Protein 4JKV (pdb70)

Radius of gyration: 33.86 Å; Cα contacts (8 Å, |Δi|>4): 1392; chains: 2; bounding box: 94×70×99 Å

Organism: Homo sapiens (NCBI:txid9606)

GO terms:
  GO:0098804 non-motile cilium membrane (C, IDA)
  GO:0007224 smoothened signaling pathway (P, IDA)
  GO:0010628 positive regulation of gene expression (P, IMP)
  GO:0030335 positive regulation of cell migration (P, IMP)
  GO:0005929 cilium (C, IDA)
  GO:0004930 G protein-coupled receptor activity (F, IDA)
  GO:0015485 cholesterol binding (F, IDA)
  GO:0007193 adenylate cyclase-inhibiting G protein-coupled receptor signaling pathway (P, IDA)
  GO:0140311 protein sequestering activity (F, IDA)
  GO:0007224 smoothened signaling pathway (P, IMP)
  GO:0005515 protein binding (F, IPI)
  GO:0097542 ciliary tip (C, TAS)
  GO:0060170 ciliary membrane (C, TAS)
  GO:0030666 endocytic vesicle membrane (C, TAS)
  GO:0005794 Golgi apparatus (C, IDA)
  GO:0005901 caveola (C, IDA)
  GO:0005929 cilium (C, TAS)
  GO:0060242 contact inhibition (P, IMP)
  GO:0005113 patched binding (F, IPI)
  GO:0005886 plasma membrane (C, IDA)

Foldseek 3Di:
DVDDLVVLLVLLVVLLVCQVVPPDLVSLLVSLVSNLVSLVVNLVDDQPLCPVPDCPDPLNVQLNVLSVVLNVLSVVLNVCSVVVVSVVSNVSSVLSVLSCFQRHCQSYDDLAHPQWTFFPDQVQDDDPSPRIHGALADPVDDPVLLVVLLVLLQVLLVLLLVLLVLLLCLCVLVVVVQVAPPRCLLNQLSVLSNLLSCLQCQLVPPCLLQLQAAFSSRHGFFLPVDPPGDCNQLVSALSNQQSLLLNLVSLLVLLQQLLQLLVVLPDPGDHRDPDPCVCVSNVVSVVLSVVCNVRSQWTHHSSSSHIYGQPLNLVRCCVRPLVSLVVSLVSSVVSLVSSVVSVVVCCVVPPPCLDCVHVPVSNVVSVVSSVLSVLLSVLSVLLNVLSVVCSVCVVVQSVQSVCVRVVSSVDDRPDHDDVVSVSSNSCSSSVNSNSSSCSCVDPVSVVSVVVVVD/DDDLVVLVVLLVVLLVQLLVDPWLVSLLVSLVSNLVSLVVNLVDDQPVCPVPDCPDPLNVLQNVLSVVLNVLSVVLNVCSVVGNSVVSNVSSVVSVVSCQLGHVQSVDPLAFPQWGFHCDPVQDDDPRHRTHGALAQRVDDPVLLVVLLVLLQVLLVLLQVLLVVLLVLCVLVVVPQVDPPNCLLNLLSVLSNLLSCLLCQLVPVCLLCLQAAFSSRHGFFLPPDPPGDCNQLVSACSNQLSLQLNLLSLLVLLQSLLCLVVVLVPPDVVVCSRNVPSVVLSVVCNVRRQWTGHSSSSHIYGQPLPLVRCCVRPLVSLVVSLVSLVVSLVSSVVVVVVCCPVPVCSCVDCPVVVSVVVSVLSSVLSVLLSVLSVLLNVLSVVCSVCVVVQSVLSVQQSVVSNVVGDRPDHDDVVSVSSNSCSSSVNSNSSSCSCVDPVSVVSVVVVVVPD

Structure (mmCIF, N/CA/C/O backbone):
data_4JKV
#
_entry.id   4JKV
#
_cell.length_a   75.444
_cell.length_b   98.177
_cell.length_c   84.293
_cell.angle_alpha   90.00
_cell.angle_beta   103.27
_cell.angle_gamma   90.00
#
_symmetry.space_group_name_H-M   'P 1 21 1'
#
loop_
_entity.id
_entity.type
_entity.pdbx_description
1 polymer 'Soluble cytochrome b562, Smoothened homolog'
2 non-polymer 4-fluoro-N-methyl-N-{1-[4-(1-methyl-1H-pyrazol-5-yl)phthalazin-1-yl]piperidin-4-yl}-2-(trifluoromethyl)benzamide
3 non-polymer '(2R)-2,3-dihydroxypropyl (9Z)-octadec-9-enoate'
4 non-polymer 'OLEIC ACID'
5 non-polymer DI(HYDROXYETHYL)ETHER
6 non-polymer 'TRIETHYLENE GLYCOL'
7 non-polymer 'TETRAETHYLENE GLYCOL'
8 water water
#
loop_
_atom_site.group_PDB
_atom_site.id
_atom_site.type_symbol
_atom_site.label_atom_id
_atom_site.label_alt_id
_atom_site.label_comp_id
_atom_site.label_asym_id
_atom_site.label_entity_id
_atom_site.label_seq_id
_atom_site.pdbx_PDB_ins_code
_atom_site.Cartn_x
_atom_site.Cartn_y
_atom_site.Cartn_z
_atom_site.occupancy
_atom_site.B_iso_or_equiv
_atom_site.auth_seq_id
_atom_site.auth_comp_id
_atom_site.auth_asym_id
_atom_site.auth_atom_id
_atom_site.pdbx_PDB_model_num
ATOM 1 N N . GLY A 1 2 ? -6.361 13.515 55.827 1.00 108.49 -1 GLY A N 1
ATOM 2 C CA . GLY A 1 2 ? -5.999 12.132 55.546 1.00 109.09 -1 GLY A CA 1
ATOM 3 C C . GLY A 1 2 ? -4.724 11.687 56.235 1.00 116.05 -1 GLY A C 1
ATOM 4 O O . GLY A 1 2 ? -3.774 12.470 56.345 1.00 116.70 -1 GLY A O 1
ATOM 5 N N . THR A 1 3 ? -4.697 10.415 56.706 1.00 113.64 0 THR A N 1
ATOM 6 C CA . THR A 1 3 ? -3.556 9.798 57.403 1.00 115.47 0 THR A CA 1
ATOM 7 C C . THR A 1 3 ? -2.380 9.649 56.416 1.00 118.81 0 THR A C 1
ATOM 8 O O . THR A 1 3 ? -1.260 10.064 56.724 1.00 119.98 0 THR A O 1
ATOM 12 N N . ALA A 1 4 ? -2.650 9.077 55.233 1.00 113.28 1 ALA A N 1
ATOM 13 C CA . ALA A 1 4 ? -1.664 8.915 54.169 1.00 112.57 1 ALA A CA 1
ATOM 14 C C . ALA A 1 4 ? -1.823 10.046 53.151 1.00 114.03 1 ALA A C 1
ATOM 15 O O . ALA A 1 4 ? -2.883 10.681 53.105 1.00 111.94 1 ALA A O 1
ATOM 17 N N . ASP A 1 5 ? -0.769 10.313 52.353 1.00 110.75 2 ASP A N 1
ATOM 18 C CA . ASP A 1 5 ? -0.773 11.350 51.311 1.00 109.11 2 ASP A CA 1
ATOM 19 C C . ASP A 1 5 ? -1.750 10.986 50.176 1.00 109.74 2 ASP A C 1
ATOM 20 O O . ASP A 1 5 ? -2.001 9.801 49.928 1.00 109.01 2 ASP A O 1
ATOM 25 N N . LEU A 1 6 ? -2.302 12.016 49.502 1.00 103.95 3 LEU A N 1
ATOM 26 C CA . LEU A 1 6 ? -3.235 11.875 48.382 1.00 101.45 3 LEU A CA 1
ATOM 27 C C . LEU A 1 6 ? -2.556 11.147 47.212 1.00 105.46 3 LEU A C 1
ATOM 28 O O . LEU A 1 6 ? -3.139 10.204 46.677 1.00 103.96 3 LEU A O 1
ATOM 33 N N . GLU A 1 7 ? -1.302 11.540 46.870 1.00 103.34 4 GLU A N 1
ATOM 34 C CA . GLU A 1 7 ? -0.515 10.922 45.796 1.00 103.43 4 GLU A CA 1
ATOM 35 C C . GLU A 1 7 ? -0.099 9.484 46.172 1.00 107.11 4 GLU A C 1
ATOM 36 O O . GLU A 1 7 ? 0.076 8.653 45.280 1.00 106.70 4 GLU A O 1
ATOM 42 N N . ASP A 1 8 ? 0.013 9.188 47.479 1.00 104.06 5 ASP A N 1
ATOM 43 C CA . ASP A 1 8 ? 0.347 7.855 47.980 1.00 105.12 5 ASP A CA 1
ATOM 44 C C . ASP A 1 8 ? -0.862 6.931 47.831 1.00 107.43 5 ASP A C 1
ATOM 45 O O . ASP A 1 8 ? -0.719 5.830 47.300 1.00 107.39 5 ASP A O 1
ATOM 47 N N . ASN A 1 9 ? -2.058 7.398 48.268 1.00 102.44 6 ASN A N 1
ATOM 48 C CA . ASN A 1 9 ? -3.331 6.670 48.182 1.00 100.70 6 ASN A CA 1
ATOM 49 C C . ASN A 1 9 ? -3.775 6.479 46.731 1.00 102.39 6 ASN A C 1
ATOM 50 O O . ASN A 1 9 ? -4.459 5.498 46.430 1.00 101.52 6 ASN A O 1
ATOM 55 N N . TRP A 1 10 ? -3.393 7.422 45.843 1.00 97.72 7 TRP A N 1
ATOM 56 C CA . TRP A 1 10 ? -3.686 7.374 44.415 1.00 96.71 7 TRP A CA 1
ATOM 57 C C . TRP A 1 10 ? -2.903 6.238 43.768 1.00 101.81 7 TRP A C 1
ATOM 58 O O . TRP A 1 10 ? -3.460 5.517 42.949 1.00 100.76 7 TRP A O 1
ATOM 69 N N . GLU A 1 11 ? -1.625 6.057 44.174 1.00 100.46 8 GLU A N 1
ATOM 70 C CA . GLU A 1 11 ? -0.727 4.996 43.706 1.00 101.33 8 GLU A CA 1
ATOM 71 C C . GLU A 1 11 ? -1.218 3.619 44.172 1.00 105.90 8 GLU A C 1
ATOM 72 O O . GLU A 1 11 ? -1.077 2.649 43.433 1.00 106.36 8 GLU A O 1
ATOM 78 N N . THR A 1 12 ? -1.804 3.543 45.384 1.00 102.33 9 THR A N 1
ATOM 79 C CA . THR A 1 12 ? -2.366 2.321 45.976 1.00 102.84 9 THR A CA 1
ATOM 80 C C . THR A 1 12 ? -3.612 1.910 45.195 1.00 106.37 9 THR A C 1
ATOM 81 O O . THR A 1 12 ? -3.820 0.723 44.935 1.00 106.36 9 THR A O 1
ATOM 85 N N . LEU A 1 13 ? -4.430 2.910 44.827 1.00 102.70 10 LEU A N 1
ATOM 86 C CA . LEU A 1 13 ? -5.669 2.771 44.067 1.00 101.89 10 LEU A CA 1
ATOM 87 C C . LEU A 1 13 ? -5.398 2.184 42.670 1.00 105.83 10 LEU A C 1
ATOM 88 O O . LEU A 1 13 ? -6.165 1.339 42.212 1.00 104.70 10 LEU A O 1
ATOM 93 N N . ASN A 1 14 ? -4.289 2.607 42.027 1.00 103.58 11 ASN A N 1
ATOM 94 C CA . ASN A 1 14 ? -3.871 2.162 40.698 1.00 104.16 11 ASN A CA 1
ATOM 95 C C . ASN A 1 14 ? -3.267 0.758 40.734 1.00 110.83 11 ASN A C 1
ATOM 96 O O . ASN A 1 14 ? -3.587 -0.052 39.863 1.00 110.27 11 ASN A O 1
ATOM 101 N N . ASP A 1 15 ? -2.373 0.483 41.717 1.00 109.90 12 ASP A N 1
ATOM 102 C CA . ASP A 1 15 ? -1.669 -0.797 41.879 1.00 111.71 12 ASP A CA 1
ATOM 103 C C . ASP A 1 15 ? -2.637 -1.961 42.097 1.00 116.98 12 ASP A C 1
ATOM 104 O O . ASP A 1 15 ? -2.457 -3.012 41.483 1.00 116.94 12 ASP A O 1
ATOM 109 N N . ASN A 1 16 ? -3.668 -1.766 42.936 1.00 114.60 13 ASN A N 1
ATOM 110 C CA . ASN A 1 16 ? -4.682 -2.788 43.202 1.00 115.66 13 ASN A CA 1
ATOM 111 C C . ASN A 1 16 ? -5.558 -3.015 41.969 1.00 120.45 13 ASN A C 1
ATOM 112 O O . ASN A 1 16 ? -5.912 -4.157 41.681 1.00 120.69 13 ASN A O 1
ATOM 117 N N . LEU A 1 17 ? -5.862 -1.931 41.223 1.00 117.18 14 LEU A N 1
ATOM 118 C CA . LEU A 1 17 ? -6.657 -1.945 39.987 1.00 116.53 14 LEU A CA 1
ATOM 119 C C . LEU A 1 17 ? -5.906 -2.684 38.859 1.00 122.46 14 LEU A C 1
ATOM 120 O O . LEU A 1 17 ? -6.547 -3.285 37.993 1.00 121.74 14 LEU A O 1
ATOM 125 N N . LYS A 1 18 ? -4.554 -2.664 38.899 1.00 121.11 15 LYS A N 1
ATOM 126 C CA . LYS A 1 18 ? -3.682 -3.362 37.951 1.00 122.34 15 LYS A CA 1
ATOM 127 C C . LYS A 1 18 ? -3.664 -4.866 38.257 1.00 129.25 15 LYS A C 1
ATOM 128 O O . LYS A 1 18 ? -3.537 -5.678 37.336 1.00 129.22 15 LYS A O 1
ATOM 130 N N . VAL A 1 19 ? -3.802 -5.230 39.549 1.00 127.99 16 VAL A N 1
ATOM 131 C CA . VAL A 1 19 ? -3.832 -6.621 40.004 1.00 130.06 16 VAL A CA 1
ATOM 132 C C . VAL A 1 19 ? -5.313 -7.008 40.253 1.00 134.79 16 VAL A C 1
ATOM 133 O O . VAL A 1 19 ? -5.712 -7.342 41.374 1.00 135.42 16 VAL A O 1
ATOM 137 N N . ILE A 1 20 ? -6.124 -6.909 39.184 1.00 131.01 17 ILE A N 1
ATOM 138 C CA . ILE A 1 20 ? -7.545 -7.273 39.125 1.00 131.12 17 ILE A CA 1
ATOM 139 C C . ILE A 1 20 ? -7.761 -7.981 37.774 1.00 137.11 17 ILE A C 1
ATOM 140 O O . ILE A 1 20 ? -8.224 -9.126 37.752 1.00 137.96 17 ILE A O 1
ATOM 145 N N . GLU A 1 21 ? -7.374 -7.319 36.659 1.00 133.80 18 GLU A N 1
ATOM 146 C CA . GLU A 1 21 ? -7.475 -7.889 35.315 1.00 134.27 18 GLU A CA 1
ATOM 147 C C . GLU A 1 21 ? -6.358 -8.934 35.095 1.00 140.91 18 GLU A C 1
ATOM 148 O O . GLU A 1 21 ? -6.483 -9.793 34.220 1.00 141.17 18 GLU A O 1
ATOM 154 N N . LYS A 1 22 ? -5.283 -8.859 35.909 1.00 139.18 19 LYS A N 1
ATOM 155 C CA . LYS A 1 22 ? -4.122 -9.750 35.863 1.00 141.14 19 LYS A CA 1
ATOM 156 C C . LYS A 1 22 ? -4.151 -10.782 37.007 1.00 147.63 19 LYS A C 1
ATOM 157 O O . LYS A 1 22 ? -3.310 -11.685 37.029 1.00 148.84 19 LYS A O 1
ATOM 163 N N . ALA A 1 23 ? -5.121 -10.655 37.943 1.00 144.81 20 ALA A N 1
ATOM 164 C CA . ALA A 1 23 ? -5.284 -11.540 39.104 1.00 146.75 20 ALA A CA 1
ATOM 165 C C . ALA A 1 23 ? -5.673 -12.966 38.687 1.00 152.79 20 ALA A C 1
ATOM 166 O O . ALA A 1 23 ? -6.592 -13.152 37.882 1.00 151.57 20 ALA A O 1
ATOM 168 N N . ASP A 1 24 ? -4.951 -13.965 39.236 1.00 152.05 21 ASP A N 1
ATOM 169 C CA . ASP A 1 24 ? -5.147 -15.394 38.963 1.00 153.78 21 ASP A CA 1
ATOM 170 C C . ASP A 1 24 ? -6.014 -16.085 40.048 1.00 159.06 21 ASP A C 1
ATOM 171 O O . ASP A 1 24 ? -6.275 -17.288 39.943 1.00 160.51 21 ASP A O 1
ATOM 176 N N . ASN A 1 25 ? -6.471 -15.323 41.065 1.00 154.64 22 ASN A N 1
ATOM 177 C CA . ASN A 1 25 ? -7.307 -15.830 42.157 1.00 155.65 22 ASN A CA 1
ATOM 178 C C . ASN A 1 25 ? -8.583 -14.997 42.318 1.00 157.02 22 ASN A C 1
ATOM 179 O O . ASN A 1 25 ? -8.531 -13.767 42.212 1.00 154.75 22 ASN A O 1
ATOM 184 N N . ALA A 1 26 ? -9.722 -15.669 42.593 1.00 153.55 23 ALA A N 1
ATOM 185 C CA . ALA A 1 26 ? -11.022 -15.026 42.822 1.00 151.54 23 ALA A CA 1
ATOM 186 C C . ALA A 1 26 ? -11.034 -14.306 44.177 1.00 153.51 23 ALA A C 1
ATOM 187 O O . ALA A 1 26 ? -11.760 -13.325 44.346 1.00 151.33 23 ALA A O 1
ATOM 189 N N . ALA A 1 27 ? -10.218 -14.797 45.133 1.00 150.75 24 ALA A N 1
ATOM 190 C CA . ALA A 1 27 ? -10.052 -14.218 46.466 1.00 150.42 24 ALA A CA 1
ATOM 191 C C . ALA A 1 27 ? -9.241 -12.924 46.384 1.00 150.55 24 ALA A C 1
ATOM 192 O O . ALA A 1 27 ? -9.486 -12.003 47.164 1.00 149.34 24 ALA A O 1
ATOM 194 N N . GLN A 1 28 ? -8.286 -12.856 45.423 1.00 144.94 25 GLN A N 1
ATOM 195 C CA . GLN A 1 28 ? -7.424 -11.697 45.168 1.00 142.21 25 GLN A CA 1
ATOM 196 C C . GLN A 1 28 ? -8.233 -10.510 44.645 1.00 141.06 25 GLN A C 1
ATOM 197 O O . GLN A 1 28 ? -7.879 -9.368 44.938 1.00 139.27 25 GLN A O 1
ATOM 203 N N . VAL A 1 29 ? -9.321 -10.784 43.886 1.00 135.25 26 VAL A N 1
ATOM 204 C CA . VAL A 1 29 ? -10.247 -9.787 43.328 1.00 132.16 26 VAL A CA 1
ATOM 205 C C . VAL A 1 29 ? -10.976 -9.088 44.497 1.00 134.05 26 VAL A C 1
ATOM 206 O O . VAL A 1 29 ? -10.985 -7.858 44.563 1.00 131.95 26 VAL A O 1
ATOM 210 N N . LYS A 1 30 ? -11.538 -9.885 45.432 1.00 130.98 27 LYS A N 1
ATOM 211 C CA . LYS A 1 30 ? -12.233 -9.426 46.640 1.00 130.27 27 LYS A CA 1
ATOM 212 C C . LYS A 1 30 ? -11.250 -8.690 47.575 1.00 132.11 27 LYS A C 1
ATOM 213 O O . LYS A 1 30 ? -11.647 -7.733 48.241 1.00 130.39 27 LYS A O 1
ATOM 219 N N . ASP A 1 31 ? -9.970 -9.130 47.597 1.00 128.74 28 ASP A N 1
ATOM 220 C CA . ASP A 1 31 ? -8.893 -8.552 48.407 1.00 128.45 28 ASP A CA 1
ATOM 221 C C . ASP A 1 31 ? -8.453 -7.187 47.857 1.00 128.18 28 ASP A C 1
ATOM 222 O O . ASP A 1 31 ? -8.247 -6.259 48.646 1.00 127.54 28 ASP A O 1
ATOM 227 N N . ALA A 1 32 ? -8.298 -7.071 46.514 1.00 121.39 29 ALA A N 1
ATOM 228 C CA . ALA A 1 32 ? -7.885 -5.835 45.845 1.00 118.23 29 ALA A CA 1
ATOM 229 C C . ALA A 1 32 ? -8.978 -4.760 45.915 1.00 118.15 29 ALA A C 1
ATOM 230 O O . ALA A 1 32 ? -8.649 -3.583 46.067 1.00 116.59 29 ALA A O 1
ATOM 232 N N . LEU A 1 33 ? -10.268 -5.165 45.823 1.00 113.01 30 LEU A N 1
ATOM 233 C CA . LEU A 1 33 ? -11.424 -4.266 45.920 1.00 110.86 30 LEU A CA 1
ATOM 234 C C . LEU A 1 33 ? -11.585 -3.691 47.342 1.00 114.38 30 LEU A C 1
ATOM 235 O O . LEU A 1 33 ? -12.007 -2.540 47.484 1.00 113.09 30 LEU A O 1
ATOM 240 N N . THR A 1 34 ? -11.263 -4.499 48.384 1.00 111.41 31 THR A N 1
ATOM 241 C CA . THR A 1 34 ? -11.350 -4.116 49.799 1.00 111.46 31 THR A CA 1
ATOM 242 C C . THR A 1 34 ? -10.288 -3.056 50.121 1.00 113.54 31 THR A C 1
ATOM 243 O O . THR A 1 34 ? -10.623 -2.032 50.720 1.00 112.65 31 THR A O 1
ATOM 247 N N . LYS A 1 35 ? -9.021 -3.299 49.720 1.00 109.40 32 LYS A N 1
ATOM 248 C CA . LYS A 1 35 ? -7.898 -2.387 49.951 1.00 108.75 32 LYS A CA 1
ATOM 249 C C . LYS A 1 35 ? -8.109 -1.036 49.260 1.00 110.68 32 LYS A C 1
ATOM 250 O O . LYS A 1 35 ? -7.684 -0.011 49.796 1.00 110.45 32 LYS A O 1
ATOM 256 N N . MET A 1 36 ? -8.770 -1.040 48.083 1.00 105.29 33 MET A N 1
ATOM 257 C CA . MET A 1 36 ? -9.088 0.155 47.295 1.00 102.84 33 MET A CA 1
ATOM 258 C C . MET A 1 36 ? -10.168 0.990 47.967 1.00 104.65 33 MET A C 1
ATOM 259 O O . MET A 1 36 ? -10.107 2.220 47.905 1.00 103.28 33 MET A O 1
ATOM 264 N N . ARG A 1 37 ? -11.160 0.320 48.602 1.00 100.48 34 ARG A N 1
ATOM 265 C CA . ARG A 1 37 ? -12.265 0.963 49.316 1.00 99.27 34 ARG A CA 1
ATOM 266 C C . ARG A 1 37 ? -11.728 1.821 50.462 1.00 102.46 34 ARG A C 1
ATOM 267 O O . ARG A 1 37 ? -12.206 2.935 50.669 1.00 101.09 34 ARG A O 1
ATOM 275 N N . ALA A 1 38 ? -10.707 1.314 51.172 1.00 99.73 35 ALA A N 1
ATOM 276 C CA . ALA A 1 38 ? -10.064 2.024 52.273 1.00 99.95 35 ALA A CA 1
ATOM 277 C C . ALA A 1 38 ? -9.191 3.165 51.736 1.00 101.46 35 ALA A C 1
ATOM 278 O O . ALA A 1 38 ? -9.269 4.285 52.244 1.00 100.99 35 ALA A O 1
ATOM 280 N N . ALA A 1 39 ? -8.396 2.889 50.686 1.00 96.35 36 ALA A N 1
ATOM 281 C CA . ALA A 1 39 ? -7.492 3.854 50.049 1.00 94.86 36 ALA A CA 1
ATOM 282 C C . ALA A 1 39 ? -8.242 5.073 49.498 1.00 94.80 36 ALA A C 1
ATOM 283 O O . ALA A 1 39 ? -7.692 6.174 49.521 1.00 93.83 36 ALA A O 1
ATOM 285 N N . ALA A 1 40 ? -9.495 4.878 49.032 1.00 88.89 37 ALA A N 1
ATOM 286 C CA . ALA A 1 40 ? -10.342 5.942 48.490 1.00 86.46 37 ALA A CA 1
ATOM 287 C C . ALA A 1 40 ? -10.887 6.842 49.608 1.00 87.74 37 ALA A C 1
ATOM 288 O O . ALA A 1 40 ? -10.918 8.064 49.445 1.00 85.90 37 ALA A O 1
ATOM 290 N N . LEU A 1 41 ? -11.294 6.238 50.746 1.00 84.54 38 LEU A N 1
ATOM 291 C CA . LEU A 1 41 ? -11.849 6.952 51.906 1.00 83.74 38 LEU A CA 1
ATOM 292 C C . LEU A 1 41 ? -10.805 7.852 52.574 1.00 85.96 38 LEU A C 1
ATOM 293 O O . LEU A 1 41 ? -11.174 8.896 53.114 1.00 84.87 38 LEU A O 1
ATOM 298 N N . ASP A 1 42 ? -9.511 7.478 52.497 1.00 82.75 39 ASP A N 1
ATOM 299 C CA . ASP A 1 42 ? -8.429 8.295 53.042 1.00 83.18 39 ASP A CA 1
ATOM 300 C C . ASP A 1 42 ? -8.070 9.392 52.044 1.00 84.54 39 ASP A C 1
ATOM 301 O O . ASP A 1 42 ? -7.717 10.501 52.448 1.00 84.45 39 ASP A O 1
ATOM 306 N N . ALA A 1 43 ? -8.184 9.091 50.738 1.00 78.84 40 ALA A N 1
ATOM 307 C CA . ALA A 1 43 ? -7.939 10.059 49.671 1.00 76.46 40 ALA A CA 1
ATOM 308 C C . ALA A 1 43 ? -9.036 11.136 49.683 1.00 76.85 40 ALA A C 1
ATOM 309 O O . ALA A 1 43 ? -8.734 12.305 49.446 1.00 77.02 40 ALA A O 1
ATOM 311 N N . GLN A 1 44 ? -10.291 10.743 50.012 1.00 69.85 41 GLN A N 1
ATOM 312 C CA . GLN A 1 44 ? -11.454 11.630 50.119 1.00 68.49 41 GLN A CA 1
ATOM 313 C C . GLN A 1 44 ? -11.259 12.691 51.228 1.00 73.18 41 GLN A C 1
ATOM 314 O O . GLN A 1 44 ? -11.733 13.824 51.082 1.00 71.46 41 GLN A O 1
ATOM 320 N N . LYS A 1 45 ? -10.559 12.311 52.327 1.00 71.99 42 LYS A N 1
ATOM 321 C CA . LYS A 1 45 ? -10.244 13.180 53.469 1.00 72.68 42 LYS A CA 1
ATOM 322 C C . LYS A 1 45 ? -9.239 14.266 53.087 1.00 78.97 42 LYS A C 1
ATOM 323 O O . LYS A 1 45 ? -9.264 15.352 53.675 1.00 78.96 42 LYS A O 1
ATOM 329 N N . ALA A 1 46 ? -8.338 13.957 52.124 1.00 76.77 43 ALA A N 1
ATOM 330 C CA . ALA A 1 46 ? -7.269 14.848 51.668 1.00 77.57 43 ALA A CA 1
ATOM 331 C C . ALA A 1 46 ? -7.790 16.041 50.873 1.00 81.21 43 ALA A C 1
ATOM 332 O O . ALA A 1 46 ? -8.888 16.000 50.318 1.00 79.24 43 ALA A O 1
ATOM 334 N N . THR A 1 47 ? -6.990 17.113 50.842 1.00 79.76 44 THR A N 1
ATOM 335 C CA . THR A 1 47 ? -7.295 18.328 50.098 1.00 80.12 44 THR A CA 1
ATOM 336 C C . THR A 1 47 ? -6.271 18.456 48.948 1.00 86.25 44 THR A C 1
ATOM 337 O O . THR A 1 47 ? -5.063 18.535 49.203 1.00 87.25 44 THR A O 1
ATOM 341 N N . PRO A 1 48 ? -6.733 18.434 47.676 1.00 82.87 45 PRO A N 1
ATOM 342 C CA . PRO A 1 48 ? -5.789 18.566 46.557 1.00 83.55 45 PRO A CA 1
ATOM 343 C C . PRO A 1 48 ? -5.101 19.936 46.549 1.00 89.98 45 PRO A C 1
ATOM 344 O O . PRO A 1 48 ? -5.767 20.939 46.825 1.00 88.97 45 PRO A O 1
ATOM 348 N N . PRO A 1 49 ? -3.779 20.008 46.236 1.00 89.52 46 PRO A N 1
ATOM 349 C CA . PRO A 1 49 ? -3.089 21.315 46.214 1.00 91.27 46 PRO A CA 1
ATOM 350 C C . PRO A 1 49 ? -3.712 22.310 45.223 1.00 96.18 46 PRO A C 1
ATOM 351 O O . PRO A 1 49 ? -3.611 23.518 45.440 1.00 97.12 46 PRO A O 1
ATOM 355 N N . LYS A 1 50 ? -4.393 21.804 44.172 1.00 92.10 47 LYS A N 1
ATOM 356 C CA . LYS A 1 50 ? -5.112 22.611 43.177 1.00 92.32 47 LYS A CA 1
ATOM 357 C C . LYS A 1 50 ? -6.303 23.365 43.821 1.00 96.26 47 LYS A C 1
ATOM 358 O O . LYS A 1 50 ? -6.689 24.437 43.339 1.00 96.40 47 LYS A O 1
ATOM 364 N N . LEU A 1 51 ? -6.886 22.791 44.898 1.00 91.80 48 LEU A N 1
ATOM 365 C CA . LEU A 1 51 ? -8.031 23.368 45.603 1.00 91.24 48 LEU A CA 1
ATOM 366 C C . LEU A 1 51 ? -7.724 23.693 47.083 1.00 94.98 48 LEU A C 1
ATOM 367 O O . LEU A 1 51 ? -8.656 23.696 47.890 1.00 94.00 48 LEU A O 1
ATOM 372 N N . GLU A 1 52 ? -6.449 23.987 47.444 1.00 92.36 49 GLU A N 1
ATOM 373 C CA . GLU A 1 52 ? -6.114 24.324 48.839 1.00 92.93 49 GLU A CA 1
ATOM 374 C C . GLU A 1 52 ? -6.548 25.773 49.179 1.00 96.54 49 GLU A C 1
ATOM 375 O O . GLU A 1 52 ? -6.818 26.075 50.341 1.00 95.76 49 GLU A O 1
ATOM 381 N N . ASP A 1 53 ? -6.650 26.639 48.151 1.00 93.53 50 ASP A N 1
ATOM 382 C CA . ASP A 1 53 ? -7.112 28.032 48.240 1.00 93.94 50 ASP A CA 1
ATOM 383 C C . ASP A 1 53 ? -8.643 28.077 48.372 1.00 94.47 50 ASP A C 1
ATOM 384 O O . ASP A 1 53 ? -9.208 29.080 48.821 1.00 94.85 50 ASP A O 1
ATOM 389 N N . LYS A 1 54 ? -9.303 26.984 47.943 1.00 87.20 51 LYS A N 1
ATOM 390 C CA . LYS A 1 54 ? -10.751 26.798 47.958 1.00 84.78 51 LYS A CA 1
ATOM 391 C C . LYS A 1 54 ? -11.247 26.344 49.335 1.00 84.98 51 LYS A C 1
ATOM 392 O O . LYS A 1 54 ? -10.567 25.582 50.036 1.00 83.14 51 LYS A O 1
ATOM 398 N N . SER A 1 55 ? -12.451 26.812 49.704 1.00 80.51 52 SER A N 1
ATOM 399 C CA . SER A 1 55 ? -13.165 26.447 50.931 1.00 79.34 52 SER A CA 1
ATOM 400 C C . SER A 1 55 ? -13.510 24.941 50.886 1.00 80.92 52 SER A C 1
ATOM 401 O O . SER A 1 55 ? -13.726 24.417 49.787 1.00 79.04 52 SER A O 1
ATOM 404 N N . PRO A 1 56 ? -13.582 24.214 52.028 1.00 76.89 53 PRO A N 1
ATOM 405 C CA . PRO A 1 56 ? -13.924 22.782 51.947 1.00 75.93 53 PRO A CA 1
ATOM 406 C C . PRO A 1 56 ? -15.358 22.534 51.461 1.00 79.07 53 PRO A C 1
ATOM 407 O O . PRO A 1 56 ? -15.641 21.437 50.984 1.00 77.98 53 PRO A O 1
ATOM 411 N N . ASP A 1 57 ? -16.243 23.554 51.534 1.00 76.30 54 ASP A N 1
ATOM 412 C CA . ASP A 1 57 ? -17.639 23.451 51.073 1.00 76.01 54 ASP A CA 1
ATOM 413 C C . ASP A 1 57 ? -17.835 24.060 49.673 1.00 79.31 54 ASP A C 1
ATOM 414 O O . ASP A 1 57 ? -18.973 24.256 49.247 1.00 80.15 54 ASP A O 1
ATOM 419 N N . SER A 1 58 ? -16.737 24.344 48.958 1.00 74.80 55 SER A N 1
ATOM 420 C CA . SER A 1 58 ? -16.778 24.912 47.610 1.00 74.60 55 SER A CA 1
ATOM 421 C C . SER A 1 58 ? -17.281 23.866 46.596 1.00 78.59 55 SER A C 1
ATOM 422 O O . SER A 1 58 ? -17.120 22.671 46.856 1.00 77.62 55 SER A O 1
ATOM 425 N N . PRO A 1 59 ? -17.857 24.277 45.433 1.00 75.55 56 PRO A N 1
ATOM 426 C CA . PRO A 1 59 ? -18.306 23.282 44.432 1.00 74.73 56 PRO A CA 1
ATOM 427 C C . PRO A 1 59 ? -17.233 22.259 44.035 1.00 76.22 56 PRO A C 1
ATOM 428 O O . PRO A 1 59 ? -17.539 21.079 43.852 1.00 74.69 56 PRO A O 1
ATOM 432 N N . GLU A 1 60 ? -15.981 22.730 43.918 1.00 72.48 57 GLU A N 1
ATOM 433 C CA . GLU A 1 60 ? -14.795 21.972 43.526 1.00 71.82 57 GLU A CA 1
ATOM 434 C C . GLU A 1 60 ? -14.450 20.870 44.550 1.00 74.48 57 GLU A C 1
ATOM 435 O O . GLU A 1 60 ? -14.249 19.719 44.154 1.00 74.52 57 GLU A O 1
ATOM 441 N N . MET A 1 61 ? -14.382 21.216 45.852 1.00 69.47 58 MET A N 1
ATOM 442 C CA . MET A 1 61 ? -14.060 20.265 46.922 1.00 68.17 58 MET A CA 1
ATOM 443 C C . MET A 1 61 ? -15.178 19.246 47.105 1.00 71.42 58 MET A C 1
ATOM 444 O O . MET A 1 61 ? -14.900 18.065 47.322 1.00 70.20 58 MET A O 1
ATOM 449 N N . LYS A 1 62 ? -16.438 19.714 46.976 1.00 68.35 59 LYS A N 1
ATOM 450 C CA . LYS A 1 62 ? -17.655 18.919 47.059 1.00 67.68 59 LYS A CA 1
ATOM 451 C C . LYS A 1 62 ? -17.696 17.906 45.916 1.00 72.39 59 LYS A C 1
ATOM 452 O O . LYS A 1 62 ? -18.094 16.765 46.146 1.00 73.00 59 LYS A O 1
ATOM 458 N N . ASP A 1 63 ? -17.254 18.299 44.706 1.00 68.93 60 ASP A N 1
ATOM 459 C CA . ASP A 1 63 ? -17.226 17.397 43.557 1.00 68.87 60 ASP A CA 1
ATOM 460 C C . ASP A 1 63 ? -16.086 16.374 43.673 1.00 72.72 60 ASP A C 1
ATOM 461 O O . ASP A 1 63 ? -16.264 15.224 43.272 1.00 72.60 60 ASP A O 1
ATOM 466 N N . PHE A 1 64 ? -14.932 16.785 44.230 1.00 69.50 61 PHE A N 1
ATOM 467 C CA . PHE A 1 64 ? -13.779 15.915 44.468 1.00 69.33 61 PHE A CA 1
ATOM 468 C C . PHE A 1 64 ? -14.170 14.755 45.419 1.00 72.96 61 PHE A C 1
ATOM 469 O O . PHE A 1 64 ? -13.905 13.587 45.108 1.00 71.95 61 PHE A O 1
ATOM 477 N N . ARG A 1 65 ? -14.828 15.092 46.554 1.00 69.48 62 ARG A N 1
ATOM 478 C CA . ARG A 1 65 ? -15.305 14.127 47.548 1.00 69.37 62 ARG A CA 1
ATOM 479 C C . ARG A 1 65 ? -16.435 13.260 46.983 1.00 73.62 62 ARG A C 1
ATOM 480 O O . ARG A 1 65 ? -16.501 12.070 47.292 1.00 73.77 62 ARG A O 1
ATOM 488 N N . HIS A 1 66 ? -17.319 13.854 46.158 1.00 70.08 63 HIS A N 1
ATOM 489 C CA . HIS A 1 66 ? -18.425 13.138 45.522 1.00 69.78 63 HIS A CA 1
ATOM 490 C C . HIS A 1 66 ? -17.896 12.066 44.561 1.00 73.83 63 HIS A C 1
ATOM 491 O O . HIS A 1 66 ? -18.512 11.005 44.448 1.00 73.76 63 HIS A O 1
ATOM 498 N N . GLY A 1 67 ? -16.756 12.341 43.910 1.00 69.62 64 GLY A N 1
ATOM 499 C CA . GLY A 1 67 ? -16.089 11.401 43.013 1.00 68.96 64 GLY A CA 1
ATOM 500 C C . GLY A 1 67 ? -15.681 10.128 43.734 1.00 72.14 64 GLY A C 1
ATOM 501 O O . GLY A 1 67 ? -15.833 9.028 43.197 1.00 70.97 64 GLY A O 1
ATOM 502 N N . PHE A 1 68 ? -15.200 10.280 44.985 1.00 69.02 65 PHE A N 1
ATOM 503 C CA . PHE A 1 68 ? -14.815 9.170 45.854 1.00 69.43 65 PHE A CA 1
ATOM 504 C C . PHE A 1 68 ? -16.030 8.434 46.389 1.00 76.37 65 PHE A C 1
ATOM 505 O O . PHE A 1 68 ? -15.915 7.249 46.679 1.00 75.96 65 PHE A O 1
ATOM 513 N N . ASP A 1 69 ? -17.198 9.115 46.482 1.00 75.86 66 ASP A N 1
ATOM 514 C CA . ASP A 1 69 ? -18.460 8.505 46.911 1.00 77.30 66 ASP A CA 1
ATOM 515 C C . ASP A 1 69 ? -18.964 7.569 45.820 1.00 83.65 66 ASP A C 1
ATOM 516 O O . ASP A 1 69 ? -19.356 6.448 46.138 1.00 85.11 66 ASP A O 1
ATOM 521 N N . ILE A 1 70 ? -18.921 8.004 44.533 1.00 80.04 67 ILE A N 1
ATOM 522 C CA . ILE A 1 70 ? -19.351 7.163 43.411 1.00 80.38 67 ILE A CA 1
ATOM 523 C C . ILE A 1 70 ? -18.298 6.046 43.209 1.00 84.16 67 ILE A C 1
ATOM 524 O O . ILE A 1 70 ? -18.686 4.924 42.890 1.00 85.93 67 ILE A O 1
ATOM 529 N N . LEU A 1 71 ? -17.004 6.321 43.478 1.00 78.24 68 LEU A N 1
ATOM 530 C CA . LEU A 1 71 ? -15.937 5.319 43.361 1.00 77.54 68 LEU A CA 1
ATOM 531 C C . LEU A 1 71 ? -16.130 4.190 44.402 1.00 84.51 68 LEU A C 1
ATOM 532 O O . LEU A 1 71 ? -16.039 3.022 44.029 1.00 85.09 68 LEU A O 1
ATOM 537 N N . VAL A 1 72 ? -16.430 4.543 45.681 1.00 82.22 69 VAL A N 1
ATOM 538 C CA . VAL A 1 72 ? -16.703 3.609 46.791 1.00 83.38 69 VAL A CA 1
ATOM 539 C C . VAL A 1 72 ? -18.008 2.844 46.497 1.00 88.35 69 VAL A C 1
ATOM 540 O O . VAL A 1 72 ? -18.062 1.630 46.694 1.00 88.48 69 VAL A O 1
ATOM 544 N N . GLY A 1 73 ? -19.014 3.567 45.998 1.00 85.80 70 GLY A N 1
ATOM 545 C CA . GLY A 1 73 ? -20.333 3.048 45.648 1.00 87.15 70 GLY A CA 1
ATOM 546 C C . GLY A 1 73 ? -20.328 2.012 44.545 1.00 94.06 70 GLY A C 1
ATOM 547 O O . GLY A 1 73 ? -21.204 1.142 44.513 1.00 95.38 70 GLY A O 1
ATOM 548 N N . GLN A 1 74 ? -19.346 2.108 43.624 1.00 91.01 71 GLN A N 1
ATOM 549 C CA . GLN A 1 74 ? -19.163 1.175 42.506 1.00 91.06 71 GLN A CA 1
ATOM 550 C C . GLN A 1 74 ? -18.294 -0.008 42.938 1.00 97.70 71 GLN A C 1
ATOM 551 O O . GLN A 1 74 ? -18.338 -1.063 42.297 1.00 97.97 71 GLN A O 1
ATOM 557 N N . ILE A 1 75 ? -17.513 0.170 44.031 1.00 95.46 72 ILE A N 1
ATOM 558 C CA . ILE A 1 75 ? -16.694 -0.885 44.629 1.00 96.89 72 ILE A CA 1
ATOM 559 C C . ILE A 1 75 ? -17.668 -1.843 45.331 1.00 104.13 72 ILE A C 1
ATOM 560 O O . ILE A 1 75 ? -17.527 -3.056 45.185 1.00 104.11 72 ILE A O 1
ATOM 565 N N . ASP A 1 76 ? -18.703 -1.290 46.006 1.00 103.63 73 ASP A N 1
ATOM 566 C CA . ASP A 1 76 ? -19.760 -2.056 46.678 1.00 106.60 73 ASP A CA 1
ATOM 567 C C . ASP A 1 76 ? -20.526 -2.915 45.662 1.00 114.46 73 ASP A C 1
ATOM 568 O O . ASP A 1 76 ? -20.895 -4.048 45.973 1.00 116.42 73 ASP A O 1
ATOM 573 N N . ASP A 1 77 ? -20.733 -2.383 44.443 1.00 111.69 74 ASP A N 1
ATOM 574 C CA . ASP A 1 77 ? -21.397 -3.088 43.347 1.00 113.18 74 ASP A CA 1
ATOM 575 C C . ASP A 1 77 ? -20.507 -4.211 42.804 1.00 118.79 74 ASP A C 1
ATOM 576 O O . ASP A 1 77 ? -21.029 -5.227 42.349 1.00 119.69 74 ASP A O 1
ATOM 581 N N . ALA A 1 78 ? -19.168 -4.026 42.863 1.00 115.20 75 ALA A N 1
ATOM 582 C CA . ALA A 1 78 ? -18.159 -4.977 42.383 1.00 115.49 75 ALA A CA 1
ATOM 583 C C . ALA A 1 78 ? -17.752 -6.008 43.453 1.00 120.91 75 ALA A C 1
ATOM 584 O O . ALA A 1 78 ? -17.362 -7.121 43.093 1.00 121.34 75 ALA A O 1
ATOM 586 N N . LEU A 1 79 ? -17.831 -5.644 44.750 1.00 117.93 76 LEU A N 1
ATOM 587 C CA . LEU A 1 79 ? -17.488 -6.542 45.857 1.00 119.72 76 LEU A CA 1
ATOM 588 C C . LEU A 1 79 ? -18.549 -7.636 46.034 1.00 126.76 76 LEU A C 1
ATOM 589 O O . LEU A 1 79 ? -18.190 -8.776 46.333 1.00 127.82 76 LEU A O 1
ATOM 594 N N . LYS A 1 80 ? -19.845 -7.296 45.832 1.00 124.41 77 LYS A N 1
ATOM 595 C CA . LYS A 1 80 ? -20.957 -8.248 45.935 1.00 126.68 77 LYS A CA 1
ATOM 596 C C . LYS A 1 80 ? -20.907 -9.271 44.781 1.00 132.80 77 LYS A C 1
ATOM 597 O O . LYS A 1 80 ? -21.316 -10.415 44.976 1.00 134.66 77 LYS A O 1
ATOM 603 N N . LEU A 1 81 ? -20.373 -8.870 43.606 1.00 128.81 78 LEU A N 1
ATOM 604 C CA . LEU A 1 81 ? -20.213 -9.761 42.453 1.00 129.57 78 LEU A CA 1
ATOM 605 C C . LEU A 1 81 ? -18.987 -10.658 42.657 1.00 134.88 78 LEU A C 1
ATOM 606 O O . LEU A 1 81 ? -19.014 -11.821 42.245 1.00 136.23 78 LEU A O 1
ATOM 611 N N . ALA A 1 82 ? -17.920 -10.117 43.303 1.00 130.59 79 ALA A N 1
ATOM 612 C CA . ALA A 1 82 ? -16.682 -10.840 43.624 1.00 131.24 79 ALA A CA 1
ATOM 613 C C . ALA A 1 82 ? -16.936 -11.909 44.703 1.00 137.81 79 ALA A C 1
ATOM 614 O O . ALA A 1 82 ? -16.333 -12.985 44.660 1.00 138.55 79 ALA A O 1
ATOM 616 N N . ASN A 1 83 ? -17.844 -11.610 45.656 1.00 135.49 80 ASN A N 1
ATOM 617 C CA . ASN A 1 83 ? -18.238 -12.521 46.732 1.00 138.05 80 ASN A CA 1
ATOM 618 C C . ASN A 1 83 ? -19.176 -13.616 46.203 1.00 144.00 80 ASN A C 1
ATOM 619 O O . ASN A 1 83 ? -19.242 -14.696 46.794 1.00 146.28 80 ASN A O 1
ATOM 624 N N . GLU A 1 84 ? -19.886 -13.341 45.085 1.00 139.40 81 GLU A N 1
ATOM 625 C CA . GLU A 1 84 ? -20.804 -14.283 44.436 1.00 140.83 81 GLU A CA 1
ATOM 626 C C . GLU A 1 84 ? -20.077 -15.155 43.386 1.00 144.68 81 GLU A C 1
ATOM 627 O O . GLU A 1 84 ? -20.720 -15.930 42.672 1.00 145.29 81 GLU A O 1
ATOM 633 N N . GLY A 1 85 ? -18.751 -15.024 43.323 1.00 140.37 82 GLY A N 1
ATOM 634 C CA . GLY A 1 85 ? -17.888 -15.778 42.419 1.00 140.55 82 GLY A CA 1
ATOM 635 C C . GLY A 1 85 ? -17.906 -15.359 40.961 1.00 142.66 82 GLY A C 1
ATOM 636 O O . GLY A 1 85 ? -17.308 -16.044 40.125 1.00 142.59 82 GLY A O 1
ATOM 637 N N . LYS A 1 86 ? -18.581 -14.237 40.637 1.00 137.44 83 LYS A N 1
ATOM 638 C CA . LYS A 1 86 ? -18.668 -13.734 39.265 1.00 135.75 83 LYS A CA 1
ATOM 639 C C . LYS A 1 86 ? -17.432 -12.877 38.956 1.00 137.89 83 LYS A C 1
ATOM 640 O O . LYS A 1 86 ? -17.501 -11.646 38.978 1.00 136.18 83 LYS A O 1
ATOM 646 N N . VAL A 1 87 ? -16.292 -13.557 38.685 1.00 134.44 84 VAL A N 1
ATOM 647 C CA . VAL A 1 87 ? -14.971 -12.975 38.391 1.00 132.61 84 VAL A CA 1
ATOM 648 C C . VAL A 1 87 ? -15.041 -12.098 37.125 1.00 133.74 84 VAL A C 1
ATOM 649 O O . VAL A 1 87 ? -14.527 -10.976 37.140 1.00 131.33 84 VAL A O 1
ATOM 653 N N . LYS A 1 88 ? -15.691 -12.606 36.052 1.00 130.56 85 LYS A N 1
ATOM 654 C CA . LYS A 1 88 ? -15.864 -11.916 34.766 1.00 128.85 85 LYS A CA 1
ATOM 655 C C . LYS A 1 88 ? -16.710 -10.638 34.932 1.00 130.58 85 LYS A C 1
ATOM 656 O O . LYS A 1 88 ? -16.431 -9.638 34.265 1.00 128.61 85 LYS A O 1
ATOM 662 N N . GLU A 1 89 ? -17.722 -10.670 35.827 1.00 127.15 86 GLU A N 1
ATOM 663 C CA . GLU A 1 89 ? -18.582 -9.518 36.108 1.00 125.85 86 GLU A CA 1
ATOM 664 C C . GLU A 1 89 ? -17.891 -8.519 37.055 1.00 127.07 86 GLU A C 1
ATOM 665 O O . GLU A 1 89 ? -18.132 -7.315 36.934 1.00 125.36 86 GLU A O 1
ATOM 671 N N . ALA A 1 90 ? -17.032 -9.014 37.981 1.00 122.82 87 ALA A N 1
ATOM 672 C CA . ALA A 1 90 ? -16.285 -8.185 38.937 1.00 121.20 87 ALA A CA 1
ATOM 673 C C . ALA A 1 90 ? -15.189 -7.369 38.237 1.00 122.48 87 ALA A C 1
ATOM 674 O O . ALA A 1 90 ? -14.969 -6.212 38.600 1.00 120.82 87 ALA A O 1
ATOM 676 N N . GLN A 1 91 ? -14.512 -7.964 37.240 1.00 118.45 88 GLN A N 1
ATOM 677 C CA . GLN A 1 91 ? -13.457 -7.298 36.473 1.00 117.02 88 GLN A CA 1
ATOM 678 C C . GLN A 1 91 ? -14.065 -6.285 35.482 1.00 119.45 88 GLN A C 1
ATOM 679 O O . GLN A 1 91 ? -13.463 -5.236 35.244 1.00 117.47 88 GLN A O 1
ATOM 685 N N . ALA A 1 92 ? -15.266 -6.585 34.936 1.00 116.82 89 ALA A N 1
ATOM 686 C CA . ALA A 1 92 ? -15.990 -5.705 34.010 1.00 116.28 89 ALA A CA 1
ATOM 687 C C . ALA A 1 92 ? -16.513 -4.457 34.732 1.00 119.62 89 ALA A C 1
ATOM 688 O O . ALA A 1 92 ? -16.544 -3.378 34.138 1.00 118.45 89 ALA A O 1
ATOM 690 N N . ALA A 1 93 ? -16.914 -4.609 36.015 1.00 116.54 90 ALA A N 1
ATOM 691 C CA . ALA A 1 93 ? -17.387 -3.515 36.868 1.00 115.60 90 ALA A CA 1
ATOM 692 C C . ALA A 1 93 ? -16.208 -2.663 37.352 1.00 117.71 90 ALA A C 1
ATOM 693 O O . ALA A 1 93 ? -16.387 -1.472 37.619 1.00 116.45 90 ALA A O 1
ATOM 695 N N . ALA A 1 94 ? -15.003 -3.281 37.453 1.00 113.63 91 ALA A N 1
ATOM 696 C CA . ALA A 1 94 ? -13.751 -2.640 37.874 1.00 112.19 91 ALA A CA 1
ATOM 697 C C . ALA A 1 94 ? -13.195 -1.695 36.789 1.00 113.47 91 ALA A C 1
ATOM 698 O O . ALA A 1 94 ? -12.366 -0.834 37.097 1.00 112.50 91 ALA A O 1
ATOM 700 N N . GLU A 1 95 ? -13.646 -1.857 35.528 1.00 108.50 92 GLU A N 1
ATOM 701 C CA . GLU A 1 95 ? -13.238 -1.000 34.413 1.00 107.02 92 GLU A CA 1
ATOM 702 C C . GLU A 1 95 ? -14.025 0.319 34.462 1.00 107.33 92 GLU A C 1
ATOM 703 O O . GLU A 1 95 ? -13.568 1.327 33.920 1.00 106.75 92 GLU A O 1
ATOM 709 N N . GLN A 1 96 ? -15.195 0.311 35.137 1.00 101.39 93 GLN A N 1
ATOM 710 C CA . GLN A 1 96 ? -16.032 1.492 35.359 1.00 99.61 93 GLN A CA 1
ATOM 711 C C . GLN A 1 96 ? -15.415 2.335 36.496 1.00 99.19 93 GLN A C 1
ATOM 712 O O . GLN A 1 96 ? -15.735 3.520 36.621 1.00 98.22 93 GLN A O 1
ATOM 718 N N . LEU A 1 97 ? -14.512 1.717 37.308 1.00 92.97 94 LEU A N 1
ATOM 719 C CA . LEU A 1 97 ? -13.764 2.380 38.380 1.00 90.87 94 LEU A CA 1
ATOM 720 C C . LEU A 1 97 ? -12.657 3.226 37.767 1.00 90.48 94 LEU A C 1
ATOM 721 O O . LEU A 1 97 ? -12.396 4.328 38.247 1.00 88.84 94 LEU A O 1
ATOM 726 N N . LYS A 1 98 ? -12.021 2.710 36.685 1.00 85.72 95 LYS A N 1
ATOM 727 C CA . LYS A 1 98 ? -10.982 3.388 35.895 1.00 84.42 95 LYS A CA 1
ATOM 728 C C . LYS A 1 98 ? -11.539 4.674 35.289 1.00 84.29 95 LYS A C 1
ATOM 729 O O . LYS A 1 98 ? -10.823 5.662 35.178 1.00 83.75 95 LYS A O 1
ATOM 735 N N . THR A 1 99 ? -12.827 4.656 34.917 1.00 77.91 96 THR A N 1
ATOM 736 C CA . THR A 1 99 ? -13.554 5.797 34.377 1.00 76.35 96 THR A CA 1
ATOM 737 C C . THR A 1 99 ? -13.772 6.834 35.488 1.00 78.10 96 THR A C 1
ATOM 738 O O . THR A 1 99 ? -13.518 8.013 35.272 1.00 77.29 96 THR A O 1
ATOM 742 N N . THR A 1 100 ? -14.226 6.390 36.668 1.00 74.05 97 THR A N 1
ATOM 743 C CA . THR A 1 100 ? -14.514 7.262 37.809 1.00 73.60 97 THR A CA 1
ATOM 744 C C . THR A 1 100 ? -13.241 7.962 38.290 1.00 76.95 97 THR A C 1
ATOM 745 O O . THR A 1 100 ? -13.278 9.165 38.567 1.00 76.35 97 THR A O 1
ATOM 749 N N . ARG A 1 101 ? -12.123 7.211 38.352 1.00 73.12 98 ARG A N 1
ATOM 750 C CA . ARG A 1 101 ? -10.807 7.697 38.757 1.00 72.60 98 ARG A CA 1
ATOM 751 C C . ARG A 1 101 ? -10.344 8.780 37.785 1.00 75.49 98 ARG A C 1
ATOM 752 O O . ARG A 1 101 ? -10.164 9.928 38.185 1.00 75.32 98 ARG A O 1
ATOM 760 N N . ASN A 1 102 ? -10.232 8.415 36.494 1.00 72.07 99 ASN A N 1
ATOM 761 C CA . ASN A 1 102 ? -9.750 9.246 35.396 1.00 72.04 99 ASN A CA 1
ATOM 762 C C . ASN A 1 102 ? -10.653 10.427 35.046 1.00 77.17 99 ASN A C 1
ATOM 763 O O . ASN A 1 102 ? -10.146 11.540 34.891 1.00 76.76 99 ASN A O 1
ATOM 768 N N . ALA A 1 103 ? -11.967 10.194 34.890 1.00 75.38 100 ALA A N 1
ATOM 769 C CA . ALA A 1 103 ? -12.880 11.243 34.447 1.00 76.49 100 ALA A CA 1
ATOM 770 C C . ALA A 1 103 ? -13.370 12.169 35.540 1.00 81.04 100 ALA A C 1
ATOM 771 O O . ALA A 1 103 ? -13.645 13.329 35.232 1.00 81.92 100 ALA A O 1
ATOM 773 N N . TYR A 1 104 ? -13.518 11.695 36.781 1.00 77.16 101 TYR A N 1
ATOM 774 C CA . TYR A 1 104 ? -14.074 12.569 37.810 1.00 77.16 101 TYR A CA 1
ATOM 775 C C . TYR A 1 104 ? -13.061 13.019 38.862 1.00 79.77 101 TYR A C 1
ATOM 776 O O . TYR A 1 104 ? -13.222 14.121 39.386 1.00 80.25 101 TYR A O 1
ATOM 785 N N . ILE A 1 105 ? -12.030 12.211 39.179 1.00 74.53 102 ILE A N 1
ATOM 786 C CA . ILE A 1 105 ? -11.103 12.582 40.252 1.00 73.73 102 ILE A CA 1
ATOM 787 C C . ILE A 1 105 ? -9.730 13.125 39.749 1.00 77.83 102 ILE A C 1
ATOM 788 O O . ILE A 1 105 ? -9.256 14.126 40.298 1.00 78.30 102 ILE A O 1
ATOM 793 N N . GLN A 1 106 ? -9.109 12.482 38.734 1.00 72.76 103 GLN A N 1
ATOM 794 C CA . GLN A 1 106 ? -7.787 12.810 38.167 1.00 72.36 103 GLN A CA 1
ATOM 795 C C . GLN A 1 106 ? -7.587 14.310 37.817 1.00 75.45 103 GLN A C 1
ATOM 796 O O . GLN A 1 106 ? -6.444 14.761 37.758 1.00 76.08 103 GLN A O 1
ATOM 802 N N . LYS A 1 107 ? -8.671 15.071 37.595 1.00 71.49 104 LYS A N 1
ATOM 803 C CA . LYS A 1 107 ? -8.592 16.499 37.254 1.00 72.04 104 LYS A CA 1
ATOM 804 C C . LYS A 1 107 ? -8.116 17.359 38.441 1.00 76.69 104 LYS A C 1
ATOM 805 O O . LYS A 1 107 ? -7.576 18.446 38.232 1.00 77.81 104 LYS A O 1
ATOM 811 N N . TYR A 1 108 ? -8.309 16.870 39.669 1.00 72.65 105 TYR A N 1
ATOM 812 C CA . TYR A 1 108 ? -7.928 17.576 40.893 1.00 72.83 105 TYR A CA 1
ATOM 813 C C . TYR A 1 108 ? -6.523 17.184 41.352 1.00 80.02 105 TYR A C 1
ATOM 814 O O . TYR A 1 108 ? -5.953 17.856 42.211 1.00 81.37 105 TYR A O 1
ATOM 823 N N . LEU A 1 109 ? -5.955 16.127 40.753 1.00 77.22 106 LEU A N 1
ATOM 824 C CA . LEU A 1 109 ? -4.624 15.627 41.076 1.00 78.13 106 LEU A CA 1
ATOM 825 C C . LEU A 1 109 ? -3.606 15.963 39.997 1.00 83.80 106 LEU A C 1
ATOM 826 O O . LEU A 1 109 ? -3.976 16.454 38.931 1.00 84.41 106 LEU A O 1
ATOM 831 N N . SER A 1 110 ? -2.313 15.701 40.279 1.00 93.54 190 SER A N 1
ATOM 832 C CA . SER A 1 110 ? -1.226 15.892 39.316 1.00 92.05 190 SER A CA 1
ATOM 833 C C . SER A 1 110 ? -1.376 14.833 38.237 1.00 92.61 190 SER A C 1
ATOM 834 O O . SER A 1 110 ? -1.413 13.636 38.549 1.00 93.16 190 SER A O 1
ATOM 837 N N . GLY A 1 111 ? -1.545 15.275 37.000 1.00 85.33 191 GLY A N 1
ATOM 838 C CA . GLY A 1 111 ? -1.729 14.352 35.893 1.00 82.73 191 GLY A CA 1
ATOM 839 C C . GLY A 1 111 ? -1.455 14.915 34.520 1.00 83.75 191 GLY A C 1
ATOM 840 O O . GLY A 1 111 ? -1.086 16.083 34.362 1.00 83.28 191 GLY A O 1
ATOM 841 N N . GLN A 1 112 ? -1.658 14.057 33.518 1.00 78.18 192 GLN A N 1
ATOM 842 C CA . GLN A 1 112 ? -1.470 14.320 32.095 1.00 76.00 192 GLN A CA 1
ATOM 843 C C . GLN A 1 112 ? -2.374 15.433 31.568 1.00 75.71 192 GLN A C 1
ATOM 844 O O . GLN A 1 112 ? -1.936 16.225 30.734 1.00 75.29 192 GLN A O 1
ATOM 850 N N . CYS A 1 113 ? -3.637 15.470 32.031 1.00 68.79 193 CYS A N 1
ATOM 851 C CA . CYS A 1 113 ? -4.667 16.359 31.498 1.00 66.48 193 CYS A CA 1
ATOM 852 C C . CYS A 1 113 ? -5.043 17.501 32.422 1.00 71.66 193 CYS A C 1
ATOM 853 O O . CYS A 1 113 ? -4.911 17.399 33.640 1.00 74.12 193 CYS A O 1
ATOM 856 N N . GLU A 1 114 ? -5.540 18.585 31.809 1.00 66.73 194 GLU A N 1
ATOM 857 C CA . GLU A 1 114 ? -6.020 19.799 32.456 1.00 67.37 194 GLU A CA 1
ATOM 858 C C . GLU A 1 114 ? -7.423 20.141 31.934 1.00 69.05 194 GLU A C 1
ATOM 859 O O . GLU A 1 114 ? -7.647 20.106 30.720 1.00 67.51 194 GLU A O 1
ATOM 861 N N . VAL A 1 115 ? -8.358 20.458 32.858 1.00 64.58 195 VAL A N 1
ATOM 862 C CA . VAL A 1 115 ? -9.751 20.856 32.603 1.00 63.88 195 VAL A CA 1
ATOM 863 C C . VAL A 1 115 ? -9.764 21.918 31.475 1.00 66.83 195 VAL A C 1
ATOM 864 O O . VAL A 1 115 ? -8.918 22.809 31.496 1.00 67.04 195 VAL A O 1
ATOM 868 N N . PRO A 1 116 ? -10.622 21.797 30.433 1.00 62.23 196 PRO A N 1
ATOM 869 C CA . PRO A 1 116 ? -11.728 20.835 30.273 1.00 60.75 196 PRO A CA 1
ATOM 870 C C . PRO A 1 116 ? -11.346 19.484 29.652 1.00 62.54 196 PRO A C 1
ATOM 871 O O . PRO A 1 116 ? -12.239 18.753 29.202 1.00 62.34 196 PRO A O 1
ATOM 875 N N . LEU A 1 117 ? -10.052 19.127 29.654 1.00 57.13 197 LEU A N 1
ATOM 876 C CA . LEU A 1 117 ? -9.645 17.802 29.195 1.00 56.06 197 LEU A CA 1
ATOM 877 C C . LEU A 1 117 ? -9.601 16.891 30.409 1.00 59.27 197 LEU A C 1
ATOM 878 O O . LEU A 1 117 ? -9.471 17.359 31.529 1.00 61.12 197 LEU A O 1
ATOM 883 N N . VAL A 1 118 ? -9.756 15.602 30.191 1.00 53.89 198 VAL A N 1
ATOM 884 C CA . VAL A 1 118 ? -9.862 14.595 31.235 1.00 53.76 198 VAL A CA 1
ATOM 885 C C . VAL A 1 118 ? -9.150 13.312 30.741 1.00 56.31 198 VAL A C 1
ATOM 886 O O . VAL A 1 118 ? -9.183 13.006 29.548 1.00 53.70 198 VAL A O 1
ATOM 890 N N . ARG A 1 119 ? -8.479 12.595 31.645 1.00 55.13 199 ARG A N 1
ATOM 891 C CA . ARG A 1 119 ? -7.767 11.361 31.318 1.00 55.34 199 ARG A CA 1
ATOM 892 C C . ARG A 1 119 ? -8.752 10.306 30.829 1.00 59.27 199 ARG A C 1
ATOM 893 O O . ARG A 1 119 ? -9.859 10.180 31.358 1.00 59.89 199 ARG A O 1
ATOM 901 N N . THR A 1 120 ? -8.376 9.623 29.760 1.00 55.35 200 THR A N 1
ATOM 902 C CA . THR A 1 120 ? -9.143 8.526 29.169 1.00 55.22 200 THR A CA 1
ATOM 903 C C . THR A 1 120 ? -8.167 7.592 28.465 1.00 59.78 200 THR A C 1
ATOM 904 O O . THR A 1 120 ? -7.258 8.051 27.771 1.00 57.31 200 THR A O 1
ATOM 908 N N . ASP A 1 121 ? -8.353 6.281 28.684 1.00 60.04 201 ASP A N 1
ATOM 909 C CA . ASP A 1 121 ? -7.561 5.192 28.110 1.00 60.94 201 ASP A CA 1
ATOM 910 C C . ASP A 1 121 ? -8.179 4.740 26.787 1.00 64.64 201 ASP A C 1
ATOM 911 O O . ASP A 1 121 ? -7.688 3.787 26.170 1.00 65.68 201 ASP A O 1
ATOM 916 N N . ASN A 1 122 ? -9.265 5.426 26.357 1.00 58.56 202 ASN A N 1
ATOM 917 C CA . ASN A 1 122 ? -9.949 5.160 25.106 1.00 57.18 202 ASN A CA 1
ATOM 918 C C . ASN A 1 122 ? -9.377 6.107 24.035 1.00 58.49 202 ASN A C 1
ATOM 919 O O . ASN A 1 122 ? -9.656 7.309 24.069 1.00 57.45 202 ASN A O 1
ATOM 924 N N . PRO A 1 123 ? -8.550 5.582 23.096 1.00 54.64 203 PRO A N 1
ATOM 925 C CA . PRO A 1 123 ? -7.927 6.450 22.073 1.00 53.53 203 PRO A CA 1
ATOM 926 C C . PRO A 1 123 ? -8.917 7.151 21.152 1.00 57.04 203 PRO A C 1
ATOM 927 O O . PRO A 1 123 ? -8.597 8.225 20.642 1.00 56.97 203 PRO A O 1
ATOM 931 N N . LYS A 1 124 ? -10.119 6.570 20.965 1.00 53.02 204 LYS A N 1
ATOM 932 C CA . LYS A 1 124 ? -11.187 7.149 20.157 1.00 52.61 204 LYS A CA 1
ATOM 933 C C . LYS A 1 124 ? -11.670 8.481 20.791 1.00 57.25 204 LYS A C 1
ATOM 934 O O . LYS A 1 124 ? -12.102 9.383 20.068 1.00 57.20 204 LYS A O 1
ATOM 940 N N . SER A 1 125 ? -11.552 8.616 22.127 1.00 53.83 205 SER A N 1
ATOM 941 C CA . SER A 1 125 ? -11.956 9.825 22.848 1.00 52.81 205 SER A CA 1
ATOM 942 C C . SER A 1 125 ? -10.874 10.896 22.890 1.00 57.39 205 SER A C 1
ATOM 943 O O . SER A 1 125 ? -11.192 12.022 23.264 1.00 57.61 205 SER A O 1
ATOM 946 N N . TRP A 1 126 ? -9.613 10.572 22.542 1.00 55.35 206 TRP A N 1
ATOM 947 C CA . TRP A 1 126 ? -8.510 11.542 22.628 1.00 56.62 206 TRP A CA 1
ATOM 948 C C . TRP A 1 126 ? -8.780 12.777 21.773 1.00 62.45 206 TRP A C 1
ATOM 949 O O . TRP A 1 126 ? -9.185 12.656 20.616 1.00 62.90 206 TRP A O 1
ATOM 960 N N . TYR A 1 127 ? -8.653 13.957 22.392 1.00 59.55 207 TYR A N 1
ATOM 961 C CA . TYR A 1 127 ? -8.872 15.240 21.747 1.00 59.49 207 TYR A CA 1
ATOM 962 C C . TYR A 1 127 ? -7.622 15.627 21.005 1.00 64.94 207 TYR A C 1
ATOM 963 O O . TYR A 1 127 ? -6.575 15.845 21.620 1.00 64.45 207 TYR A O 1
ATOM 972 N N . GLU A 1 128 ? -7.727 15.674 19.668 1.00 63.88 208 GLU A N 1
ATOM 973 C CA . GLU A 1 128 ? -6.665 16.052 18.728 1.00 65.05 208 GLU A CA 1
ATOM 974 C C . GLU A 1 128 ? -5.343 15.311 19.035 1.00 72.24 208 GLU A C 1
ATOM 975 O O . GLU A 1 128 ? -5.363 14.086 19.162 1.00 73.13 208 GLU A O 1
ATOM 981 N N . ASP A 1 129 ? -4.218 16.033 19.158 1.00 70.20 209 ASP A N 1
ATOM 982 C CA . ASP A 1 129 ? -2.902 15.442 19.412 1.00 71.07 209 ASP A CA 1
ATOM 983 C C . ASP A 1 129 ? -2.598 15.313 20.923 1.00 72.32 209 ASP A C 1
ATOM 984 O O . ASP A 1 129 ? -1.479 14.922 21.293 1.00 72.72 209 ASP A O 1
ATOM 989 N N . VAL A 1 130 ? -3.592 15.625 21.791 1.00 65.63 210 VAL A N 1
ATOM 990 C CA . VAL A 1 130 ? -3.436 15.539 23.248 1.00 64.17 210 VAL A CA 1
ATOM 991 C C . VAL A 1 130 ? -3.725 14.106 23.666 1.00 66.81 210 VAL A C 1
ATOM 992 O O . VAL A 1 130 ? -4.832 13.792 24.097 1.00 66.44 210 VAL A O 1
ATOM 996 N N . GLU A 1 131 ? -2.730 13.237 23.490 1.00 62.70 211 GLU A N 1
ATOM 997 C CA . GLU A 1 131 ? -2.781 11.818 23.810 1.00 62.84 211 GLU A CA 1
ATOM 998 C C . GLU A 1 131 ? -3.150 11.614 25.282 1.00 66.60 211 GLU A C 1
ATOM 999 O O . GLU A 1 131 ? -2.645 12.324 26.151 1.00 67.57 211 GLU A O 1
ATOM 1005 N N . GLY A 1 132 ? -4.057 10.673 25.525 1.00 61.51 212 GLY A N 1
ATOM 1006 C CA . GLY A 1 132 ? -4.502 10.285 26.857 1.00 60.99 212 GLY A CA 1
ATOM 1007 C C . GLY A 1 132 ? -5.604 11.133 27.447 1.00 63.14 212 GLY A C 1
ATOM 1008 O O . GLY A 1 132 ? -6.161 10.769 28.483 1.00 61.84 212 GLY A O 1
ATOM 1009 N N . CYS A 1 133 ? -5.939 12.256 26.788 1.00 59.45 213 CYS A N 1
ATOM 1010 C CA . CYS A 1 133 ? -6.941 13.206 27.274 1.00 59.32 213 CYS A CA 1
ATOM 1011 C C . CYS A 1 133 ? -8.078 13.388 26.291 1.00 61.43 213 CYS A C 1
ATOM 1012 O O . CYS A 1 133 ? -7.836 13.617 25.106 1.00 60.38 213 CYS A O 1
ATOM 1015 N N . GLY A 1 134 ? -9.295 13.375 26.826 1.00 56.35 214 GLY A N 1
ATOM 1016 C CA . GLY A 1 134 ? -10.528 13.609 26.097 1.00 55.00 214 GLY A CA 1
ATOM 1017 C C . GLY A 1 134 ? -11.296 14.767 26.691 1.00 60.41 214 GLY A C 1
ATOM 1018 O O . GLY A 1 134 ? -11.004 15.187 27.810 1.00 61.39 214 GLY A O 1
ATOM 1019 N N . ILE A 1 135 ? -12.277 15.304 25.951 1.00 58.09 215 ILE A N 1
ATOM 1020 C CA . ILE A 1 135 ? -13.088 16.432 26.411 1.00 58.74 215 ILE A CA 1
ATOM 1021 C C . ILE A 1 135 ? -14.140 15.907 27.381 1.00 61.04 215 ILE A C 1
ATOM 1022 O O . ILE A 1 135 ? -14.859 14.960 27.056 1.00 59.54 215 ILE A O 1
ATOM 1027 N N . GLN A 1 136 ? -14.189 16.521 28.588 1.00 56.90 216 GLN A N 1
ATOM 1028 C CA . GLN A 1 136 ? -15.114 16.191 29.670 1.00 57.23 216 GLN A CA 1
ATOM 1029 C C . GLN A 1 136 ? -16.561 16.277 29.192 1.00 62.81 216 GLN A C 1
ATOM 1030 O O . GLN A 1 136 ? -16.898 17.117 28.347 1.00 61.95 216 GLN A O 1
ATOM 1036 N N . CYS A 1 137 ? -17.416 15.407 29.737 1.00 60.62 217 CYS A N 1
ATOM 1037 C CA . CYS A 1 137 ? -18.809 15.349 29.331 1.00 59.94 217 CYS A CA 1
ATOM 1038 C C . CYS A 1 137 ? -19.564 16.662 29.567 1.00 62.41 217 CYS A C 1
ATOM 1039 O O . CYS A 1 137 ? -20.320 17.071 28.690 1.00 61.37 217 CYS A O 1
ATOM 1042 N N . GLN A 1 138 ? -19.378 17.304 30.726 1.00 58.76 218 GLN A N 1
ATOM 1043 C CA . GLN A 1 138 ? -20.060 18.563 31.014 1.00 58.55 218 GLN A CA 1
ATOM 1044 C C . GLN A 1 138 ? -19.551 19.659 30.089 1.00 61.48 218 GLN A C 1
ATOM 1045 O O . GLN A 1 138 ? -18.346 19.895 30.021 1.00 60.95 218 GLN A O 1
ATOM 1051 N N . ASN A 1 139 ? -20.462 20.278 29.329 1.00 57.99 219 ASN A N 1
ATOM 1052 C CA . ASN A 1 139 ? -20.123 21.356 28.396 1.00 57.40 219 ASN A CA 1
ATOM 1053 C C . ASN A 1 139 ? -19.289 22.417 29.144 1.00 62.07 219 ASN A C 1
ATOM 1054 O O . ASN A 1 139 ? -19.772 22.978 30.133 1.00 62.60 219 ASN A O 1
ATOM 1059 N N . PRO A 1 140 ? -18.009 22.623 28.743 1.00 58.31 220 PRO A N 1
ATOM 1060 C CA . PRO A 1 140 ? -17.148 23.559 29.493 1.00 59.60 220 PRO A CA 1
ATOM 1061 C C . PRO A 1 140 ? -17.462 25.034 29.263 1.00 64.22 220 PRO A C 1
ATOM 1062 O O . PRO A 1 140 ? -16.869 25.886 29.927 1.00 65.86 220 PRO A O 1
ATOM 1066 N N . LEU A 1 141 ? -18.369 25.337 28.326 1.00 59.37 221 LEU A N 1
ATOM 1067 C CA . LEU A 1 141 ? -18.734 26.714 28.006 1.00 59.12 221 LEU A CA 1
ATOM 1068 C C . LEU A 1 141 ? -19.793 27.257 28.949 1.00 64.11 221 LEU A C 1
ATOM 1069 O O . LEU A 1 141 ? -19.928 28.479 29.062 1.00 65.33 221 LEU A O 1
ATOM 1074 N N . PHE A 1 142 ? -20.535 26.365 29.636 1.00 60.03 222 PHE A N 1
ATOM 1075 C CA . PHE A 1 142 ? -21.623 26.775 30.522 1.00 61.03 222 PHE A CA 1
ATOM 1076 C C . PHE A 1 142 ? -21.424 26.248 31.947 1.00 66.94 222 PHE A C 1
ATOM 1077 O O . PHE A 1 142 ? -20.952 25.123 32.149 1.00 66.08 222 PHE A O 1
ATOM 1085 N N . THR A 1 143 ? -21.751 27.105 32.937 1.00 65.20 223 THR A N 1
ATOM 1086 C CA . THR A 1 143 ? -21.622 26.814 34.369 1.00 66.39 223 THR A CA 1
ATOM 1087 C C . THR A 1 143 ? -22.640 25.742 34.787 1.00 72.12 223 THR A C 1
ATOM 1088 O O . THR A 1 143 ? -23.539 25.411 34.006 1.00 70.73 223 THR A O 1
ATOM 1092 N N . GLU A 1 144 ? -22.515 25.226 36.026 1.00 70.96 224 GLU A N 1
ATOM 1093 C CA . GLU A 1 144 ? -23.435 24.240 36.597 1.00 71.40 224 GLU A CA 1
ATOM 1094 C C . GLU A 1 144 ? -24.829 24.871 36.778 1.00 74.03 224 GLU A C 1
ATOM 1095 O O . GLU A 1 144 ? -25.834 24.208 36.501 1.00 73.01 224 GLU A O 1
ATOM 1101 N N . ALA A 1 145 ? -24.876 26.160 37.208 1.00 70.31 225 ALA A N 1
ATOM 1102 C CA . ALA A 1 145 ? -26.111 26.924 37.420 1.00 70.61 225 ALA A CA 1
ATOM 1103 C C . ALA A 1 145 ? -26.814 27.147 36.100 1.00 73.00 225 ALA A C 1
ATOM 1104 O O . ALA A 1 145 ? -28.032 26.974 36.035 1.00 72.85 225 ALA A O 1
ATOM 1106 N N . GLU A 1 146 ? -26.043 27.466 35.030 1.00 67.99 226 GLU A N 1
ATOM 1107 C CA . GLU A 1 146 ? -26.575 27.635 33.673 1.00 65.87 226 GLU A CA 1
ATOM 1108 C C . GLU A 1 146 ? -27.169 26.314 33.177 1.00 67.26 226 GLU A C 1
ATOM 1109 O O . GLU A 1 146 ? -28.248 26.338 32.592 1.00 67.85 226 GLU A O 1
ATOM 1115 N N . HIS A 1 147 ? -26.516 25.167 33.479 1.00 61.98 227 HIS A N 1
ATOM 1116 C CA . HIS A 1 147 ? -27.017 23.822 33.139 1.00 60.40 227 HIS A CA 1
ATOM 1117 C C . HIS A 1 147 ? -28.335 23.551 33.887 1.00 67.65 227 HIS A C 1
ATOM 1118 O O . HIS A 1 147 ? -29.337 23.223 33.254 1.00 67.31 227 HIS A O 1
ATOM 1125 N N . GLN A 1 148 ? -28.335 23.732 35.228 1.00 67.40 228 GLN A N 1
ATOM 1126 C CA . GLN A 1 148 ? -29.484 23.496 36.121 1.00 69.10 228 GLN A CA 1
ATOM 1127 C C . GLN A 1 148 ? -30.695 24.349 35.746 1.00 72.95 228 GLN A C 1
ATOM 1128 O O . GLN A 1 148 ? -31.820 23.856 35.823 1.00 73.42 228 GLN A O 1
ATOM 1134 N N . ASP A 1 149 ? -30.462 25.603 35.325 1.00 68.29 229 ASP A N 1
ATOM 1135 C CA . ASP A 1 149 ? -31.504 26.520 34.874 1.00 67.95 229 ASP A CA 1
ATOM 1136 C C . ASP A 1 149 ? -32.093 26.015 33.531 1.00 72.07 229 ASP A C 1
ATOM 1137 O O . ASP A 1 149 ? -33.311 26.084 33.325 1.00 74.01 229 ASP A O 1
ATOM 1142 N N . MET A 1 150 ? -31.238 25.479 32.643 1.00 65.45 230 MET A N 1
ATOM 1143 C CA . MET A 1 150 ? -31.696 24.941 31.359 1.00 62.93 230 MET A CA 1
ATOM 1144 C C . MET A 1 150 ? -32.521 23.670 31.563 1.00 66.74 230 MET A C 1
ATOM 1145 O O . MET A 1 150 ? -33.547 23.514 30.907 1.00 66.70 230 MET A O 1
ATOM 1150 N N . HIS A 1 151 ? -32.102 22.800 32.494 1.00 63.33 231 HIS A N 1
ATOM 1151 C CA . HIS A 1 151 ? -32.782 21.541 32.782 1.00 63.57 231 HIS A CA 1
ATOM 1152 C C . HIS A 1 151 ? -34.160 21.777 33.390 1.00 69.87 231 HIS A C 1
ATOM 1153 O O . HIS A 1 151 ? -35.090 21.056 33.034 1.00 70.14 231 HIS A O 1
ATOM 1160 N N . SER A 1 152 ? -34.314 22.821 34.236 1.00 66.62 232 SER A N 1
ATOM 1161 C CA . SER A 1 152 ? -35.603 23.184 34.821 1.00 68.01 232 SER A CA 1
ATOM 1162 C C . SER A 1 152 ? -36.552 23.677 33.731 1.00 71.29 232 SER A C 1
ATOM 1163 O O . SER A 1 152 ? -37.708 23.251 33.682 1.00 70.56 232 SER A O 1
ATOM 1166 N N . TYR A 1 153 ? -36.034 24.534 32.830 1.00 67.70 233 TYR A N 1
ATOM 1167 C CA . TYR A 1 153 ? -36.752 25.102 31.694 1.00 66.46 233 TYR A CA 1
ATOM 1168 C C . TYR A 1 153 ? -37.285 23.991 30.775 1.00 69.20 233 TYR A C 1
ATOM 1169 O O . TYR A 1 153 ? -38.469 24.014 30.439 1.00 69.02 233 TYR A O 1
ATOM 1178 N N . ILE A 1 154 ? -36.423 23.016 30.385 1.00 64.64 234 ILE A N 1
ATOM 1179 C CA . ILE A 1 154 ? -36.801 21.895 29.491 1.00 62.35 234 ILE A CA 1
ATOM 1180 C C . ILE A 1 154 ? -37.865 21.003 30.167 1.00 66.26 234 ILE A C 1
ATOM 1181 O O . ILE A 1 154 ? -38.818 20.586 29.504 1.00 64.48 234 ILE A O 1
ATOM 1186 N N . ALA A 1 155 ? -37.698 20.738 31.480 1.00 64.17 235 ALA A N 1
ATOM 1187 C CA . ALA A 1 155 ? -38.597 19.922 32.300 1.00 65.62 235 ALA A CA 1
ATOM 1188 C C . ALA A 1 155 ? -40.001 20.489 32.324 1.00 71.47 235 ALA A C 1
ATOM 1189 O O . ALA A 1 155 ? -40.944 19.731 32.124 1.00 71.25 235 ALA A O 1
ATOM 1191 N N . ALA A 1 156 ? -40.146 21.813 32.562 1.00 69.65 236 ALA A N 1
ATOM 1192 C CA . ALA A 1 156 ? -41.449 22.482 32.628 1.00 70.70 236 ALA A CA 1
ATOM 1193 C C . ALA A 1 156 ? -42.124 22.505 31.265 1.00 73.21 236 ALA A C 1
ATOM 1194 O O . ALA A 1 156 ? -43.279 22.095 31.165 1.00 74.10 236 ALA A O 1
ATOM 1196 N N . PHE A 1 157 ? -41.400 22.949 30.216 1.00 67.23 237 PHE A N 1
ATOM 1197 C CA . PHE A 1 157 ? -41.927 23.022 28.854 1.00 65.39 237 PHE A CA 1
ATOM 1198 C C . PHE A 1 157 ? -42.250 21.639 28.285 1.00 67.53 237 PHE A C 1
ATOM 1199 O O . PHE A 1 157 ? -43.303 21.469 27.686 1.00 67.01 237 PHE A O 1
ATOM 1207 N N . GLY A 1 158 ? -41.363 20.675 28.505 1.00 63.71 238 GLY A N 1
ATOM 1208 C CA . GLY A 1 158 ? -41.511 19.300 28.039 1.00 62.71 238 GLY A CA 1
ATOM 1209 C C . GLY A 1 158 ? -42.628 18.521 28.703 1.00 67.98 238 GLY A C 1
ATOM 1210 O O . GLY A 1 158 ? -43.311 17.755 28.027 1.00 67.66 238 GLY A O 1
ATOM 1211 N N . ALA A 1 159 ? -42.820 18.689 30.026 1.00 66.57 239 ALA A N 1
ATOM 1212 C CA . ALA A 1 159 ? -43.887 18.001 30.773 1.00 68.46 239 ALA A CA 1
ATOM 1213 C C . ALA A 1 159 ? -45.260 18.540 30.358 1.00 73.96 239 ALA A C 1
ATOM 1214 O O . ALA A 1 159 ? -46.174 17.747 30.125 1.00 74.92 239 ALA A O 1
ATOM 1216 N N . VAL A 1 160 ? -45.387 19.886 30.230 1.00 69.94 240 VAL A N 1
ATOM 1217 C CA . VAL A 1 160 ? -46.609 20.569 29.800 1.00 69.85 240 VAL A CA 1
ATOM 1218 C C . VAL A 1 160 ? -46.929 20.138 28.346 1.00 71.37 240 VAL A C 1
ATOM 1219 O O . VAL A 1 160 ? -48.069 19.748 28.090 1.00 71.36 240 VAL A O 1
ATOM 1223 N N . THR A 1 161 ? -45.923 20.142 27.429 1.00 64.60 241 THR A N 1
ATOM 1224 C CA . THR A 1 161 ? -46.130 19.719 26.034 1.00 62.93 241 THR A CA 1
ATOM 1225 C C . THR A 1 161 ? -46.519 18.227 25.966 1.00 67.45 241 THR A C 1
ATOM 1226 O O . THR A 1 161 ? -47.383 17.880 25.171 1.00 67.96 241 THR A O 1
ATOM 1230 N N . GLY A 1 162 ? -45.923 17.385 26.808 1.00 63.21 242 GLY A N 1
ATOM 1231 C CA . GLY A 1 162 ? -46.254 15.965 26.864 1.00 63.05 242 GLY A CA 1
ATOM 1232 C C . GLY A 1 162 ? -47.698 15.731 27.279 1.00 69.21 242 GLY A C 1
ATOM 1233 O O . GLY A 1 162 ? -48.441 15.041 26.578 1.00 68.57 242 GLY A O 1
ATOM 1234 N N . LEU A 1 163 ? -48.119 16.367 28.390 1.00 67.61 243 LEU A N 1
ATOM 1235 C CA . LEU A 1 163 ? -49.471 16.249 28.958 1.00 69.03 243 LEU A CA 1
ATOM 1236 C C . LEU A 1 163 ? -50.561 16.824 28.048 1.00 70.87 243 LEU A C 1
ATOM 1237 O O . LEU A 1 163 ? -51.609 16.200 27.916 1.00 71.17 243 LEU A O 1
ATOM 1242 N N . CYS A 1 164 ? -50.313 17.985 27.419 1.00 65.77 244 CYS A N 1
ATOM 1243 C CA . CYS A 1 164 ? -51.237 18.644 26.498 1.00 65.25 244 CYS A CA 1
ATOM 1244 C C . CYS A 1 164 ? -51.436 17.816 25.223 1.00 69.40 244 CYS A C 1
ATOM 1245 O O . CYS A 1 164 ? -52.573 17.646 24.782 1.00 69.71 244 CYS A O 1
ATOM 1248 N N . THR A 1 165 ? -50.338 17.298 24.635 1.00 65.25 245 THR A N 1
ATOM 1249 C CA . THR A 1 165 ? -50.410 16.489 23.417 1.00 63.70 245 THR A CA 1
ATOM 1250 C C . THR A 1 165 ? -51.036 15.133 23.721 1.00 69.09 245 THR A C 1
ATOM 1251 O O . THR A 1 165 ? -51.829 14.662 22.908 1.00 69.99 245 THR A O 1
ATOM 1255 N N . LEU A 1 166 ? -50.710 14.523 24.887 1.00 65.79 246 LEU A N 1
ATOM 1256 C CA . LEU A 1 166 ? -51.266 13.228 25.316 1.00 67.06 246 LEU A CA 1
ATOM 1257 C C . LEU A 1 166 ? -52.777 13.338 25.523 1.00 74.05 246 LEU A C 1
ATOM 1258 O O . LEU A 1 166 ? -53.496 12.378 25.239 1.00 75.78 246 LEU A O 1
ATOM 1263 N N . PHE A 1 167 ? -53.260 14.508 25.979 1.00 70.33 247 PHE A N 1
ATOM 1264 C CA . PHE A 1 167 ? -54.687 14.735 26.160 1.00 71.34 247 PHE A CA 1
ATOM 1265 C C . PHE A 1 167 ? -55.378 14.783 24.798 1.00 74.05 247 PHE A C 1
ATOM 1266 O O . PHE A 1 167 ? -56.445 14.190 24.637 1.00 75.40 247 PHE A O 1
ATOM 1274 N N . THR A 1 168 ? -54.771 15.498 23.835 1.00 67.26 248 THR A N 1
ATOM 1275 C CA . THR A 1 168 ? -55.295 15.672 22.485 1.00 65.50 248 THR A CA 1
ATOM 1276 C C . THR A 1 168 ? -55.254 14.330 21.735 1.00 69.63 248 THR A C 1
ATOM 1277 O O . THR A 1 168 ? -56.215 14.019 21.036 1.00 69.29 248 THR A O 1
ATOM 1281 N N . LEU A 1 169 ? -54.180 13.523 21.905 1.00 66.43 249 LEU A N 1
ATOM 1282 C CA . LEU A 1 169 ? -54.102 12.191 21.287 1.00 65.68 249 LEU A CA 1
ATOM 1283 C C . LEU A 1 169 ? -55.211 11.290 21.858 1.00 72.78 249 LEU A C 1
ATOM 1284 O O . LEU A 1 169 ? -55.888 10.598 21.089 1.00 72.88 249 LEU A O 1
ATOM 1289 N N . ALA A 1 170 ? -55.410 11.328 23.200 1.00 70.59 250 ALA A N 1
ATOM 1290 C CA . ALA A 1 170 ? -56.437 10.539 23.889 1.00 73.15 250 ALA A CA 1
ATOM 1291 C C . ALA A 1 170 ? -57.854 10.895 23.386 1.00 77.39 250 ALA A C 1
ATOM 1292 O O . ALA A 1 170 ? -58.628 9.989 23.093 1.00 78.21 250 ALA A O 1
ATOM 1294 N N . THR A 1 171 ? -58.157 12.199 23.229 1.00 72.74 251 THR A N 1
ATOM 1295 C CA . THR A 1 171 ? -59.441 12.717 22.757 1.00 73.27 251 THR A CA 1
ATOM 1296 C C . THR A 1 171 ? -59.749 12.238 21.324 1.00 76.85 251 THR A C 1
ATOM 1297 O O . THR A 1 171 ? -60.900 11.885 21.032 1.00 78.19 251 THR A O 1
ATOM 1301 N N . PHE A 1 172 ? -58.731 12.227 20.448 1.00 70.22 252 PHE A N 1
ATOM 1302 C CA . PHE A 1 172 ? -58.868 11.777 19.062 1.00 68.69 252 PHE A CA 1
ATOM 1303 C C . PHE A 1 172 ? -59.112 10.263 18.993 1.00 76.09 252 PHE A C 1
ATOM 1304 O O . PHE A 1 172 ? -59.944 9.835 18.196 1.00 76.43 252 PHE A O 1
ATOM 1312 N N . VAL A 1 173 ? -58.399 9.460 19.826 1.00 74.41 253 VAL A N 1
ATOM 1313 C CA . VAL A 1 173 ? -58.520 7.993 19.848 1.00 75.51 253 VAL A CA 1
ATOM 1314 C C . VAL A 1 173 ? -59.819 7.562 20.561 1.00 82.92 253 VAL A C 1
ATOM 1315 O O . VAL A 1 173 ? -60.311 6.458 20.309 1.00 83.83 253 VAL A O 1
ATOM 1319 N N . ALA A 1 174 ? -60.369 8.432 21.434 1.00 80.96 254 ALA A N 1
ATOM 1320 C CA . ALA A 1 174 ? -61.623 8.171 22.141 1.00 83.36 254 ALA A CA 1
ATOM 1321 C C . ALA A 1 174 ? -62.811 8.273 21.164 1.00 87.44 254 ALA A C 1
ATOM 1322 O O . ALA A 1 174 ? -63.773 7.526 21.300 1.00 88.27 254 ALA A O 1
ATOM 1324 N N . ASP A 1 175 ? -62.706 9.160 20.153 1.00 82.95 255 ASP A N 1
ATOM 1325 C CA . ASP A 1 175 ? -63.722 9.386 19.127 1.00 83.09 255 ASP A CA 1
ATOM 1326 C C . ASP A 1 175 ? -63.162 9.073 17.721 1.00 87.44 255 ASP A C 1
ATOM 1327 O O . ASP A 1 175 ? -63.596 9.682 16.747 1.00 86.02 255 ASP A O 1
ATOM 1332 N N . TRP A 1 176 ? -62.248 8.082 17.609 1.00 86.49 256 TRP A N 1
ATOM 1333 C CA . TRP A 1 176 ? -61.532 7.733 16.370 1.00 85.87 256 TRP A CA 1
ATOM 1334 C C . TRP A 1 176 ? -62.402 7.557 15.108 1.00 91.01 256 TRP A C 1
ATOM 1335 O O . TRP A 1 176 ? -61.966 7.986 14.043 1.00 89.01 256 TRP A O 1
ATOM 1346 N N . ARG A 1 177 ? -63.600 6.949 15.211 1.00 89.90 257 ARG A N 1
ATOM 1347 C CA . ARG A 1 177 ? -64.482 6.744 14.055 1.00 89.62 257 ARG A CA 1
ATOM 1348 C C . ARG A 1 177 ? -64.965 8.077 13.469 1.00 92.06 257 ARG A C 1
ATOM 1349 O O . ARG A 1 177 ? -65.064 8.201 12.246 1.00 91.25 257 ARG A O 1
ATOM 1351 N N . ASN A 1 178 ? -65.231 9.077 14.339 1.00 87.73 258 ASN A N 1
ATOM 1352 C CA . ASN A 1 178 ? -65.718 10.398 13.943 1.00 86.18 258 ASN A CA 1
ATOM 1353 C C . ASN A 1 178 ? -64.602 11.437 13.820 1.00 86.28 258 ASN A C 1
ATOM 1354 O O . ASN A 1 178 ? -64.768 12.410 13.082 1.00 84.11 258 ASN A O 1
ATOM 1359 N N . SER A 1 179 ? -63.489 11.246 14.551 1.00 82.09 259 SER A N 1
ATOM 1360 C CA . SER A 1 179 ? -62.358 12.170 14.573 1.00 79.86 259 SER A CA 1
ATOM 1361 C C . SER A 1 179 ? -61.400 11.930 13.425 1.00 81.33 259 SER A C 1
ATOM 1362 O O . SER A 1 179 ? -60.784 12.893 12.950 1.00 79.92 259 SER A O 1
ATOM 1365 N N . ASN A 1 180 ? -61.249 10.660 12.980 1.00 76.88 260 ASN A N 1
ATOM 1366 C CA . ASN A 1 180 ? -60.366 10.328 11.860 1.00 74.94 260 ASN A CA 1
ATOM 1367 C C . ASN A 1 180 ? -60.992 10.840 10.566 1.00 79.56 260 ASN A C 1
ATOM 1368 O O . ASN A 1 180 ? -61.646 10.099 9.821 1.00 80.45 260 ASN A O 1
ATOM 1373 N N . ARG A 1 181 ? -60.821 12.142 10.345 1.00 75.22 261 ARG A N 1
ATOM 1374 C CA . ARG A 1 181 ? -61.369 12.867 9.215 1.00 74.50 261 ARG A CA 1
ATOM 1375 C C . ARG A 1 181 ? -60.494 14.051 8.892 1.00 75.21 261 ARG A C 1
ATOM 1376 O O . ARG A 1 181 ? -59.958 14.708 9.789 1.00 73.67 261 ARG A O 1
ATOM 1384 N N . TYR A 1 182 ? -60.370 14.325 7.602 1.00 70.48 262 TYR A N 1
ATOM 1385 C CA . TYR A 1 182 ? -59.587 15.425 7.096 1.00 69.26 262 TYR A CA 1
ATOM 1386 C C . TYR A 1 182 ? -60.436 16.689 6.982 1.00 74.94 262 TYR A C 1
ATOM 1387 O O . TYR A 1 182 ? -61.627 16.590 6.690 1.00 76.17 262 TYR A O 1
ATOM 1396 N N . PRO A 1 183 ? -59.869 17.884 7.255 1.00 72.40 263 PRO A N 1
ATOM 1397 C CA . PRO A 1 183 ? -58.462 18.172 7.585 1.00 71.49 263 PRO A CA 1
ATOM 1398 C C . PRO A 1 183 ? -58.141 18.077 9.083 1.00 74.15 263 PRO A C 1
ATOM 1399 O O . PRO A 1 183 ? -56.993 18.306 9.459 1.00 74.00 263 PRO A O 1
ATOM 1403 N N . ALA A 1 184 ? -59.126 17.701 9.919 1.00 69.42 264 ALA A N 1
ATOM 1404 C CA . ALA A 1 184 ? -59.021 17.622 11.381 1.00 69.40 264 ALA A CA 1
ATOM 1405 C C . ALA A 1 184 ? -57.932 16.665 11.905 1.00 70.13 264 ALA A C 1
ATOM 1406 O O . ALA A 1 184 ? -57.206 17.044 12.823 1.00 70.24 264 ALA A O 1
ATOM 1408 N N . VAL A 1 185 ? -57.848 15.434 11.361 1.00 63.60 265 VAL A N 1
ATOM 1409 C CA . VAL A 1 185 ? -56.917 14.372 11.766 1.00 61.57 265 VAL A CA 1
ATOM 1410 C C . VAL A 1 185 ? -55.411 14.770 11.531 1.00 63.63 265 VAL A C 1
ATOM 1411 O O . VAL A 1 185 ? -54.524 14.144 12.125 1.00 63.17 265 VAL A O 1
ATOM 1415 N N . ILE A 1 186 ? -55.127 15.818 10.712 1.00 57.97 266 ILE A N 1
ATOM 1416 C CA . ILE A 1 186 ? -53.750 16.304 10.489 1.00 55.84 266 ILE A CA 1
ATOM 1417 C C . ILE A 1 186 ? -53.192 16.777 11.848 1.00 59.61 266 ILE A C 1
ATOM 1418 O O . ILE A 1 186 ? -52.018 16.526 12.165 1.00 58.29 266 ILE A O 1
ATOM 1423 N N . LEU A 1 187 ? -54.077 17.386 12.668 1.00 56.54 267 LEU A N 1
ATOM 1424 C CA . LEU A 1 187 ? -53.756 17.886 13.999 1.00 57.14 267 LEU A CA 1
ATOM 1425 C C . LEU A 1 187 ? -53.501 16.732 14.972 1.00 59.89 267 LEU A C 1
ATOM 1426 O O . LEU A 1 187 ? -52.734 16.909 15.910 1.00 59.47 267 LEU A O 1
ATOM 1431 N N . PHE A 1 188 ? -54.066 15.539 14.717 1.00 56.27 268 PHE A N 1
ATOM 1432 C CA . PHE A 1 188 ? -53.769 14.369 15.541 1.00 56.57 268 PHE A CA 1
ATOM 1433 C C . PHE A 1 188 ? -52.302 13.911 15.281 1.00 60.46 268 PHE A C 1
ATOM 1434 O O . PHE A 1 188 ? -51.609 13.535 16.227 1.00 60.95 268 PHE A O 1
ATOM 1442 N N . TYR A 1 189 ? -51.843 13.952 14.009 1.00 55.09 269 TYR A N 1
ATOM 1443 C CA . TYR A 1 189 ? -50.494 13.522 13.642 1.00 54.39 269 TYR A CA 1
ATOM 1444 C C . TYR A 1 189 ? -49.427 14.539 14.084 1.00 57.06 269 TYR A C 1
ATOM 1445 O O . TYR A 1 189 ? -48.349 14.117 14.490 1.00 54.82 269 TYR A O 1
ATOM 1454 N N . VAL A 1 190 ? -49.748 15.859 14.047 1.00 54.01 270 VAL A N 1
ATOM 1455 C CA . VAL A 1 190 ? -48.895 16.952 14.524 1.00 53.06 270 VAL A CA 1
ATOM 1456 C C . VAL A 1 190 ? -48.655 16.730 16.023 1.00 57.70 270 VAL A C 1
ATOM 1457 O O . VAL A 1 190 ? -47.512 16.701 16.467 1.00 58.52 270 VAL A O 1
ATOM 1461 N N . ASN A 1 191 ? -49.738 16.526 16.779 1.00 53.80 271 ASN A N 1
ATOM 1462 C CA . ASN A 1 191 ? -49.717 16.260 18.214 1.00 54.24 271 ASN A CA 1
ATOM 1463 C C . ASN A 1 191 ? -48.894 15.006 18.557 1.00 55.84 271 ASN A C 1
ATOM 1464 O O . ASN A 1 191 ? -48.155 15.032 19.543 1.00 55.45 271 ASN A O 1
ATOM 1469 N N . ALA A 1 192 ? -49.006 13.935 17.733 1.00 51.20 272 ALA A N 1
ATOM 1470 C CA . ALA A 1 192 ? -48.271 12.675 17.900 1.00 51.17 272 ALA A CA 1
ATOM 1471 C C . ALA A 1 192 ? -46.751 12.915 17.796 1.00 56.21 272 ALA A C 1
ATOM 1472 O O . ALA A 1 192 ? -45.995 12.346 18.584 1.00 57.45 272 ALA A O 1
ATOM 1474 N N . CYS A 1 193 ? -46.319 13.808 16.874 1.00 51.26 273 CYS A N 1
ATOM 1475 C CA . CYS A 1 193 ? -44.914 14.191 16.695 1.00 49.35 273 CYS A CA 1
ATOM 1476 C C . CYS A 1 193 ? -44.400 14.942 17.932 1.00 52.43 273 CYS A C 1
ATOM 1477 O O . CYS A 1 193 ? -43.320 14.621 18.433 1.00 51.32 273 CYS A O 1
ATOM 1480 N N . PHE A 1 194 ? -45.163 15.948 18.412 1.00 48.51 274 PHE A N 1
ATOM 1481 C CA . PHE A 1 194 ? -44.759 16.746 19.567 1.00 48.08 274 PHE A CA 1
ATOM 1482 C C . PHE A 1 194 ? -44.771 15.921 20.848 1.00 56.27 274 PHE A C 1
ATOM 1483 O O . PHE A 1 194 ? -43.898 16.143 21.688 1.00 58.06 274 PHE A O 1
ATOM 1491 N N . PHE A 1 195 ? -45.680 14.922 20.968 1.00 53.36 275 PHE A N 1
ATOM 1492 C CA . PHE A 1 195 ? -45.709 14.030 22.132 1.00 54.18 275 PHE A CA 1
ATOM 1493 C C . PHE A 1 195 ? -44.437 13.179 22.176 1.00 58.58 275 PHE A C 1
ATOM 1494 O O . PHE A 1 195 ? -43.747 13.168 23.205 1.00 59.80 275 PHE A O 1
ATOM 1502 N N . VAL A 1 196 ? -44.141 12.477 21.053 1.00 52.44 276 VAL A N 1
ATOM 1503 C CA . VAL A 1 196 ? -42.988 11.605 20.891 1.00 51.80 276 VAL A CA 1
ATOM 1504 C C . VAL A 1 196 ? -41.716 12.432 21.134 1.00 56.36 276 VAL A C 1
ATOM 1505 O O . VAL A 1 196 ? -40.904 12.023 21.958 1.00 57.09 276 VAL A O 1
ATOM 1509 N N . GLY A 1 197 ? -41.611 13.608 20.498 1.00 52.05 277 GLY A N 1
ATOM 1510 C CA . GLY A 1 197 ? -40.496 14.538 20.665 1.00 50.78 277 GLY A CA 1
ATOM 1511 C C . GLY A 1 197 ? -40.272 14.946 22.109 1.00 56.54 277 GLY A C 1
ATOM 1512 O O . GLY A 1 197 ? -39.126 15.042 22.546 1.00 57.02 277 GLY A O 1
ATOM 1513 N N . SER A 1 198 ? -41.370 15.154 22.869 1.00 53.79 278 SER A N 1
ATOM 1514 C CA . SER A 1 198 ? -41.350 15.528 24.285 1.00 54.82 278 SER A CA 1
ATOM 1515 C C . SER A 1 198 ? -40.757 14.417 25.126 1.00 60.12 278 SER A C 1
ATOM 1516 O O . SER A 1 198 ? -40.051 14.718 26.078 1.00 61.91 278 SER A O 1
ATOM 1519 N N . ILE A 1 199 ? -41.024 13.135 24.780 1.00 55.80 279 ILE A N 1
ATOM 1520 C CA . ILE A 1 199 ? -40.458 11.982 25.492 1.00 55.99 279 ILE A CA 1
ATOM 1521 C C . ILE A 1 199 ? -38.927 12.029 25.327 1.00 58.61 279 ILE A C 1
ATOM 1522 O O . ILE A 1 199 ? -38.200 11.810 26.292 1.00 59.60 279 ILE A O 1
ATOM 1527 N N . GLY A 1 200 ? -38.476 12.368 24.120 1.00 52.75 280 GLY A N 1
ATOM 1528 C CA . GLY A 1 200 ? -37.066 12.507 23.778 1.00 51.27 280 GLY A CA 1
ATOM 1529 C C . GLY A 1 200 ? -36.351 13.514 24.648 1.00 53.81 280 GLY A C 1
ATOM 1530 O O . GLY A 1 200 ? -35.306 13.199 25.212 1.00 51.73 280 GLY A O 1
ATOM 1531 N N . TRP A 1 201 ? -36.954 14.706 24.808 1.00 52.06 281 TRP A N 1
ATOM 1532 C CA . TRP A 1 201 ? -36.443 15.802 25.625 1.00 53.21 281 TRP A CA 1
ATOM 1533 C C . TRP A 1 201 ? -36.516 15.500 27.113 1.00 58.70 281 TRP A C 1
ATOM 1534 O O . TRP A 1 201 ? -35.624 15.896 27.854 1.00 58.56 281 TRP A O 1
ATOM 1545 N N . LEU A 1 202 ? -37.562 14.794 27.550 1.00 57.34 282 LEU A N 1
ATOM 1546 C CA . LEU A 1 202 ? -37.780 14.479 28.967 1.00 58.70 282 LEU A CA 1
ATOM 1547 C C . LEU A 1 202 ? -36.994 13.257 29.484 1.00 61.61 282 LEU A C 1
ATOM 1548 O O . LEU A 1 202 ? -36.919 13.075 30.699 1.00 63.59 282 LEU A O 1
ATOM 1553 N N . ALA A 1 203 ? -36.435 12.425 28.592 1.00 55.89 283 ALA A N 1
ATOM 1554 C CA . ALA A 1 203 ? -35.703 11.203 28.958 1.00 56.64 283 ALA A CA 1
ATOM 1555 C C . ALA A 1 203 ? -34.569 11.459 29.963 1.00 62.59 283 ALA A C 1
ATOM 1556 O O . ALA A 1 203 ? -34.362 10.653 30.870 1.00 63.10 283 ALA A O 1
ATOM 1558 N N . GLN A 1 204 ? -33.861 12.596 29.805 1.00 59.04 284 GLN A N 1
ATOM 1559 C CA . GLN A 1 204 ? -32.755 13.048 30.653 1.00 58.89 284 GLN A CA 1
ATOM 1560 C C . GLN A 1 204 ? -33.152 13.218 32.129 1.00 64.73 284 GLN A C 1
ATOM 1561 O O . GLN A 1 204 ? -32.270 13.206 32.985 1.00 64.94 284 GLN A O 1
ATOM 1567 N N . PHE A 1 205 ? -34.449 13.419 32.425 1.00 62.75 285 PHE A N 1
ATOM 1568 C CA . PHE A 1 205 ? -34.869 13.685 33.798 1.00 65.40 285 PHE A CA 1
ATOM 1569 C C . PHE A 1 205 ? -34.992 12.402 34.628 1.00 72.97 285 PHE A C 1
ATOM 1570 O O . PHE A 1 205 ? -35.039 12.495 35.855 1.00 75.20 285 PHE A O 1
ATOM 1578 N N . MET A 1 206 ? -34.921 11.218 33.985 1.00 70.26 286 MET A N 1
ATOM 1579 C CA . MET A 1 206 ? -34.897 9.927 34.676 1.00 73.07 286 MET A CA 1
ATOM 1580 C C . MET A 1 206 ? -33.545 9.779 35.422 1.00 80.29 286 MET A C 1
ATOM 1581 O O . MET A 1 206 ? -32.550 10.387 35.009 1.00 79.41 286 MET A O 1
ATOM 1586 N N . ASP A 1 207 ? -33.517 9.017 36.532 1.00 79.81 287 ASP A N 1
ATOM 1587 C CA . ASP A 1 207 ? -32.322 8.866 37.370 1.00 80.84 287 ASP A CA 1
ATOM 1588 C C . ASP A 1 207 ? -31.087 8.376 36.595 1.00 81.05 287 ASP A C 1
ATOM 1589 O O . ASP A 1 207 ? -31.096 7.286 36.012 1.00 80.06 287 ASP A O 1
ATOM 1594 N N . GLY A 1 208 ? -30.061 9.236 36.582 1.00 75.29 288 GLY A N 1
ATOM 1595 C CA . GLY A 1 208 ? -28.776 9.023 35.919 1.00 72.97 288 GLY A CA 1
ATOM 1596 C C . GLY A 1 208 ? -28.835 8.871 34.411 1.00 73.45 288 GLY A C 1
ATOM 1597 O O . GLY A 1 208 ? -27.850 8.453 33.799 1.00 72.37 288 GLY A O 1
ATOM 1598 N N . ALA A 1 209 ? -29.988 9.206 33.798 1.00 68.54 289 ALA A N 1
ATOM 1599 C CA . ALA A 1 209 ? -30.218 9.079 32.356 1.00 65.83 289 ALA A CA 1
ATOM 1600 C C . ALA A 1 209 ? -29.423 10.092 31.551 1.00 65.65 289 ALA A C 1
ATOM 1601 O O . ALA A 1 209 ? -28.826 9.691 30.555 1.00 64.78 289 ALA A O 1
ATOM 1603 N N . ARG A 1 210 ? -29.377 11.380 31.976 1.00 60.06 290 ARG A N 1
ATOM 1604 C CA . ARG A 1 210 ? -28.642 12.402 31.231 1.00 58.03 290 ARG A CA 1
ATOM 1605 C C . ARG A 1 210 ? -27.194 11.965 30.963 1.00 62.46 290 ARG A C 1
ATOM 1606 O O . ARG A 1 210 ? -26.775 11.992 29.798 1.00 62.44 290 ARG A O 1
ATOM 1614 N N . ARG A 1 211 ? -26.467 11.495 32.008 1.00 59.55 291 ARG A N 1
ATOM 1615 C CA . ARG A 1 211 ? -25.078 11.023 31.898 1.00 58.61 291 ARG A CA 1
ATOM 1616 C C . ARG A 1 211 ? -24.953 9.855 30.906 1.00 60.13 291 ARG A C 1
ATOM 1617 O O . ARG A 1 211 ? -23.994 9.802 30.157 1.00 57.82 291 ARG A O 1
ATOM 1619 N N . GLU A 1 212 ? -25.926 8.947 30.891 1.00 57.35 292 GLU A N 1
ATOM 1620 C CA . GLU A 1 212 ? -25.943 7.803 29.984 1.00 56.49 292 GLU A CA 1
ATOM 1621 C C . GLU A 1 212 ? -26.253 8.265 28.546 1.00 56.74 292 GLU A C 1
ATOM 1622 O O . GLU A 1 212 ? -25.736 7.682 27.589 1.00 53.62 292 GLU A O 1
ATOM 1628 N N . ILE A 1 213 ? -27.075 9.318 28.402 1.00 53.10 293 ILE A N 1
ATOM 1629 C CA . ILE A 1 213 ? -27.455 9.819 27.083 1.00 51.99 293 ILE A CA 1
ATOM 1630 C C . ILE A 1 213 ? -26.305 10.604 26.445 1.00 56.66 293 ILE A C 1
ATOM 1631 O O . ILE A 1 213 ? -25.960 10.333 25.311 1.00 55.05 293 ILE A O 1
ATOM 1636 N N . VAL A 1 214 ? -25.726 11.551 27.165 1.00 55.34 294 VAL A N 1
ATOM 1637 C CA . VAL A 1 214 ? -24.772 12.524 26.649 1.00 54.80 294 VAL A CA 1
ATOM 1638 C C . VAL A 1 214 ? -23.272 12.144 26.839 1.00 57.96 294 VAL A C 1
ATOM 1639 O O . VAL A 1 214 ? -22.421 12.726 26.153 1.00 56.59 294 VAL A O 1
ATOM 1643 N N . CYS A 1 215 ? -22.944 11.201 27.740 1.00 55.99 295 CYS A N 1
ATOM 1644 C CA . CYS A 1 215 ? -21.548 10.829 27.989 1.00 56.63 295 CYS A CA 1
ATOM 1645 C C . CYS A 1 215 ? -21.248 9.469 27.475 1.00 58.43 295 CYS A C 1
ATOM 1646 O O . CYS A 1 215 ? -22.122 8.594 27.439 1.00 58.26 295 CYS A O 1
ATOM 1649 N N . ARG A 1 216 ? -19.952 9.271 27.184 1.00 52.53 296 ARG A N 1
ATOM 1650 C CA . ARG A 1 216 ? -19.367 8.001 26.804 1.00 50.97 296 ARG A CA 1
ATOM 1651 C C . ARG A 1 216 ? -19.079 7.222 28.073 1.00 56.05 296 ARG A C 1
ATOM 1652 O O . ARG A 1 216 ? -19.049 7.804 29.173 1.00 55.55 296 ARG A O 1
ATOM 1660 N N . ALA A 1 217 ? -18.857 5.902 27.924 1.00 53.53 297 ALA A N 1
ATOM 1661 C CA . ALA A 1 217 ? -18.552 4.975 29.012 1.00 53.74 297 ALA A CA 1
ATOM 1662 C C . ALA A 1 217 ? -17.273 5.402 29.765 1.00 58.76 297 ALA A C 1
ATOM 1663 O O . ALA A 1 217 ? -17.099 5.020 30.921 1.00 59.88 297 ALA A O 1
ATOM 1665 N N . ASP A 1 218 ? -16.384 6.189 29.100 1.00 53.36 298 ASP A N 1
ATOM 1666 C CA . ASP A 1 218 ? -15.142 6.694 29.679 1.00 53.23 298 ASP A CA 1
ATOM 1667 C C . ASP A 1 218 ? -15.324 8.099 30.317 1.00 57.69 298 ASP A C 1
ATOM 1668 O O . ASP A 1 218 ? -14.343 8.688 30.784 1.00 57.75 298 ASP A O 1
ATOM 1673 N N . GLY A 1 219 ? -16.555 8.616 30.309 1.00 53.90 299 GLY A N 1
ATOM 1674 C CA . GLY A 1 219 ? -16.889 9.906 30.905 1.00 54.09 299 GLY A CA 1
ATOM 1675 C C . GLY A 1 219 ? -16.653 11.133 30.047 1.00 57.50 299 GLY A C 1
ATOM 1676 O O . GLY A 1 219 ? -16.776 12.256 30.548 1.00 58.48 299 GLY A O 1
ATOM 1677 N N . THR A 1 220 ? -16.276 10.940 28.769 1.00 51.99 300 THR A N 1
ATOM 1678 C CA . THR A 1 220 ? -16.051 12.048 27.828 1.00 50.98 300 THR A CA 1
ATOM 1679 C C . THR A 1 220 ? -17.353 12.291 27.074 1.00 55.40 300 THR A C 1
ATOM 1680 O O . THR A 1 220 ? -18.241 11.432 27.101 1.00 54.92 300 THR A O 1
ATOM 1684 N N . MET A 1 221 ? -17.491 13.448 26.411 1.00 52.63 301 MET A N 1
ATOM 1685 C CA . MET A 1 221 ? -18.763 13.704 25.756 1.00 52.59 301 MET A CA 1
ATOM 1686 C C . MET A 1 221 ? -18.960 12.862 24.512 1.00 54.36 301 MET A C 1
ATOM 1687 O O . MET A 1 221 ? -17.998 12.446 23.867 1.00 52.75 301 MET A O 1
ATOM 1692 N N . ARG A 1 222 ? -20.234 12.557 24.236 1.00 50.96 302 ARG A N 1
ATOM 1693 C CA . ARG A 1 222 ? -20.627 11.791 23.065 1.00 50.44 302 ARG A CA 1
ATOM 1694 C C . ARG A 1 222 ? -20.496 12.666 21.851 1.00 52.36 302 ARG A C 1
ATOM 1695 O O . ARG A 1 222 ? -20.976 13.802 21.842 1.00 50.61 302 ARG A O 1
ATOM 1703 N N . LEU A 1 223 ? -19.728 12.170 20.879 1.00 49.91 303 LEU A N 1
ATOM 1704 C CA . LEU A 1 223 ? -19.415 12.843 19.616 1.00 49.69 303 LEU A CA 1
ATOM 1705 C C . LEU A 1 223 ? -19.369 11.833 18.506 1.00 53.46 303 LEU A C 1
ATOM 1706 O O . LEU A 1 223 ? -18.901 10.711 18.732 1.00 53.47 303 LEU A O 1
ATOM 1711 N N . GLY A 1 224 ? -19.801 12.251 17.312 1.00 48.32 304 GLY A N 1
ATOM 1712 C CA . GLY A 1 224 ? -19.758 11.430 16.111 1.00 47.03 304 GLY A CA 1
ATOM 1713 C C . GLY A 1 224 ? -20.389 10.075 16.303 1.00 49.90 304 GLY A C 1
ATOM 1714 O O . GLY A 1 224 ? -19.789 9.057 15.976 1.00 50.56 304 GLY A O 1
ATOM 1715 N N . GLU A 1 225 ? -21.589 10.072 16.864 1.00 45.66 305 GLU A N 1
ATOM 1716 C CA . GLU A 1 225 ? -22.392 8.896 17.146 1.00 46.05 305 GLU A CA 1
ATOM 1717 C C . GLU A 1 225 ? -23.183 8.535 15.885 1.00 51.19 305 GLU A C 1
ATOM 1718 O O . GLU A 1 225 ? -23.529 9.455 15.143 1.00 50.13 305 GLU A O 1
ATOM 1724 N N . PRO A 1 226 ? -23.444 7.250 15.533 1.00 49.83 306 PRO A N 1
ATOM 1725 C CA . PRO A 1 226 ? -23.126 5.985 16.238 1.00 50.78 306 PRO A CA 1
ATOM 1726 C C . PRO A 1 226 ? -21.630 5.689 16.318 1.00 58.02 306 PRO A C 1
ATOM 1727 O O . PRO A 1 226 ? -20.967 5.542 15.286 1.00 56.89 306 PRO A O 1
ATOM 1731 N N . THR A 1 227 ? -21.103 5.620 17.556 1.00 57.93 307 THR A N 1
ATOM 1732 C CA . THR A 1 227 ? -19.700 5.284 17.849 1.00 58.78 307 THR A CA 1
ATOM 1733 C C . THR A 1 227 ? -19.632 3.861 18.337 1.00 64.04 307 THR A C 1
ATOM 1734 O O . THR A 1 227 ? -20.498 3.424 19.100 1.00 64.00 307 THR A O 1
ATOM 1738 N N . SER A 1 228 ? -18.607 3.139 17.889 1.00 61.62 308 SER A N 1
ATOM 1739 C CA . SER A 1 228 ? -18.377 1.748 18.240 1.00 62.94 308 SER A CA 1
ATOM 1740 C C . SER A 1 228 ? -18.148 1.570 19.748 1.00 66.38 308 SER A C 1
ATOM 1741 O O . SER A 1 228 ? -17.537 2.420 20.407 1.00 64.17 308 SER A O 1
ATOM 1744 N N . ASN A 1 229 ? -18.702 0.460 20.278 1.00 64.27 309 ASN A N 1
ATOM 1745 C CA . ASN A 1 229 ? -18.607 -0.017 21.660 1.00 64.84 309 ASN A CA 1
ATOM 1746 C C . ASN A 1 229 ? -19.160 0.994 22.669 1.00 67.07 309 ASN A C 1
ATOM 1747 O O . ASN A 1 229 ? -18.767 1.007 23.840 1.00 69.18 309 ASN A O 1
ATOM 1752 N N . GLU A 1 230 ? -20.107 1.814 22.207 1.00 59.31 310 GLU A N 1
ATOM 1753 C CA . GLU A 1 230 ? -20.848 2.756 23.025 1.00 57.60 310 GLU A CA 1
ATOM 1754 C C . GLU A 1 230 ? -22.277 2.285 23.015 1.00 61.47 310 GLU A C 1
ATOM 1755 O O . GLU A 1 230 ? -22.684 1.564 22.100 1.00 61.57 310 GLU A O 1
ATOM 1761 N N . THR A 1 231 ? -23.024 2.637 24.048 1.00 58.30 311 THR A N 1
ATOM 1762 C CA . THR A 1 231 ? -24.423 2.257 24.200 1.00 58.74 311 THR A CA 1
ATOM 1763 C C . THR A 1 231 ? -25.301 3.007 23.145 1.00 60.85 311 THR A C 1
ATOM 1764 O O . THR A 1 231 ? -24.881 4.037 22.608 1.00 59.47 311 THR A O 1
ATOM 1768 N N . LEU A 1 232 ? -26.488 2.468 22.824 1.00 57.36 312 LEU A N 1
ATOM 1769 C CA . LEU A 1 232 ? -27.373 3.066 21.812 1.00 55.74 312 LEU A CA 1
ATOM 1770 C C . LEU A 1 232 ? -28.271 4.178 22.369 1.00 58.07 312 LEU A C 1
ATOM 1771 O O . LEU A 1 232 ? -29.004 4.788 21.593 1.00 57.41 312 LEU A O 1
ATOM 1776 N N . SER A 1 233 ? -28.201 4.462 23.686 1.00 54.45 313 SER A N 1
ATOM 1777 C CA . SER A 1 233 ? -29.033 5.467 24.378 1.00 54.21 313 SER A CA 1
ATOM 1778 C C . SER A 1 233 ? -28.997 6.848 23.700 1.00 55.26 313 SER A C 1
ATOM 1779 O O . SER A 1 233 ? -30.037 7.492 23.580 1.00 53.42 313 SER A O 1
ATOM 1782 N N . CYS A 1 234 ? -27.812 7.267 23.237 1.00 51.73 314 CYS A N 1
ATOM 1783 C CA . CYS A 1 234 ? -27.585 8.526 22.542 1.00 50.87 314 CYS A CA 1
ATOM 1784 C C . CYS A 1 234 ? -28.338 8.556 21.203 1.00 55.24 314 CYS A C 1
ATOM 1785 O O . CYS A 1 234 ? -29.042 9.533 20.942 1.00 55.02 314 CYS A O 1
ATOM 1788 N N . VAL A 1 235 ? -28.193 7.496 20.354 1.00 51.15 315 VAL A N 1
ATOM 1789 C CA . VAL A 1 235 ? -28.843 7.488 19.043 1.00 50.30 315 VAL A CA 1
ATOM 1790 C C . VAL A 1 235 ? -30.353 7.263 19.183 1.00 53.73 315 VAL A C 1
ATOM 1791 O O . VAL A 1 235 ? -31.092 7.737 18.327 1.00 54.12 315 VAL A O 1
ATOM 1795 N N . ILE A 1 236 ? -30.819 6.595 20.249 1.00 49.52 316 ILE A N 1
ATOM 1796 C CA . ILE A 1 236 ? -32.258 6.416 20.454 1.00 50.21 316 ILE A CA 1
ATOM 1797 C C . ILE A 1 236 ? -32.884 7.804 20.715 1.00 52.78 316 ILE A C 1
ATOM 1798 O O . ILE A 1 236 ? -33.875 8.146 20.080 1.00 52.73 316 ILE A O 1
ATOM 1803 N N . ILE A 1 237 ? -32.256 8.611 21.584 1.00 48.13 317 ILE A N 1
ATOM 1804 C CA . ILE A 1 237 ? -32.720 9.955 21.963 1.00 47.23 317 ILE A CA 1
ATOM 1805 C C . ILE A 1 237 ? -32.675 10.879 20.752 1.00 49.80 317 ILE A C 1
ATOM 1806 O O . ILE A 1 237 ? -33.630 11.614 20.519 1.00 49.37 317 ILE A O 1
ATOM 1811 N N . PHE A 1 238 ? -31.618 10.771 19.942 1.00 44.81 318 PHE A N 1
ATOM 1812 C CA . PHE A 1 238 ? -31.495 11.545 18.722 1.00 42.20 318 PHE A CA 1
ATOM 1813 C C . PHE A 1 238 ? -32.636 11.242 17.776 1.00 46.73 318 PHE A C 1
ATOM 1814 O O . PHE A 1 238 ? -33.238 12.170 17.262 1.00 46.01 318 PHE A O 1
ATOM 1822 N N . VAL A 1 239 ? -32.882 9.949 17.492 1.00 45.04 319 VAL A N 1
ATOM 1823 C CA . VAL A 1 239 ? -33.901 9.505 16.545 1.00 44.45 319 VAL A CA 1
ATOM 1824 C C . VAL A 1 239 ? -35.253 10.027 17.006 1.00 49.46 319 VAL A C 1
ATOM 1825 O O . VAL A 1 239 ? -35.928 10.685 16.225 1.00 49.24 319 VAL A O 1
ATOM 1829 N N . ILE A 1 240 ? -35.608 9.811 18.278 1.00 46.89 320 ILE A N 1
ATOM 1830 C CA . ILE A 1 240 ? -36.880 10.290 18.833 1.00 47.05 320 ILE A CA 1
ATOM 1831 C C . ILE A 1 240 ? -37.005 11.830 18.644 1.00 50.31 320 ILE A C 1
ATOM 1832 O O . ILE A 1 240 ? -38.016 12.279 18.134 1.00 51.21 320 ILE A O 1
ATOM 1837 N N . VAL A 1 241 ? -35.986 12.605 18.988 1.00 46.09 321 VAL A N 1
ATOM 1838 C CA . VAL A 1 241 ? -36.071 14.068 18.880 1.00 46.26 321 VAL A CA 1
ATOM 1839 C C . VAL A 1 241 ? -35.995 14.531 17.411 1.00 49.43 321 VAL A C 1
ATOM 1840 O O . VAL A 1 241 ? -36.828 15.332 16.988 1.00 49.13 321 VAL A O 1
ATOM 1844 N N . TYR A 1 242 ? -35.013 14.049 16.652 1.00 45.49 322 TYR A N 1
ATOM 1845 C CA . TYR A 1 242 ? -34.841 14.496 15.278 1.00 43.25 322 TYR A CA 1
ATOM 1846 C C . TYR A 1 242 ? -36.000 14.066 14.383 1.00 47.37 322 TYR A C 1
ATOM 1847 O O . TYR A 1 242 ? -36.517 14.914 13.655 1.00 46.75 322 TYR A O 1
ATOM 1856 N N . TYR A 1 243 ? -36.399 12.773 14.423 1.00 44.77 323 TYR A N 1
ATOM 1857 C CA . TYR A 1 243 ? -37.505 12.270 13.605 1.00 45.07 323 TYR A CA 1
ATOM 1858 C C . TYR A 1 243 ? -38.798 12.996 13.934 1.00 50.45 323 TYR A C 1
ATOM 1859 O O . TYR A 1 243 ? -39.501 13.380 13.008 1.00 51.36 323 TYR A O 1
ATOM 1868 N N . ALA A 1 244 ? -39.131 13.148 15.228 1.00 47.51 324 ALA A N 1
ATOM 1869 C CA . ALA A 1 244 ? -40.360 13.823 15.650 1.00 48.33 324 ALA A CA 1
ATOM 1870 C C . ALA A 1 244 ? -40.380 15.269 15.179 1.00 52.86 324 ALA A C 1
ATOM 1871 O O . ALA A 1 244 ? -41.404 15.706 14.648 1.00 52.79 324 ALA A O 1
ATOM 1873 N N . LEU A 1 245 ? -39.236 15.993 15.327 1.00 49.18 325 LEU A N 1
ATOM 1874 C CA . LEU A 1 245 ? -39.067 17.384 14.877 1.00 48.81 325 LEU A CA 1
ATOM 1875 C C . LEU A 1 245 ? -39.285 17.499 13.357 1.00 52.53 325 LEU A C 1
ATOM 1876 O O . LEU A 1 245 ? -40.002 18.394 12.908 1.00 53.50 325 LEU A O 1
ATOM 1881 N N . MET A 1 246 ? -38.673 16.592 12.582 1.00 47.26 326 MET A N 1
ATOM 1882 C CA . MET A 1 246 ? -38.768 16.606 11.134 1.00 46.70 326 MET A CA 1
ATOM 1883 C C . MET A 1 246 ? -40.160 16.191 10.659 1.00 49.28 326 MET A C 1
ATOM 1884 O O . MET A 1 246 ? -40.698 16.859 9.775 1.00 48.96 326 MET A O 1
ATOM 1889 N N . ALA A 1 247 ? -40.772 15.165 11.273 1.00 44.79 327 ALA A N 1
ATOM 1890 C CA . ALA A 1 247 ? -42.132 14.748 10.916 1.00 45.30 327 ALA A CA 1
ATOM 1891 C C . ALA A 1 247 ? -43.134 15.874 11.195 1.00 49.58 327 ALA A C 1
ATOM 1892 O O . ALA A 1 247 ? -43.971 16.165 10.342 1.00 49.87 327 ALA A O 1
ATOM 1894 N N . GLY A 1 248 ? -42.996 16.524 12.352 1.00 46.55 328 GLY A N 1
ATOM 1895 C CA . GLY A 1 248 ? -43.832 17.643 12.778 1.00 46.43 328 GLY A CA 1
ATOM 1896 C C . GLY A 1 248 ? -43.886 18.797 11.797 1.00 49.07 328 GLY A C 1
ATOM 1897 O O . GLY A 1 248 ? -44.981 19.245 11.452 1.00 49.05 328 GLY A O 1
ATOM 1898 N N . VAL A 1 249 ? -42.717 19.252 11.288 1.00 45.16 329 VAL A N 1
ATOM 1899 C CA . VAL A 1 249 ? -42.673 20.375 10.339 1.00 44.52 329 VAL A CA 1
ATOM 1900 C C . VAL A 1 249 ? -43.204 19.957 8.936 1.00 49.22 329 VAL A C 1
ATOM 1901 O O . VAL A 1 249 ? -43.669 20.818 8.189 1.00 49.22 329 VAL A O 1
ATOM 1905 N N . VAL A 1 250 ? -43.141 18.655 8.586 1.00 45.68 330 VAL A N 1
ATOM 1906 C CA . VAL A 1 250 ? -43.681 18.156 7.320 1.00 45.92 330 VAL A CA 1
ATOM 1907 C C . VAL A 1 250 ? -45.217 18.057 7.468 1.00 51.96 330 VAL A C 1
ATOM 1908 O O . VAL A 1 250 ? -45.951 18.398 6.531 1.00 50.76 330 VAL A O 1
ATOM 1912 N N . TRP A 1 251 ? -45.694 17.657 8.668 1.00 50.72 331 TRP A N 1
ATOM 1913 C CA . TRP A 1 251 ? -47.127 17.567 8.941 1.00 52.75 331 TRP A CA 1
ATOM 1914 C C . TRP A 1 251 ? -47.730 18.964 9.007 1.00 57.10 331 TRP A C 1
ATOM 1915 O O . TRP A 1 251 ? -48.918 19.119 8.737 1.00 58.75 331 TRP A O 1
ATOM 1926 N N . PHE A 1 252 ? -46.895 19.980 9.291 1.00 51.43 332 PHE A N 1
ATOM 1927 C CA . PHE A 1 252 ? -47.281 21.390 9.265 1.00 50.66 332 PHE A CA 1
ATOM 1928 C C . PHE A 1 252 ? -47.526 21.827 7.795 1.00 53.65 332 PHE A C 1
ATOM 1929 O O . PHE A 1 252 ? -48.488 22.552 7.530 1.00 54.55 332 PHE A O 1
ATOM 1937 N N . VAL A 1 253 ? -46.663 21.391 6.854 1.00 47.73 333 VAL A N 1
ATOM 1938 C CA . VAL A 1 253 ? -46.828 21.689 5.425 1.00 46.88 333 VAL A CA 1
ATOM 1939 C C . VAL A 1 253 ? -48.180 21.101 4.919 1.00 51.64 333 VAL A C 1
ATOM 1940 O O . VAL A 1 253 ? -48.894 21.773 4.177 1.00 51.55 333 VAL A O 1
ATOM 1944 N N . VAL A 1 254 ? -48.516 19.862 5.348 1.00 49.16 334 VAL A N 1
ATOM 1945 C CA . VAL A 1 254 ? -49.750 19.142 5.021 1.00 49.69 334 VAL A CA 1
ATOM 1946 C C . VAL A 1 254 ? -50.960 19.960 5.514 1.00 56.17 334 VAL A C 1
ATOM 1947 O O . VAL A 1 254 ? -51.946 20.079 4.785 1.00 56.67 334 VAL A O 1
ATOM 1951 N N . LEU A 1 255 ? -50.852 20.548 6.726 1.00 54.65 335 LEU A N 1
ATOM 1952 C CA . LEU A 1 255 ? -51.852 21.421 7.350 1.00 56.29 335 LEU A CA 1
ATOM 1953 C C . LEU A 1 255 ? -52.137 22.623 6.432 1.00 60.87 335 LEU A C 1
ATOM 1954 O O . LEU A 1 255 ? -53.304 22.889 6.144 1.00 62.12 335 LEU A O 1
ATOM 1959 N N . THR A 1 256 ? -51.076 23.330 5.967 1.00 56.29 336 THR A N 1
ATOM 1960 C CA . THR A 1 256 ? -51.188 24.515 5.103 1.00 56.26 336 THR A CA 1
ATOM 1961 C C . THR A 1 256 ? -51.773 24.122 3.745 1.00 61.72 336 THR A C 1
ATOM 1962 O O . THR A 1 256 ? -52.542 24.898 3.164 1.00 62.41 336 THR A O 1
ATOM 1966 N N . TYR A 1 257 ? -51.399 22.913 3.247 1.00 57.19 337 TYR A N 1
ATOM 1967 C CA . TYR A 1 257 ? -51.885 22.341 1.997 1.00 56.64 337 TYR A CA 1
ATOM 1968 C C . TYR A 1 257 ? -53.397 22.070 2.113 1.00 60.27 337 TYR A C 1
ATOM 1969 O O . TYR A 1 257 ? -54.147 22.400 1.190 1.00 59.66 337 TYR A O 1
ATOM 1978 N N . ALA A 1 258 ? -53.825 21.452 3.234 1.00 56.38 338 ALA A N 1
ATOM 1979 C CA . ALA A 1 258 ? -55.228 21.128 3.484 1.00 57.52 338 ALA A CA 1
ATOM 1980 C C . ALA A 1 258 ? -56.067 22.381 3.530 1.00 62.97 338 ALA A C 1
ATOM 1981 O O . ALA A 1 258 ? -57.166 22.381 2.990 1.00 65.02 338 ALA A O 1
ATOM 1983 N N . TRP A 1 259 ? -55.535 23.461 4.125 1.00 58.22 339 TRP A N 1
ATOM 1984 C CA . TRP A 1 259 ? -56.200 24.751 4.198 1.00 57.98 339 TRP A CA 1
ATOM 1985 C C . TRP A 1 259 ? -56.430 25.322 2.791 1.00 62.25 339 TRP A C 1
ATOM 1986 O O . TRP A 1 259 ? -57.566 25.653 2.458 1.00 61.88 339 TRP A O 1
ATOM 1997 N N . HIS A 1 260 ? -55.377 25.383 1.952 1.00 59.42 340 HIS A N 1
ATOM 1998 C CA . HIS A 1 260 ? -55.488 25.901 0.584 1.00 60.14 340 HIS A CA 1
ATOM 1999 C C . HIS A 1 260 ? -56.430 25.039 -0.311 1.00 63.50 340 HIS A C 1
ATOM 2000 O O . HIS A 1 260 ? -57.311 25.597 -0.971 1.00 64.82 340 HIS A O 1
ATOM 2007 N N . THR A 1 261 ? -56.247 23.704 -0.326 1.00 57.62 341 THR A N 1
ATOM 2008 C CA . THR A 1 261 ? -57.011 22.808 -1.192 1.00 56.86 341 THR A CA 1
ATOM 2009 C C . THR A 1 261 ? -58.472 22.598 -0.747 1.00 58.80 341 THR A C 1
ATOM 2010 O O . THR A 1 261 ? -59.302 22.338 -1.618 1.00 57.96 341 THR A O 1
ATOM 2014 N N . SER A 1 262 ? -58.801 22.737 0.562 1.00 54.21 342 SER A N 1
ATOM 2015 C CA . SER A 1 262 ? -60.192 22.603 1.030 1.00 54.44 342 SER A CA 1
ATOM 2016 C C . SER A 1 262 ? -61.051 23.749 0.504 1.00 59.53 342 SER A C 1
ATOM 2017 O O . SER A 1 262 ? -62.228 23.538 0.211 1.00 60.09 342 SER A O 1
ATOM 2020 N N . PHE A 1 263 ? -60.455 24.952 0.357 1.00 56.27 343 PHE A N 1
ATOM 2021 C CA . PHE A 1 263 ? -61.116 26.103 -0.241 1.00 56.82 343 PHE A CA 1
ATOM 2022 C C . PHE A 1 263 ? -61.210 25.892 -1.768 1.00 60.58 343 PHE A C 1
ATOM 2023 O O . PHE A 1 263 ? -62.271 26.108 -2.360 1.00 60.46 343 PHE A O 1
ATOM 2031 N N . LYS A 1 264 ? -60.092 25.446 -2.394 1.00 56.92 344 LYS A N 1
ATOM 2032 C CA . LYS A 1 264 ? -59.995 25.172 -3.833 1.00 56.74 344 LYS A CA 1
ATOM 2033 C C . LYS A 1 264 ? -61.052 24.196 -4.284 1.00 60.30 344 LYS A C 1
ATOM 2034 O O . LYS A 1 264 ? -61.578 24.355 -5.382 1.00 61.09 344 LYS A O 1
ATOM 2040 N N . ALA A 1 265 ? -61.355 23.179 -3.440 1.00 55.49 345 ALA A N 1
ATOM 2041 C CA . ALA A 1 265 ? -62.330 22.128 -3.716 1.00 54.76 345 ALA A CA 1
ATOM 2042 C C . ALA A 1 265 ? -63.758 22.682 -3.789 1.00 59.83 345 ALA A C 1
ATOM 2043 O O . ALA A 1 265 ? -64.593 22.091 -4.469 1.00 59.73 345 ALA A O 1
ATOM 2045 N N . LEU A 1 266 ? -64.027 23.831 -3.142 1.00 57.53 346 LEU A N 1
ATOM 2046 C CA . LEU A 1 266 ? -65.349 24.466 -3.176 1.00 59.29 346 LEU A CA 1
ATOM 2047 C C . LEU A 1 266 ? -65.567 25.305 -4.431 1.00 65.18 346 LEU A C 1
ATOM 2048 O O . LEU A 1 266 ? -66.712 25.539 -4.808 1.00 64.89 346 LEU A O 1
ATOM 2053 N N . GLY A 1 267 ? -64.482 25.743 -5.065 1.00 64.28 347 GLY A N 1
ATOM 2054 C CA . GLY A 1 267 ? -64.561 26.629 -6.218 1.00 66.60 347 GLY A CA 1
ATOM 2055 C C . GLY A 1 267 ? -64.227 26.134 -7.604 1.00 74.97 347 GLY A C 1
ATOM 2056 O O . GLY A 1 267 ? -64.532 26.840 -8.566 1.00 76.85 347 GLY A O 1
ATOM 2057 N N . THR A 1 268 ? -63.590 24.963 -7.741 1.00 73.73 348 THR A N 1
ATOM 2058 C CA . THR A 1 268 ? -63.166 24.452 -9.057 1.00 75.91 348 THR A CA 1
ATOM 2059 C C . THR A 1 268 ? -62.919 22.935 -9.030 1.00 83.15 348 THR A C 1
ATOM 2060 O O . THR A 1 268 ? -63.017 22.325 -7.969 1.00 82.24 348 THR A O 1
ATOM 2064 N N . THR A 1 269 ? -62.577 22.347 -10.203 1.00 83.13 349 THR A N 1
ATOM 2065 C CA . THR A 1 269 ? -62.254 20.932 -10.384 1.00 84.25 349 THR A CA 1
ATOM 2066 C C . THR A 1 269 ? -60.943 20.723 -9.610 1.00 90.00 349 THR A C 1
ATOM 2067 O O . THR A 1 269 ? -59.869 21.149 -10.049 1.00 90.57 349 THR A O 1
ATOM 2071 N N . TYR A 1 270 ? -61.090 20.204 -8.380 1.00 86.93 350 TYR A N 1
ATOM 2072 C CA . TYR A 1 270 ? -60.029 19.949 -7.408 1.00 86.45 350 TYR A CA 1
ATOM 2073 C C . TYR A 1 270 ? -60.563 19.067 -6.290 1.00 91.70 350 TYR A C 1
ATOM 2074 O O . TYR A 1 270 ? -61.492 19.469 -5.589 1.00 91.70 350 TYR A O 1
ATOM 2083 N N . GLN A 1 271 ? -59.986 17.864 -6.124 1.00 89.02 351 GLN A N 1
ATOM 2084 C CA . GLN A 1 271 ? -60.421 16.923 -5.088 1.00 89.07 351 GLN A CA 1
ATOM 2085 C C . GLN A 1 271 ? -59.850 17.344 -3.723 1.00 91.46 351 GLN A C 1
ATOM 2086 O O . GLN A 1 271 ? -58.657 17.654 -3.634 1.00 89.88 351 GLN A O 1
ATOM 2092 N N . PRO A 1 272 ? -60.684 17.392 -2.656 1.00 88.32 352 PRO A N 1
ATOM 2093 C CA . PRO A 1 272 ? -60.160 17.799 -1.338 1.00 91.54 352 PRO A CA 1
ATOM 2094 C C . PRO A 1 272 ? -59.238 16.741 -0.731 1.00 134.45 352 PRO A C 1
ATOM 2095 O O . PRO A 1 272 ? -59.367 15.555 -1.030 1.00 101.01 352 PRO A O 1
ATOM 2099 N N . GLY A 1 275 ? -56.506 16.094 2.134 1.00 94.22 355 GLY A N 1
ATOM 2100 C CA . GLY A 1 275 ? -57.916 15.755 2.296 1.00 95.13 355 GLY A CA 1
ATOM 2101 C C . GLY A 1 275 ? -58.321 14.423 1.690 1.00 100.09 355 GLY A C 1
ATOM 2102 O O . GLY A 1 275 ? -57.645 13.922 0.787 1.00 99.54 355 GLY A O 1
ATOM 2103 N N . LYS A 1 276 ? -59.441 13.844 2.186 1.00 98.52 356 LYS A N 1
ATOM 2104 C CA . LYS A 1 276 ? -60.058 12.571 1.755 1.00 99.80 356 LYS A CA 1
ATOM 2105 C C . LYS A 1 276 ? -59.053 11.382 1.750 1.00 104.77 356 LYS A C 1
ATOM 2106 O O . LYS A 1 276 ? -58.119 11.373 2.554 1.00 103.90 356 LYS A O 1
ATOM 2108 N N . THR A 1 277 ? -59.267 10.376 0.866 1.00 102.49 357 THR A N 1
ATOM 2109 C CA . THR A 1 277 ? -58.402 9.198 0.754 1.00 102.63 357 THR A CA 1
ATOM 2110 C C . THR A 1 277 ? -57.172 9.538 -0.119 1.00 106.00 357 THR A C 1
ATOM 2111 O O . THR A 1 277 ? -57.101 9.182 -1.302 1.00 105.61 357 THR A O 1
ATOM 2115 N N . SER A 1 278 ? -56.217 10.258 0.494 1.00 101.77 358 SER A N 1
ATOM 2116 C CA . SER A 1 278 ? -54.934 10.665 -0.081 1.00 100.54 358 SER A CA 1
ATOM 2117 C C . SER A 1 278 ? -53.843 10.317 0.918 1.00 102.04 358 SER A C 1
ATOM 2118 O O . SER A 1 278 ? -53.946 10.662 2.098 1.00 101.14 358 SER A O 1
ATOM 2121 N N . TYR A 1 279 ? -52.836 9.569 0.464 1.00 98.03 359 TYR A N 1
ATOM 2122 C CA . TYR A 1 279 ? -51.779 9.094 1.339 1.00 96.88 359 TYR A CA 1
ATOM 2123 C C . TYR A 1 279 ? -50.476 9.852 1.116 1.00 95.82 359 TYR A C 1
ATOM 2124 O O . TYR A 1 279 ? -49.506 9.331 0.556 1.00 95.41 359 TYR A O 1
ATOM 2133 N N . PHE A 1 280 ? -50.468 11.108 1.611 1.00 87.96 360 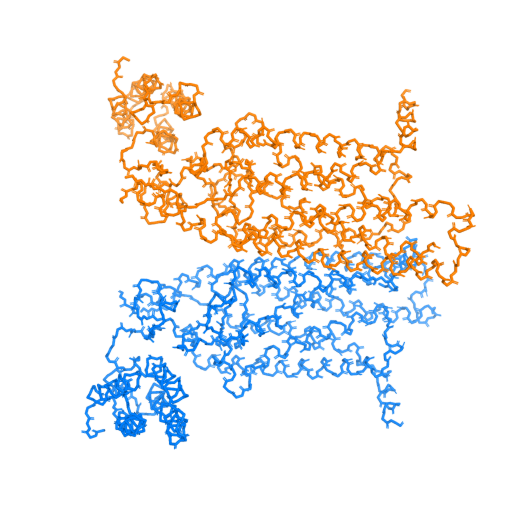PHE A N 1
ATOM 2134 C CA . PHE A 1 280 ? -49.307 11.997 1.667 1.00 84.32 360 PHE A CA 1
ATOM 2135 C C . PHE A 1 280 ? -48.423 11.498 2.804 1.00 83.58 360 PHE A C 1
ATOM 2136 O O . PHE A 1 280 ? -47.256 11.887 2.894 1.00 83.90 360 PHE A O 1
ATOM 2144 N N . HIS A 1 281 ? -48.993 10.594 3.655 1.00 74.84 361 HIS A N 1
ATOM 2145 C CA . HIS A 1 281 ? -48.345 9.855 4.739 1.00 71.81 361 HIS A CA 1
ATOM 2146 C C . HIS A 1 281 ? -46.988 9.322 4.280 1.00 70.60 361 HIS A C 1
ATOM 2147 O O . HIS A 1 281 ? -46.041 9.299 5.055 1.00 69.52 361 HIS A O 1
ATOM 2154 N N . LEU A 1 282 ? -46.911 8.913 3.002 1.00 65.32 362 LEU A N 1
ATOM 2155 C CA . LEU A 1 282 ? -45.721 8.401 2.352 1.00 65.20 362 LEU A CA 1
ATOM 2156 C C . LEU A 1 282 ? -44.605 9.438 2.407 1.00 67.84 362 LEU A C 1
ATOM 2157 O O . LEU A 1 282 ? -43.522 9.102 2.857 1.00 67.16 362 LEU A O 1
ATOM 2162 N N . LEU A 1 283 ? -44.890 10.706 2.054 1.00 63.82 363 LEU A N 1
ATOM 2163 C CA . LEU A 1 283 ? -43.907 11.778 2.141 1.00 62.85 363 LEU A CA 1
ATOM 2164 C C . LEU A 1 283 ? -43.606 12.173 3.606 1.00 63.98 363 LEU A C 1
ATOM 2165 O O . LEU A 1 283 ? -42.441 12.403 3.951 1.00 63.82 363 LEU A O 1
ATOM 2170 N N . THR A 1 284 ? -44.653 12.275 4.444 1.00 57.15 364 THR A N 1
ATOM 2171 C CA . THR A 1 284 ? -44.554 12.747 5.829 1.00 55.23 364 THR A CA 1
ATOM 2172 C C . THR A 1 284 ? -43.721 11.849 6.725 1.00 55.20 364 THR A C 1
ATOM 2173 O O . THR A 1 284 ? -43.080 12.349 7.633 1.00 52.12 364 THR A O 1
ATOM 2177 N N . TRP A 1 285 ? -43.754 10.542 6.506 1.00 53.22 365 TRP A N 1
ATOM 2178 C CA . TRP A 1 285 ? -42.975 9.640 7.341 1.00 52.95 365 TRP A CA 1
ATOM 2179 C C . TRP A 1 285 ? -41.607 9.321 6.680 1.00 55.52 365 TRP A C 1
ATOM 2180 O O . TRP A 1 285 ? -40.631 9.112 7.402 1.00 54.57 365 TRP A O 1
ATOM 2191 N N . SER A 1 286 ? -41.527 9.361 5.330 1.00 51.28 366 SER A N 1
ATOM 2192 C CA . SER A 1 286 ? -40.320 9.043 4.547 1.00 51.23 366 SER A CA 1
ATOM 2193 C C . SER A 1 286 ? -39.240 10.108 4.603 1.00 53.69 366 SER A C 1
ATOM 2194 O O . SER A 1 286 ? -38.064 9.755 4.726 1.00 52.55 366 SER A O 1
ATOM 2197 N N . LEU A 1 287 ? -39.617 11.387 4.383 1.00 50.44 367 LEU A N 1
ATOM 2198 C CA . LEU A 1 287 ? -38.686 12.512 4.374 1.00 50.65 367 LEU A CA 1
ATOM 2199 C C . LEU A 1 287 ? -37.908 12.559 5.726 1.00 54.72 367 LEU A C 1
ATOM 2200 O O . LEU A 1 287 ? -36.677 12.536 5.666 1.00 55.78 367 LEU A O 1
ATOM 2205 N N . PRO A 1 288 ? -38.558 12.504 6.928 1.00 50.10 368 PRO A N 1
ATOM 2206 C CA . PRO A 1 288 ? -37.784 12.462 8.182 1.00 49.48 368 PRO A CA 1
ATOM 2207 C C . PRO A 1 288 ? -36.977 11.172 8.357 1.00 51.81 368 PRO A C 1
ATOM 2208 O O . PRO A 1 288 ? -35.909 11.221 8.971 1.00 50.38 368 PRO A O 1
ATOM 2212 N N . PHE A 1 289 ? -37.473 10.029 7.809 1.00 47.80 369 PHE A N 1
ATOM 2213 C CA . PHE A 1 289 ? -36.785 8.733 7.902 1.00 47.85 369 PHE A CA 1
ATOM 2214 C C . PHE A 1 289 ? -35.446 8.753 7.143 1.00 51.36 369 PHE A C 1
ATOM 2215 O O . PHE A 1 289 ? -34.408 8.351 7.673 1.00 51.81 369 PHE A O 1
ATOM 2223 N N . VAL A 1 290 ? -35.493 9.240 5.915 1.00 46.11 370 VAL A N 1
ATOM 2224 C CA . VAL A 1 290 ? -34.386 9.329 4.990 1.00 45.42 370 VAL A CA 1
ATOM 2225 C C . VAL A 1 290 ? -33.356 10.314 5.543 1.00 48.41 370 VAL A C 1
ATOM 2226 O O . VAL A 1 290 ? -32.172 10.003 5.481 1.00 47.69 370 VAL A O 1
ATOM 2230 N N . LEU A 1 291 ? -33.796 11.439 6.162 1.00 44.78 371 LEU A N 1
ATOM 2231 C CA . LEU A 1 291 ? -32.885 12.410 6.779 1.00 43.93 371 LEU A CA 1
ATOM 2232 C C . LEU A 1 291 ? -32.178 11.823 8.028 1.00 47.05 371 LEU A C 1
ATOM 2233 O O . LEU A 1 291 ? -30.958 11.936 8.146 1.00 47.12 371 LEU A O 1
ATOM 2238 N N . THR A 1 292 ? -32.936 11.152 8.911 1.00 43.52 372 THR A N 1
ATOM 2239 C CA . THR A 1 292 ? -32.442 10.503 10.133 1.00 42.92 372 THR A CA 1
ATOM 2240 C C . THR A 1 292 ? -31.386 9.420 9.805 1.00 45.07 372 THR A C 1
ATOM 2241 O O . THR A 1 292 ? -30.352 9.365 10.478 1.00 44.87 372 THR A O 1
ATOM 2245 N N . VAL A 1 293 ? -31.637 8.583 8.780 1.00 39.84 373 VAL A N 1
ATOM 2246 C CA . VAL A 1 293 ? -30.722 7.504 8.409 1.00 40.53 373 VAL A CA 1
ATOM 2247 C C . VAL A 1 293 ? -29.400 8.092 7.818 1.00 46.51 373 VAL A C 1
ATOM 2248 O O . VAL A 1 293 ? -28.322 7.517 8.043 1.00 47.35 373 VAL A O 1
ATOM 2252 N N . ALA A 1 294 ? -29.478 9.245 7.111 1.00 42.85 374 ALA A N 1
ATOM 2253 C CA . ALA A 1 294 ? -28.298 9.873 6.513 1.00 42.20 374 ALA A CA 1
ATOM 2254 C C . ALA A 1 294 ? -27.368 10.354 7.606 1.00 46.40 374 ALA A C 1
ATOM 2255 O O . ALA A 1 294 ? -26.169 10.100 7.515 1.00 47.27 374 ALA A O 1
ATOM 2257 N N . ILE A 1 295 ? -27.936 10.944 8.688 1.00 41.67 375 ILE A N 1
ATOM 2258 C CA . ILE A 1 295 ? -27.211 11.451 9.857 1.00 40.35 375 ILE A CA 1
ATOM 2259 C C . ILE A 1 295 ? -26.526 10.294 10.566 1.00 47.08 375 ILE A C 1
ATOM 2260 O O . ILE A 1 295 ? -25.329 10.389 10.866 1.00 49.35 375 ILE A O 1
ATOM 2265 N N . LEU A 1 296 ? -27.269 9.196 10.807 1.00 42.61 376 LEU A N 1
ATOM 2266 C CA . LEU A 1 296 ? -26.720 7.995 11.428 1.00 42.20 376 LEU A CA 1
ATOM 2267 C C . LEU A 1 296 ? -25.609 7.397 10.590 1.00 46.51 376 LEU A C 1
ATOM 2268 O O . LEU A 1 296 ? -24.639 6.916 11.149 1.00 47.83 376 LEU A O 1
ATOM 2273 N N . ALA A 1 297 ? -25.734 7.424 9.254 1.00 42.94 377 ALA A N 1
ATOM 2274 C CA . ALA A 1 297 ? -24.722 6.840 8.384 1.00 42.55 377 ALA A CA 1
ATOM 2275 C C . ALA A 1 297 ? -23.444 7.677 8.365 1.00 45.61 377 ALA A C 1
ATOM 2276 O O . ALA A 1 297 ? -22.367 7.095 8.284 1.00 43.90 377 ALA A O 1
ATOM 2278 N N . VAL A 1 298 ? -23.561 9.036 8.477 1.00 41.42 378 VAL A N 1
ATOM 2279 C CA . VAL A 1 298 ? -22.404 9.942 8.439 1.00 39.92 378 VAL A CA 1
ATOM 2280 C C . VAL A 1 298 ? -21.860 10.168 9.871 1.00 45.13 378 VAL A C 1
ATOM 2281 O O . VAL A 1 298 ? -20.857 10.863 10.053 1.00 44.70 378 VAL A O 1
ATOM 2285 N N . ALA A 1 299 ? -22.506 9.529 10.862 1.00 42.87 379 ALA A N 1
ATOM 2286 C CA . ALA A 1 299 ? -22.168 9.525 12.286 1.00 42.99 379 ALA A CA 1
ATOM 2287 C C . ALA A 1 299 ? -21.899 10.948 12.815 1.00 48.10 379 ALA A C 1
ATOM 2288 O O . ALA A 1 299 ? -20.783 11.251 13.236 1.00 49.13 379 ALA A O 1
ATOM 2290 N N . GLN A 1 300 ? -22.909 11.825 12.764 1.00 43.54 380 GLN A N 1
ATOM 2291 C CA . GLN A 1 300 ? -22.745 13.211 13.212 1.00 42.06 380 GLN A CA 1
ATOM 2292 C C . GLN A 1 300 ? -23.700 13.567 14.346 1.00 46.87 380 GLN A C 1
ATOM 2293 O O . GLN A 1 300 ? -24.004 14.740 14.582 1.00 48.05 380 GLN A O 1
ATOM 2299 N N . VAL A 1 301 ? -24.122 12.549 15.087 1.00 42.63 381 VAL A N 1
ATOM 2300 C CA . VAL A 1 301 ? -24.956 12.704 16.272 1.00 41.90 381 VAL A CA 1
ATOM 2301 C C . VAL A 1 301 ? -24.013 12.986 17.444 1.00 47.04 381 VAL A C 1
ATOM 2302 O O . VAL A 1 301 ? -23.005 12.280 17.593 1.00 46.08 381 VAL A O 1
ATOM 2306 N N . ASP A 1 302 ? -24.300 14.038 18.234 1.00 44.29 382 ASP A N 1
ATOM 2307 C CA . ASP A 1 302 ? -23.482 14.383 19.396 1.00 44.39 382 ASP A CA 1
ATOM 2308 C C . ASP A 1 302 ? -24.346 14.651 20.598 1.00 48.22 382 ASP A C 1
ATOM 2309 O O . ASP A 1 302 ? -25.483 15.088 20.450 1.00 46.33 382 ASP A O 1
ATOM 2314 N N . GLY A 1 303 ? -23.780 14.441 21.779 1.00 46.26 383 GLY A N 1
ATOM 2315 C CA . GLY A 1 303 ? -24.477 14.696 23.029 1.00 46.43 383 GLY A CA 1
ATOM 2316 C C . GLY A 1 303 ? -24.144 16.064 23.565 1.00 50.29 383 GLY A C 1
ATOM 2317 O O . GLY A 1 303 ? -23.057 16.584 23.303 1.00 51.07 383 GLY A O 1
ATOM 2318 N N . ASP A 1 304 ? -25.073 16.665 24.300 1.00 46.85 384 ASP A N 1
ATOM 2319 C CA . ASP A 1 304 ? -24.827 17.943 24.954 1.00 47.91 384 ASP A CA 1
ATOM 2320 C C . ASP A 1 304 ? -25.476 17.932 26.340 1.00 53.44 384 ASP A C 1
ATOM 2321 O O . ASP A 1 304 ? -26.677 17.679 26.474 1.00 53.80 384 ASP A O 1
ATOM 2326 N N . SER A 1 305 ? -24.659 18.166 27.368 1.00 50.46 385 SER A N 1
ATOM 2327 C CA . SER A 1 305 ? -25.098 18.154 28.765 1.00 51.85 385 SER A CA 1
ATOM 2328 C C . SER A 1 305 ? -26.107 19.279 29.093 1.00 58.26 385 SER A C 1
ATOM 2329 O O . SER A 1 305 ? -26.959 19.070 29.961 1.00 59.66 385 SER A O 1
ATOM 2332 N N . VAL A 1 306 ? -26.018 20.458 28.427 1.00 55.11 386 VAL A N 1
ATOM 2333 C CA . VAL A 1 306 ? -26.920 21.563 28.769 1.00 56.93 386 VAL A CA 1
ATOM 2334 C C . VAL A 1 306 ? -28.340 21.278 28.192 1.00 60.34 386 VAL A C 1
ATOM 2335 O O . VAL A 1 306 ? -29.314 21.482 28.916 1.00 61.08 386 VAL A O 1
ATOM 2339 N N . SER A 1 307 ? -28.449 20.749 26.950 1.00 54.38 387 SER A N 1
ATOM 2340 C CA . SER A 1 307 ? -29.741 20.381 26.369 1.00 53.46 387 SER A CA 1
ATOM 2341 C C . SER A 1 307 ? -30.232 19.044 26.932 1.00 57.86 387 SER A C 1
ATOM 2342 O O . SER A 1 307 ? -31.436 18.804 26.980 1.00 57.61 387 SER A O 1
ATOM 2345 N N . GLY A 1 308 ? -29.293 18.186 27.324 1.00 55.13 388 GLY A N 1
ATOM 2346 C CA . GLY A 1 308 ? -29.571 16.872 27.895 1.00 55.33 388 GLY A CA 1
ATOM 2347 C C . GLY A 1 308 ? -30.028 15.850 26.879 1.00 55.86 388 GLY A C 1
ATOM 2348 O O . GLY A 1 308 ? -30.593 14.815 27.243 1.00 54.28 388 GLY A O 1
ATOM 2349 N N . ILE A 1 309 ? -29.811 16.151 25.593 1.00 50.40 389 ILE A N 1
ATOM 2350 C CA . ILE A 1 309 ? -30.157 15.256 24.493 1.00 48.65 389 ILE A CA 1
ATOM 2351 C C . ILE A 1 309 ? -28.942 15.050 23.589 1.00 51.95 389 ILE A C 1
ATOM 2352 O O . ILE A 1 309 ? -27.912 15.702 23.734 1.00 49.73 389 ILE A O 1
ATOM 2357 N N . CYS A 1 310 ? -29.103 14.136 22.641 1.00 49.87 390 CYS A N 1
ATOM 2358 C CA . CYS A 1 310 ? -28.192 13.870 21.556 1.00 49.17 390 CYS A CA 1
ATOM 2359 C C . CYS A 1 310 ? -28.869 14.458 20.332 1.00 50.37 390 CYS A C 1
ATOM 2360 O O . CYS A 1 310 ? -30.091 14.331 20.191 1.00 50.01 390 CYS A O 1
ATOM 2363 N N . PHE A 1 311 ? -28.129 15.205 19.519 1.00 45.19 391 PHE A N 1
ATOM 2364 C CA . PHE A 1 311 ? -28.721 15.868 18.355 1.00 43.66 391 PHE A CA 1
ATOM 2365 C C . PHE A 1 311 ? -27.707 15.913 17.231 1.00 46.26 391 PHE A C 1
ATOM 2366 O O . PHE A 1 311 ? -26.582 15.466 17.418 1.00 47.87 391 PHE A O 1
ATOM 2374 N N . VAL A 1 312 ? -28.105 16.416 16.057 1.00 41.76 392 VAL A N 1
ATOM 2375 C CA . VAL A 1 312 ? -27.255 16.528 14.878 1.00 40.77 392 VAL A CA 1
ATOM 2376 C C . VAL A 1 312 ? -26.573 17.914 14.835 1.00 46.50 392 VAL A C 1
ATOM 2377 O O . VAL A 1 312 ? -27.191 18.962 15.092 1.00 47.27 392 VAL A O 1
ATOM 2381 N N . GLY A 1 313 ? -25.283 17.877 14.526 1.00 43.49 393 GLY A N 1
ATOM 2382 C CA . GLY A 1 313 ? -24.476 19.062 14.297 1.00 43.33 393 GLY A CA 1
ATOM 2383 C C . GLY A 1 313 ? -24.085 19.878 15.495 1.00 47.46 393 GLY A C 1
ATOM 2384 O O . GLY A 1 313 ? -23.868 21.085 15.358 1.00 47.26 393 GLY A O 1
ATOM 2385 N N . TYR A 1 314 ? -23.952 19.231 16.660 1.00 44.35 394 TYR A N 1
ATOM 2386 C CA . TYR A 1 314 ? -23.477 19.910 17.858 1.00 45.25 394 TYR A CA 1
ATOM 2387 C C . TYR A 1 314 ? -21.984 20.199 17.709 1.00 50.68 394 TYR A C 1
ATOM 2388 O O . TYR A 1 314 ? -21.551 21.332 17.898 1.00 52.12 394 TYR A O 1
ATOM 2397 N N . LYS A 1 315 ? -21.215 19.196 17.277 1.00 46.16 395 LYS A N 1
ATOM 2398 C CA . LYS A 1 315 ? -19.786 19.328 17.077 1.00 46.07 395 LYS A CA 1
ATOM 2399 C C . LYS A 1 315 ? -19.490 20.110 15.804 1.00 50.16 395 LYS A C 1
ATOM 2400 O O . LYS A 1 315 ? -18.637 20.987 15.825 1.00 49.21 395 LYS A O 1
ATOM 2406 N N . ASN A 1 316 ? -20.176 19.769 14.694 1.00 47.95 396 ASN A N 1
ATOM 2407 C CA . ASN A 1 316 ? -19.954 20.367 13.381 1.00 47.37 396 ASN A CA 1
ATOM 2408 C C . ASN A 1 316 ? -21.225 21.001 12.912 1.00 51.52 396 ASN A C 1
ATOM 2409 O O . ASN A 1 316 ? -22.135 20.287 12.497 1.00 51.91 396 ASN A O 1
ATOM 2414 N N . TYR A 1 317 ? -21.300 22.356 13.007 1.00 48.05 397 TYR A N 1
ATOM 2415 C CA . TYR A 1 317 ? -22.490 23.167 12.718 1.00 46.87 397 TYR A CA 1
ATOM 2416 C C . TYR A 1 317 ? -23.087 22.884 11.318 1.00 49.68 397 TYR A C 1
ATOM 2417 O O . TYR A 1 317 ? -24.310 22.930 11.180 1.00 49.97 397 TYR A O 1
ATOM 2426 N N . ARG A 1 318 ? -22.255 22.567 10.303 1.00 46.40 398 ARG A N 1
ATOM 2427 C CA . ARG A 1 318 ? -22.744 22.291 8.933 1.00 46.69 398 ARG A CA 1
ATOM 2428 C C . ARG A 1 318 ? -23.833 21.204 8.888 1.00 48.26 398 ARG A C 1
ATOM 2429 O O . ARG A 1 318 ? -24.715 21.269 8.029 1.00 48.50 398 ARG A O 1
ATOM 2437 N N . TYR A 1 319 ? -23.792 20.239 9.827 1.00 42.62 399 TYR A N 1
ATOM 2438 C CA . TYR A 1 319 ? -24.753 19.135 9.856 1.00 41.82 399 TYR A CA 1
ATOM 2439 C C . TYR A 1 319 ? -26.082 19.631 10.401 1.00 45.22 399 TYR A C 1
ATOM 2440 O O . TYR A 1 319 ? -27.122 19.276 9.864 1.00 43.88 399 TYR A O 1
ATOM 2449 N N . ARG A 1 320 ? -26.045 20.561 11.345 1.00 43.47 400 ARG A N 1
ATOM 2450 C CA . ARG A 1 320 ? -27.260 21.208 11.823 1.00 43.34 400 ARG A CA 1
ATOM 2451 C C . ARG A 1 320 ? -27.831 22.114 10.706 1.00 46.49 400 ARG A C 1
ATOM 2452 O O . ARG A 1 320 ? -29.041 22.147 10.502 1.00 46.75 400 ARG A O 1
ATOM 2460 N N . ALA A 1 321 ? -26.960 22.788 9.945 1.00 42.54 401 ALA A N 1
ATOM 2461 C CA . ALA A 1 321 ? -27.394 23.653 8.846 1.00 42.87 401 ALA A CA 1
ATOM 2462 C C . ALA A 1 321 ? -28.090 22.838 7.733 1.00 48.01 401 ALA A C 1
ATOM 2463 O O . ALA A 1 321 ? -29.220 23.155 7.346 1.00 48.25 401 ALA A O 1
ATOM 2465 N N . GLY A 1 322 ? -27.452 21.748 7.305 1.00 43.77 402 GLY A N 1
ATOM 2466 C CA . GLY A 1 322 ? -27.998 20.885 6.275 1.00 42.63 402 GLY A CA 1
ATOM 2467 C C . GLY A 1 322 ? -29.216 20.081 6.671 1.00 46.13 402 GLY A C 1
ATOM 2468 O O . GLY A 1 322 ? -30.118 19.912 5.848 1.00 45.92 402 GLY A O 1
ATOM 2469 N N . PHE A 1 323 ? -29.266 19.580 7.926 1.00 41.43 403 PHE A N 1
ATOM 2470 C CA . PHE A 1 323 ? -30.333 18.681 8.364 1.00 40.06 403 PHE A CA 1
ATOM 2471 C C . PHE A 1 323 ? -31.446 19.304 9.186 1.00 44.45 403 PHE A C 1
ATOM 2472 O O . PHE A 1 323 ? -32.494 18.668 9.348 1.00 42.60 403 PHE A O 1
ATOM 2480 N N . VAL A 1 324 ? -31.245 20.529 9.700 1.00 42.96 404 VAL A N 1
ATOM 2481 C CA . VAL A 1 324 ? -32.241 21.183 10.547 1.00 42.73 404 VAL A CA 1
ATOM 2482 C C . VAL A 1 324 ? -32.615 22.526 9.954 1.00 45.75 404 VAL A C 1
ATOM 2483 O O . VAL A 1 324 ? -33.779 22.741 9.677 1.00 46.51 404 VAL A O 1
ATOM 2487 N N . LEU A 1 325 ? -31.654 23.431 9.782 1.00 43.11 405 LEU A N 1
ATOM 2488 C CA . LEU A 1 325 ? -31.910 24.765 9.245 1.00 43.72 405 LEU A CA 1
ATOM 2489 C C . LEU A 1 325 ? -32.502 24.726 7.819 1.00 47.22 405 LEU A C 1
ATOM 2490 O O . LEU A 1 325 ? -33.565 25.318 7.607 1.00 47.79 405 LEU A O 1
ATOM 2495 N N . ALA A 1 326 ? -31.831 24.046 6.858 1.00 42.48 406 ALA A N 1
ATOM 2496 C CA . ALA A 1 326 ? -32.315 23.979 5.476 1.00 42.66 406 ALA A CA 1
ATOM 2497 C C . ALA A 1 326 ? -33.706 23.318 5.392 1.00 49.87 406 ALA A C 1
ATOM 2498 O O . ALA A 1 326 ? -34.588 23.974 4.832 1.00 50.65 406 ALA A O 1
ATOM 2500 N N . PRO A 1 327 ? -33.982 22.117 6.007 1.00 46.99 407 PRO A N 1
ATOM 2501 C CA . PRO A 1 327 ? -35.342 21.552 5.947 1.00 46.73 407 PRO A CA 1
ATOM 2502 C C . PRO A 1 327 ? -36.435 22.472 6.513 1.00 51.12 407 PRO A C 1
ATOM 2503 O O . PRO A 1 327 ? -37.452 22.625 5.850 1.00 50.80 407 PRO A O 1
ATOM 2507 N N . ILE A 1 328 ? -36.226 23.103 7.689 1.00 48.19 408 ILE A N 1
ATOM 2508 C CA . ILE A 1 328 ? -37.212 24.021 8.295 1.00 48.91 408 ILE A CA 1
ATOM 2509 C C . ILE A 1 328 ? -37.422 25.223 7.362 1.00 55.14 408 ILE A C 1
ATOM 2510 O O . ILE A 1 328 ? -38.560 25.662 7.197 1.00 57.72 408 ILE A O 1
ATOM 2515 N N . GLY A 1 329 ? -36.344 25.718 6.752 1.00 51.00 409 GLY A N 1
ATOM 2516 C CA . GLY A 1 329 ? -36.410 26.816 5.793 1.00 51.63 409 GLY A CA 1
ATOM 2517 C C . GLY A 1 329 ? -37.260 26.465 4.585 1.00 57.11 409 GLY A C 1
ATOM 2518 O O . GLY A 1 329 ? -38.047 27.291 4.131 1.00 57.53 409 GLY A O 1
ATOM 2519 N N . LEU A 1 330 ? -37.135 25.217 4.083 1.00 53.91 410 LEU A N 1
ATOM 2520 C CA . LEU A 1 330 ? -37.915 24.685 2.967 1.00 54.56 410 LEU A CA 1
ATOM 2521 C C . LEU A 1 330 ? -39.407 24.583 3.375 1.00 56.95 410 LEU A C 1
ATOM 2522 O O . LEU A 1 330 ? -40.280 24.897 2.549 1.00 54.92 410 LEU A O 1
ATOM 2527 N N . VAL A 1 331 ? -39.696 24.160 4.649 1.00 53.26 411 VAL A N 1
ATOM 2528 C CA . VAL A 1 331 ? -41.084 24.033 5.115 1.00 52.73 411 VAL A CA 1
ATOM 2529 C C . VAL A 1 331 ? -41.711 25.430 5.246 1.00 56.21 411 VAL A C 1
ATOM 2530 O O . VAL A 1 331 ? -42.921 25.561 5.049 1.00 56.18 411 VAL A O 1
ATOM 2534 N N . LEU A 1 332 ? -40.894 26.465 5.524 1.00 52.39 412 LEU A N 1
ATOM 2535 C CA . LEU A 1 332 ? -41.409 27.827 5.631 1.00 53.04 412 LEU A CA 1
ATOM 2536 C C . LEU A 1 332 ? -41.795 28.378 4.277 1.00 58.53 412 LEU A C 1
ATOM 2537 O O . LEU A 1 332 ? -42.848 29.010 4.185 1.00 59.40 412 LEU A O 1
ATOM 2542 N N . ILE A 1 333 ? -40.990 28.116 3.223 1.00 55.62 413 ILE A N 1
ATOM 2543 C CA . ILE A 1 333 ? -41.313 28.621 1.886 1.00 56.61 413 ILE A CA 1
ATOM 2544 C C . ILE A 1 333 ? -42.543 27.869 1.314 1.00 58.91 413 ILE A C 1
ATOM 2545 O O . ILE A 1 333 ? -43.422 28.526 0.776 1.00 58.85 413 ILE A O 1
ATOM 2550 N N . VAL A 1 334 ? -42.624 26.521 1.475 1.00 53.73 414 VAL A N 1
ATOM 2551 C CA . VAL A 1 334 ? -43.725 25.704 0.947 1.00 52.54 414 VAL A CA 1
ATOM 2552 C C . VAL A 1 334 ? -45.010 25.918 1.790 1.00 55.87 414 VAL A C 1
ATOM 2553 O O . VAL A 1 334 ? -46.076 26.137 1.214 1.00 54.49 414 VAL A O 1
ATOM 2557 N N . GLY A 1 335 ? -44.890 25.872 3.119 1.00 53.14 415 GLY A N 1
ATOM 2558 C CA . GLY A 1 335 ? -46.010 26.120 4.025 1.00 53.39 415 GLY A CA 1
ATOM 2559 C C . GLY A 1 335 ? -46.536 27.536 3.871 1.00 58.25 415 GLY A C 1
ATOM 2560 O O . GLY A 1 335 ? -47.747 27.739 3.783 1.00 59.44 415 GLY A O 1
ATOM 2561 N N . GLY A 1 336 ? -45.616 28.503 3.787 1.00 54.93 416 GLY A N 1
ATOM 2562 C CA . GLY A 1 336 ? -45.921 29.917 3.580 1.00 55.51 416 GLY A CA 1
ATOM 2563 C C . GLY A 1 336 ? -46.632 30.152 2.265 1.00 58.85 416 GLY A C 1
ATOM 2564 O O . GLY A 1 336 ? -47.608 30.902 2.220 1.00 59.96 416 GLY A O 1
ATOM 2565 N N . TYR A 1 337 ? -46.172 29.471 1.194 1.00 54.15 417 TYR A N 1
ATOM 2566 C CA . TYR A 1 337 ? -46.769 29.513 -0.144 1.00 54.12 417 TYR A CA 1
ATOM 2567 C C . TYR A 1 337 ? -48.246 29.080 -0.077 1.00 57.88 417 TYR A C 1
ATOM 2568 O O . TYR A 1 337 ? -49.109 29.761 -0.627 1.00 58.29 417 TYR A O 1
ATOM 2577 N N . PHE A 1 338 ? -48.520 27.932 0.566 1.00 53.54 418 PHE A N 1
ATOM 2578 C CA . PHE A 1 338 ? -49.868 27.396 0.677 1.00 53.95 418 PHE A CA 1
ATOM 2579 C C . PHE A 1 338 ? -50.755 28.285 1.532 1.00 59.23 418 PHE A C 1
ATOM 2580 O O . PHE A 1 338 ? -51.937 28.424 1.209 1.00 60.29 418 PHE A O 1
ATOM 2588 N N . LEU A 1 339 ? -50.193 28.929 2.576 1.00 55.15 419 LEU A N 1
ATOM 2589 C CA . LEU A 1 339 ? -50.966 29.856 3.403 1.00 55.44 419 LEU A CA 1
ATOM 2590 C C . LEU A 1 339 ? -51.410 31.065 2.576 1.00 60.17 419 LEU A C 1
ATOM 2591 O O . LEU A 1 339 ? -52.608 31.335 2.556 1.00 61.32 419 LEU A O 1
ATOM 2596 N N . ILE A 1 340 ? -50.492 31.703 1.805 1.00 56.95 420 ILE A N 1
ATOM 2597 C CA . ILE A 1 340 ? -50.798 32.858 0.932 1.00 58.30 420 ILE A CA 1
ATOM 2598 C C . ILE A 1 340 ? -51.842 32.468 -0.151 1.00 63.29 420 ILE A C 1
ATOM 2599 O O . ILE A 1 340 ? -52.779 33.231 -0.403 1.00 64.82 420 ILE A O 1
ATOM 2604 N N . ARG A 1 341 ? -51.668 31.285 -0.770 1.00 58.46 421 ARG A N 1
ATOM 2605 C CA . ARG A 1 341 ? -52.559 30.735 -1.788 1.00 57.97 421 ARG A CA 1
ATOM 2606 C C . ARG A 1 341 ? -53.901 30.431 -1.177 1.00 61.82 421 ARG A C 1
ATOM 2607 O O . ARG A 1 341 ? -54.936 30.608 -1.835 1.00 62.27 421 ARG A O 1
ATOM 2615 N N . GLY A 1 342 ? -53.860 30.002 0.088 1.00 56.43 422 GLY A N 1
ATOM 2616 C CA . GLY A 1 342 ? -55.035 29.702 0.888 1.00 55.49 422 GLY A CA 1
ATOM 2617 C C . GLY A 1 342 ? -55.862 30.940 1.156 1.00 57.68 422 GLY A C 1
ATOM 2618 O O . GLY A 1 342 ? -57.087 30.856 1.090 1.00 56.90 422 GLY A O 1
ATOM 2619 N N . VAL A 1 343 ? -55.207 32.110 1.428 1.00 54.82 423 VAL A N 1
ATOM 2620 C CA . VAL A 1 343 ? -55.966 33.338 1.669 1.00 56.71 423 VAL A CA 1
ATOM 2621 C C . VAL A 1 343 ? -56.529 33.843 0.324 1.00 61.78 423 VAL A C 1
ATOM 2622 O O . VAL A 1 343 ? -57.687 34.271 0.295 1.00 62.11 423 VAL A O 1
ATOM 2626 N N . MET A 1 344 ? -55.762 33.698 -0.788 1.00 58.29 424 MET A N 1
ATOM 2627 C CA . MET A 1 344 ? -56.214 34.088 -2.135 1.00 59.15 424 MET A CA 1
ATOM 2628 C C . MET A 1 344 ? -57.502 33.338 -2.504 1.00 61.94 424 MET A C 1
ATOM 2629 O O . MET A 1 344 ? -58.481 33.964 -2.924 1.00 62.37 424 MET A O 1
ATOM 2634 N N . THR A 1 345 ? -57.508 32.004 -2.278 1.00 57.45 425 THR A N 1
ATOM 2635 C CA . THR A 1 345 ? -58.649 31.123 -2.536 1.00 56.86 425 THR A CA 1
ATOM 2636 C C . THR A 1 345 ? -59.799 31.454 -1.582 1.00 61.38 425 THR A C 1
ATOM 2637 O O . THR A 1 345 ? -60.943 31.502 -2.035 1.00 62.80 425 THR A O 1
ATOM 2641 N N . LEU A 1 346 ? -59.501 31.702 -0.281 1.00 56.97 426 LEU A N 1
ATOM 2642 C CA . LEU A 1 346 ? -60.506 32.092 0.715 1.00 57.07 426 LEU A CA 1
ATOM 2643 C C . LEU A 1 346 ? -61.282 33.327 0.205 1.00 61.22 426 LEU A C 1
ATOM 2644 O O . LEU A 1 346 ? -62.506 33.275 0.157 1.00 62.12 426 LEU A O 1
ATOM 2649 N N . PHE A 1 347 ? -60.572 34.391 -0.230 1.00 57.14 427 PHE A N 1
ATOM 2650 C CA . PHE A 1 347 ? -61.192 35.609 -0.753 1.00 58.83 427 PHE A CA 1
ATOM 2651 C C . PHE A 1 347 ? -61.977 35.344 -2.040 1.00 62.40 427 PHE A C 1
ATOM 2652 O O . PHE A 1 347 ? -63.075 35.884 -2.197 1.00 64.74 427 PHE A O 1
ATOM 2660 N N . SER A 1 348 ? -61.449 34.478 -2.916 1.00 55.80 428 SER A N 1
ATOM 2661 C CA . SER A 1 348 ? -62.075 34.090 -4.176 1.00 55.47 428 SER A CA 1
ATOM 2662 C C . SER A 1 348 ? -63.423 33.378 -3.931 1.00 60.21 428 SER A C 1
ATOM 2663 O O . SER A 1 348 ? -64.405 33.686 -4.623 1.00 60.41 428 SER A O 1
ATOM 2666 N N . ILE A 1 349 ? -63.478 32.443 -2.938 1.00 56.01 429 ILE A N 1
ATOM 2667 C CA . ILE A 1 349 ? -64.729 31.739 -2.592 1.00 55.28 429 ILE A CA 1
ATOM 2668 C C . ILE A 1 349 ? -65.720 32.754 -2.050 1.00 58.63 429 ILE A C 1
ATOM 2669 O O . ILE A 1 349 ? -66.859 32.766 -2.494 1.00 59.80 429 ILE A O 1
ATOM 2674 N N . LYS A 1 350 ? -65.290 33.619 -1.117 1.00 55.63 430 LYS A N 1
ATOM 2675 C CA . LYS A 1 350 ? -66.169 34.641 -0.524 1.00 57.36 430 LYS A CA 1
ATOM 2676 C C . LYS A 1 350 ? -66.754 35.539 -1.611 1.00 63.86 430 LYS A C 1
ATOM 2677 O O . LYS A 1 350 ? -67.933 35.883 -1.555 1.00 64.10 430 LYS A O 1
ATOM 2683 N N . SER A 1 351 ? -65.938 35.848 -2.635 1.00 62.58 431 SER A N 1
ATOM 2684 C CA . SER A 1 351 ? -66.324 36.687 -3.767 1.00 64.45 431 SER A CA 1
ATOM 2685 C C . SER A 1 351 ? -67.257 35.934 -4.738 1.00 67.53 431 SER A C 1
ATOM 2686 O O . SER A 1 351 ? -68.353 36.420 -5.012 1.00 67.48 431 SER A O 1
ATOM 2689 N N . ASN A 1 352 ? -66.834 34.747 -5.235 1.00 63.26 432 ASN A N 1
ATOM 2690 C CA . ASN A 1 352 ? -67.592 33.978 -6.230 1.00 63.02 432 ASN A CA 1
ATOM 2691 C C . ASN A 1 352 ? -68.771 33.169 -5.674 1.00 65.89 432 ASN A C 1
ATOM 2692 O O . ASN A 1 352 ? -69.697 32.879 -6.439 1.00 67.57 432 ASN A O 1
ATOM 2697 N N . HIS A 1 353 ? -68.780 32.833 -4.372 1.00 59.65 433 HIS A N 1
ATOM 2698 C CA . HIS A 1 353 ? -69.909 32.099 -3.761 1.00 58.22 433 HIS A CA 1
ATOM 2699 C C . HIS A 1 353 ? -70.451 32.916 -2.579 1.00 64.50 433 HIS A C 1
ATOM 2700 O O . HIS A 1 353 ? -70.172 32.569 -1.427 1.00 64.29 433 HIS A O 1
ATOM 2707 N N . PRO A 1 354 ? -71.161 34.046 -2.841 1.00 63.64 434 PRO A N 1
ATOM 2708 C CA . PRO A 1 354 ? -71.626 34.909 -1.737 1.00 64.70 434 PRO A CA 1
ATOM 2709 C C . PRO A 1 354 ? -72.452 34.207 -0.659 1.00 68.35 434 PRO A C 1
ATOM 2710 O O . PRO A 1 354 ? -73.472 33.567 -0.949 1.00 67.88 434 PRO A O 1
ATOM 2714 N N . GLY A 1 355 ? -71.980 34.350 0.579 1.00 64.66 435 GLY A N 1
ATOM 2715 C CA . GLY A 1 355 ? -72.617 33.825 1.782 1.00 64.76 435 GLY A CA 1
ATOM 2716 C C . GLY A 1 355 ? -72.465 32.339 2.039 1.00 67.11 435 GLY A C 1
ATOM 2717 O O . GLY A 1 355 ? -73.033 31.833 3.010 1.00 68.86 435 GLY A O 1
ATOM 2718 N N . LEU A 1 356 ? -71.727 31.617 1.171 1.00 60.23 436 LEU A N 1
ATOM 2719 C CA . LEU A 1 356 ? -71.507 30.171 1.309 1.00 57.63 436 LEU A CA 1
ATOM 2720 C C . LEU A 1 356 ? -70.727 29.894 2.601 1.00 60.20 436 LEU A C 1
ATOM 2721 O O . LEU A 1 356 ? -71.205 29.125 3.434 1.00 59.94 436 LEU A O 1
ATOM 2726 N N . LEU A 1 357 ? -69.573 30.557 2.790 1.00 55.55 437 LEU A N 1
ATOM 2727 C CA . LEU A 1 357 ? -68.782 30.394 4.007 1.00 54.59 437 LEU A CA 1
ATOM 2728 C C . LEU A 1 357 ? -69.310 31.340 5.083 1.00 64.71 437 LEU A C 1
ATOM 2729 O O . LEU A 1 357 ? -68.800 32.457 5.256 1.00 66.19 437 LEU A O 1
ATOM 2734 N N . SER A 1 358 ? -70.380 30.899 5.770 1.00 63.62 438 SER A N 1
ATOM 2735 C CA . SER A 1 358 ? -71.052 31.619 6.855 1.00 65.74 438 SER A CA 1
ATOM 2736 C C . SER A 1 358 ? -71.847 30.632 7.744 1.00 73.09 438 SER A C 1
ATOM 2737 O O . SER A 1 358 ? -71.932 29.443 7.422 1.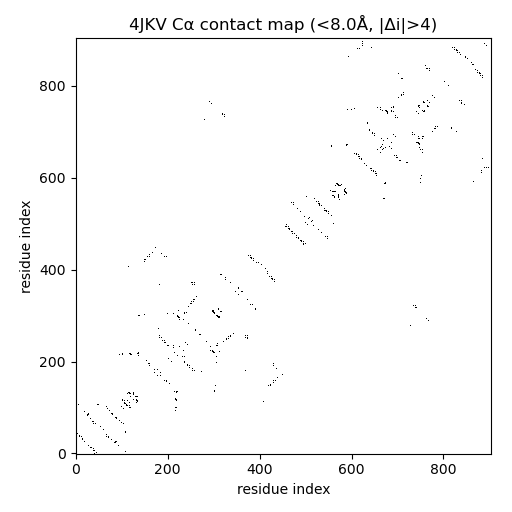00 71.58 438 SER A O 1
ATOM 2740 N N . GLU A 1 359 ? -72.433 31.140 8.849 1.00 72.91 439 GLU A N 1
ATOM 2741 C CA . GLU A 1 359 ? -73.246 30.378 9.802 1.00 73.64 439 GLU A CA 1
ATOM 2742 C C . GLU A 1 359 ? -74.652 30.119 9.240 1.00 78.85 439 GLU A C 1
ATOM 2743 O O . GLU A 1 359 ? -75.417 29.335 9.814 1.00 79.88 439 GLU A O 1
ATOM 2745 N N . LYS A 1 360 ? -74.985 30.789 8.119 1.00 74.51 440 LYS A N 1
ATOM 2746 C CA . LYS A 1 360 ? -76.257 30.693 7.407 1.00 73.98 440 LYS A CA 1
ATOM 2747 C C . LYS A 1 360 ? -76.218 29.539 6.399 1.00 74.29 440 LYS A C 1
ATOM 2748 O O . LYS A 1 360 ? -77.257 28.914 6.147 1.00 74.43 440 LYS A O 1
ATOM 2754 N N . ALA A 1 361 ? -75.034 29.287 5.788 1.00 66.73 441 ALA A N 1
ATOM 2755 C CA . ALA A 1 361 ? -74.900 28.254 4.770 1.00 64.60 441 ALA A CA 1
ATOM 2756 C C . ALA A 1 361 ? -73.977 27.111 5.229 1.00 66.35 441 ALA A C 1
ATOM 2757 O O . ALA A 1 361 ? -74.376 26.346 6.107 1.00 67.02 441 ALA A O 1
ATOM 2759 N N . ALA A 1 362 ? -72.772 26.972 4.636 1.00 59.87 442 ALA A N 1
ATOM 2760 C CA . ALA A 1 362 ? -71.822 25.905 4.968 1.00 57.14 442 ALA A CA 1
ATOM 2761 C C . ALA A 1 362 ? -71.103 26.209 6.300 1.00 61.26 442 ALA A C 1
ATOM 2762 O O . ALA A 1 362 ? -69.908 26.479 6.320 1.00 60.65 442 ALA A O 1
ATOM 2764 N N . SER A 1 363 ? -71.856 26.151 7.413 1.00 59.55 443 SER A N 1
ATOM 2765 C CA . SER A 1 363 ? -71.395 26.467 8.768 1.00 59.72 443 SER A CA 1
ATOM 2766 C C . SER A 1 363 ? -70.305 25.522 9.297 1.00 61.23 443 SER A C 1
ATOM 2767 O O . SER A 1 363 ? -69.390 25.996 9.968 1.00 60.00 443 SER A O 1
ATOM 2770 N N . LYS A 1 364 ? -70.389 24.214 9.010 1.00 57.27 444 LYS A N 1
ATOM 2771 C CA . LYS A 1 364 ? -69.374 23.257 9.467 1.00 56.15 444 LYS A CA 1
ATOM 2772 C C . LYS A 1 364 ? -68.054 23.461 8.707 1.00 60.91 444 LYS A C 1
ATOM 2773 O O . LYS A 1 364 ? -66.985 23.423 9.330 1.00 60.55 444 LYS A O 1
ATOM 2779 N N . ILE A 1 365 ? -68.127 23.708 7.373 1.00 58.13 445 ILE A N 1
ATOM 2780 C CA . ILE A 1 365 ? -66.950 23.989 6.540 1.00 56.90 445 ILE A CA 1
ATOM 2781 C C . ILE A 1 365 ? -66.362 25.334 6.983 1.00 60.71 445 ILE A C 1
ATOM 2782 O O . ILE A 1 365 ? -65.160 25.407 7.218 1.00 58.70 445 ILE A O 1
ATOM 2787 N N . ASN A 1 366 ? -67.217 26.374 7.161 1.00 59.01 446 ASN A N 1
ATOM 2788 C CA . ASN A 1 366 ? -66.770 27.698 7.605 1.00 59.66 446 ASN A CA 1
ATOM 2789 C C . ASN A 1 366 ? -65.957 27.597 8.921 1.00 65.19 446 ASN A C 1
ATOM 2790 O O . ASN A 1 366 ? -64.805 28.035 8.962 1.00 63.21 446 ASN A O 1
ATOM 2795 N N . GLU A 1 367 ? -66.543 26.947 9.952 1.00 63.53 447 GLU A N 1
ATOM 2796 C CA . GLU A 1 367 ? -65.961 26.766 11.276 1.00 63.90 447 GLU A CA 1
ATOM 2797 C C . GLU A 1 367 ? -64.627 26.005 11.241 1.00 66.82 447 GLU A C 1
ATOM 2798 O O . GLU A 1 367 ? -63.663 26.464 11.863 1.00 65.71 447 GLU A O 1
ATOM 2804 N N . THR A 1 368 ? -64.576 24.857 10.533 1.00 62.78 448 THR A N 1
ATOM 2805 C CA . THR A 1 368 ? -63.367 24.026 10.429 1.00 61.12 448 THR A CA 1
ATOM 2806 C C . THR A 1 368 ? -62.257 24.793 9.698 1.00 65.08 448 THR A C 1
ATOM 2807 O O . THR A 1 368 ? -61.101 24.684 10.084 1.00 64.40 448 THR A O 1
ATOM 2811 N N . MET A 1 369 ? -62.612 25.557 8.646 1.00 62.41 449 MET A N 1
ATOM 2812 C CA . MET A 1 369 ? -61.662 26.328 7.847 1.00 61.58 449 MET A CA 1
ATOM 2813 C C . MET A 1 369 ? -61.137 27.514 8.623 1.00 66.88 449 MET A C 1
ATOM 2814 O O . MET A 1 369 ? -59.972 27.877 8.446 1.00 66.99 449 MET A O 1
ATOM 2819 N N . LEU A 1 370 ? -61.970 28.097 9.498 1.00 64.39 450 LEU A N 1
ATOM 2820 C CA . LEU A 1 370 ? -61.556 29.218 10.325 1.00 65.28 450 LEU A CA 1
ATOM 2821 C C . LEU A 1 370 ? -60.507 28.771 11.334 1.00 69.60 450 LEU A C 1
ATOM 2822 O O . LEU A 1 370 ? -59.448 29.402 11.398 1.00 69.98 450 LEU A O 1
ATOM 2827 N N . ARG A 1 371 ? -60.764 27.687 12.099 1.00 65.54 451 ARG A N 1
ATOM 2828 C CA . ARG A 1 371 ? -59.757 27.321 13.085 1.00 65.16 451 ARG A CA 1
ATOM 2829 C C . ARG A 1 371 ? -58.540 26.619 12.470 1.00 67.88 451 ARG A C 1
ATOM 2830 O O . ARG A 1 371 ? -57.449 26.768 13.017 1.00 68.27 451 ARG A O 1
ATOM 2838 N N . LEU A 1 372 ? -58.680 25.975 11.305 1.00 62.96 452 LEU A N 1
ATOM 2839 C CA . LEU A 1 372 ? -57.532 25.365 10.633 1.00 61.84 452 LEU A CA 1
ATOM 2840 C C . LEU A 1 372 ? -56.526 26.460 10.187 1.00 64.23 452 LEU A C 1
ATOM 2841 O O . LEU A 1 372 ? -55.324 26.285 10.356 1.00 62.22 452 LEU A O 1
ATOM 2846 N N . GLY A 1 373 ? -57.047 27.595 9.715 1.00 61.76 453 GLY A N 1
ATOM 2847 C CA . GLY A 1 373 ? -56.264 28.755 9.310 1.00 61.19 453 GLY A CA 1
ATOM 2848 C C . GLY A 1 373 ? -55.584 29.457 10.468 1.00 65.23 453 GLY A C 1
ATOM 2849 O O . GLY A 1 373 ? -54.423 29.857 10.350 1.00 65.13 453 GLY A O 1
ATOM 2850 N N . ILE A 1 374 ? -56.282 29.591 11.607 1.00 61.84 454 ILE A N 1
ATOM 2851 C CA . ILE A 1 374 ? -55.701 30.226 12.790 1.00 61.99 454 ILE A CA 1
ATOM 2852 C C . ILE A 1 374 ? -54.546 29.343 13.291 1.00 64.65 454 ILE A C 1
ATOM 2853 O O . ILE A 1 374 ? -53.471 29.867 13.582 1.00 63.10 454 ILE A O 1
ATOM 2858 N N . PHE A 1 375 ? -54.743 28.003 13.292 1.00 60.18 455 PHE A N 1
ATOM 2859 C CA . PHE A 1 375 ? -53.732 27.038 13.722 1.00 57.72 455 PHE A CA 1
ATOM 2860 C C . PHE A 1 375 ? -52.534 27.017 12.750 1.00 60.98 455 PHE A C 1
ATOM 2861 O O . PHE A 1 375 ? -51.390 27.050 13.215 1.00 60.70 455 PHE A O 1
ATOM 2869 N N . GLY A 1 376 ? -52.803 27.051 11.439 1.00 56.47 456 GLY A N 1
ATOM 2870 C CA . GLY A 1 376 ? -51.779 27.089 10.396 1.00 55.03 456 GLY A CA 1
ATOM 2871 C C . GLY A 1 376 ? -50.938 28.351 10.402 1.00 60.62 456 GLY A C 1
ATOM 2872 O O . GLY A 1 376 ? -49.723 28.271 10.202 1.00 60.62 456 GLY A O 1
ATOM 2873 N N . PHE A 1 377 ? -51.569 29.531 10.652 1.00 58.17 457 PHE A N 1
ATOM 2874 C CA . PHE A 1 377 ? -50.860 30.817 10.744 1.00 58.07 457 PHE A CA 1
ATOM 2875 C C . PHE A 1 377 ? -50.083 30.916 12.059 1.00 62.93 457 PHE A C 1
ATOM 2876 O O . PHE A 1 377 ? -48.974 31.449 12.071 1.00 62.75 457 PHE A O 1
ATOM 2884 N N . LEU A 1 378 ? -50.628 30.347 13.141 1.00 60.74 458 LEU A N 1
ATOM 2885 C CA . LEU A 1 378 ? -49.965 30.295 14.442 1.00 62.23 458 LEU A CA 1
ATOM 2886 C C . LEU A 1 378 ? -48.724 29.408 14.369 1.00 65.14 458 LEU A C 1
ATOM 2887 O O . LEU A 1 378 ? -47.655 29.817 14.835 1.00 65.11 458 LEU A O 1
ATOM 2892 N N . ALA A 1 379 ? -48.865 28.204 13.750 1.00 59.44 459 ALA A N 1
ATOM 2893 C CA . ALA A 1 379 ? -47.786 27.234 13.585 1.00 56.44 459 ALA A CA 1
ATOM 2894 C C . ALA A 1 379 ? -46.670 27.815 12.713 1.00 59.44 459 ALA A C 1
ATOM 2895 O O . ALA A 1 379 ? -45.501 27.643 13.063 1.00 58.68 459 ALA A O 1
ATOM 2897 N N . PHE A 1 380 ? -47.025 28.566 11.634 1.00 55.54 460 PHE A N 1
ATOM 2898 C CA . PHE A 1 380 ? -46.053 29.240 10.755 1.00 54.20 460 PHE A CA 1
ATOM 2899 C C . PHE A 1 380 ? -45.188 30.209 11.548 1.00 58.51 460 PHE A C 1
ATOM 2900 O O . PHE A 1 380 ? -43.974 30.234 11.347 1.00 58.26 460 PHE A O 1
ATOM 2908 N N . GLY A 1 381 ? -45.825 30.998 12.416 1.00 56.35 461 GLY A N 1
ATOM 2909 C CA . GLY A 1 381 ? -45.168 31.968 13.288 1.00 57.05 461 GLY A CA 1
ATOM 2910 C C . GLY A 1 381 ? -44.165 31.328 14.228 1.00 60.67 461 GLY A C 1
ATOM 2911 O O . GLY A 1 381 ? -43.065 31.852 14.396 1.00 60.48 461 GLY A O 1
ATOM 2912 N N . PHE A 1 382 ? -44.516 30.160 14.805 1.00 57.68 462 PHE A N 1
ATOM 2913 C CA . PHE A 1 382 ? -43.645 29.406 15.713 1.00 57.69 462 PHE A CA 1
ATOM 2914 C C . PHE A 1 382 ? -42.486 28.730 14.972 1.00 60.41 462 PHE A C 1
ATOM 2915 O O . PHE A 1 382 ? -41.352 28.802 15.454 1.00 61.19 462 PHE A O 1
ATOM 2923 N N . VAL A 1 383 ? -42.750 28.099 13.811 1.00 55.20 463 VAL A N 1
ATOM 2924 C CA . VAL A 1 383 ? -41.719 27.455 12.988 1.00 54.31 463 VAL A CA 1
ATOM 2925 C C . VAL A 1 383 ? -40.698 28.542 12.532 1.00 59.02 463 VAL A C 1
ATOM 2926 O O . VAL A 1 383 ? -39.488 28.294 12.574 1.00 58.20 463 VAL A O 1
ATOM 2930 N N . LEU A 1 384 ? -41.190 29.755 12.167 1.00 55.80 464 LEU A N 1
ATOM 2931 C CA . LEU A 1 384 ? -40.350 30.887 11.756 1.00 55.12 464 LEU A CA 1
ATOM 2932 C C . LEU A 1 384 ? -39.418 31.328 12.897 1.00 57.75 464 LEU A C 1
ATOM 2933 O O . LEU A 1 384 ? -38.264 31.671 12.622 1.00 57.35 464 LEU A O 1
ATOM 2938 N N . ILE A 1 385 ? -39.909 31.318 14.166 1.00 54.15 465 ILE A N 1
ATOM 2939 C CA . ILE A 1 385 ? -39.114 31.682 15.356 1.00 54.01 465 ILE A CA 1
ATOM 2940 C C . ILE A 1 385 ? -38.013 30.614 15.536 1.00 56.51 465 ILE A C 1
ATOM 2941 O O . ILE A 1 385 ? -36.841 30.953 15.706 1.00 56.09 465 ILE A O 1
ATOM 2946 N N . THR A 1 386 ? -38.406 29.334 15.415 1.00 52.78 466 THR A N 1
ATOM 2947 C CA . THR A 1 386 ? -37.576 28.121 15.450 1.00 51.47 466 THR A CA 1
ATOM 2948 C C . THR A 1 386 ? -36.436 28.281 14.391 1.00 53.86 466 THR A C 1
ATOM 2949 O O . THR A 1 386 ? -35.255 28.179 14.748 1.00 54.07 466 THR A O 1
ATOM 2953 N N . PHE A 1 387 ? -36.790 28.647 13.141 1.00 49.02 467 PHE A N 1
ATOM 2954 C CA . PHE A 1 387 ? -35.845 28.849 12.032 1.00 47.64 467 PHE A CA 1
ATOM 2955 C C . PHE A 1 387 ? -34.845 29.940 12.339 1.00 53.25 467 PHE A C 1
ATOM 2956 O O . PHE A 1 387 ? -33.638 29.738 12.125 1.00 52.05 467 PHE A O 1
ATOM 2964 N N . SER A 1 388 ? -35.347 31.105 12.820 1.00 50.91 468 SER A N 1
ATOM 2965 C CA . SER A 1 388 ? -34.518 32.256 13.193 1.00 51.46 468 SER A CA 1
ATOM 2966 C C . SER A 1 388 ? -33.463 31.887 14.255 1.00 55.01 468 SER A C 1
ATOM 2967 O O . SER A 1 388 ? -32.344 32.398 14.205 1.00 55.37 468 SER A O 1
ATOM 2970 N N . CYS A 1 389 ? -33.815 30.988 15.189 1.00 51.28 469 CYS A N 1
ATOM 2971 C CA . CYS A 1 389 ? -32.940 30.535 16.269 1.00 51.57 469 CYS A CA 1
ATOM 2972 C C . CYS A 1 389 ? -31.893 29.557 15.751 1.00 55.57 469 CYS A C 1
ATOM 2973 O O . CYS A 1 389 ? -30.755 29.616 16.212 1.00 55.78 469 CYS A O 1
ATOM 2976 N N . HIS A 1 390 ? -32.270 28.653 14.807 1.00 50.38 470 HIS A N 1
ATOM 2977 C CA . HIS A 1 390 ? -31.312 27.720 14.207 1.00 48.51 470 HIS A CA 1
ATOM 2978 C C . HIS A 1 390 ? -30.381 28.505 13.269 1.00 55.06 470 HIS A C 1
ATOM 2979 O O . HIS A 1 390 ? -29.220 28.118 13.085 1.00 54.52 470 HIS A O 1
ATOM 2986 N N . PHE A 1 391 ? -30.892 29.626 12.700 1.00 53.76 471 PHE A N 1
ATOM 2987 C CA . PHE A 1 391 ? -30.141 30.496 11.795 1.00 54.80 471 PHE A CA 1
ATOM 2988 C C . PHE A 1 391 ? -29.071 31.255 12.558 1.00 58.04 471 PHE A C 1
ATOM 2989 O O . PHE A 1 391 ? -27.966 31.385 12.042 1.00 57.75 471 PHE A O 1
ATOM 2997 N N . TYR A 1 392 ? -29.389 31.760 13.771 1.00 54.75 472 TYR A N 1
ATOM 2998 C CA . TYR A 1 392 ? -28.424 32.460 14.633 1.00 54.90 472 TYR A CA 1
ATOM 2999 C C . TYR A 1 392 ? -27.247 31.517 14.929 1.00 56.94 472 TYR A C 1
ATOM 3000 O O . TYR A 1 392 ? -26.091 31.903 14.779 1.00 56.64 472 TYR A O 1
ATOM 3009 N N . ASP A 1 393 ? -27.568 30.266 15.302 1.00 52.50 473 ASP A N 1
ATOM 3010 C CA . ASP A 1 393 ? -26.624 29.205 15.640 1.00 51.65 473 ASP A CA 1
ATOM 3011 C C . ASP A 1 393 ? -25.710 28.839 14.457 1.00 53.98 473 ASP A C 1
ATOM 3012 O O . ASP A 1 393 ? -24.506 28.684 14.653 1.00 53.56 473 ASP A O 1
ATOM 3017 N N . PHE A 1 394 ? -26.272 28.763 13.243 1.00 49.95 474 PHE A N 1
ATOM 3018 C CA . PHE A 1 394 ? -25.555 28.472 12.001 1.00 50.19 474 PHE A CA 1
ATOM 3019 C C . PHE A 1 394 ? -24.581 29.594 11.660 1.00 55.59 474 PHE A C 1
ATOM 3020 O O . PHE A 1 394 ? -23.453 29.344 11.216 1.00 55.18 474 PHE A O 1
ATOM 3028 N N . PHE A 1 395 ? -25.061 30.835 11.818 1.00 52.04 475 PHE A N 1
ATOM 3029 C CA . PHE A 1 395 ? -24.341 32.055 11.536 1.00 52.49 475 PHE A CA 1
ATOM 3030 C C . PHE A 1 395 ? -23.171 32.260 12.500 1.00 56.28 475 PHE A C 1
ATOM 3031 O O . PHE A 1 395 ? -22.209 32.935 12.138 1.00 56.69 475 PHE A O 1
ATOM 3039 N N . ASN A 1 396 ? -23.244 31.685 13.713 1.00 51.81 476 ASN A N 1
ATOM 3040 C CA . ASN A 1 396 ? -22.229 31.927 14.720 1.00 52.24 476 ASN A CA 1
ATOM 3041 C C . ASN A 1 396 ? -21.395 30.714 15.191 1.00 57.09 476 ASN A C 1
ATOM 3042 O O . ASN A 1 396 ? -20.375 30.954 15.848 1.00 57.80 476 ASN A O 1
ATOM 3047 N N . GLN A 1 397 ? -21.792 29.445 14.904 1.00 52.04 477 GLN A N 1
ATOM 3048 C CA . GLN A 1 397 ? -21.052 28.310 15.475 1.00 50.22 477 GLN A CA 1
ATOM 3049 C C . GLN A 1 397 ? -19.635 28.106 14.926 1.00 54.75 477 GLN A C 1
ATOM 3050 O O . GLN A 1 397 ? -18.797 27.621 15.688 1.00 55.43 477 GLN A O 1
ATOM 3056 N N . ALA A 1 398 ? -19.321 28.509 13.674 1.00 50.18 478 ALA A N 1
ATOM 3057 C CA . ALA A 1 398 ? -17.929 28.375 13.214 1.00 48.51 478 ALA A CA 1
ATOM 3058 C C . ALA A 1 398 ? -16.991 29.116 14.194 1.00 54.91 478 ALA A C 1
ATOM 3059 O O . ALA A 1 398 ? -15.954 28.563 14.577 1.00 55.27 478 ALA A O 1
ATOM 3061 N N . GLU A 1 399 ? -17.428 30.305 14.692 1.00 52.72 479 GLU A N 1
ATOM 3062 C CA . GLU A 1 399 ? -16.692 31.086 15.686 1.00 53.86 479 GLU A CA 1
ATOM 3063 C C . GLU A 1 399 ? -16.656 30.373 17.032 1.00 57.47 479 GLU A C 1
ATOM 3064 O O . GLU A 1 399 ? -15.564 30.202 17.586 1.00 58.14 479 GLU A O 1
ATOM 3070 N N . TRP A 1 400 ? -17.828 29.919 17.535 1.00 52.51 480 TRP A N 1
ATOM 3071 C CA . TRP A 1 400 ? -17.949 29.176 18.792 1.00 52.57 480 TRP A CA 1
ATOM 3072 C C . TRP A 1 400 ? -17.055 27.930 18.802 1.00 56.05 480 TRP A C 1
ATOM 3073 O O . TRP A 1 400 ? -16.398 27.669 19.810 1.00 56.68 480 TRP A O 1
ATOM 3084 N N . GLU A 1 401 ? -17.010 27.180 17.680 1.00 50.67 481 GLU A N 1
ATOM 3085 C CA . GLU A 1 401 ? -16.164 25.994 17.534 1.00 48.94 481 GLU A CA 1
ATOM 3086 C C . GLU A 1 401 ? -14.669 26.363 17.661 1.00 54.99 481 GLU A C 1
ATOM 3087 O O . GLU A 1 401 ? -13.939 25.668 18.363 1.00 54.99 481 GLU A O 1
ATOM 3093 N N . ARG A 1 402 ? -14.242 27.482 17.021 1.00 52.79 482 ARG A N 1
ATOM 3094 C CA . ARG A 1 402 ? -12.885 28.021 17.090 1.00 53.75 482 ARG A CA 1
ATOM 3095 C C . ARG A 1 402 ? -12.546 28.465 18.513 1.00 59.20 482 ARG A C 1
ATOM 3096 O O . ARG A 1 402 ? -11.430 28.208 18.957 1.00 59.73 482 ARG A O 1
ATOM 3104 N N . SER A 1 403 ? -13.495 29.127 19.224 1.00 56.34 483 SER A N 1
ATOM 3105 C CA . SER A 1 403 ? -13.316 29.579 20.607 1.00 57.79 483 SER A CA 1
ATOM 3106 C C . SER A 1 403 ? -13.198 28.395 21.568 1.00 63.31 483 SER A C 1
ATOM 3107 O O . SER A 1 403 ? -12.364 28.428 22.483 1.00 64.37 483 SER A O 1
ATOM 3110 N N . PHE A 1 404 ? -13.999 27.343 21.334 1.00 59.37 484 PHE A N 1
ATOM 3111 C CA . PHE A 1 404 ? -13.983 26.095 22.104 1.00 59.12 484 PHE A CA 1
ATOM 3112 C C . PHE A 1 404 ? -12.605 25.416 21.964 1.00 60.94 484 PHE A C 1
ATOM 3113 O O . PHE A 1 404 ? -11.960 25.152 22.971 1.00 61.05 484 PHE A O 1
ATOM 3121 N N . ARG A 1 405 ? -12.137 25.204 20.720 1.00 56.20 485 ARG A N 1
ATOM 3122 C CA . ARG A 1 405 ? -10.847 24.580 20.422 1.00 56.13 485 ARG A CA 1
ATOM 3123 C C . ARG A 1 405 ? -9.680 25.364 21.047 1.00 62.04 485 ARG A C 1
ATOM 3124 O O . ARG A 1 405 ? -8.871 24.761 21.756 1.00 61.42 485 ARG A O 1
ATOM 3132 N N . ASP A 1 406 ? -9.616 26.696 20.802 1.00 60.66 486 ASP A N 1
ATOM 3133 C CA . ASP A 1 406 ? -8.571 27.590 21.316 1.00 62.37 486 ASP A CA 1
ATOM 3134 C C . ASP A 1 406 ? -8.508 27.571 22.841 1.00 69.03 486 ASP A C 1
ATOM 3135 O O . ASP A 1 406 ? -7.406 27.550 23.388 1.00 69.84 486 ASP A O 1
ATOM 3140 N N . TYR A 1 407 ? -9.675 27.559 23.521 1.00 66.34 487 TYR A N 1
ATOM 3141 C CA . TYR A 1 407 ? -9.757 27.503 24.978 1.00 67.86 487 TYR A CA 1
ATOM 3142 C C . TYR A 1 407 ? -9.208 26.168 25.483 1.00 72.77 487 TYR A C 1
ATOM 3143 O O . TYR A 1 407 ? -8.319 26.173 26.328 1.00 72.27 487 TYR A O 1
ATOM 3152 N N . VAL A 1 408 ? -9.709 25.036 24.933 1.00 70.35 488 VAL A N 1
ATOM 3153 C CA . VAL A 1 408 ? -9.324 23.669 25.314 1.00 70.29 488 VAL A CA 1
ATOM 3154 C C . VAL A 1 408 ? -7.790 23.457 25.167 1.00 75.99 488 VAL A C 1
ATOM 3155 O O . VAL A 1 408 ? -7.147 22.995 26.114 1.00 75.53 488 VAL A O 1
ATOM 3159 N N . LEU A 1 409 ? -7.222 23.803 23.998 1.00 74.19 489 LEU A N 1
ATOM 3160 C CA . LEU A 1 409 ? -5.790 23.645 23.714 1.00 74.82 489 LEU A CA 1
ATOM 3161 C C . LEU A 1 409 ? -4.923 24.558 24.580 1.00 83.55 489 LEU A C 1
ATOM 3162 O O . LEU A 1 409 ? -3.800 24.173 24.914 1.00 83.76 489 LEU A O 1
ATOM 3167 N N . CYS A 1 410 ? -5.428 25.764 24.925 1.00 83.67 490 CYS A N 1
ATOM 3168 C CA . CYS A 1 410 ? -4.716 26.729 25.763 1.00 86.66 490 CYS A CA 1
ATOM 3169 C C . CYS A 1 410 ? -4.464 26.144 27.157 1.00 90.62 490 CYS A C 1
ATOM 3170 O O . CYS A 1 410 ? -3.352 26.270 27.677 1.00 91.73 490 CYS A O 1
ATOM 3173 N N . GLN A 1 411 ? -5.486 25.485 27.736 1.00 85.93 491 GLN A N 1
ATOM 3174 C CA . GLN A 1 411 ? -5.432 24.816 29.040 1.00 86.26 491 GLN A CA 1
ATOM 3175 C C . GLN A 1 411 ? -4.443 23.634 29.014 1.00 90.84 491 GLN A C 1
ATOM 3176 O O . GLN A 1 411 ? -3.895 23.277 30.060 1.00 92.08 491 GLN A O 1
ATOM 3182 N N . ALA A 1 412 ? -4.194 23.055 27.818 1.00 86.08 492 ALA A N 1
ATOM 3183 C CA . ALA A 1 412 ? -3.227 21.971 27.622 1.00 85.35 492 ALA A CA 1
ATOM 3184 C C . ALA A 1 412 ? -1.793 22.551 27.542 1.00 89.68 492 ALA A C 1
ATOM 3185 O O . ALA A 1 412 ? -0.907 22.100 28.274 1.00 89.91 492 ALA A O 1
ATOM 3187 N N . ASN A 1 413 ? -1.588 23.571 26.674 1.00 85.89 493 ASN A N 1
ATOM 3188 C CA . ASN A 1 413 ? -0.323 24.278 26.442 1.00 112.14 493 ASN A CA 1
ATOM 3189 C C . ASN A 1 413 ? -0.582 25.539 25.621 1.00 139.09 493 ASN A C 1
ATOM 3190 O O . ASN A 1 413 ? 0.196 26.488 25.665 1.00 101.33 493 ASN A O 1
ATOM 3192 N N . CYS A 1 427 ? -6.817 29.860 29.296 1.00 94.75 507 CYS A N 1
ATOM 3193 C CA . CYS A 1 427 ? -7.230 31.132 28.706 1.00 95.02 507 CYS A CA 1
ATOM 3194 C C . CYS A 1 427 ? -8.635 31.508 29.164 1.00 97.09 507 CYS A C 1
ATOM 3195 O O . CYS A 1 427 ? -9.094 31.086 30.228 1.00 97.60 507 CYS A O 1
ATOM 3198 N N . GLU A 1 428 ? -9.293 32.331 28.341 1.00 91.17 508 GLU A N 1
ATOM 3199 C CA . GLU A 1 428 ? -10.662 32.796 28.467 1.00 90.07 508 GLU A CA 1
ATOM 3200 C C . GLU A 1 428 ? -11.437 32.335 27.234 1.00 88.28 508 GLU A C 1
ATOM 3201 O O . GLU A 1 428 ? -10.823 32.018 26.204 1.00 86.53 508 GLU A O 1
ATOM 3203 N N . ILE A 1 429 ? -12.777 32.262 27.346 1.00 81.13 509 ILE A N 1
ATOM 3204 C CA . ILE A 1 429 ? -13.655 31.887 26.236 1.00 77.03 509 ILE A CA 1
ATOM 3205 C C . ILE A 1 429 ? -14.013 33.203 25.513 1.00 77.19 509 ILE A C 1
ATOM 3206 O O . ILE A 1 429 ? -14.580 34.104 26.140 1.00 77.81 509 ILE A O 1
ATOM 3211 N N . LYS A 1 430 ? -13.597 33.343 24.234 1.00 70.05 510 LYS A N 1
ATOM 3212 C CA . LYS A 1 430 ? -13.814 34.548 23.417 1.00 70.20 510 LYS A CA 1
ATOM 3213 C C . LYS A 1 430 ? -15.318 34.831 23.199 1.00 73.05 510 LYS A C 1
ATOM 3214 O O . LYS A 1 430 ? -15.787 35.961 23.368 1.00 74.55 510 LYS A O 1
ATOM 3220 N N . ASN A 1 431 ? -16.054 33.792 22.827 1.00 66.41 511 ASN A N 1
ATOM 3221 C CA . ASN A 1 431 ? -17.490 33.803 22.572 1.00 65.16 511 ASN A CA 1
ATOM 3222 C C . ASN A 1 431 ? -17.996 32.410 22.809 1.00 65.65 511 ASN A C 1
ATOM 3223 O O . ASN A 1 431 ? -17.203 31.474 22.846 1.00 64.25 511 ASN A O 1
ATOM 3228 N N . ARG A 1 432 ? -19.305 32.265 22.967 1.00 61.05 512 ARG A N 1
ATOM 3229 C CA . ARG A 1 432 ? -19.942 30.977 23.209 1.00 58.79 512 ARG A CA 1
ATOM 3230 C C . ARG A 1 432 ? -21.410 31.040 22.761 1.00 61.75 512 ARG A C 1
ATOM 3231 O O . ARG A 1 432 ? -21.923 32.147 22.594 1.00 61.09 512 ARG A O 1
ATOM 3239 N N . PRO A 1 433 ? -22.116 29.882 22.606 1.00 57.93 513 PRO A N 1
ATOM 3240 C CA . PRO A 1 433 ? -23.548 29.920 22.245 1.00 56.50 513 PRO A CA 1
ATOM 3241 C C . PRO A 1 433 ? -24.434 30.679 23.233 1.00 61.71 513 PRO A C 1
ATOM 3242 O O . PRO A 1 433 ? -24.109 30.788 24.419 1.00 62.49 513 PRO A O 1
ATOM 3246 N N . SER A 1 434 ? -25.561 31.203 22.733 1.00 59.01 514 SER A N 1
ATOM 3247 C CA . SER A 1 434 ? -26.541 31.923 23.546 1.00 60.24 514 SER A CA 1
ATOM 3248 C C . SER A 1 434 ? -27.616 30.945 24.019 1.00 63.66 514 SER A C 1
ATOM 3249 O O . SER A 1 434 ? -28.259 30.302 23.185 1.00 62.75 514 SER A O 1
ATOM 3252 N N . LEU A 1 435 ? -27.793 30.817 25.350 1.00 60.62 515 LEU A N 1
ATOM 3253 C CA . LEU A 1 435 ? -28.804 29.930 25.934 1.00 60.52 515 LEU A CA 1
ATOM 3254 C C . LEU A 1 435 ? -30.198 30.554 25.851 1.00 65.78 515 LEU A C 1
ATOM 3255 O O . LEU A 1 435 ? -31.189 29.824 25.918 1.00 66.21 515 LEU A O 1
ATOM 3260 N N . LEU A 1 436 ? -30.268 31.898 25.704 1.00 61.93 516 LEU A N 1
ATOM 3261 C CA . LEU A 1 436 ? -31.503 32.646 25.534 1.00 62.16 516 LEU A CA 1
ATOM 3262 C C . LEU A 1 436 ? -32.100 32.317 24.175 1.00 65.71 516 LEU A C 1
ATOM 3263 O O . LEU A 1 436 ? -33.296 32.029 24.088 1.00 66.38 516 LEU A O 1
ATOM 3268 N N . VAL A 1 437 ? -31.259 32.325 23.121 1.00 60.85 517 VAL A N 1
ATOM 3269 C CA . VAL A 1 437 ? -31.657 31.974 21.759 1.00 58.89 517 VAL A CA 1
ATOM 3270 C C . VAL A 1 437 ? -32.237 30.551 21.794 1.00 63.49 517 VAL A C 1
ATOM 3271 O O . VAL A 1 437 ? -33.285 30.315 21.185 1.00 63.27 517 VAL A O 1
ATOM 3275 N N . GLU A 1 438 ? -31.608 29.645 22.592 1.00 59.99 518 GLU A N 1
ATOM 3276 C CA . GLU A 1 438 ? -32.040 28.254 22.770 1.00 58.52 518 GLU A CA 1
ATOM 3277 C C . GLU A 1 438 ? -33.378 28.151 23.481 1.00 62.12 518 GLU A C 1
ATOM 3278 O O . GLU A 1 438 ? -34.190 27.312 23.090 1.00 61.50 518 GLU A O 1
ATOM 3284 N N . LYS A 1 439 ? -33.613 28.998 24.509 1.00 58.64 519 LYS A N 1
ATOM 3285 C CA . LYS A 1 439 ? -34.866 29.025 25.269 1.00 59.51 519 LYS A CA 1
ATOM 3286 C C . LYS A 1 439 ? -36.019 29.501 24.389 1.00 64.91 519 LYS A C 1
ATOM 3287 O O . LYS A 1 439 ? -37.108 28.942 24.470 1.00 65.39 519 LYS A O 1
ATOM 3293 N N . ILE A 1 440 ? -35.759 30.506 23.524 1.00 61.59 520 ILE A N 1
ATOM 3294 C CA . ILE A 1 440 ? -36.708 31.055 22.542 1.00 60.52 520 ILE A CA 1
ATOM 3295 C C . ILE A 1 440 ? -37.016 29.965 21.503 1.00 60.82 520 ILE A C 1
ATOM 3296 O O . ILE A 1 440 ? -38.158 29.839 21.073 1.00 61.05 520 ILE A O 1
ATOM 3301 N N . ASN A 1 441 ? -36.019 29.158 21.134 1.00 56.07 521 ASN A N 1
ATOM 3302 C CA . ASN A 1 441 ? -36.212 28.041 20.200 1.00 54.46 521 ASN A CA 1
ATOM 3303 C C . ASN A 1 441 ? -37.142 27.019 20.842 1.00 58.96 521 ASN A C 1
ATOM 3304 O O . ASN A 1 441 ? -38.153 26.643 20.238 1.00 57.10 521 ASN A O 1
ATOM 3309 N N . LEU A 1 442 ? -36.816 26.614 22.095 1.00 57.15 522 LEU A N 1
ATOM 3310 C CA . LEU A 1 442 ? -37.592 25.641 22.850 1.00 57.84 522 LEU A CA 1
ATOM 3311 C C . LEU A 1 442 ? -39.005 26.167 23.168 1.00 63.75 522 LEU A C 1
ATOM 3312 O O . LEU A 1 442 ? -39.950 25.376 23.181 1.00 63.24 522 LEU A O 1
ATOM 3317 N N . PHE A 1 443 ? -39.149 27.493 23.372 1.00 61.39 523 PHE A N 1
ATOM 3318 C CA . PHE A 1 443 ? -40.437 28.127 23.621 1.00 62.63 523 PHE A CA 1
ATOM 3319 C C . PHE A 1 443 ? -41.352 27.942 22.393 1.00 64.95 523 PHE A C 1
ATOM 3320 O O . PHE A 1 443 ? -42.500 27.537 22.553 1.00 65.28 523 PHE A O 1
ATOM 3328 N N . ALA A 1 444 ? -40.844 28.257 21.186 1.00 59.12 524 ALA A N 1
ATOM 3329 C CA . ALA A 1 444 ? -41.603 28.156 19.939 1.00 57.29 524 ALA A CA 1
ATOM 3330 C C . ALA A 1 444 ? -41.763 26.716 19.475 1.00 58.88 524 ALA A C 1
ATOM 3331 O O . ALA A 1 444 ? -42.726 26.416 18.768 1.00 57.34 524 ALA A O 1
ATOM 3333 N N . MET A 1 445 ? -40.800 25.839 19.817 1.00 55.23 525 MET A N 1
ATOM 3334 C CA . MET A 1 445 ? -40.838 24.433 19.424 1.00 54.31 525 MET A CA 1
ATOM 3335 C C . MET A 1 445 ? -41.888 23.714 20.276 1.00 58.85 525 MET A C 1
ATOM 3336 O O . MET A 1 445 ? -42.827 23.158 19.712 1.00 58.81 525 MET A O 1
ATOM 3341 N N . PHE A 1 446 ? -41.760 23.757 21.620 1.00 55.74 526 PHE A N 1
ATOM 3342 C CA . PHE A 1 446 ? -42.734 23.149 22.536 1.00 56.50 526 PHE A CA 1
ATOM 3343 C C . PHE A 1 446 ? -44.081 23.882 22.458 1.00 62.79 526 PHE A C 1
ATOM 3344 O O . PHE A 1 446 ? -45.126 23.244 22.586 1.00 62.64 526 PHE A O 1
ATOM 3352 N N . GLY A 1 447 ? -44.022 25.206 22.244 1.00 59.93 527 GLY A N 1
ATOM 3353 C CA . GLY A 1 447 ? -45.170 26.095 22.094 1.00 60.61 527 GLY A CA 1
ATOM 3354 C C . GLY A 1 447 ? -46.075 25.706 20.949 1.00 64.62 527 GLY A C 1
ATOM 3355 O O . GLY A 1 447 ? -47.293 25.858 21.062 1.00 65.38 527 GLY A O 1
ATOM 3356 N N . THR A 1 448 ? -45.494 25.164 19.847 1.00 60.07 528 THR A N 1
ATOM 3357 C CA . THR A 1 448 ? -46.271 24.664 18.707 1.00 59.02 528 THR A CA 1
ATOM 3358 C C . THR A 1 448 ? -47.058 23.458 19.187 1.00 63.87 528 THR A C 1
ATOM 3359 O O . THR A 1 448 ? -48.261 23.383 18.935 1.00 65.81 528 THR A O 1
ATOM 3363 N N . GLY A 1 449 ? -46.384 22.565 19.917 1.00 57.50 529 GLY A N 1
ATOM 3364 C CA . GLY A 1 449 ? -46.998 21.387 20.508 1.00 56.71 529 GLY A CA 1
ATOM 3365 C C . GLY A 1 449 ? -48.158 21.747 21.410 1.00 61.04 529 GLY A C 1
ATOM 3366 O O . GLY A 1 449 ? -49.228 21.144 21.299 1.00 61.42 529 GLY A O 1
ATOM 3367 N N . ILE A 1 450 ? -47.963 22.767 22.282 1.00 57.63 530 ILE A N 1
ATOM 3368 C CA . ILE A 1 450 ? -48.981 23.240 23.231 1.00 58.71 530 ILE A CA 1
ATOM 3369 C C . ILE A 1 450 ? -50.111 23.961 22.452 1.00 62.71 530 ILE A C 1
ATOM 3370 O O . ILE A 1 450 ? -51.284 23.682 22.720 1.00 63.72 530 ILE A O 1
ATOM 3375 N N . ALA A 1 451 ? -49.766 24.842 21.480 1.00 57.46 531 ALA A N 1
ATOM 3376 C CA . ALA A 1 451 ? -50.759 25.559 20.674 1.00 57.41 531 ALA A CA 1
ATOM 3377 C C . ALA A 1 451 ? -51.601 24.593 19.824 1.00 61.22 531 ALA A C 1
ATOM 3378 O O . ALA A 1 451 ? -52.831 24.638 19.919 1.00 61.98 531 ALA A O 1
ATOM 3380 N N . MET A 1 452 ? -50.953 23.692 19.039 1.00 55.90 532 MET A N 1
ATOM 3381 C CA . MET A 1 452 ? -51.660 22.717 18.190 1.00 55.09 532 MET A CA 1
ATOM 3382 C C . MET A 1 452 ? -52.520 21.738 19.012 1.00 62.28 532 MET A C 1
ATOM 3383 O O . MET A 1 452 ? -53.496 21.218 18.472 1.00 63.55 532 MET A O 1
ATOM 3388 N N . SER A 1 453 ? -52.200 21.530 20.312 1.00 59.15 533 SER A N 1
ATOM 3389 C CA . SER A 1 453 ? -52.962 20.649 21.209 1.00 60.04 533 SER A CA 1
ATOM 3390 C C . SER A 1 453 ? -54.298 21.279 21.635 1.00 66.09 533 SER A C 1
ATOM 3391 O O . SER A 1 453 ? -55.167 20.564 22.135 1.00 66.48 533 SER A O 1
ATOM 3394 N N . THR A 1 454 ? -54.458 22.611 21.457 1.00 63.77 534 THR A N 1
ATOM 3395 C CA . THR A 1 454 ? -55.685 23.323 21.840 1.00 65.41 534 THR A CA 1
ATOM 3396 C C . THR A 1 454 ? -56.790 23.115 20.786 1.00 70.81 534 THR A C 1
ATOM 3397 O O . THR A 1 454 ? -57.915 23.583 20.991 1.00 72.44 534 THR A O 1
ATOM 3401 N N . TRP A 1 455 ? -56.479 22.384 19.681 1.00 66.22 535 TRP A N 1
ATOM 3402 C CA . TRP A 1 455 ? -57.416 22.027 18.608 1.00 65.87 535 TRP A CA 1
ATOM 3403 C C . TRP A 1 455 ? -58.610 21.253 19.175 1.00 72.35 535 TRP A C 1
ATOM 3404 O O . TRP A 1 455 ? -59.726 21.335 18.661 1.00 71.72 535 TRP A O 1
ATOM 3415 N N . VAL A 1 456 ? -58.347 20.491 20.228 1.00 71.65 536 VAL A N 1
ATOM 3416 C CA . VAL A 1 456 ? -59.302 19.643 20.906 1.00 73.74 536 VAL A CA 1
ATOM 3417 C C . VAL A 1 456 ? -59.968 20.422 22.093 1.00 80.51 536 VAL A C 1
ATOM 3418 O O . VAL A 1 456 ? -60.916 19.914 22.680 1.00 81.77 536 VAL A O 1
ATOM 3422 N N . TRP A 1 457 ? -59.551 21.676 22.382 1.00 77.40 537 TRP A N 1
ATOM 3423 C CA . TRP A 1 457 ? -60.168 22.423 23.490 1.00 79.90 537 TRP A CA 1
ATOM 3424 C C . TRP A 1 457 ? -61.480 23.111 23.030 1.00 84.84 537 TRP A C 1
ATOM 3425 O O . TRP A 1 457 ? -61.509 24.326 22.795 1.00 84.14 537 TRP A O 1
ATOM 3436 N N . THR A 1 458 ? -62.556 22.300 22.885 1.00 81.97 538 THR A N 1
ATOM 3437 C CA . THR A 1 458 ? -63.909 22.708 22.466 1.00 82.53 538 THR A CA 1
ATOM 3438 C C . THR A 1 458 ? -64.950 22.046 23.364 1.00 89.27 538 THR A C 1
ATOM 3439 O O . THR A 1 458 ? -64.593 21.173 24.163 1.00 89.68 538 THR A O 1
ATOM 3443 N N . LYS A 1 459 ? -66.245 22.409 23.183 1.00 87.21 539 LYS A N 1
ATOM 3444 C CA . LYS A 1 459 ? -67.359 21.828 23.935 1.00 89.49 539 LYS A CA 1
ATOM 3445 C C . LYS A 1 459 ? -67.555 20.357 23.539 1.00 92.54 539 LYS A C 1
ATOM 3446 O O . LYS A 1 459 ? -67.831 19.526 24.405 1.00 93.48 539 LYS A O 1
ATOM 3448 N N . ALA A 1 460 ? -67.356 20.032 22.242 1.00 87.19 540 ALA A N 1
ATOM 3449 C CA . ALA A 1 460 ? -67.476 18.675 21.691 1.00 86.67 540 ALA A CA 1
ATOM 3450 C C . ALA A 1 460 ? -66.545 17.660 22.396 1.00 90.36 540 ALA A C 1
ATOM 3451 O O . ALA A 1 460 ? -66.906 16.488 22.496 1.00 91.27 540 ALA A O 1
ATOM 3453 N N . THR A 1 461 ? -65.382 18.117 22.911 1.00 85.50 541 THR A N 1
ATOM 3454 C CA . THR A 1 461 ? -64.405 17.298 23.643 1.00 85.28 541 THR A CA 1
ATOM 3455 C C . THR A 1 461 ? -64.979 16.892 25.007 1.00 91.88 541 THR A C 1
ATOM 3456 O O . THR A 1 461 ? -64.814 15.736 25.406 1.00 91.39 541 THR A O 1
ATOM 3460 N N . LEU A 1 462 ? -65.672 17.828 25.699 1.00 91.47 542 LEU A N 1
ATOM 3461 C CA . LEU A 1 462 ? -66.365 17.567 26.974 1.00 94.85 542 LEU A CA 1
ATOM 3462 C C . LEU A 1 462 ? -67.407 16.466 26.772 1.00 101.35 542 LEU A C 1
ATOM 3463 O O . LEU A 1 462 ? -67.538 15.584 27.619 1.00 102.35 542 LEU A O 1
ATOM 3468 N N . LEU A 1 463 ? -68.108 16.506 25.612 1.00 98.67 543 LEU A N 1
ATOM 3469 C CA . LEU A 1 463 ? -69.124 15.533 25.200 1.00 100.05 543 LEU A CA 1
ATOM 3470 C C . LEU A 1 463 ? -68.484 14.171 24.901 1.00 103.91 543 LEU A C 1
ATOM 3471 O O . LEU A 1 463 ? -69.071 13.141 25.243 1.00 105.21 543 LEU A O 1
ATOM 3476 N N . ILE A 1 464 ? -67.280 14.173 24.279 1.00 98.20 544 ILE A N 1
ATOM 3477 C CA . ILE A 1 464 ? -66.516 12.964 23.956 1.00 97.22 544 ILE A CA 1
ATOM 3478 C C . ILE A 1 464 ? -66.108 12.260 25.261 1.00 104.05 544 ILE A C 1
ATOM 3479 O O . ILE A 1 464 ? -66.312 11.050 25.379 1.00 104.73 544 ILE A O 1
ATOM 3484 N N . TRP A 1 465 ? -65.571 13.021 26.241 1.00 101.58 545 TRP A N 1
ATOM 3485 C CA . TRP A 1 465 ? -65.109 12.451 27.502 1.00 103.33 545 TRP A CA 1
ATOM 3486 C C . TRP A 1 465 ? -66.248 12.055 28.434 1.00 112.11 545 TRP A C 1
ATOM 3487 O O . TRP A 1 465 ? -66.075 11.084 29.170 1.00 113.37 545 TRP A O 1
ATOM 3498 N N . ARG A 1 466 ? -67.410 12.755 28.386 1.00 110.74 546 ARG A N 1
ATOM 3499 C CA . ARG A 1 466 ? -68.582 12.404 29.198 1.00 114.02 546 ARG A CA 1
ATOM 3500 C C . ARG A 1 466 ? -69.125 11.044 28.746 1.00 119.64 546 ARG A C 1
ATOM 3501 O O . ARG A 1 466 ? -69.363 10.175 29.584 1.00 121.35 546 ARG A O 1
ATOM 3503 N N . ARG A 1 467 ? -69.242 10.844 27.412 1.00 115.55 547 ARG A N 1
ATOM 3504 C CA . ARG A 1 467 ? -69.690 9.598 26.781 1.00 116.46 547 ARG A CA 1
ATOM 3505 C C . ARG A 1 467 ? -68.627 8.483 26.920 1.00 122.27 547 ARG A C 1
ATOM 3506 O O . ARG A 1 467 ? -68.973 7.305 26.812 1.00 123.31 547 ARG A O 1
ATOM 3508 N N . THR A 1 468 ? -67.346 8.852 27.157 1.00 118.77 548 THR A N 1
ATOM 3509 C CA . THR A 1 468 ? -66.245 7.905 27.373 1.00 118.67 548 THR A CA 1
ATOM 3510 C C . THR A 1 468 ? -66.185 7.521 28.862 1.00 126.80 548 THR A C 1
ATOM 3511 O O . THR A 1 468 ? -65.712 6.432 29.193 1.00 127.25 548 THR A O 1
ATOM 3513 N N . TRP A 1 469 ? -66.709 8.402 29.749 1.00 126.15 549 TRP A N 1
ATOM 3514 C CA . TRP A 1 469 ? -66.797 8.214 31.205 1.00 129.53 549 TRP A CA 1
ATOM 3515 C C . TRP A 1 469 ? -67.959 7.221 31.536 1.00 136.34 549 TRP A C 1
ATOM 3516 O O . TRP A 1 469 ? -68.415 7.144 32.679 1.00 139.16 549 TRP A O 1
ATOM 3527 N N . CYS A 1 470 ? -68.393 6.434 30.516 1.00 131.76 550 CYS A N 1
ATOM 3528 C CA . CYS A 1 470 ? -69.441 5.405 30.531 1.00 151.73 550 CYS A CA 1
ATOM 3529 C C . CYS A 1 470 ? -70.784 6.009 30.928 1.00 160.17 550 CYS A C 1
ATOM 3530 O O . CYS A 1 470 ? -71.332 6.812 30.175 1.00 113.48 550 CYS A O 1
ATOM 3533 N N . THR B 1 3 ? 16.234 25.634 -26.971 1.00 95.90 0 THR B N 1
ATOM 3534 C CA . THR B 1 3 ? 17.646 26.002 -27.101 1.00 97.60 0 THR B CA 1
ATOM 3535 C C . THR B 1 3 ? 18.314 25.988 -25.716 1.00 99.30 0 THR B C 1
ATOM 3536 O O . THR B 1 3 ? 19.375 25.378 -25.565 1.00 100.91 0 THR B O 1
ATOM 3540 N N . ALA B 1 4 ? 17.683 26.639 -24.710 1.00 91.74 1 ALA B N 1
ATOM 3541 C CA . ALA B 1 4 ? 18.175 26.673 -23.331 1.00 90.19 1 ALA B CA 1
ATOM 3542 C C . ALA B 1 4 ? 17.452 25.622 -22.487 1.00 90.27 1 ALA B C 1
ATOM 3543 O O . ALA B 1 4 ? 16.365 25.175 -22.864 1.00 88.56 1 ALA B O 1
ATOM 3545 N N . ASP B 1 5 ? 18.059 25.212 -21.362 1.00 85.74 2 ASP B N 1
ATOM 3546 C CA . ASP B 1 5 ? 17.482 24.209 -20.462 1.00 83.72 2 ASP B CA 1
ATOM 3547 C C . ASP B 1 5 ? 16.303 24.800 -19.671 1.00 82.10 2 ASP B C 1
ATOM 3548 O O . ASP B 1 5 ? 16.323 25.980 -19.319 1.00 80.97 2 ASP B O 1
ATOM 3553 N N . LEU B 1 6 ? 15.271 23.974 -19.415 1.00 75.44 3 LEU B N 1
ATOM 3554 C CA . LEU B 1 6 ? 14.044 24.348 -18.702 1.00 72.59 3 LEU B CA 1
ATOM 3555 C C . LEU B 1 6 ? 14.331 25.025 -17.351 1.00 75.90 3 LEU B C 1
ATOM 3556 O O . LEU B 1 6 ? 13.699 26.031 -17.031 1.00 74.55 3 LEU B O 1
ATOM 3561 N N . GLU B 1 7 ? 15.298 24.488 -16.591 1.00 73.58 4 GLU B N 1
ATOM 3562 C CA . GLU B 1 7 ? 15.732 24.991 -15.282 1.00 73.88 4 GLU B CA 1
ATOM 3563 C C . GLU B 1 7 ? 16.250 26.429 -15.403 1.00 75.68 4 GLU B C 1
ATOM 3564 O O . GLU B 1 7 ? 15.928 27.267 -14.558 1.00 74.71 4 GLU B O 1
ATOM 3570 N N . ASP B 1 8 ? 17.011 26.720 -16.475 1.00 71.51 5 ASP B N 1
ATOM 3571 C CA . ASP B 1 8 ? 17.528 28.061 -16.751 1.00 71.10 5 ASP B CA 1
ATOM 3572 C C . ASP B 1 8 ? 16.394 28.983 -17.156 1.00 69.51 5 ASP B C 1
ATOM 3573 O O . ASP B 1 8 ? 16.311 30.094 -16.644 1.00 68.72 5 ASP B O 1
ATOM 3578 N N . ASN B 1 9 ? 15.490 28.504 -18.025 1.00 63.50 6 ASN B N 1
ATOM 3579 C CA . ASN B 1 9 ? 14.314 29.256 -18.465 1.00 61.73 6 ASN B CA 1
ATOM 3580 C C . ASN B 1 9 ? 13.455 29.658 -17.268 1.00 64.84 6 ASN B C 1
ATOM 3581 O O . ASN B 1 9 ? 12.991 30.792 -17.216 1.00 65.06 6 ASN B O 1
ATOM 3586 N N . TRP B 1 10 ? 13.293 28.743 -16.286 1.00 60.85 7 TRP B N 1
ATOM 3587 C CA . TRP B 1 10 ? 12.544 28.956 -15.040 1.00 59.29 7 TRP B CA 1
ATOM 3588 C C . TRP B 1 10 ? 13.215 30.028 -14.185 1.00 63.92 7 TRP B C 1
ATOM 3589 O O . TRP B 1 10 ? 12.519 30.875 -13.625 1.00 63.66 7 TRP B O 1
ATOM 3600 N N . GLU B 1 11 ? 14.563 30.000 -14.102 1.00 60.88 8 GLU B N 1
ATOM 3601 C CA . GLU B 1 11 ? 15.330 30.983 -13.349 1.00 61.39 8 GLU B CA 1
ATOM 3602 C C . GLU B 1 11 ? 15.281 32.355 -14.038 1.00 65.63 8 GLU B C 1
ATOM 3603 O O . GLU B 1 11 ? 15.194 33.361 -13.336 1.00 65.36 8 GLU B O 1
ATOM 3609 N N . THR B 1 12 ? 15.256 32.392 -15.398 1.00 61.94 9 THR B N 1
ATOM 3610 C CA . THR B 1 12 ? 15.112 33.627 -16.183 1.00 61.79 9 THR B CA 1
ATOM 3611 C C . THR B 1 12 ? 13.753 34.275 -15.834 1.00 65.20 9 THR B C 1
ATOM 3612 O O . THR B 1 12 ? 13.694 35.499 -15.668 1.00 65.60 9 THR B O 1
ATOM 3616 N N . LEU B 1 13 ? 12.684 33.449 -15.678 1.00 60.32 10 LEU B N 1
ATOM 3617 C CA . LEU B 1 13 ? 11.359 33.930 -15.285 1.00 59.34 10 LEU B CA 1
ATOM 3618 C C . LEU B 1 13 ? 11.433 34.542 -13.887 1.00 64.55 10 LEU B C 1
ATOM 3619 O O . LEU B 1 13 ? 10.991 35.678 -13.715 1.00 65.51 10 LEU B O 1
ATOM 3624 N N . ASN B 1 14 ? 12.072 33.839 -12.921 1.00 61.18 11 ASN B N 1
ATOM 3625 C CA . ASN B 1 14 ? 12.276 34.323 -11.550 1.00 61.80 11 ASN B CA 1
ATOM 3626 C C . ASN B 1 14 ? 13.048 35.656 -11.531 1.00 67.88 11 ASN B C 1
ATOM 3627 O O . ASN B 1 14 ? 12.579 36.615 -10.918 1.00 68.39 11 ASN B O 1
ATOM 3632 N N . ASP B 1 15 ? 14.209 35.711 -12.220 1.00 65.44 12 ASP B N 1
ATOM 3633 C CA . ASP B 1 15 ? 15.099 36.871 -12.319 1.00 67.35 12 ASP B CA 1
ATOM 3634 C C . ASP B 1 15 ? 14.413 38.119 -12.893 1.00 71.04 12 ASP B C 1
ATOM 3635 O O . ASP B 1 15 ? 14.548 39.204 -12.323 1.00 71.91 12 ASP B O 1
ATOM 3640 N N . ASN B 1 16 ? 13.708 37.971 -14.027 1.00 65.72 13 ASN B N 1
ATOM 3641 C CA . ASN B 1 16 ? 13.045 39.087 -14.678 1.00 65.09 13 ASN B CA 1
ATOM 3642 C C . ASN B 1 16 ? 11.833 39.581 -13.883 1.00 67.77 13 ASN B C 1
ATOM 3643 O O . ASN B 1 16 ? 11.565 40.783 -13.908 1.00 68.32 13 ASN B O 1
ATOM 3648 N N . LEU B 1 17 ? 11.153 38.688 -13.131 1.00 62.44 14 LEU B N 1
ATOM 3649 C CA . LEU B 1 17 ? 10.032 39.043 -12.250 1.00 61.27 14 LEU B CA 1
ATOM 3650 C C . LEU B 1 17 ? 10.499 39.992 -11.128 1.00 65.27 14 LEU B C 1
ATOM 3651 O O . LEU B 1 17 ? 9.768 40.916 -10.764 1.00 64.33 14 LEU B O 1
ATOM 3656 N N . LYS B 1 18 ? 11.726 39.764 -10.604 1.00 62.76 15 LYS B N 1
ATOM 3657 C CA . LYS B 1 18 ? 12.366 40.584 -9.571 1.00 64.43 15 LYS B CA 1
ATOM 3658 C C . LYS B 1 18 ? 12.645 41.999 -10.119 1.00 69.75 15 LYS B C 1
ATOM 3659 O O . LYS B 1 18 ? 12.426 42.986 -9.417 1.00 70.36 15 LYS B O 1
ATOM 3665 N N . VAL B 1 19 ? 13.099 42.081 -11.386 1.00 65.91 16 VAL B N 1
ATOM 3666 C CA . VAL B 1 19 ? 13.419 43.325 -12.081 1.00 66.81 16 VAL B CA 1
ATOM 3667 C C . VAL B 1 19 ? 12.131 44.154 -12.253 1.00 70.09 16 VAL B C 1
ATOM 3668 O O . VAL B 1 19 ? 12.156 45.341 -11.943 1.00 70.65 16 VAL B O 1
ATOM 3672 N N . ILE B 1 20 ? 11.006 43.524 -12.673 1.00 65.85 17 ILE B N 1
ATOM 3673 C CA . ILE B 1 20 ? 9.711 44.205 -12.871 1.00 65.19 17 ILE B CA 1
ATOM 3674 C C . ILE B 1 20 ? 9.233 44.867 -11.561 1.00 71.50 17 ILE B C 1
ATOM 3675 O O . ILE B 1 20 ? 8.933 46.065 -11.570 1.00 72.74 17 ILE B O 1
ATOM 3680 N N . GLU B 1 21 ? 9.200 44.108 -10.447 1.00 68.22 18 GLU B N 1
ATOM 3681 C CA . GLU B 1 21 ? 8.706 44.621 -9.170 1.00 68.79 18 GLU B CA 1
ATOM 3682 C C . GLU B 1 21 ? 9.590 45.731 -8.556 1.00 74.94 18 GLU B C 1
ATOM 3683 O O . GLU B 1 21 ? 9.038 46.591 -7.869 1.00 75.95 18 GLU B O 1
ATOM 3689 N N . LYS B 1 22 ? 10.915 45.754 -8.817 1.00 72.31 19 LYS B N 1
ATOM 3690 C CA . LYS B 1 22 ? 11.747 46.830 -8.266 1.00 74.00 19 LYS B CA 1
ATOM 3691 C C . LYS B 1 22 ? 12.140 47.874 -9.343 1.00 78.95 19 LYS B C 1
ATOM 3692 O O . LYS B 1 22 ? 13.013 48.711 -9.087 1.00 81.17 19 LYS B O 1
ATOM 3698 N N . ALA B 1 23 ? 11.445 47.866 -10.507 1.00 73.53 20 ALA B N 1
ATOM 3699 C CA . ALA B 1 23 ? 11.672 48.814 -11.604 1.00 73.65 20 ALA B CA 1
ATOM 3700 C C . ALA B 1 23 ? 10.910 50.121 -11.384 1.00 76.64 20 ALA B C 1
ATOM 3701 O O . ALA B 1 23 ? 9.767 50.097 -10.923 1.00 75.13 20 ALA B O 1
ATOM 3703 N N . ASP B 1 24 ? 11.530 51.256 -11.733 1.00 74.62 21 ASP B N 1
ATOM 3704 C CA . ASP B 1 24 ? 10.877 52.563 -11.599 1.00 75.64 21 ASP B CA 1
ATOM 3705 C C . ASP B 1 24 ? 10.307 53.041 -12.942 1.00 79.29 21 ASP B C 1
ATOM 3706 O O . ASP B 1 24 ? 9.354 53.821 -12.946 1.00 79.97 21 ASP B O 1
ATOM 3711 N N . ASN B 1 25 ? 10.857 52.547 -14.071 1.00 74.43 22 ASN B N 1
ATOM 3712 C CA . ASN B 1 25 ? 10.425 52.938 -15.418 1.00 74.27 22 ASN B CA 1
ATOM 3713 C C . ASN B 1 25 ? 9.908 51.748 -16.239 1.00 75.75 22 ASN B C 1
ATOM 3714 O O . ASN B 1 25 ? 10.299 50.602 -16.007 1.00 73.31 22 ASN B O 1
ATOM 3719 N N . ALA B 1 26 ? 9.054 52.054 -17.230 1.00 72.80 23 ALA B N 1
ATOM 3720 C CA . ALA B 1 26 ? 8.400 51.094 -18.116 1.00 71.44 23 ALA B CA 1
ATOM 3721 C C . ALA B 1 26 ? 9.351 50.440 -19.134 1.00 74.94 23 ALA B C 1
ATOM 3722 O O . ALA B 1 26 ? 8.978 49.417 -19.707 1.00 73.70 23 ALA B O 1
ATOM 3724 N N . ALA B 1 27 ? 10.556 51.011 -19.366 1.00 72.09 24 ALA B N 1
ATOM 3725 C CA . ALA B 1 27 ? 11.545 50.437 -20.291 1.00 71.66 24 ALA B CA 1
ATOM 3726 C C . ALA B 1 27 ? 12.198 49.189 -19.677 1.00 73.24 24 ALA B C 1
ATOM 3727 O O . ALA B 1 27 ? 12.464 48.222 -20.390 1.00 71.30 24 ALA B O 1
ATOM 3729 N N . GLN B 1 28 ? 12.451 49.229 -18.347 1.00 69.91 25 GLN B N 1
ATOM 3730 C CA . GLN B 1 28 ? 13.038 48.155 -17.535 1.00 68.52 25 GLN B CA 1
ATOM 3731 C C . GLN B 1 28 ? 12.026 47.009 -17.418 1.00 69.28 25 GLN B C 1
ATOM 3732 O O . GLN B 1 28 ? 12.395 45.839 -17.504 1.00 67.31 25 GLN B O 1
ATOM 3738 N N . VAL B 1 29 ? 10.740 47.370 -17.262 1.00 65.68 26 VAL B N 1
ATOM 3739 C CA . VAL B 1 29 ? 9.597 46.461 -17.192 1.00 63.82 26 VAL B CA 1
ATOM 3740 C C . VAL B 1 29 ? 9.441 45.787 -18.571 1.00 68.88 26 VAL B C 1
ATOM 3741 O O . VAL B 1 29 ? 9.431 44.559 -18.637 1.00 68.46 26 VAL B O 1
ATOM 3745 N N . LYS B 1 30 ? 9.382 46.590 -19.658 1.00 66.84 27 LYS B N 1
ATOM 3746 C CA . LYS B 1 30 ? 9.264 46.141 -21.055 1.00 67.81 27 LYS B CA 1
ATOM 3747 C C . LYS B 1 30 ? 10.351 45.107 -21.411 1.00 71.61 27 LYS B C 1
ATOM 3748 O O . LYS B 1 30 ? 10.034 44.074 -21.998 1.00 70.42 27 LYS B O 1
ATOM 3754 N N . ASP B 1 31 ? 11.612 45.385 -21.036 1.00 68.94 28 ASP B N 1
ATOM 3755 C CA . ASP B 1 31 ? 12.752 44.511 -21.307 1.00 69.13 28 ASP B CA 1
ATOM 3756 C C . ASP B 1 31 ? 12.677 43.223 -20.507 1.00 69.88 28 ASP B C 1
ATOM 3757 O O . ASP B 1 31 ? 12.954 42.159 -21.067 1.00 69.33 28 ASP B O 1
ATOM 3762 N N . ALA B 1 32 ? 12.320 43.315 -19.206 1.00 64.04 29 ALA B N 1
ATOM 3763 C CA . ALA B 1 32 ? 12.199 42.148 -18.339 1.00 62.35 29 ALA B CA 1
ATOM 3764 C C . ALA B 1 32 ? 11.080 41.227 -18.844 1.00 64.71 29 ALA B C 1
ATOM 3765 O O . ALA B 1 32 ? 11.327 40.027 -18.996 1.00 63.48 29 ALA B O 1
ATOM 3767 N N . LEU B 1 33 ? 9.896 41.802 -19.196 1.00 60.81 30 LEU B N 1
ATOM 3768 C CA . LEU B 1 33 ? 8.767 41.072 -19.790 1.00 59.85 30 LEU B CA 1
ATOM 3769 C C . LEU B 1 33 ? 9.142 40.417 -21.129 1.00 65.56 30 LEU B C 1
ATOM 3770 O O . LEU B 1 33 ? 8.706 39.295 -21.377 1.00 65.47 30 LEU B O 1
ATOM 3775 N N . THR B 1 34 ? 9.928 41.115 -21.990 1.00 63.26 31 THR B N 1
ATOM 3776 C CA . THR B 1 34 ? 10.363 40.604 -23.302 1.00 64.26 31 THR B CA 1
ATOM 3777 C C . THR B 1 34 ? 11.221 39.347 -23.100 1.00 69.18 31 THR B C 1
ATOM 3778 O O . THR B 1 34 ? 11.010 38.352 -23.799 1.00 69.53 31 THR B O 1
ATOM 3782 N N . LYS B 1 35 ? 12.159 39.391 -22.129 1.00 65.90 32 LYS B N 1
ATOM 3783 C CA . LYS B 1 35 ? 13.035 38.272 -21.777 1.00 65.52 32 LYS B CA 1
ATOM 3784 C C . LYS B 1 35 ? 12.214 37.120 -21.163 1.00 67.94 32 LYS B C 1
ATOM 3785 O O . LYS B 1 35 ? 12.509 35.955 -21.429 1.00 68.33 32 LYS B O 1
ATOM 3791 N N . MET B 1 36 ? 11.157 37.445 -20.398 1.00 62.68 33 MET B N 1
ATOM 3792 C CA . MET B 1 36 ? 10.230 36.451 -19.832 1.00 60.75 33 MET B CA 1
ATOM 3793 C C . MET B 1 36 ? 9.451 35.736 -20.934 1.00 64.51 33 MET B C 1
ATOM 3794 O O . MET B 1 36 ? 9.296 34.520 -20.869 1.00 63.81 33 MET B O 1
ATOM 3799 N N . ARG B 1 37 ? 8.980 36.484 -21.952 1.00 62.22 34 ARG B N 1
ATOM 3800 C CA . ARG B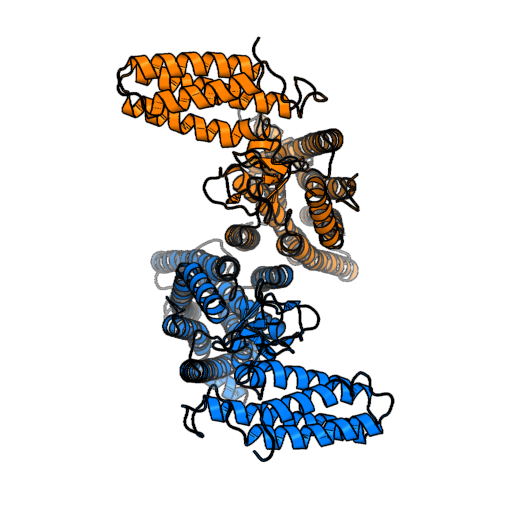 1 37 ? 8.213 35.932 -23.072 1.00 62.78 34 ARG B CA 1
ATOM 3801 C C . ARG B 1 37 ? 9.045 34.907 -23.849 1.00 67.51 34 ARG B C 1
ATOM 3802 O O . ARG B 1 37 ? 8.514 33.858 -24.241 1.00 67.01 34 ARG B O 1
ATOM 3810 N N . ALA B 1 38 ? 10.350 35.214 -24.039 1.00 64.03 35 ALA B N 1
ATOM 3811 C CA . ALA B 1 38 ? 11.328 34.377 -24.734 1.00 64.11 35 ALA B CA 1
ATOM 3812 C C . ALA B 1 38 ? 11.611 33.092 -23.951 1.00 66.22 35 ALA B C 1
ATOM 3813 O O . ALA B 1 38 ? 11.644 32.014 -24.546 1.00 66.54 35 ALA B O 1
ATOM 3815 N N . ALA B 1 39 ? 11.806 33.216 -22.621 1.00 60.36 36 ALA B N 1
ATOM 3816 C CA . ALA B 1 39 ? 12.089 32.115 -21.708 1.00 58.86 36 ALA B CA 1
ATOM 3817 C C . ALA B 1 39 ? 10.858 31.243 -21.484 1.00 60.57 36 ALA B C 1
ATOM 3818 O O . ALA B 1 39 ? 11.013 30.039 -21.320 1.00 59.69 36 ALA B O 1
ATOM 3820 N N . ALA B 1 40 ? 9.643 31.828 -21.499 1.00 57.13 37 ALA B N 1
ATOM 3821 C CA . ALA B 1 40 ? 8.393 31.068 -21.368 1.00 56.21 37 ALA B CA 1
ATOM 3822 C C . ALA B 1 40 ? 8.187 30.181 -22.606 1.00 62.60 37 ALA B C 1
ATOM 3823 O O . ALA B 1 40 ? 7.963 28.979 -22.461 1.00 63.31 37 ALA B O 1
ATOM 3825 N N . LEU B 1 41 ? 8.323 30.765 -23.814 1.00 59.65 38 LEU B N 1
ATOM 3826 C CA . LEU B 1 41 ? 8.189 30.056 -25.088 1.00 60.53 38 LEU B CA 1
ATOM 3827 C C . LEU B 1 41 ? 9.203 28.919 -25.236 1.00 66.12 38 LEU B C 1
ATOM 3828 O O . LEU B 1 41 ? 8.832 27.840 -25.701 1.00 66.97 38 LEU B O 1
ATOM 3833 N N . ASP B 1 42 ? 10.470 29.158 -24.840 1.00 62.44 39 ASP B N 1
ATOM 3834 C CA . ASP B 1 42 ? 11.536 28.159 -24.904 1.00 63.10 39 ASP B CA 1
ATOM 3835 C C . ASP B 1 42 ? 11.299 27.066 -23.854 1.00 65.97 39 ASP B C 1
ATOM 3836 O O . ASP B 1 42 ? 11.631 25.901 -24.103 1.00 66.37 39 ASP B O 1
ATOM 3841 N N . ALA B 1 43 ? 10.711 27.441 -22.691 1.00 60.33 40 ALA B N 1
ATOM 3842 C CA . ALA B 1 43 ? 10.389 26.504 -21.617 1.00 59.49 40 ALA B CA 1
ATOM 3843 C C . ALA B 1 43 ? 9.264 25.584 -22.071 1.00 64.57 40 ALA B C 1
ATOM 3844 O O . ALA B 1 43 ? 9.300 24.390 -21.773 1.00 64.04 40 ALA B O 1
ATOM 3846 N N . GLN B 1 44 ? 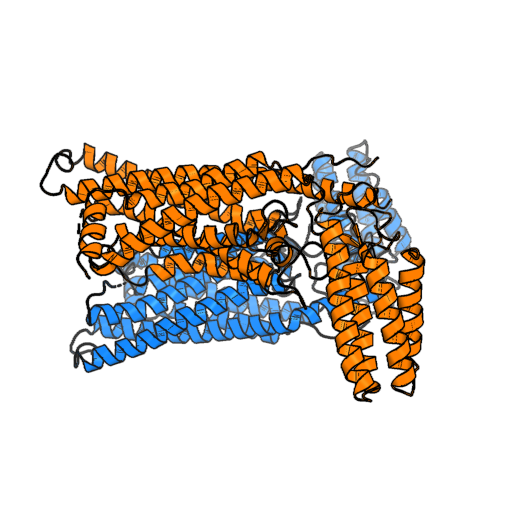8.302 26.139 -22.862 1.00 61.85 41 GLN B N 1
ATOM 3847 C CA . GLN B 1 44 ? 7.161 25.430 -23.454 1.00 61.18 41 GLN B CA 1
ATOM 3848 C C . GLN B 1 44 ? 7.624 24.313 -24.408 1.00 66.31 41 GLN B C 1
ATOM 3849 O O . GLN B 1 44 ? 6.952 23.286 -24.524 1.00 66.61 41 GLN B O 1
ATOM 3855 N N . LYS B 1 45 ? 8.771 24.518 -25.072 1.00 63.99 42 LYS B N 1
ATOM 3856 C CA . LYS B 1 45 ? 9.372 23.570 -26.018 1.00 65.56 42 LYS B CA 1
ATOM 3857 C C . LYS B 1 45 ? 10.036 22.403 -25.288 1.00 71.26 42 LYS B C 1
ATOM 3858 O O . LYS B 1 45 ? 10.180 21.320 -25.867 1.00 71.50 42 LYS B O 1
ATOM 3864 N N . ALA B 1 46 ? 10.460 22.639 -24.024 1.00 68.46 43 ALA B N 1
ATOM 3865 C CA . ALA B 1 46 ? 11.149 21.657 -23.193 1.00 69.01 43 ALA B CA 1
ATOM 3866 C C . ALA B 1 46 ? 10.201 20.602 -22.667 1.00 74.48 43 ALA B C 1
ATOM 3867 O O . ALA B 1 46 ? 8.998 20.827 -22.591 1.00 73.53 43 ALA B O 1
ATOM 3869 N N . THR B 1 47 ? 10.745 19.444 -22.321 1.00 73.80 44 THR B N 1
ATOM 3870 C CA . THR B 1 47 ? 9.978 18.341 -21.765 1.00 74.49 44 THR B CA 1
ATOM 3871 C C . THR B 1 47 ? 10.362 18.244 -20.277 1.00 79.20 44 THR B C 1
ATOM 3872 O O . THR B 1 47 ? 11.546 18.053 -19.980 1.00 79.05 44 THR B O 1
ATOM 3876 N N . PRO B 1 48 ? 9.398 18.396 -19.330 1.00 76.35 45 PRO B N 1
ATOM 3877 C CA . PRO B 1 48 ? 9.743 18.286 -17.900 1.00 77.06 45 PRO B CA 1
ATOM 3878 C C . PRO B 1 48 ? 10.421 16.950 -17.570 1.00 85.64 45 PRO B C 1
ATOM 3879 O O . PRO B 1 48 ? 10.087 15.938 -18.195 1.00 85.49 45 PRO B O 1
ATOM 3883 N N . PRO B 1 49 ? 11.411 16.938 -16.635 1.00 85.94 46 PRO B N 1
ATOM 3884 C CA . PRO B 1 49 ? 12.143 15.686 -16.329 1.00 87.79 46 PRO B CA 1
ATOM 3885 C C . PRO B 1 49 ? 11.253 14.498 -15.940 1.00 91.37 46 PRO B C 1
ATOM 3886 O O . PRO B 1 49 ? 11.593 13.352 -16.250 1.00 92.27 46 PRO B O 1
ATOM 3890 N N . LYS B 1 50 ? 10.112 14.777 -15.290 1.00 86.56 47 LYS B N 1
ATOM 3891 C CA . LYS B 1 50 ? 9.138 13.777 -14.846 1.00 86.81 47 LYS B CA 1
ATOM 3892 C C . LYS B 1 50 ? 8.382 13.138 -16.017 1.00 89.19 47 LYS B C 1
ATOM 3893 O O . LYS B 1 50 ? 7.945 11.990 -15.898 1.00 90.47 47 LYS B O 1
ATOM 3899 N N . LEU B 1 51 ? 8.228 13.874 -17.136 1.00 83.19 48 LEU B N 1
ATOM 3900 C CA . LEU B 1 51 ? 7.439 13.443 -18.297 1.00 82.13 48 LEU B CA 1
ATOM 3901 C C . LEU B 1 51 ? 8.274 12.945 -19.493 1.00 85.45 48 LEU B C 1
ATOM 3902 O O . LEU B 1 51 ? 7.778 13.006 -20.622 1.00 84.31 48 LEU B O 1
ATOM 3907 N N . GLU B 1 52 ? 9.499 12.409 -19.260 1.00 83.26 49 GLU B N 1
ATOM 3908 C CA . GLU B 1 52 ? 10.357 11.925 -20.359 1.00 84.40 49 GLU B CA 1
ATOM 3909 C C . GLU B 1 52 ? 9.792 10.634 -21.006 1.00 88.60 49 GLU B C 1
ATOM 3910 O O . GLU B 1 52 ? 9.971 10.425 -22.208 1.00 88.08 49 GLU B O 1
ATOM 3916 N N . ASP B 1 53 ? 9.079 9.809 -20.220 1.00 86.00 50 ASP B N 1
ATOM 3917 C CA . ASP B 1 53 ? 8.468 8.556 -20.680 1.00 87.33 50 ASP B CA 1
ATOM 3918 C C . ASP B 1 53 ? 7.084 8.787 -21.320 1.00 88.27 50 ASP B C 1
ATOM 3919 O O . ASP B 1 53 ? 6.527 7.862 -21.920 1.00 89.33 50 ASP B O 1
ATOM 3924 N N . LYS B 1 54 ? 6.552 10.022 -21.205 1.00 80.92 51 LYS B N 1
ATOM 3925 C CA . LYS B 1 54 ? 5.226 10.420 -21.688 1.00 79.36 51 LYS B CA 1
ATOM 3926 C C . LYS B 1 54 ? 5.233 10.936 -23.132 1.00 81.34 51 LYS B C 1
ATOM 3927 O O . LYS B 1 54 ? 6.201 11.561 -23.574 1.00 81.36 51 LYS B O 1
ATOM 3933 N N . SER B 1 55 ? 4.114 10.687 -23.843 1.00 76.18 52 SER B N 1
ATOM 3934 C CA . SER B 1 55 ? 3.825 11.106 -25.218 1.00 75.24 52 SER B CA 1
ATOM 3935 C C . SER B 1 55 ? 3.763 12.639 -25.304 1.00 76.42 52 SER B C 1
ATOM 3936 O O . SER B 1 55 ? 3.304 13.258 -24.347 1.00 74.68 52 SER B O 1
ATOM 3939 N N . PRO B 1 56 ? 4.177 13.294 -26.416 1.00 72.54 53 PRO B N 1
ATOM 3940 C CA . PRO B 1 56 ? 4.059 14.769 -26.470 1.00 70.76 53 PRO B CA 1
ATOM 3941 C C . PRO B 1 56 ? 2.598 15.232 -26.583 1.00 73.44 53 PRO B C 1
ATOM 3942 O O . PRO B 1 56 ? 2.290 16.378 -26.253 1.00 71.60 53 PRO B O 1
ATOM 3946 N N . ASP B 1 57 ? 1.699 14.323 -27.003 1.00 71.00 54 ASP B N 1
ATOM 3947 C CA . ASP B 1 57 ? 0.266 14.588 -27.146 1.00 71.27 54 ASP B CA 1
ATOM 3948 C C . ASP B 1 57 ? -0.522 14.072 -25.913 1.00 74.17 54 ASP B C 1
ATOM 3949 O O . ASP B 1 57 ? -1.759 14.158 -25.892 1.00 74.31 54 ASP B O 1
ATOM 3954 N N . SER B 1 58 ? 0.202 13.582 -24.873 1.00 69.23 55 SER B N 1
ATOM 3955 C CA . SER B 1 58 ? -0.385 13.111 -23.615 1.00 68.79 55 SER B CA 1
ATOM 3956 C C . SER B 1 58 ? -1.025 14.296 -22.847 1.00 74.14 55 SER B C 1
ATOM 3957 O O . SER B 1 58 ? -0.565 15.434 -23.023 1.00 73.00 55 SER B O 1
ATOM 3960 N N . PRO B 1 59 ? -2.074 14.067 -22.007 1.00 71.87 56 PRO B N 1
ATOM 3961 C CA . PRO B 1 59 ? -2.711 15.193 -21.291 1.00 71.25 56 PRO B CA 1
ATOM 3962 C C . PRO B 1 59 ? -1.766 16.015 -20.404 1.00 73.33 56 PRO B C 1
ATOM 3963 O O . PRO B 1 59 ? -1.987 17.217 -20.270 1.00 72.16 56 PRO B O 1
ATOM 3967 N N . GLU B 1 60 ? -0.730 15.376 -19.806 1.00 69.35 57 GLU B N 1
ATOM 3968 C CA . GLU B 1 60 ? 0.252 16.022 -18.922 1.00 67.74 57 GLU B CA 1
ATOM 3969 C C . GLU B 1 60 ? 1.102 17.026 -19.693 1.00 68.53 57 GLU B C 1
ATOM 3970 O O . GLU B 1 60 ? 1.370 18.124 -19.197 1.00 65.30 57 GLU B O 1
ATOM 3976 N N . MET B 1 61 ? 1.512 16.646 -20.913 1.00 66.14 58 MET B N 1
ATOM 3977 C CA . MET B 1 61 ? 2.316 17.484 -21.804 1.00 64.88 58 MET B CA 1
ATOM 3978 C C . MET B 1 61 ? 1.468 18.620 -22.363 1.00 66.56 58 MET B C 1
ATOM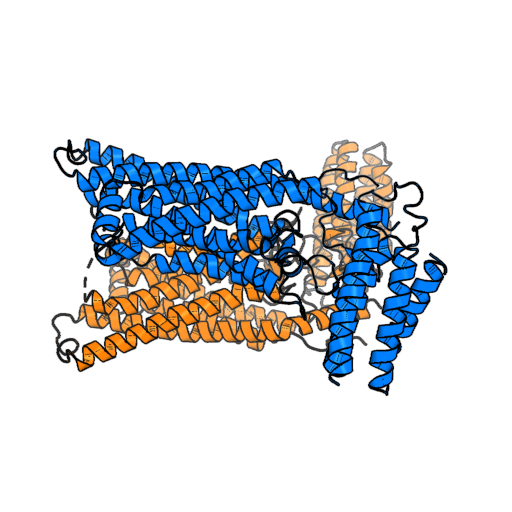 3979 O O . MET B 1 61 ? 1.937 19.758 -22.415 1.00 65.05 58 MET B O 1
ATOM 3984 N N . LYS B 1 62 ? 0.205 18.328 -22.721 1.00 63.46 59 LYS B N 1
ATOM 3985 C CA . LYS B 1 62 ? -0.721 19.339 -23.230 1.00 63.37 59 LYS B CA 1
ATOM 3986 C C . LYS B 1 62 ? -1.046 20.363 -22.130 1.00 65.08 59 LYS B C 1
ATOM 3987 O O . LYS B 1 62 ? -1.052 21.563 -22.419 1.00 64.51 59 LYS B O 1
ATOM 3993 N N . ASP B 1 63 ? -1.232 19.904 -20.862 1.00 59.97 60 ASP B N 1
ATOM 3994 C CA . ASP B 1 63 ? -1.498 20.804 -19.732 1.00 58.94 60 ASP B CA 1
ATOM 3995 C C . ASP B 1 63 ? -0.261 21.654 -19.449 1.00 62.30 60 ASP B C 1
ATOM 3996 O O . ASP B 1 63 ? -0.394 22.860 -19.248 1.00 61.92 60 ASP B O 1
ATOM 4001 N N . PHE B 1 64 ? 0.942 21.038 -19.504 1.00 58.84 61 PHE B N 1
ATOM 4002 C CA . PHE B 1 64 ? 2.220 21.721 -19.319 1.00 57.92 61 PHE B CA 1
ATOM 4003 C C . PHE B 1 64 ? 2.348 22.904 -20.292 1.00 63.31 61 PHE B C 1
ATOM 4004 O O . PHE B 1 64 ? 2.609 24.032 -19.861 1.00 62.80 61 PHE B O 1
ATOM 4012 N N . ARG B 1 65 ? 2.140 22.634 -21.597 1.00 60.57 62 ARG B N 1
ATOM 4013 C CA . ARG B 1 65 ? 2.201 23.623 -22.671 1.00 60.74 62 ARG B CA 1
ATOM 4014 C C . ARG B 1 65 ? 1.103 24.672 -22.529 1.00 66.23 62 ARG B C 1
ATOM 4015 O O . ARG B 1 65 ? 1.349 25.842 -22.806 1.00 65.94 62 ARG B O 1
ATOM 4023 N N . HIS B 1 66 ? -0.088 24.265 -22.063 1.00 64.76 63 HIS B N 1
ATOM 4024 C CA . HIS B 1 66 ? -1.218 25.176 -21.874 1.00 65.44 63 HIS B CA 1
ATOM 4025 C C . HIS B 1 66 ? -0.928 26.258 -20.812 1.00 68.13 63 HIS B C 1
ATOM 4026 O O . HIS B 1 66 ? -1.266 27.425 -21.041 1.00 67.57 63 HIS B O 1
ATOM 4033 N N . GLY B 1 67 ? -0.299 25.865 -19.695 1.00 63.00 64 GLY B N 1
ATOM 4034 C CA . GLY B 1 67 ? 0.098 26.771 -18.618 1.00 61.96 64 GLY B CA 1
ATOM 4035 C C . GLY B 1 67 ? 0.994 27.903 -19.100 1.00 65.97 64 GLY B C 1
ATOM 4036 O O . GLY B 1 67 ? 0.912 29.024 -18.589 1.00 66.32 64 GLY B O 1
ATOM 4037 N N . PHE B 1 68 ? 1.833 27.629 -20.116 1.00 61.56 65 PHE B N 1
ATOM 4038 C CA . PHE B 1 68 ? 2.690 28.642 -20.717 1.00 61.22 65 PHE B CA 1
ATOM 4039 C C . PHE B 1 68 ? 1.906 29.508 -21.712 1.00 66.63 65 PHE B C 1
ATOM 4040 O O . PHE B 1 68 ? 2.270 30.671 -21.885 1.00 66.35 65 PHE B O 1
ATOM 4048 N N . ASP B 1 69 ? 0.836 28.960 -22.349 1.00 64.03 66 ASP B N 1
ATOM 4049 C CA . ASP B 1 69 ? -0.033 29.725 -23.258 1.00 65.14 66 ASP B CA 1
ATOM 4050 C C . ASP B 1 69 ? -0.727 30.836 -22.467 1.00 69.02 66 ASP B C 1
ATOM 4051 O O . ASP B 1 69 ? -0.728 31.986 -22.906 1.00 70.33 66 ASP B O 1
ATOM 4056 N N . ILE B 1 70 ? -1.266 30.494 -21.276 1.00 63.77 67 ILE B N 1
ATOM 4057 C CA . ILE B 1 70 ? -1.896 31.428 -20.334 1.00 62.98 67 ILE B CA 1
ATOM 4058 C C . ILE B 1 70 ? -0.852 32.493 -19.929 1.00 66.33 67 ILE B C 1
ATOM 4059 O O . ILE B 1 70 ? -1.142 33.694 -19.987 1.00 67.24 67 ILE B O 1
ATOM 4064 N N . LEU B 1 71 ? 0.374 32.034 -19.572 1.00 60.07 68 LEU B N 1
ATOM 4065 C CA . LEU B 1 71 ? 1.485 32.873 -19.134 1.00 58.54 68 LEU B CA 1
ATOM 4066 C C . LEU B 1 71 ? 1.915 33.867 -20.217 1.00 62.05 68 LEU B C 1
ATOM 4067 O O . LEU B 1 71 ? 2.078 35.040 -19.904 1.00 62.15 68 LEU B O 1
ATOM 4072 N N . VAL B 1 72 ? 2.053 33.416 -21.479 1.00 58.97 69 VAL B N 1
ATOM 4073 C CA . VAL B 1 72 ? 2.459 34.251 -22.618 1.00 59.78 69 VAL B CA 1
ATOM 4074 C C . VAL B 1 72 ? 1.395 35.344 -22.877 1.00 66.58 69 VAL B C 1
ATOM 4075 O O . VAL B 1 72 ? 1.765 36.500 -23.117 1.00 68.16 69 VAL B O 1
ATOM 4079 N N . GLY B 1 73 ? 0.113 34.978 -22.772 1.00 63.18 70 GLY B N 1
ATOM 4080 C CA . GLY B 1 73 ? -1.011 35.898 -22.914 1.00 63.94 70 GLY B CA 1
ATOM 4081 C C . GLY B 1 73 ? -0.974 36.985 -21.856 1.00 67.21 70 GLY B C 1
ATOM 4082 O O . GLY B 1 73 ? -1.121 38.170 -22.168 1.00 68.64 70 GLY B O 1
ATOM 4083 N N . GLN B 1 74 ? -0.702 36.586 -20.607 1.00 61.59 71 GLN B N 1
ATOM 4084 C CA . GLN B 1 74 ? -0.574 37.495 -19.472 1.00 60.85 71 GLN B CA 1
ATOM 4085 C C . GLN B 1 74 ? 0.676 38.365 -19.589 1.00 65.06 71 GLN B C 1
ATOM 4086 O O . GLN B 1 74 ? 0.631 39.510 -19.139 1.00 66.25 71 GLN B O 1
ATOM 4092 N N . ILE B 1 75 ? 1.792 37.829 -20.166 1.00 60.40 72 ILE B N 1
ATOM 4093 C CA . ILE B 1 75 ? 3.020 38.607 -20.407 1.00 60.93 72 ILE B CA 1
ATOM 4094 C C . ILE B 1 75 ? 2.693 39.685 -21.471 1.00 68.50 72 ILE B C 1
ATOM 4095 O O . ILE B 1 75 ? 3.117 40.837 -21.331 1.00 68.99 72 ILE B O 1
ATOM 4100 N N . ASP B 1 76 ? 1.916 39.300 -22.507 1.00 66.56 73 ASP B N 1
ATOM 4101 C CA . ASP B 1 76 ? 1.480 40.184 -23.584 1.00 68.59 73 ASP B CA 1
ATOM 4102 C C . ASP B 1 76 ? 0.538 41.271 -23.049 1.00 72.35 73 ASP B C 1
ATOM 4103 O O . ASP B 1 76 ? 0.657 42.430 -23.455 1.00 73.02 73 ASP B O 1
ATOM 4108 N N . ASP B 1 77 ? -0.346 40.912 -22.104 1.00 67.80 74 ASP B N 1
ATOM 4109 C CA . ASP B 1 77 ? -1.245 41.869 -21.469 1.00 68.94 74 ASP B CA 1
ATOM 4110 C C . ASP B 1 77 ? -0.416 42.895 -20.681 1.00 71.77 74 ASP B C 1
ATOM 4111 O O . ASP B 1 77 ? -0.680 44.095 -20.771 1.00 73.72 74 ASP B O 1
ATOM 4116 N N . ALA B 1 78 ? 0.618 42.424 -19.960 1.00 64.97 75 ALA B N 1
ATOM 4117 C CA . ALA B 1 78 ? 1.524 43.279 -19.194 1.00 63.93 75 ALA B CA 1
ATOM 4118 C C . ALA B 1 78 ? 2.380 44.164 -20.134 1.00 67.60 75 ALA B C 1
ATOM 4119 O O . ALA B 1 78 ? 2.681 45.312 -19.797 1.00 67.63 75 ALA B O 1
ATOM 4121 N N . LEU B 1 79 ? 2.725 43.647 -21.327 1.00 63.92 76 LEU B N 1
ATOM 4122 C CA . LEU B 1 79 ? 3.504 44.386 -22.314 1.00 64.59 76 LEU B CA 1
ATOM 4123 C C . LEU B 1 79 ? 2.717 45.557 -22.894 1.00 69.57 76 LEU B C 1
ATOM 4124 O O . LEU B 1 79 ? 3.313 46.621 -23.067 1.00 69.68 76 LEU B O 1
ATOM 4129 N N . LYS B 1 80 ? 1.378 45.403 -23.145 1.00 66.63 77 LYS B N 1
ATOM 4130 C CA . LYS B 1 80 ? 0.587 46.521 -23.679 1.00 68.04 77 LYS B CA 1
ATOM 4131 C C . LYS B 1 80 ? 0.439 47.626 -22.616 1.00 69.74 77 LYS B C 1
ATOM 4132 O O . LYS B 1 80 ? 0.416 48.806 -22.974 1.00 71.36 77 LYS B O 1
ATOM 4138 N N . LEU B 1 81 ? 0.439 47.249 -21.326 1.00 63.09 78 LEU B N 1
ATOM 4139 C CA . LEU B 1 81 ? 0.394 48.194 -20.208 1.00 62.80 78 LEU B CA 1
ATOM 4140 C C . LEU B 1 81 ? 1.744 48.937 -20.069 1.00 65.74 78 LEU B C 1
ATOM 4141 O O . LEU B 1 81 ? 1.742 50.158 -19.931 1.00 66.28 78 LEU B O 1
ATOM 4146 N N . ALA B 1 82 ? 2.885 48.206 -20.126 1.00 60.40 79 ALA B N 1
ATOM 4147 C CA . ALA B 1 82 ? 4.230 48.788 -20.040 1.00 60.39 79 ALA B CA 1
ATOM 4148 C C . ALA B 1 82 ? 4.474 49.773 -21.191 1.00 67.27 79 ALA B C 1
ATOM 4149 O O . ALA B 1 82 ? 4.966 50.877 -20.952 1.00 67.85 79 ALA B O 1
ATOM 4151 N N . ASN B 1 83 ? 4.043 49.404 -22.425 1.00 65.08 80 ASN B N 1
ATOM 4152 C CA . ASN B 1 83 ? 4.156 50.233 -23.633 1.00 66.63 80 ASN B CA 1
ATOM 4153 C C . ASN B 1 83 ? 3.245 51.466 -23.571 1.00 72.38 80 ASN B C 1
ATOM 4154 O O . ASN B 1 83 ? 3.450 52.420 -24.329 1.00 75.01 80 ASN B O 1
ATOM 4159 N N . GLU B 1 84 ? 2.269 51.461 -22.645 1.00 67.74 81 GLU B N 1
ATOM 4160 C CA . GLU B 1 84 ? 1.366 52.580 -22.395 1.00 68.93 81 GLU B CA 1
ATOM 4161 C C . GLU B 1 84 ? 1.960 53.486 -21.306 1.00 72.03 81 GLU B C 1
ATOM 4162 O O . GLU B 1 84 ? 1.414 54.550 -21.020 1.00 74.29 81 GLU B O 1
ATOM 4168 N N . GLY B 1 85 ? 3.095 53.071 -20.750 1.00 65.75 82 GLY B N 1
ATOM 4169 C CA . GLY B 1 85 ? 3.797 53.796 -19.701 1.00 65.71 82 GLY B CA 1
ATOM 4170 C C . GLY B 1 85 ? 3.186 53.588 -18.333 1.00 69.71 82 GLY B C 1
ATOM 4171 O O . GLY B 1 85 ? 3.450 54.360 -17.412 1.00 69.78 82 GLY B O 1
ATOM 4172 N N . LYS B 1 86 ? 2.365 52.536 -18.194 1.00 66.36 83 LYS B N 1
ATOM 4173 C CA . LYS B 1 86 ? 1.661 52.201 -16.962 1.00 65.25 83 LYS B CA 1
ATOM 4174 C C . LYS B 1 86 ? 2.484 51.162 -16.213 1.00 67.86 83 LYS B C 1
ATOM 4175 O O . LYS B 1 86 ? 2.206 49.962 -16.298 1.00 66.98 83 LYS B O 1
ATOM 4181 N N . VAL B 1 87 ? 3.542 51.637 -15.518 1.00 63.72 84 VAL B N 1
ATOM 4182 C CA . VAL B 1 87 ? 4.482 50.809 -14.739 1.00 61.60 84 VAL B CA 1
ATOM 4183 C C . VAL B 1 87 ? 3.748 50.110 -13.590 1.00 65.14 84 VAL B C 1
ATOM 4184 O O . VAL B 1 87 ? 3.867 48.892 -13.465 1.00 63.08 84 VAL B O 1
ATOM 4188 N N . LYS B 1 88 ? 2.992 50.869 -12.760 1.00 64.29 85 LYS B N 1
ATOM 4189 C CA . LYS B 1 88 ? 2.253 50.334 -11.602 1.00 64.20 85 LYS B CA 1
ATOM 4190 C C . LYS B 1 88 ? 1.288 49.200 -12.029 1.00 67.64 85 LYS B C 1
ATOM 4191 O O . LYS B 1 88 ? 1.310 48.139 -11.402 1.00 66.48 85 LYS B O 1
ATOM 4197 N N . GLU B 1 89 ? 0.500 49.404 -13.116 1.00 64.97 86 GLU B N 1
ATOM 4198 C CA . GLU B 1 89 ? -0.428 48.403 -13.663 1.00 64.51 86 GLU B CA 1
ATOM 4199 C C . GLU B 1 89 ? 0.330 47.209 -14.279 1.00 67.89 86 GLU B C 1
ATOM 4200 O O . GLU B 1 89 ? -0.117 46.067 -14.126 1.00 66.85 86 GLU B O 1
ATOM 4206 N N . ALA B 1 90 ? 1.480 47.466 -14.960 1.00 64.65 87 ALA B N 1
ATOM 4207 C CA . ALA B 1 90 ? 2.306 46.405 -15.554 1.00 63.63 87 ALA B CA 1
ATOM 4208 C C . ALA B 1 90 ? 2.916 45.526 -14.470 1.00 67.84 87 ALA B C 1
ATOM 4209 O O . ALA B 1 90 ? 2.994 44.310 -14.651 1.00 67.27 87 ALA B O 1
ATOM 4211 N N . GLN B 1 91 ? 3.306 46.132 -13.329 1.00 64.61 88 GLN B N 1
ATOM 4212 C CA . GLN B 1 91 ? 3.857 45.422 -12.175 1.00 63.18 88 GLN B CA 1
ATOM 4213 C C . GLN B 1 91 ? 2.768 44.549 -11.570 1.00 66.07 88 GLN B C 1
ATOM 4214 O O . GLN B 1 91 ? 3.027 43.384 -11.253 1.00 64.84 88 GLN B O 1
ATOM 4220 N N . ALA B 1 92 ? 1.526 45.090 -11.489 1.00 63.24 89 ALA B N 1
ATOM 4221 C CA . ALA B 1 92 ? 0.353 44.377 -10.970 1.00 62.26 89 ALA B CA 1
ATOM 4222 C C . ALA B 1 92 ? 0.030 43.158 -11.847 1.00 64.73 89 ALA B C 1
ATOM 4223 O O . ALA B 1 92 ? -0.152 42.070 -11.311 1.00 64.65 89 ALA B O 1
ATOM 4225 N N . ALA B 1 93 ? 0.030 43.326 -13.184 1.00 60.97 90 ALA B N 1
ATOM 4226 C CA . ALA B 1 93 ? -0.201 42.248 -14.149 1.00 60.43 90 ALA B CA 1
ATOM 4227 C C . ALA B 1 93 ? 0.904 41.179 -14.059 1.00 64.66 90 ALA B C 1
ATOM 4228 O O . ALA B 1 93 ? 0.605 39.988 -14.149 1.00 63.95 90 ALA B O 1
ATOM 4230 N N . ALA B 1 94 ? 2.167 41.610 -13.838 1.00 61.79 91 ALA B N 1
ATOM 4231 C CA . ALA B 1 94 ? 3.333 40.736 -13.676 1.00 60.66 91 ALA B CA 1
ATOM 4232 C C . ALA B 1 94 ? 3.240 39.902 -12.398 1.00 64.77 91 ALA B C 1
ATOM 4233 O O . ALA B 1 94 ? 3.699 38.765 -12.393 1.00 63.49 91 ALA B O 1
ATOM 4235 N N . GLU B 1 95 ? 2.631 40.453 -11.329 1.00 62.76 92 GLU B N 1
ATOM 4236 C CA . GLU B 1 95 ? 2.430 39.756 -10.053 1.00 63.15 92 GLU B CA 1
ATOM 4237 C C . GLU B 1 95 ? 1.427 38.583 -10.233 1.00 66.55 92 GLU B C 1
ATOM 4238 O O . GLU B 1 95 ? 1.524 37.583 -9.519 1.00 66.50 92 GLU B O 1
ATOM 4244 N N . GLN B 1 96 ? 0.514 38.693 -11.225 1.00 61.84 93 GLN B N 1
ATOM 4245 C CA . GLN B 1 96 ? -0.449 37.656 -11.584 1.00 61.13 93 GLN B CA 1
ATOM 4246 C C . GLN B 1 96 ? 0.253 36.490 -12.339 1.00 61.99 93 GLN B C 1
ATOM 4247 O O . GLN B 1 96 ? -0.301 35.388 -12.407 1.00 61.86 93 GLN B O 1
ATOM 4253 N N . LEU B 1 97 ? 1.482 36.717 -12.868 1.00 56.04 94 LEU B N 1
ATOM 4254 C CA . LEU B 1 97 ? 2.269 35.671 -13.537 1.00 54.38 94 LEU B CA 1
ATOM 4255 C C . LEU B 1 97 ? 2.729 34.630 -12.523 1.00 57.38 94 LEU B C 1
ATOM 4256 O O . LEU B 1 97 ? 2.864 33.456 -12.874 1.00 56.97 94 LEU B O 1
ATOM 4261 N N . LYS B 1 98 ? 2.951 35.061 -11.264 1.00 53.09 95 LYS B N 1
ATOM 4262 C CA . LYS B 1 98 ? 3.343 34.192 -10.156 1.00 53.20 95 LYS B CA 1
ATOM 4263 C C . LYS B 1 98 ? 2.230 33.202 -9.872 1.00 58.55 95 LYS B C 1
ATOM 4264 O O . LYS B 1 98 ? 2.493 32.002 -9.760 1.00 59.27 95 LYS B O 1
ATOM 4270 N N . THR B 1 99 ? 0.976 33.696 -9.846 1.00 54.96 96 THR B N 1
ATOM 4271 C CA . THR B 1 99 ? -0.237 32.908 -9.611 1.00 54.76 96 THR B CA 1
ATOM 4272 C C . THR B 1 99 ? -0.369 31.794 -10.651 1.00 56.77 96 THR B C 1
ATOM 4273 O O . THR B 1 99 ? -0.550 30.638 -10.275 1.00 55.30 96 THR B O 1
ATOM 4277 N N . THR B 1 100 ? -0.243 32.138 -11.944 1.00 54.54 97 THR B N 1
ATOM 4278 C CA . THR B 1 100 ? -0.348 31.193 -13.056 1.00 54.90 97 THR B CA 1
ATOM 4279 C C . THR B 1 100 ? 0.772 30.161 -12.998 1.00 60.77 97 THR B C 1
ATOM 4280 O O . THR B 1 100 ? 0.509 28.967 -13.162 1.00 61.51 97 THR B O 1
ATOM 4284 N N . ARG B 1 101 ? 2.014 30.627 -12.778 1.00 57.25 98 ARG B N 1
ATOM 4285 C CA . ARG B 1 101 ? 3.206 29.788 -12.707 1.00 57.19 98 ARG B CA 1
ATOM 4286 C C . ARG B 1 101 ? 3.062 28.748 -11.602 1.00 62.70 98 ARG B C 1
ATOM 4287 O O . ARG B 1 101 ? 3.366 27.573 -11.825 1.00 64.25 98 ARG B O 1
ATOM 4295 N N . ASN B 1 102 ? 2.523 29.171 -10.445 1.00 58.09 99 ASN B N 1
ATOM 4296 C CA . ASN B 1 102 ? 2.354 28.331 -9.266 1.00 58.50 99 ASN B CA 1
ATOM 4297 C C . ASN B 1 102 ? 1.138 27.417 -9.308 1.00 62.57 99 ASN B C 1
ATOM 4298 O O . ASN B 1 102 ? 1.209 26.316 -8.751 1.00 62.83 99 ASN B O 1
ATOM 4303 N N . ALA B 1 103 ? 0.025 27.870 -9.912 1.00 59.00 100 ALA B N 1
ATOM 4304 C CA . ALA B 1 103 ? -1.177 27.055 -9.976 1.00 60.03 100 ALA B CA 1
ATOM 4305 C C . ALA B 1 103 ? -1.150 26.103 -11.171 1.00 64.76 100 ALA B C 1
ATOM 4306 O O . ALA B 1 103 ? -1.692 25.004 -11.057 1.00 65.08 100 ALA B O 1
ATOM 4308 N N . TYR B 1 104 ? -0.496 26.482 -12.292 1.00 60.65 101 TYR B N 1
ATOM 4309 C CA . TYR B 1 104 ? -0.541 25.618 -13.467 1.00 61.05 101 TYR B CA 1
ATOM 4310 C C . TYR B 1 104 ? 0.766 24.939 -13.881 1.00 64.90 101 TYR B C 1
ATOM 4311 O O . TYR B 1 104 ? 0.687 23.813 -14.377 1.00 65.44 101 TYR B O 1
ATOM 4320 N N . ILE B 1 105 ? 1.938 25.599 -13.757 1.00 61.21 102 ILE B N 1
ATOM 4321 C CA . ILE B 1 105 ? 3.182 25.039 -14.318 1.00 60.64 102 ILE B CA 1
ATOM 4322 C C . ILE B 1 105 ? 4.098 24.365 -13.294 1.00 62.95 102 ILE B C 1
ATOM 4323 O O . ILE B 1 105 ? 4.665 23.310 -13.596 1.00 61.79 102 ILE B O 1
ATOM 4328 N N . GLN B 1 106 ? 4.272 24.992 -12.123 1.00 59.58 103 GLN B N 1
ATOM 4329 C CA . GLN B 1 106 ? 5.122 24.564 -11.003 1.00 59.61 103 GLN B CA 1
ATOM 4330 C C . GLN B 1 106 ? 5.127 23.055 -10.741 1.00 63.96 103 GLN B C 1
ATOM 4331 O O . GLN B 1 106 ? 6.187 22.508 -10.447 1.00 64.08 103 GLN B O 1
ATOM 4337 N N . LYS B 1 107 ? 3.951 22.390 -10.850 1.00 60.73 104 LYS B N 1
ATOM 4338 C CA . LYS B 1 107 ? 3.786 20.956 -10.604 1.00 61.43 104 LYS B CA 1
ATOM 4339 C C . LYS B 1 107 ? 4.649 20.087 -11.539 1.00 65.81 104 LYS B C 1
ATOM 4340 O O . LYS B 1 107 ? 4.938 18.941 -11.189 1.00 66.89 104 LYS B O 1
ATOM 4346 N N . TYR B 1 108 ? 5.087 20.640 -12.690 1.00 61.32 105 TYR B N 1
ATOM 4347 C CA . TYR B 1 108 ? 5.936 19.941 -13.652 1.00 61.23 105 TYR B CA 1
ATOM 4348 C C . TYR B 1 108 ? 7.423 20.245 -13.408 1.00 68.77 105 TYR B C 1
ATOM 4349 O O . TYR B 1 108 ? 8.271 19.609 -14.031 1.00 69.30 105 TYR B O 1
ATOM 4358 N N . LEU B 1 109 ? 7.733 21.173 -12.476 1.00 67.97 106 LEU B N 1
ATOM 4359 C CA . LEU B 1 109 ? 9.096 21.587 -12.089 1.00 69.84 106 LEU B CA 1
ATOM 4360 C C . LEU B 1 109 ? 9.228 21.596 -10.570 1.00 76.13 106 LEU B C 1
ATOM 4361 O O . LEU B 1 109 ? 9.385 22.672 -9.975 1.00 75.76 106 LEU B O 1
ATOM 4366 N N . SER B 1 110 ? 9.124 20.426 -9.921 1.00 72.38 190 SER B N 1
ATOM 4367 C CA . SER B 1 110 ? 9.121 20.457 -8.465 1.00 71.35 190 SER B CA 1
ATOM 4368 C C . SER B 1 110 ? 10.236 19.665 -7.758 1.00 76.21 190 SER B C 1
ATOM 4369 O O . SER B 1 110 ? 11.094 20.273 -7.110 1.00 76.71 190 SER B O 1
ATOM 4372 N N . GLY B 1 111 ? 10.153 18.342 -7.755 1.00 72.45 191 GLY B N 1
ATOM 4373 C CA . GLY B 1 111 ? 11.094 17.556 -6.963 1.00 73.69 191 GLY B CA 1
ATOM 4374 C C . GLY B 1 111 ? 10.627 17.454 -5.513 1.00 77.08 191 GLY B C 1
ATOM 4375 O O . GLY B 1 111 ? 10.896 16.449 -4.852 1.00 78.60 191 GLY B O 1
ATOM 4376 N N . GLN B 1 112 ? 9.889 18.487 -5.015 1.00 70.17 192 GLN B N 1
ATOM 4377 C CA . GLN B 1 112 ? 9.263 18.531 -3.687 1.00 67.88 192 GLN B CA 1
ATOM 4378 C C . GLN B 1 112 ? 8.164 17.481 -3.568 1.00 67.09 192 GLN B C 1
ATOM 4379 O O . GLN B 1 112 ? 8.070 16.824 -2.536 1.00 67.42 192 GLN B O 1
ATOM 4385 N N . CYS B 1 113 ? 7.328 17.334 -4.608 1.00 60.01 193 CYS B N 1
ATOM 4386 C CA . CYS B 1 113 ? 6.226 16.369 -4.597 1.00 57.77 193 CYS B CA 1
ATOM 4387 C C . CYS B 1 113 ? 6.498 15.245 -5.561 1.00 63.18 193 CYS B C 1
ATOM 4388 O O . CYS B 1 113 ? 7.074 15.463 -6.627 1.00 64.21 193 CYS B O 1
ATOM 4391 N N . GLU B 1 114 ? 6.061 14.048 -5.188 1.00 59.64 194 GLU B N 1
ATOM 4392 C CA . GLU B 1 114 ? 6.184 12.854 -5.995 1.00 60.21 194 GLU B CA 1
ATOM 4393 C C . GLU B 1 114 ? 4.806 12.310 -6.281 1.00 63.33 194 GLU B C 1
ATOM 4394 O O . GLU B 1 114 ? 3.957 12.280 -5.389 1.00 62.10 194 GLU B O 1
ATOM 4396 N N . VAL B 1 115 ? 4.585 11.888 -7.539 1.00 59.78 195 VAL B N 1
ATOM 4397 C CA . VAL B 1 115 ? 3.360 11.272 -8.055 1.00 58.33 195 VAL B CA 1
ATOM 4398 C C . VAL B 1 115 ? 2.906 10.198 -7.024 1.00 59.57 195 VAL B C 1
ATOM 4399 O O . VAL B 1 115 ? 3.755 9.479 -6.502 1.00 59.71 195 VAL B O 1
ATOM 4403 N N . PRO B 1 116 ? 1.619 10.134 -6.624 1.00 54.15 196 PRO B N 1
ATOM 4404 C CA . PRO B 1 116 ? 0.462 10.897 -7.131 1.00 52.61 196 PRO B CA 1
ATOM 4405 C C . PRO B 1 116 ? 0.262 12.290 -6.499 1.00 54.37 196 PRO B C 1
ATOM 4406 O O . PRO B 1 116 ? -0.812 12.870 -6.676 1.00 52.92 196 PRO B O 1
ATOM 4410 N N . LEU B 1 117 ? 1.275 12.848 -5.799 1.00 50.77 197 LEU B N 1
ATOM 4411 C CA . LEU B 1 117 ? 1.118 14.198 -5.231 1.00 49.71 197 LEU B CA 1
ATOM 4412 C C . LEU B 1 117 ? 1.555 15.211 -6.265 1.00 52.81 197 LEU B C 1
ATOM 4413 O O . LEU B 1 117 ? 2.235 14.847 -7.212 1.00 53.84 197 LEU B O 1
ATOM 4418 N N . VAL B 1 118 ? 1.106 16.451 -6.139 1.00 48.22 198 VAL B N 1
ATOM 4419 C CA . VAL B 1 118 ? 1.349 17.471 -7.152 1.00 48.74 198 VAL B CA 1
ATOM 4420 C C . VAL B 1 118 ? 1.579 18.810 -6.445 1.00 52.76 198 VAL B C 1
ATOM 4421 O O . VAL B 1 118 ? 0.885 19.141 -5.488 1.00 52.84 198 VAL B O 1
ATOM 4425 N N . ARG B 1 119 ? 2.607 19.528 -6.871 1.00 50.52 199 ARG B N 1
ATOM 4426 C CA . ARG B 1 119 ? 3.038 20.811 -6.307 1.00 50.67 199 ARG B CA 1
ATOM 4427 C C . ARG B 1 119 ? 1.984 21.903 -6.552 1.00 54.65 199 ARG B C 1
ATOM 4428 O O . ARG B 1 119 ? 1.537 22.129 -7.680 1.00 54.96 199 ARG B O 1
ATOM 4436 N N . THR B 1 120 ? 1.571 22.544 -5.459 1.00 50.46 200 THR B N 1
ATOM 4437 C CA . THR B 1 120 ? 0.583 23.622 -5.429 1.00 49.49 200 THR B CA 1
ATOM 4438 C C . THR B 1 120 ? 0.834 24.486 -4.190 1.00 51.42 200 THR B C 1
ATOM 4439 O O . THR B 1 120 ? 1.148 23.953 -3.129 1.00 51.06 200 THR B O 1
ATOM 4443 N N . ASP B 1 121 ? 0.712 25.804 -4.324 1.00 48.30 201 ASP B N 1
ATOM 4444 C CA . ASP B 1 121 ? 0.904 26.713 -3.192 1.00 49.20 201 ASP B CA 1
ATOM 4445 C C . ASP B 1 121 ? -0.377 26.851 -2.367 1.00 53.56 201 ASP B C 1
ATOM 4446 O O . ASP B 1 121 ? -0.323 27.387 -1.266 1.00 53.56 201 ASP B O 1
ATOM 4451 N N . ASN B 1 122 ? -1.517 26.382 -2.913 1.00 49.86 202 ASN B N 1
ATOM 4452 C CA . ASN B 1 122 ? -2.844 26.468 -2.307 1.00 50.07 202 ASN B CA 1
ATOM 4453 C C . ASN B 1 122 ? -2.982 25.510 -1.092 1.00 51.86 202 ASN B C 1
ATOM 4454 O O . ASN B 1 122 ? -3.078 24.293 -1.275 1.00 49.06 202 ASN B O 1
ATOM 4459 N N . PRO B 1 123 ? -3.031 26.075 0.148 1.00 49.02 203 PRO B N 1
ATOM 4460 C CA . PRO B 1 123 ? -3.145 25.232 1.354 1.00 48.76 203 PRO B CA 1
ATOM 4461 C C . PRO B 1 123 ? -4.434 24.426 1.434 1.00 54.98 203 PRO B C 1
ATOM 4462 O O . PRO B 1 123 ? -4.428 23.350 2.036 1.00 55.23 203 PRO B O 1
ATOM 4466 N N . LYS B 1 124 ? -5.532 24.933 0.827 1.00 52.78 204 LYS B N 1
ATOM 4467 C CA . LYS B 1 124 ? -6.821 24.229 0.778 1.00 52.19 204 LYS B CA 1
ATOM 4468 C C . LYS B 1 124 ? -6.723 22.979 -0.135 1.00 56.28 204 LYS B C 1
ATOM 4469 O O . LYS B 1 124 ? -7.571 22.087 -0.044 1.00 55.37 204 LYS B O 1
ATOM 4475 N N . SER B 1 125 ? -5.661 22.904 -0.979 1.00 51.99 205 SER B N 1
ATOM 4476 C CA . SER B 1 125 ? -5.417 21.780 -1.878 1.00 50.83 205 SER B CA 1
ATOM 4477 C C . SER B 1 125 ? -4.481 20.763 -1.293 1.00 52.36 205 SER B C 1
ATOM 4478 O O . SER B 1 125 ? -4.415 19.668 -1.838 1.00 51.44 205 SER B O 1
ATOM 4481 N N . TRP B 1 126 ? -3.746 21.091 -0.210 1.00 49.55 206 TRP B N 1
ATOM 4482 C CA . TRP B 1 126 ? -2.731 20.178 0.322 1.00 50.41 206 TRP B CA 1
ATOM 4483 C C . TRP B 1 126 ? -3.318 18.897 0.882 1.00 57.60 206 TRP B C 1
ATOM 4484 O O . TRP B 1 126 ? -4.410 18.894 1.435 1.00 57.15 206 TRP B O 1
ATOM 4495 N N . TYR B 1 127 ? -2.602 17.790 0.643 1.00 56.91 207 TYR B N 1
ATOM 4496 C CA . TYR B 1 127 ? -2.994 16.459 1.062 1.00 57.05 207 TYR B CA 1
ATOM 4497 C C . TYR B 1 127 ? -2.553 16.219 2.483 1.00 64.03 207 TYR B C 1
ATOM 4498 O O . TYR B 1 127 ? -1.358 16.141 2.755 1.00 65.25 207 TYR B O 1
ATOM 4507 N N . GLU B 1 128 ? -3.535 16.140 3.397 1.00 62.05 208 GLU B N 1
ATOM 4508 C CA . GLU B 1 128 ? -3.389 15.909 4.834 1.00 62.33 208 GLU B CA 1
ATOM 4509 C C . GLU B 1 128 ? -2.373 16.899 5.431 1.00 68.54 208 GLU B C 1
ATOM 4510 O O . GLU B 1 128 ? -2.608 18.107 5.340 1.00 69.17 208 GLU B O 1
ATOM 4516 N N . ASP B 1 129 ? -1.250 16.414 5.989 1.00 65.70 209 ASP B N 1
ATOM 4517 C CA . ASP B 1 129 ? -0.233 17.269 6.604 1.00 66.25 209 ASP B CA 1
ATOM 4518 C C . ASP B 1 129 ? 0.940 17.576 5.655 1.00 66.60 209 ASP B C 1
ATOM 4519 O O . ASP B 1 129 ? 1.863 18.287 6.064 1.00 67.32 209 ASP B O 1
ATOM 4524 N N . VAL B 1 130 ? 0.906 17.056 4.400 1.00 59.55 210 VAL B N 1
ATOM 4525 C CA . VAL B 1 130 ? 1.966 17.276 3.396 1.00 58.37 210 VAL B CA 1
ATOM 4526 C C . VAL B 1 130 ? 1.843 18.710 2.852 1.00 61.03 210 VAL B C 1
ATOM 4527 O O . VAL B 1 130 ? 0.910 19.007 2.102 1.00 62.22 210 VAL B O 1
ATOM 4531 N N . GLU B 1 131 ? 2.766 19.590 3.246 1.00 55.04 211 GLU B N 1
ATOM 4532 C CA . GLU B 1 131 ? 2.752 20.987 2.816 1.00 54.30 211 GLU B CA 1
ATOM 4533 C C . GLU B 1 131 ? 3.354 21.143 1.427 1.00 57.89 211 GLU B C 1
ATOM 4534 O O . GLU B 1 131 ? 4.417 20.591 1.139 1.00 59.46 211 GLU B O 1
ATOM 4540 N N . GLY B 1 132 ? 2.661 21.893 0.583 1.00 53.01 212 GLY B N 1
ATOM 4541 C CA . GLY B 1 132 ? 3.073 22.185 -0.784 1.00 52.81 212 GLY B CA 1
ATOM 4542 C C . GLY B 1 132 ? 2.619 21.177 -1.817 1.00 56.34 212 GLY B C 1
ATOM 4543 O O . GLY B 1 132 ? 2.834 21.410 -3.009 1.00 55.72 212 GLY B O 1
ATOM 4544 N N . CYS B 1 133 ? 1.992 20.044 -1.375 1.00 52.01 213 CYS B N 1
ATOM 4545 C CA . CYS B 1 133 ? 1.559 18.956 -2.249 1.00 51.33 213 CYS B CA 1
ATOM 4546 C C . CYS B 1 133 ? 0.112 18.578 -2.041 1.00 54.31 213 CYS B C 1
ATOM 4547 O O . CYS B 1 133 ? -0.298 18.300 -0.917 1.00 53.89 213 CYS B O 1
ATOM 4550 N N . GLY B 1 134 ? -0.606 18.460 -3.155 1.00 51.09 214 GLY B N 1
ATOM 4551 C CA . GLY B 1 134 ? -1.986 18.005 -3.210 1.00 50.96 214 GLY B CA 1
ATOM 4552 C C . GLY B 1 134 ? -2.119 16.764 -4.073 1.00 55.64 214 GLY B C 1
ATOM 4553 O O . GLY B 1 134 ? -1.227 16.463 -4.865 1.00 56.28 214 GLY B O 1
ATOM 4554 N N . ILE B 1 135 ? -3.232 16.043 -3.944 1.00 52.61 215 ILE B N 1
ATOM 4555 C CA . ILE B 1 135 ? -3.489 14.833 -4.732 1.00 52.27 215 ILE B CA 1
ATOM 4556 C C . ILE B 1 135 ? -3.803 15.237 -6.182 1.00 53.15 215 ILE B C 1
ATOM 4557 O O . ILE B 1 135 ? -4.627 16.119 -6.399 1.00 51.29 215 ILE B O 1
ATOM 4562 N N . GLN B 1 136 ? -3.117 14.620 -7.163 1.00 49.62 216 GLN B N 1
ATOM 4563 C CA . GLN B 1 136 ? -3.346 14.897 -8.596 1.00 49.83 216 GLN B CA 1
ATOM 4564 C C . GLN B 1 136 ? -4.820 14.621 -8.969 1.00 55.49 216 GLN B C 1
ATOM 4565 O O . GLN B 1 136 ? -5.459 13.721 -8.400 1.00 53.42 216 GLN B O 1
ATOM 4571 N N . CYS B 1 137 ? -5.343 15.387 -9.930 1.00 55.40 217 CYS B N 1
ATOM 4572 C CA . CYS B 1 137 ? -6.721 15.243 -10.390 1.00 56.14 217 CYS B CA 1
ATOM 4573 C C . CYS B 1 137 ? -7.043 13.820 -10.902 1.00 58.65 217 CYS B C 1
ATOM 4574 O O . CYS B 1 137 ? -8.132 13.309 -10.625 1.00 58.06 217 CYS B O 1
ATOM 4577 N N . GLN B 1 138 ? -6.131 13.218 -11.678 1.00 53.91 218 GLN B N 1
ATOM 4578 C CA . GLN B 1 138 ? -6.315 11.872 -12.218 1.00 53.75 218 GLN B CA 1
ATOM 4579 C C . GLN B 1 138 ? -6.253 10.854 -11.111 1.00 55.77 218 GLN B C 1
ATOM 4580 O O . GLN B 1 138 ? -5.243 10.794 -10.404 1.00 55.48 218 GLN B O 1
ATOM 4586 N N . ASN B 1 139 ? -7.348 10.090 -10.927 1.00 51.76 219 ASN B N 1
ATOM 4587 C CA . ASN B 1 139 ? -7.467 9.044 -9.914 1.00 51.26 219 ASN B CA 1
ATOM 4588 C C . ASN B 1 139 ? -6.241 8.149 -10.025 1.00 57.02 219 ASN B C 1
ATOM 4589 O O . ASN B 1 139 ? -6.040 7.540 -11.083 1.00 59.71 219 ASN B O 1
ATOM 4594 N N . PRO B 1 140 ? -5.354 8.141 -8.997 1.00 52.37 220 PRO B N 1
ATOM 4595 C CA . PRO B 1 140 ? -4.095 7.379 -9.117 1.00 53.25 220 PRO B CA 1
ATOM 4596 C C . PRO B 1 140 ? -4.213 5.844 -9.090 1.00 58.25 220 PRO B C 1
ATOM 4597 O O . PRO B 1 140 ? -3.229 5.161 -9.405 1.00 59.35 220 PRO B O 1
ATOM 4601 N N . LEU B 1 141 ? -5.381 5.299 -8.713 1.00 53.67 221 LEU B N 1
ATOM 4602 C CA . LEU B 1 141 ? -5.587 3.845 -8.617 1.00 53.77 221 LEU B CA 1
ATOM 4603 C C . LEU B 1 141 ? -5.974 3.206 -9.957 1.00 55.32 221 LEU B C 1
ATOM 4604 O O . LEU B 1 141 ? -6.061 1.981 -10.043 1.00 54.95 221 LEU B O 1
ATOM 4609 N N . PHE B 1 142 ? -6.245 4.027 -10.979 1.00 50.54 222 PHE B N 1
ATOM 4610 C CA . PHE B 1 142 ? -6.690 3.552 -12.289 1.00 51.08 222 PHE B CA 1
ATOM 4611 C C . PHE B 1 142 ? -5.824 4.151 -13.378 1.00 59.08 222 PHE B C 1
ATOM 4612 O O . PHE B 1 142 ? -5.523 5.349 -13.360 1.00 58.75 222 PHE B O 1
ATOM 4620 N N . THR B 1 143 ? -5.403 3.296 -14.311 1.00 58.87 223 THR B N 1
ATOM 4621 C CA . THR B 1 143 ? -4.538 3.645 -15.439 1.00 60.56 223 THR B CA 1
ATOM 4622 C C . THR B 1 143 ? -5.292 4.484 -16.471 1.00 66.78 223 THR B C 1
ATOM 4623 O O . THR B 1 143 ? -6.524 4.429 -16.525 1.00 66.13 223 THR B O 1
ATOM 4627 N N . GLU B 1 144 ? -4.546 5.203 -17.329 1.00 65.75 224 GLU B N 1
ATOM 4628 C CA . GLU B 1 144 ? -5.095 6.004 -18.422 1.00 66.38 224 GLU B CA 1
ATOM 4629 C C . GLU B 1 144 ? -5.986 5.119 -19.286 1.00 70.36 224 GLU B C 1
ATOM 4630 O O . GLU B 1 144 ? -7.088 5.536 -19.643 1.00 70.13 224 GLU B O 1
ATOM 4636 N N . ALA B 1 145 ? -5.528 3.872 -19.566 1.00 67.05 225 ALA B N 1
ATOM 4637 C CA . ALA B 1 145 ? -6.265 2.876 -20.349 1.00 67.35 225 ALA B CA 1
ATOM 4638 C C . ALA B 1 145 ? -7.613 2.522 -19.683 1.00 68.52 225 ALA B C 1
ATOM 4639 O O . ALA B 1 145 ? -8.614 2.405 -20.387 1.00 68.59 225 ALA B O 1
ATOM 4641 N N . GLU B 1 146 ? -7.648 2.397 -18.339 1.00 63.39 226 GLU B N 1
ATOM 4642 C CA . GLU B 1 146 ? -8.889 2.103 -17.601 1.00 62.07 226 GLU B CA 1
ATOM 4643 C C . GLU B 1 146 ? -9.816 3.328 -17.570 1.00 61.90 226 GLU B C 1
ATOM 4644 O O . GLU B 1 146 ? -11.029 3.144 -17.624 1.00 61.23 226 GLU B O 1
ATOM 4650 N N . HIS B 1 147 ? -9.246 4.567 -17.553 1.00 55.81 227 HIS B N 1
ATOM 4651 C CA . HIS B 1 147 ? -10.002 5.827 -17.635 1.00 53.43 227 HIS B CA 1
ATOM 4652 C C . HIS B 1 147 ? -10.724 5.921 -18.990 1.00 60.88 227 HIS B C 1
ATOM 4653 O O . HIS B 1 147 ? -11.948 6.053 -19.028 1.00 61.02 227 HIS B O 1
ATOM 4660 N N . GLN B 1 148 ? -9.962 5.785 -20.095 1.00 60.51 228 GLN B N 1
ATOM 4661 C CA . GLN B 1 148 ? -10.437 5.848 -21.485 1.00 62.08 228 GLN B CA 1
ATOM 4662 C C . GLN B 1 148 ? -11.495 4.770 -21.788 1.00 65.70 228 GLN B C 1
ATOM 4663 O O . GLN B 1 148 ? -12.505 5.091 -22.427 1.00 66.11 228 GLN B O 1
ATOM 4669 N N . ASP B 1 149 ? -11.300 3.523 -21.299 1.00 60.49 229 ASP B N 1
ATOM 4670 C CA . ASP B 1 149 ? -12.284 2.453 -21.488 1.00 60.39 229 ASP B CA 1
ATOM 4671 C C . ASP B 1 149 ? -13.615 2.862 -20.806 1.00 63.74 229 ASP B C 1
ATOM 4672 O O . ASP B 1 149 ? -14.666 2.790 -21.435 1.00 64.60 229 ASP B O 1
ATOM 4677 N N . MET B 1 150 ? -13.541 3.367 -19.562 1.00 58.29 230 MET B N 1
ATOM 4678 C CA . MET B 1 150 ? -14.689 3.841 -18.791 1.00 56.70 230 MET B CA 1
ATOM 4679 C C . MET B 1 150 ? -15.401 5.011 -19.493 1.00 62.11 230 MET B C 1
ATOM 4680 O O . MET B 1 150 ? -16.631 5.014 -19.552 1.00 61.05 230 MET B O 1
ATOM 4685 N N . HIS B 1 151 ? -14.629 5.985 -20.036 1.00 60.46 231 HIS B N 1
ATOM 4686 C CA . HIS B 1 151 ? -15.169 7.159 -20.738 1.00 60.59 231 HIS B CA 1
ATOM 4687 C C . HIS B 1 151 ? -15.941 6.747 -21.997 1.00 64.97 231 HIS B C 1
ATOM 4688 O O . HIS B 1 151 ? -17.044 7.250 -22.214 1.00 64.89 231 HIS B O 1
ATOM 4695 N N . SER B 1 152 ? -15.408 5.782 -22.776 1.00 61.72 232 SER B N 1
ATOM 4696 C CA . SER B 1 152 ? -16.092 5.256 -23.969 1.00 62.90 232 SER B CA 1
ATOM 4697 C C . SER B 1 152 ? -17.402 4.560 -23.571 1.00 66.22 232 SER B C 1
ATOM 4698 O O . SER B 1 152 ? -18.412 4.708 -24.262 1.00 66.44 232 SER B O 1
ATOM 4701 N N . TYR B 1 153 ? -17.383 3.857 -22.415 1.00 61.12 233 TYR B N 1
ATOM 4702 C CA . TYR B 1 153 ? -18.524 3.143 -21.847 1.00 60.30 233 TYR B CA 1
ATOM 4703 C C . TYR B 1 153 ? -19.633 4.133 -21.442 1.00 63.28 233 TYR B C 1
ATOM 4704 O O . TYR B 1 153 ? -20.794 3.891 -21.774 1.00 64.48 233 TYR B O 1
ATOM 4713 N N . ILE B 1 154 ? -19.278 5.244 -20.747 1.00 56.99 234 ILE B N 1
ATOM 4714 C CA . ILE B 1 154 ? -20.240 6.282 -20.337 1.00 55.02 234 ILE B CA 1
ATOM 4715 C C . ILE B 1 154 ? -20.741 7.026 -21.585 1.00 61.51 234 ILE B C 1
ATOM 4716 O O . ILE B 1 154 ? -21.938 7.275 -21.680 1.00 61.11 234 ILE B O 1
ATOM 4721 N N . ALA B 1 155 ? -19.838 7.386 -22.532 1.00 60.64 235 ALA B N 1
ATOM 4722 C CA . ALA B 1 155 ? -20.225 8.076 -23.773 1.00 62.44 235 ALA B CA 1
ATOM 4723 C C . ALA B 1 155 ? -21.334 7.302 -24.469 1.00 70.25 235 ALA B C 1
ATOM 4724 O O . ALA B 1 155 ? -22.414 7.857 -24.643 1.00 71.21 235 ALA B O 1
ATOM 4726 N N . ALA B 1 156 ? -21.100 5.992 -24.748 1.00 68.75 236 ALA B N 1
ATOM 4727 C CA . ALA B 1 156 ? -22.024 5.065 -25.408 1.00 70.71 236 ALA B CA 1
ATOM 4728 C C . ALA B 1 156 ? -23.373 4.975 -24.686 1.00 74.99 236 ALA B C 1
ATOM 4729 O O . ALA B 1 156 ? -24.377 5.392 -25.256 1.00 76.54 236 ALA B O 1
ATOM 4731 N N . PHE B 1 157 ? -23.387 4.483 -23.430 1.00 70.20 237 PHE B N 1
ATOM 4732 C CA . PHE B 1 157 ? -24.593 4.316 -22.616 1.00 69.59 237 PHE B CA 1
ATOM 4733 C C . PHE B 1 157 ? -25.325 5.642 -22.356 1.00 71.59 237 PHE B C 1
ATOM 4734 O O . PHE B 1 157 ? -26.555 5.657 -22.304 1.00 70.52 237 PHE B O 1
ATOM 4742 N N . GLY B 1 158 ? -24.561 6.724 -22.216 1.00 66.99 238 GLY B N 1
ATOM 4743 C CA . GLY B 1 158 ? -25.077 8.063 -21.951 1.00 65.92 238 GLY B CA 1
ATOM 4744 C C . GLY B 1 158 ? -25.780 8.670 -23.140 1.00 69.47 238 GLY B C 1
ATOM 4745 O O . GLY B 1 158 ? -26.845 9.277 -22.984 1.00 69.14 238 GLY B O 1
ATOM 4746 N N . ALA B 1 159 ? -25.187 8.496 -24.339 1.00 65.99 239 ALA B N 1
ATOM 4747 C CA . ALA B 1 159 ? -25.732 8.983 -25.612 1.00 66.91 239 ALA B CA 1
ATOM 4748 C C . ALA B 1 159 ? -27.051 8.286 -25.927 1.00 71.03 239 ALA B C 1
ATOM 4749 O O . ALA B 1 159 ? -28.033 8.965 -26.237 1.00 70.97 239 ALA B O 1
ATOM 4751 N N . VAL B 1 160 ? -27.079 6.934 -25.790 1.00 67.96 240 VAL B N 1
ATOM 4752 C CA . VAL B 1 160 ? -28.238 6.074 -26.058 1.00 69.00 240 VAL B CA 1
ATOM 4753 C C . VAL B 1 160 ? -29.386 6.452 -25.124 1.00 72.92 240 VAL B C 1
ATOM 4754 O O . VAL B 1 160 ? -30.495 6.680 -25.611 1.00 74.68 240 VAL B O 1
ATOM 4758 N N . THR B 1 161 ? -29.121 6.547 -23.807 1.00 68.18 241 THR B N 1
ATOM 4759 C CA . THR B 1 161 ? -30.127 6.919 -22.798 1.00 66.88 241 THR B CA 1
ATOM 4760 C C . THR B 1 161 ? -30.666 8.320 -23.087 1.00 70.83 241 THR B C 1
ATOM 4761 O O . THR B 1 161 ? -31.873 8.499 -23.078 1.00 71.27 241 THR B O 1
ATOM 4765 N N . GLY B 1 162 ? -29.770 9.271 -23.365 1.00 67.15 242 GLY B N 1
ATOM 4766 C CA . GLY B 1 162 ? -30.117 10.653 -23.681 1.00 67.60 242 GLY B CA 1
ATOM 4767 C C . GLY B 1 162 ? -31.069 10.789 -24.855 1.00 74.42 242 GLY B C 1
ATOM 4768 O O . GLY B 1 162 ? -32.101 11.455 -24.732 1.00 74.90 242 GLY B O 1
ATOM 4769 N N . LEU B 1 163 ? -30.737 10.136 -25.996 1.00 71.91 243 LEU B N 1
ATOM 4770 C CA . LEU B 1 163 ? -31.536 10.159 -27.228 1.00 73.56 243 LEU B CA 1
ATOM 4771 C C . LEU B 1 163 ? -32.872 9.421 -27.048 1.00 76.65 243 LEU B C 1
ATOM 4772 O O . LEU B 1 163 ? -33.890 9.927 -27.524 1.00 77.16 243 LEU B O 1
ATOM 4777 N N . CYS B 1 164 ? -32.879 8.246 -26.364 1.00 72.08 244 CYS B N 1
ATOM 4778 C CA . CYS B 1 164 ? -34.111 7.479 -26.091 1.00 72.58 244 CYS B CA 1
ATOM 4779 C C . CYS B 1 164 ? -35.078 8.318 -25.271 1.00 74.50 244 CYS B C 1
ATOM 4780 O O . CYS B 1 164 ? -36.222 8.509 -25.684 1.00 76.44 244 CYS B O 1
ATOM 4783 N N . THR B 1 165 ? -34.603 8.849 -24.132 1.00 67.30 245 THR B N 1
ATOM 4784 C CA . THR B 1 165 ? -35.423 9.644 -23.224 1.00 66.01 245 THR B CA 1
ATOM 4785 C C . THR B 1 165 ? -35.873 10.951 -23.891 1.00 71.25 245 THR B C 1
ATOM 4786 O O . THR B 1 165 ? -37.016 11.348 -23.679 1.00 72.13 245 THR B O 1
ATOM 4790 N N . LEU B 1 166 ? -35.014 11.591 -24.706 1.00 68.13 246 LEU B N 1
ATOM 4791 C CA . LEU B 1 166 ? -35.363 12.821 -25.427 1.00 69.94 246 LEU B CA 1
ATOM 4792 C C . LEU B 1 166 ? -36.550 12.564 -26.386 1.00 78.10 246 LEU B C 1
ATOM 4793 O O . LEU B 1 166 ? -37.478 13.380 -26.433 1.00 79.61 246 LEU B O 1
ATOM 4798 N N . PHE B 1 167 ? -36.545 11.407 -27.096 1.00 75.49 247 PHE B N 1
ATOM 4799 C CA . PHE B 1 167 ? -37.625 11.023 -28.010 1.00 77.62 247 PHE B CA 1
ATOM 4800 C C . PHE B 1 167 ? -38.934 10.910 -27.244 1.00 82.49 247 PHE B C 1
ATOM 4801 O O . PHE B 1 167 ? -39.929 11.472 -27.690 1.00 84.87 247 PHE B O 1
ATOM 4809 N N . THR B 1 168 ? -38.919 10.210 -26.087 1.00 76.66 248 THR B N 1
ATOM 4810 C CA . THR B 1 168 ? -40.071 9.981 -25.205 1.00 75.78 248 THR B CA 1
ATOM 4811 C C . THR B 1 168 ? -40.616 11.306 -24.663 1.00 79.21 248 THR B C 1
ATOM 4812 O O . THR B 1 168 ? -41.838 11.480 -24.613 1.00 79.58 248 THR B O 1
ATOM 4816 N N . LEU B 1 169 ? -39.721 12.239 -24.288 1.00 74.41 249 LEU B N 1
ATOM 4817 C CA . LEU B 1 169 ? -40.124 13.560 -23.808 1.00 74.40 249 LEU B CA 1
ATOM 4818 C C . LEU B 1 169 ? -40.796 14.347 -24.947 1.00 80.82 249 LEU B C 1
ATOM 4819 O O . LEU B 1 169 ? -41.911 14.841 -24.759 1.00 81.01 249 LEU B O 1
ATOM 4824 N N . ALA B 1 170 ? -40.151 14.390 -26.142 1.00 78.59 250 ALA B N 1
ATOM 4825 C CA . ALA B 1 170 ? -40.668 15.065 -27.342 1.00 81.31 250 ALA B CA 1
ATOM 4826 C C . ALA B 1 170 ? -42.040 14.501 -27.757 1.00 87.96 250 ALA B C 1
ATOM 4827 O O . ALA B 1 170 ? -42.926 15.272 -28.136 1.00 90.03 250 ALA B O 1
ATOM 4829 N N . THR B 1 171 ? -42.218 13.165 -27.656 1.00 83.56 251 THR B N 1
ATOM 4830 C CA . THR B 1 171 ? -43.472 12.476 -27.965 1.00 84.92 251 THR B CA 1
ATOM 4831 C C . THR B 1 171 ? -44.559 12.907 -26.974 1.00 87.88 251 THR B C 1
ATOM 4832 O O . THR B 1 171 ? -45.701 13.121 -27.382 1.00 89.27 251 THR B O 1
ATOM 4836 N N . PHE B 1 172 ? -44.196 13.054 -25.684 1.00 81.69 252 PHE B N 1
ATOM 4837 C CA . PHE B 1 172 ? -45.136 13.463 -24.644 1.00 81.00 252 PHE B CA 1
ATOM 4838 C C . PHE B 1 172 ? -45.576 14.927 -24.805 1.00 89.03 252 PHE B C 1
ATOM 4839 O O . PHE B 1 172 ? -46.774 15.193 -24.699 1.00 90.09 252 PHE B O 1
ATOM 4847 N N . VAL B 1 173 ? -44.628 15.863 -25.069 1.00 86.51 253 VAL B N 1
ATOM 4848 C CA . VAL B 1 173 ? -44.951 17.292 -25.220 1.00 88.16 253 VAL B CA 1
ATOM 4849 C C . VAL B 1 173 ? -45.756 17.543 -26.517 1.00 97.23 253 VAL B C 1
ATOM 4850 O O . VAL B 1 173 ? -46.570 18.470 -26.546 1.00 98.81 253 VAL B O 1
ATOM 4854 N N . ALA B 1 174 ? -45.544 16.717 -27.569 1.00 96.05 254 ALA B N 1
ATOM 4855 C CA . ALA B 1 174 ? -46.259 16.837 -28.841 1.00 99.91 254 ALA B CA 1
ATOM 4856 C C . ALA B 1 174 ? -47.737 16.520 -28.645 1.00 107.65 254 ALA B C 1
ATOM 4857 O O . ALA B 1 174 ? -48.586 17.131 -29.293 1.00 109.81 254 ALA B O 1
ATOM 4859 N N . ASP B 1 175 ? -48.032 15.601 -27.704 1.00 104.45 255 ASP B N 1
ATOM 4860 C CA . ASP B 1 175 ? -49.375 15.157 -27.340 1.00 106.05 255 ASP B CA 1
ATOM 4861 C C . ASP B 1 175 ? -49.711 15.560 -25.884 1.00 109.65 255 ASP B C 1
ATOM 4862 O O . ASP B 1 175 ? -50.580 14.940 -25.272 1.00 109.18 255 ASP B O 1
ATOM 4867 N N . TRP B 1 176 ? -49.074 16.638 -25.352 1.00 106.39 256 TRP B N 1
ATOM 4868 C CA . TRP B 1 176 ? -49.236 17.101 -23.960 1.00 105.17 256 TRP B CA 1
ATOM 4869 C C . TRP B 1 176 ? -50.691 17.319 -23.515 1.00 111.30 256 TRP B C 1
ATOM 4870 O O . TRP B 1 176 ? -50.972 17.191 -22.324 1.00 109.45 256 TRP B O 1
ATOM 4881 N N . ARG B 1 177 ? -51.609 17.620 -24.452 1.00 111.34 257 ARG B N 1
ATOM 4882 C CA . ARG B 1 177 ? -53.026 17.804 -24.143 1.00 112.66 257 ARG B CA 1
ATOM 4883 C C . ARG B 1 177 ? -53.680 16.466 -23.778 1.00 115.84 257 ARG B C 1
ATOM 4884 O O . ARG B 1 177 ? -54.497 16.422 -22.855 1.00 116.08 257 ARG B O 1
ATOM 4886 N N . ASN B 1 178 ? -53.297 15.377 -24.484 1.00 110.91 258 ASN B N 1
ATOM 4887 C CA . ASN B 1 178 ? -53.857 14.035 -24.308 1.00 109.96 258 ASN B CA 1
ATOM 4888 C C . ASN B 1 178 ? -52.958 13.074 -23.512 1.00 108.81 258 ASN B C 1
ATOM 4889 O O . ASN B 1 178 ? -53.472 12.094 -22.971 1.00 107.29 258 ASN B O 1
ATOM 4891 N N . SER B 1 179 ? -51.634 13.336 -23.452 1.00 103.04 259 SER B N 1
ATOM 4892 C CA . SER B 1 179 ? -50.659 12.480 -22.767 1.00 99.45 259 SER B CA 1
ATOM 4893 C C . SER B 1 179 ? -50.418 12.886 -21.311 1.00 100.19 259 SER B C 1
ATOM 4894 O O . SER B 1 179 ? -50.099 12.008 -20.506 1.00 98.05 259 SER B O 1
ATOM 4897 N N . ASN B 1 180 ? -50.581 14.185 -20.958 1.00 96.30 260 ASN B N 1
ATOM 4898 C CA . ASN B 1 180 ? -50.420 14.656 -19.573 1.00 93.78 260 ASN B CA 1
ATOM 4899 C C . ASN B 1 180 ? -51.669 14.252 -18.765 1.00 98.39 260 ASN B C 1
ATOM 4900 O O . ASN B 1 180 ? -52.541 15.072 -18.468 1.00 99.29 260 ASN B O 1
ATOM 4905 N N . ARG B 1 181 ? -51.755 12.956 -18.455 1.00 94.44 261 ARG B N 1
ATOM 4906 C CA . ARG B 1 181 ? -52.844 12.349 -17.703 1.00 94.99 261 ARG B CA 1
ATOM 4907 C C . ARG B 1 181 ? -52.300 11.198 -16.881 1.00 97.84 261 ARG B C 1
ATOM 4908 O O . ARG B 1 181 ? -51.551 10.376 -17.412 1.00 97.35 261 ARG B O 1
ATOM 4910 N N . TYR B 1 182 ? -52.654 11.149 -15.584 1.00 93.58 262 TYR B N 1
ATOM 4911 C CA . TYR B 1 182 ? -52.209 10.089 -14.686 1.00 91.88 262 TYR B CA 1
ATOM 4912 C C . TYR B 1 182 ? -52.907 8.770 -15.054 1.00 96.61 262 TYR B C 1
ATOM 4913 O O . TYR B 1 182 ? -54.067 8.814 -15.454 1.00 98.95 262 TYR B O 1
ATOM 4922 N N . PRO B 1 183 ? -52.210 7.609 -15.073 1.00 91.64 263 PRO B N 1
ATOM 4923 C CA . PRO B 1 183 ? -50.835 7.356 -14.605 1.00 88.72 263 PRO B CA 1
ATOM 4924 C C . PRO B 1 183 ? -49.735 7.450 -15.674 1.00 91.02 263 PRO B C 1
ATOM 4925 O O . PRO B 1 183 ? -48.567 7.228 -15.342 1.00 89.52 263 PRO B O 1
ATOM 4929 N N . ALA B 1 184 ? -50.085 7.781 -16.932 1.00 87.77 264 ALA B N 1
ATOM 4930 C CA . ALA B 1 184 ? -49.141 7.864 -18.055 1.00 86.88 264 ALA B CA 1
ATOM 4931 C C . ALA B 1 184 ? -48.059 8.930 -17.865 1.00 87.47 264 ALA B C 1
ATOM 4932 O O . ALA B 1 184 ? -46.902 8.672 -18.208 1.00 85.93 264 ALA B O 1
ATOM 4934 N N . VAL B 1 185 ? -48.422 10.106 -17.304 1.00 82.13 265 VAL B N 1
ATOM 4935 C CA . VAL B 1 185 ? -47.497 11.222 -17.106 1.00 79.94 265 VAL B CA 1
ATOM 4936 C C . VAL B 1 185 ? -46.408 10.901 -16.035 1.00 80.86 265 VAL B C 1
ATOM 4937 O O . VAL B 1 185 ? -45.442 11.656 -15.918 1.00 80.24 265 VAL B O 1
ATOM 4941 N N . ILE B 1 186 ? -46.535 9.785 -15.288 1.00 74.80 266 ILE B N 1
ATOM 4942 C CA . ILE B 1 186 ? -45.507 9.408 -14.313 1.00 71.51 266 ILE B CA 1
ATOM 4943 C C . ILE B 1 186 ? -44.243 9.045 -15.100 1.00 72.56 266 ILE B C 1
ATOM 4944 O O . ILE B 1 186 ? -43.153 9.498 -14.752 1.00 70.38 266 ILE B O 1
ATOM 4949 N N . LEU B 1 187 ? -44.424 8.313 -16.213 1.00 69.60 267 LEU B N 1
ATOM 4950 C CA . LEU B 1 187 ? -43.368 7.877 -17.126 1.00 68.96 267 LEU B CA 1
ATOM 4951 C C . LEU B 1 187 ? -42.732 9.061 -17.845 1.00 72.32 267 LEU B C 1
ATOM 4952 O O . LEU B 1 187 ? -41.560 8.971 -18.219 1.00 71.98 267 LEU B O 1
ATOM 4957 N N . PHE B 1 188 ? -43.474 10.183 -17.996 1.00 68.22 268 PHE B N 1
ATOM 4958 C CA . PHE B 1 188 ? -42.927 11.412 -18.573 1.00 67.88 268 PHE B CA 1
ATOM 4959 C C . PHE B 1 188 ? -41.869 11.983 -17.633 1.00 70.11 268 PHE B C 1
ATOM 4960 O O . PHE B 1 188 ? -40.811 12.391 -18.100 1.00 70.54 268 PHE B O 1
ATOM 4968 N N . TYR B 1 189 ? -42.154 12.020 -16.314 1.00 64.67 269 TYR B N 1
ATOM 4969 C CA . TYR B 1 189 ? -41.228 12.567 -15.325 1.00 61.99 269 TYR B CA 1
ATOM 4970 C C . TYR B 1 189 ? -40.066 11.607 -15.050 1.00 61.74 269 TYR B C 1
ATOM 4971 O O . TYR B 1 189 ? -38.934 12.064 -14.873 1.00 58.73 269 TYR B O 1
ATOM 4980 N N . VAL B 1 190 ? -40.326 10.289 -15.108 1.00 58.48 270 VAL B N 1
ATOM 4981 C CA . VAL B 1 190 ? -39.305 9.248 -14.972 1.00 57.21 270 VAL B CA 1
ATOM 4982 C C . VAL B 1 190 ? -38.261 9.471 -16.079 1.00 64.04 270 VAL B C 1
ATOM 4983 O O . VAL B 1 190 ? -37.064 9.496 -15.800 1.00 63.56 270 VAL B O 1
ATOM 4987 N N . ASN B 1 191 ? -38.739 9.703 -17.322 1.00 62.46 271 ASN B N 1
ATOM 4988 C CA . ASN B 1 191 ? -37.915 9.969 -18.495 1.00 62.51 271 ASN B CA 1
ATOM 4989 C C . ASN B 1 191 ? -37.157 11.285 -18.374 1.00 64.39 271 ASN B C 1
ATOM 4990 O O . ASN B 1 191 ? -35.974 11.307 -18.720 1.00 62.92 271 ASN B O 1
ATOM 4995 N N . ALA B 1 192 ? -37.820 12.369 -17.880 1.00 60.50 272 ALA B N 1
ATOM 4996 C CA . ALA B 1 192 ? -37.185 13.683 -17.703 1.00 60.25 272 ALA B CA 1
ATOM 4997 C C . ALA B 1 192 ? -35.991 13.577 -16.757 1.00 65.40 272 ALA B C 1
ATOM 4998 O O . ALA B 1 192 ? -34.937 14.162 -17.028 1.00 66.22 272 ALA B O 1
ATOM 5000 N N . CYS B 1 193 ? -36.144 12.770 -15.684 1.00 60.93 273 CYS B N 1
ATOM 5001 C CA . CYS B 1 193 ? -35.137 12.503 -14.663 1.00 58.36 273 CYS B CA 1
ATOM 5002 C C . CYS B 1 193 ? -33.907 11.849 -15.273 1.00 62.28 273 CYS B C 1
ATOM 5003 O O . CYS B 1 193 ? -32.798 12.334 -15.036 1.00 62.81 273 CYS B O 1
ATOM 5006 N N . PHE B 1 194 ? -34.087 10.782 -16.082 1.00 57.65 274 PHE B N 1
ATOM 5007 C CA . PHE B 1 194 ? -32.954 10.098 -16.718 1.00 57.19 274 PHE B CA 1
ATOM 5008 C C . PHE B 1 194 ? -32.335 10.899 -17.860 1.00 62.78 274 PHE B C 1
ATOM 5009 O O . PHE B 1 194 ? -31.153 10.696 -18.161 1.00 63.43 274 PHE B O 1
ATOM 5017 N N . PHE B 1 195 ? -33.110 11.801 -18.484 1.00 59.37 275 PHE B N 1
ATOM 5018 C CA . PHE B 1 195 ? -32.612 12.654 -19.557 1.00 60.20 275 PHE B CA 1
ATOM 5019 C C . PHE B 1 195 ? -31.639 13.698 -18.974 1.00 61.90 275 PHE B C 1
ATOM 5020 O O . PHE B 1 195 ? -30.521 13.846 -19.474 1.00 60.78 275 PHE B O 1
ATOM 5028 N N . VAL B 1 196 ? -32.071 14.404 -17.919 1.00 57.45 276 VAL B N 1
ATOM 5029 C CA . VAL B 1 196 ? -31.271 15.410 -17.215 1.00 56.23 276 VAL B CA 1
ATOM 5030 C C . VAL B 1 196 ? -30.021 14.708 -16.628 1.00 58.89 276 VAL B C 1
ATOM 5031 O O . VAL B 1 196 ? -28.910 15.215 -16.794 1.00 57.58 276 VAL B O 1
ATOM 5035 N N . GLY B 1 197 ? -30.219 13.518 -16.038 1.00 54.74 277 GLY B N 1
ATOM 5036 C CA . GLY B 1 197 ? -29.160 12.678 -15.490 1.00 53.08 277 GLY B CA 1
ATOM 5037 C C . GLY B 1 197 ? -28.094 12.348 -16.515 1.00 59.33 277 GLY B C 1
ATOM 5038 O O . GLY B 1 197 ? -26.902 12.424 -16.204 1.00 60.05 277 GLY B O 1
ATOM 5039 N N . SER B 1 198 ? -28.518 12.023 -17.761 1.00 56.19 278 SER B N 1
ATOM 5040 C CA . SER B 1 198 ? -27.638 11.732 -18.895 1.00 56.64 278 SER B CA 1
ATOM 5041 C C . SER B 1 198 ? -26.820 12.957 -19.281 1.00 61.04 278 SER B C 1
ATOM 5042 O O . SER B 1 198 ? -25.633 12.795 -19.556 1.00 62.11 278 SER B O 1
ATOM 5045 N N . ILE B 1 199 ? -27.436 14.173 -19.316 1.00 56.59 279 ILE B N 1
ATOM 5046 C CA . ILE B 1 199 ? -26.744 15.442 -19.612 1.00 56.61 279 ILE B CA 1
ATOM 5047 C C . ILE B 1 199 ? -25.569 15.587 -18.640 1.00 59.86 279 ILE B C 1
ATOM 5048 O O . ILE B 1 199 ? -24.455 15.905 -19.081 1.00 59.82 279 ILE B O 1
ATOM 5053 N N . GLY B 1 200 ? -25.832 15.307 -17.348 1.00 54.72 280 GLY B N 1
ATOM 5054 C CA . GLY B 1 200 ? -24.842 15.338 -16.270 1.00 52.63 280 GLY B CA 1
ATOM 5055 C C . GLY B 1 200 ? -23.676 14.406 -16.531 1.00 55.89 280 GLY B C 1
ATOM 5056 O O . GLY B 1 200 ? -22.521 14.825 -16.452 1.00 55.67 280 GLY B O 1
ATOM 5057 N N . TRP B 1 201 ? -23.974 13.152 -16.915 1.00 52.38 281 TRP B N 1
ATOM 5058 C CA . TRP B 1 201 ? -22.965 12.150 -17.260 1.00 52.07 281 TRP B CA 1
ATOM 5059 C C . TRP B 1 201 ? -22.224 12.469 -18.569 1.00 59.83 281 TRP B C 1
ATOM 5060 O O . TRP B 1 201 ? -21.059 12.090 -18.707 1.00 59.45 281 TRP B O 1
ATOM 5071 N N . LEU B 1 202 ? -22.892 13.147 -19.527 1.00 59.34 282 LEU B N 1
ATOM 5072 C CA . LEU B 1 202 ? -22.314 13.454 -20.84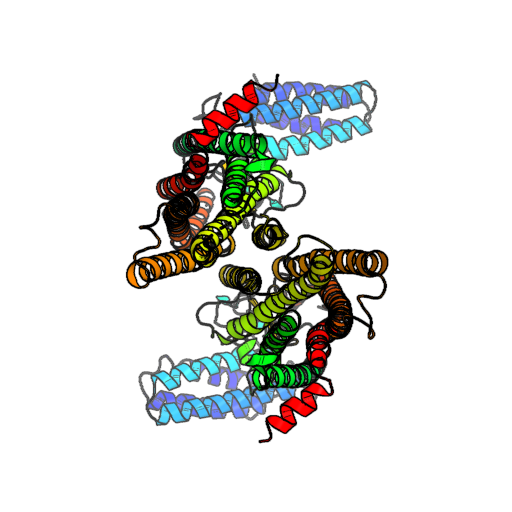8 1.00 60.46 282 LEU B CA 1
ATOM 5073 C C . LEU B 1 202 ? -21.533 14.779 -20.917 1.00 64.78 282 LEU B C 1
ATOM 5074 O O . LEU B 1 202 ? -20.764 14.955 -21.868 1.00 66.78 282 LEU B O 1
ATOM 5079 N N . ALA B 1 203 ? -21.719 15.700 -19.947 1.00 59.23 283 ALA B N 1
ATOM 5080 C CA . ALA B 1 203 ? -21.072 17.016 -19.954 1.00 59.13 283 ALA B CA 1
ATOM 5081 C C . ALA B 1 203 ? -19.538 16.951 -20.032 1.00 63.76 283 ALA B C 1
ATOM 5082 O O . ALA B 1 203 ? -18.939 17.857 -20.618 1.00 65.07 283 ALA B O 1
ATOM 5084 N N . GLN B 1 204 ? -18.914 15.874 -19.494 1.00 57.90 284 GLN B N 1
ATOM 5085 C CA . GLN B 1 204 ? -17.461 15.638 -19.512 1.00 56.67 284 GLN B CA 1
ATOM 5086 C C . GLN B 1 204 ? -16.882 15.460 -20.938 1.00 62.84 284 GLN B C 1
ATOM 5087 O O . GLN B 1 204 ? -15.675 15.623 -21.120 1.00 62.71 284 GLN B O 1
ATOM 5093 N N . PHE B 1 205 ? -17.728 15.090 -21.929 1.00 60.46 285 PHE B N 1
ATOM 5094 C CA . PHE B 1 205 ? -17.292 14.817 -23.303 1.00 61.28 285 PHE B CA 1
ATOM 5095 C C . PHE B 1 205 ? -17.112 16.088 -24.136 1.00 68.16 285 PHE B C 1
ATOM 5096 O O . PHE B 1 205 ? -16.495 16.019 -25.197 1.00 69.79 285 PHE B O 1
ATOM 5104 N N . MET B 1 206 ? -17.555 17.250 -23.623 1.00 65.79 286 MET B N 1
ATOM 5105 C CA . MET B 1 206 ? -17.318 18.556 -24.250 1.00 67.79 286 MET B CA 1
ATOM 5106 C C . MET B 1 206 ? -15.813 18.870 -24.139 1.00 73.50 286 MET B C 1
ATOM 5107 O O . MET B 1 206 ? -15.163 18.351 -23.227 1.00 72.00 286 MET B O 1
ATOM 5112 N N . ASP B 1 207 ? -15.252 19.675 -25.070 1.00 72.56 287 ASP B N 1
ATOM 5113 C CA . ASP B 1 207 ? -13.814 19.975 -25.100 1.00 72.76 287 ASP B CA 1
ATOM 5114 C C . ASP B 1 207 ? -13.326 20.603 -23.781 1.00 74.34 287 ASP B C 1
ATOM 5115 O O . ASP B 1 207 ? -13.845 21.638 -23.348 1.00 73.64 287 ASP B O 1
ATOM 5120 N N . GLY B 1 208 ? -12.377 19.907 -23.138 1.00 69.19 288 GLY B N 1
ATOM 5121 C CA . GLY B 1 208 ? -11.769 20.277 -21.860 1.00 66.86 288 GLY B CA 1
ATOM 5122 C C . GLY B 1 208 ? -12.710 20.350 -20.666 1.00 68.63 288 GLY B C 1
ATOM 5123 O O . GLY B 1 208 ? -12.357 20.934 -19.636 1.00 67.61 288 GLY B O 1
ATOM 5124 N N . ALA B 1 209 ? -13.908 19.745 -20.783 1.00 63.93 289 ALA B N 1
ATOM 5125 C CA . ALA B 1 209 ? -14.934 19.794 -19.740 1.00 61.83 289 ALA B CA 1
ATOM 5126 C C . ALA B 1 209 ? -14.628 18.893 -18.550 1.00 61.91 289 ALA B C 1
ATOM 5127 O O . ALA B 1 209 ? -14.785 19.365 -17.428 1.00 60.92 289 ALA B O 1
ATOM 5129 N N . ARG B 1 210 ? -14.171 17.632 -18.763 1.00 56.35 290 ARG B N 1
ATOM 5130 C CA . ARG B 1 210 ? -13.861 16.714 -17.654 1.00 53.96 290 ARG B CA 1
ATOM 5131 C C . ARG B 1 210 ? -12.909 17.346 -16.627 1.00 56.47 290 ARG B C 1
ATOM 5132 O O . ARG B 1 210 ? -13.171 17.230 -15.433 1.00 56.37 290 ARG B O 1
ATOM 5140 N N . ARG B 1 211 ? -11.842 18.024 -17.093 1.00 53.20 291 ARG B N 1
ATOM 5141 C CA . ARG B 1 211 ? -10.821 18.695 -16.283 1.00 52.45 291 ARG B CA 1
ATOM 5142 C C . ARG B 1 211 ? -11.432 19.884 -15.527 1.00 56.91 291 ARG B C 1
ATOM 5143 O O . ARG B 1 211 ? -11.073 20.141 -14.379 1.00 56.30 291 ARG B O 1
ATOM 5151 N N . GLU B 1 212 ? -12.365 20.585 -16.162 1.00 54.67 292 GLU B N 1
ATOM 5152 C CA . GLU B 1 212 ? -13.060 21.712 -15.556 1.00 54.94 292 GLU B CA 1
ATOM 5153 C C . GLU B 1 212 ? -14.003 21.244 -14.433 1.00 57.45 292 GLU B C 1
ATOM 5154 O O . GLU B 1 212 ? -14.106 21.901 -13.396 1.00 56.22 292 GLU B O 1
ATOM 5160 N N . ILE B 1 213 ? -14.684 20.114 -14.649 1.00 54.28 293 ILE B N 1
ATOM 5161 C CA . ILE B 1 213 ? -15.659 19.562 -13.710 1.00 53.49 293 ILE B CA 1
ATOM 5162 C C . ILE B 1 213 ? -14.989 18.927 -12.487 1.00 57.66 293 ILE B C 1
ATOM 5163 O O . ILE B 1 213 ? -15.356 19.223 -11.358 1.00 56.81 293 ILE B O 1
ATOM 5168 N N . VAL B 1 214 ? -14.012 18.066 -12.733 1.00 54.60 294 VAL B N 1
ATOM 5169 C CA . VAL B 1 214 ? -13.396 17.148 -11.796 1.00 52.73 294 VAL B CA 1
ATOM 5170 C C . VAL B 1 214 ? -12.071 17.648 -11.175 1.00 56.08 294 VAL B C 1
ATOM 5171 O O . VAL B 1 214 ? -11.714 17.165 -10.092 1.00 54.91 294 VAL B O 1
ATOM 5175 N N . CYS B 1 215 ? -11.374 18.618 -11.804 1.00 53.89 295 CYS B N 1
ATOM 5176 C CA . CYS B 1 215 ? -10.132 19.129 -11.225 1.00 54.76 295 CYS B CA 1
ATOM 5177 C C . CYS B 1 215 ? -10.302 20.518 -10.656 1.00 55.68 295 CYS B C 1
ATOM 5178 O O . CYS B 1 215 ? -11.136 21.306 -11.129 1.00 54.96 295 CYS B O 1
ATOM 5181 N N A ARG B 1 216 ? -9.446 20.842 -9.680 0.50 50.25 296 ARG B N 1
ATOM 5182 N N B ARG B 1 216 ? -9.460 20.840 -9.653 0.50 50.33 296 ARG B N 1
ATOM 5183 C CA A ARG B 1 216 ? -9.341 22.178 -9.121 0.50 49.45 296 ARG B CA 1
ATOM 5184 C CA B ARG B 1 216 ? -9.345 22.177 -9.083 0.50 49.58 296 ARG B CA 1
ATOM 5185 C C A ARG B 1 216 ? -8.533 22.991 -10.134 0.50 53.99 296 ARG B C 1
ATOM 5186 C C B ARG B 1 216 ? -8.517 22.985 -10.097 0.50 54.08 296 ARG B C 1
ATOM 5187 O O A ARG B 1 216 ? -7.883 22.397 -11.002 0.50 53.65 296 ARG B O 1
ATOM 5188 O O B ARG B 1 216 ? -7.844 22.379 -10.939 0.50 53.79 296 ARG B O 1
ATOM 5203 N N . ALA B 1 217 ? -8.584 24.327 -10.061 1.00 51.32 297 ALA B N 1
ATOM 5204 C CA . ALA B 1 217 ? -7.842 25.182 -11.004 1.00 52.45 297 ALA B CA 1
ATOM 5205 C C . ALA B 1 217 ? -6.310 24.889 -10.967 1.00 58.15 297 ALA B C 1
ATOM 5206 O O . ALA B 1 217 ? -5.645 24.975 -12.004 1.00 58.95 297 ALA B O 1
ATOM 5208 N N . ASP B 1 218 ? -5.790 24.448 -9.790 1.00 53.94 298 ASP B N 1
ATOM 5209 C CA . ASP B 1 218 ? -4.379 24.128 -9.584 1.00 53.51 298 ASP B CA 1
ATOM 5210 C C . ASP B 1 218 ? -4.023 22.642 -9.898 1.00 58.04 298 ASP B C 1
ATOM 5211 O O . ASP B 1 218 ? -2.957 22.178 -9.476 1.00 59.66 298 ASP B O 1
ATOM 5216 N N . GLY B 1 219 ? -4.902 21.924 -10.597 1.00 51.39 299 GLY B N 1
ATOM 5217 C CA . GLY B 1 219 ? -4.654 20.547 -11.014 1.00 50.28 299 GLY B CA 1
ATOM 5218 C C . GLY B 1 219 ? -4.846 19.455 -9.980 1.00 53.29 299 GLY B C 1
ATOM 5219 O O . GLY B 1 219 ? -4.593 18.285 -10.273 1.00 52.41 299 GLY B O 1
ATOM 5220 N N . THR B 1 220 ? -5.280 19.807 -8.761 1.00 50.12 300 THR B N 1
ATOM 5221 C CA . THR B 1 220 ? -5.534 18.794 -7.723 1.00 49.16 300 THR B CA 1
ATOM 5222 C C . THR B 1 220 ? -6.985 18.288 -7.851 1.00 52.00 300 THR B C 1
ATOM 5223 O O . THR B 1 220 ? -7.780 18.926 -8.549 1.00 51.01 300 THR B O 1
ATOM 5227 N N . MET B 1 221 ? -7.332 17.128 -7.233 1.00 48.41 301 MET B N 1
ATOM 5228 C CA . MET B 1 221 ? -8.699 16.666 -7.417 1.00 48.36 301 MET B CA 1
ATOM 5229 C C . MET B 1 221 ? -9.686 17.463 -6.566 1.00 50.69 301 MET B C 1
ATOM 5230 O O . MET B 1 221 ? -9.327 17.979 -5.515 1.00 49.23 301 MET B O 1
ATOM 5235 N N . ARG B 1 222 ? -10.903 17.659 -7.105 1.00 47.73 302 ARG B N 1
ATOM 5236 C CA . ARG B 1 222 ? -11.955 18.383 -6.396 1.00 46.91 302 ARG B CA 1
ATOM 5237 C C . ARG B 1 222 ? -12.455 17.514 -5.280 1.00 50.54 302 ARG B C 1
ATOM 5238 O O . ARG B 1 222 ? -12.836 16.365 -5.494 1.00 50.16 302 ARG B O 1
ATOM 5246 N N . LEU B 1 223 ? -12.325 18.026 -4.068 1.00 48.99 303 LEU B N 1
ATOM 5247 C CA . LEU B 1 223 ? -12.714 17.331 -2.846 1.00 49.31 303 LEU B CA 1
ATOM 5248 C C . LEU B 1 223 ? -13.358 18.297 -1.894 1.00 52.54 303 LEU B C 1
ATOM 5249 O O . LEU B 1 223 ? -12.931 19.450 -1.798 1.00 54.03 303 LEU B O 1
ATOM 5254 N N . GLY B 1 224 ? -14.398 17.832 -1.223 1.00 47.62 304 GLY B N 1
ATOM 5255 C CA . GLY B 1 224 ? -15.115 18.596 -0.218 1.00 46.47 304 GLY B CA 1
ATOM 5256 C C . GLY B 1 224 ? -15.749 19.862 -0.722 1.00 49.40 304 GLY B C 1
ATOM 5257 O O . GLY B 1 224 ? -15.660 20.893 -0.057 1.00 49.13 304 GLY B O 1
ATOM 5258 N N . GLU B 1 225 ? -16.365 19.783 -1.910 1.00 45.89 305 GLU B N 1
ATOM 5259 C CA . GLU B 1 225 ? -17.095 20.877 -2.549 1.00 46.18 305 GLU B CA 1
ATOM 5260 C C . GLU B 1 225 ? -18.534 20.953 -1.982 1.00 49.25 305 GLU B C 1
ATOM 5261 O O . GLU B 1 225 ? -19.071 19.909 -1.606 1.00 46.82 305 GLU B O 1
ATOM 5267 N N . PRO B 1 226 ? -19.204 22.129 -1.917 1.00 48.37 306 PRO B N 1
ATOM 5268 C CA . PRO B 1 226 ? -18.764 23.497 -2.283 1.00 49.41 306 PRO B CA 1
ATOM 5269 C C . PRO B 1 226 ? -17.545 23.989 -1.502 1.00 55.99 306 PRO B C 1
ATOM 5270 O O . PRO B 1 226 ? -17.433 23.749 -0.301 1.00 55.64 306 PRO B O 1
ATOM 5274 N N . THR B 1 227 ? -16.624 24.655 -2.211 1.00 55.95 307 THR B N 1
ATOM 5275 C CA . THR B 1 227 ? -15.401 25.270 -1.677 1.00 57.39 307 THR B CA 1
ATOM 5276 C C . THR B 1 227 ? -15.287 26.730 -2.123 1.00 63.60 307 THR B C 1
ATOM 5277 O O . THR B 1 227 ? -16.032 27.215 -2.988 1.00 63.21 307 THR B O 1
ATOM 5281 N N . SER B 1 228 ? -14.322 27.409 -1.521 1.00 61.85 308 SER B N 1
ATOM 5282 C CA . SER B 1 228 ? -13.953 28.784 -1.794 1.00 63.36 308 SER B CA 1
ATOM 5283 C C . SER B 1 228 ? -13.054 28.849 -3.018 1.00 67.76 308 SER B C 1
ATOM 5284 O O . SER B 1 228 ? -12.241 27.947 -3.242 1.00 67.43 308 SER B O 1
ATOM 5287 N N . ASN B 1 229 ? -13.217 29.915 -3.815 1.00 64.61 309 ASN B N 1
ATOM 5288 C CA . ASN B 1 229 ? -12.422 30.279 -4.994 1.00 64.15 309 ASN B CA 1
ATOM 5289 C C . ASN B 1 229 ? -12.260 29.159 -6.052 1.00 66.85 309 ASN B C 1
ATOM 5290 O O . ASN B 1 229 ? -11.289 29.145 -6.818 1.00 67.83 309 ASN B O 1
ATOM 5295 N N . GLU B 1 230 ? -13.246 28.279 -6.145 1.00 60.69 310 GLU B N 1
ATOM 5296 C CA . GLU B 1 230 ? -13.273 27.269 -7.187 1.00 58.93 310 GLU B CA 1
ATOM 5297 C C . GLU B 1 230 ? -14.470 27.562 -8.061 1.00 63.57 310 GLU B C 1
ATOM 5298 O O . GLU B 1 230 ? -15.377 28.294 -7.658 1.00 65.29 310 GLU B O 1
ATOM 5304 N N . THR B 1 231 ? -14.446 27.038 -9.274 1.00 58.47 311 THR B N 1
ATOM 5305 C CA . THR B 1 231 ? -15.477 27.220 -10.278 1.00 58.60 311 THR B CA 1
ATOM 5306 C C . THR B 1 231 ? -16.778 26.434 -9.855 1.00 62.75 311 THR B C 1
ATOM 5307 O O . THR B 1 231 ? -16.711 25.580 -8.969 1.00 61.94 311 THR B O 1
ATOM 5311 N N . LEU B 1 232 ? -17.954 26.763 -10.431 1.00 59.64 312 LEU B N 1
ATOM 5312 C CA . LEU B 1 232 ? -19.208 26.101 -10.034 1.00 58.83 312 LEU B CA 1
ATOM 5313 C C . LEU B 1 232 ? -19.456 24.792 -10.790 1.00 61.09 312 LEU B C 1
ATOM 5314 O O . LEU B 1 232 ? -20.353 24.039 -10.412 1.00 60.69 312 LEU B O 1
ATOM 5319 N N . SER B 1 233 ? -18.653 24.501 -11.816 1.00 56.50 313 SER B N 1
ATOM 5320 C CA . SER B 1 233 ? -18.808 23.319 -12.676 1.00 55.77 313 SER B CA 1
ATOM 5321 C C . SER B 1 233 ? -19.000 21.983 -11.915 1.00 57.05 313 SER B C 1
ATOM 5322 O O . SER B 1 233 ? -19.820 21.168 -12.338 1.00 57.09 313 SER B O 1
ATOM 5325 N N . CYS B 1 234 ? -18.278 21.775 -10.810 1.00 51.35 314 CYS B N 1
ATOM 5326 C CA . CYS B 1 234 ? -18.367 20.547 -10.022 1.00 49.69 314 CYS B CA 1
ATOM 5327 C C . CYS B 1 234 ? -19.741 20.419 -9.337 1.00 51.52 314 CYS B C 1
ATOM 5328 O O . CYS B 1 234 ? -20.414 19.403 -9.508 1.00 50.44 314 CYS B O 1
ATOM 5331 N N . VAL B 1 235 ? -20.160 21.449 -8.585 1.00 47.58 315 VAL B N 1
ATOM 5332 C CA . VAL B 1 235 ? -21.417 21.427 -7.851 1.00 48.07 315 VAL B CA 1
ATOM 5333 C C . VAL B 1 235 ? -22.619 21.366 -8.830 1.00 51.19 315 VAL B C 1
ATOM 5334 O O . VAL B 1 235 ? -23.590 20.665 -8.531 1.00 50.25 315 VAL B O 1
ATOM 5338 N N . ILE B 1 236 ? -22.489 21.981 -10.035 1.00 47.12 316 ILE B N 1
ATOM 5339 C CA . ILE B 1 236 ? -23.507 21.952 -11.085 1.00 47.08 316 ILE B CA 1
ATOM 5340 C C . ILE B 1 236 ? -23.703 20.516 -11.566 1.00 50.59 316 ILE B C 1
ATOM 5341 O O . ILE B 1 236 ? -24.842 20.060 -11.603 1.00 52.92 316 ILE B O 1
ATOM 5346 N N . ILE B 1 237 ? -22.622 19.809 -11.920 1.00 44.90 317 ILE B N 1
ATOM 5347 C CA . ILE B 1 237 ? -22.713 18.426 -12.413 1.00 44.66 317 ILE B CA 1
ATOM 5348 C C . ILE B 1 237 ? -23.280 17.523 -11.316 1.00 48.87 317 ILE B C 1
ATOM 5349 O O . ILE B 1 237 ? -24.228 16.781 -11.593 1.00 49.94 317 ILE B O 1
ATOM 5354 N N . PHE B 1 238 ? -22.786 17.663 -10.065 1.00 44.14 318 PHE B N 1
ATOM 5355 C CA . PHE B 1 238 ? -23.304 16.894 -8.940 1.00 41.88 318 PHE B CA 1
ATOM 5356 C C . PHE B 1 238 ? -24.813 17.128 -8.809 1.00 46.34 318 PHE B C 1
ATOM 5357 O O . PHE B 1 238 ? -25.556 16.146 -8.727 1.00 46.19 318 PHE B O 1
ATOM 5365 N N . VAL B 1 239 ? -25.264 18.409 -8.809 1.00 43.49 319 VAL B N 1
ATOM 5366 C CA . VAL B 1 239 ? -26.699 18.739 -8.664 1.00 44.24 319 VAL B CA 1
ATOM 5367 C C . VAL B 1 239 ? -27.513 18.068 -9.789 1.00 50.03 319 VAL B C 1
ATOM 5368 O O . VAL B 1 239 ? -28.536 17.463 -9.501 1.00 49.81 319 VAL B O 1
ATOM 5372 N N . ILE B 1 240 ? -27.030 18.128 -11.041 1.00 48.14 320 ILE B N 1
ATOM 5373 C CA . ILE B 1 240 ? -27.709 17.507 -12.179 1.00 49.22 320 ILE B CA 1
ATOM 5374 C C . ILE B 1 240 ? -27.756 15.968 -12.008 1.00 54.25 320 ILE B C 1
ATOM 5375 O O . ILE B 1 240 ? -28.825 15.395 -12.157 1.00 55.10 320 ILE B O 1
ATOM 5380 N N . VAL B 1 241 ? -26.618 15.311 -11.720 1.00 50.82 321 VAL B N 1
ATOM 5381 C CA . VAL B 1 241 ? -26.555 13.845 -11.586 1.00 50.23 321 VAL B CA 1
ATOM 5382 C C . VAL B 1 241 ? -27.365 13.358 -10.363 1.00 53.23 321 VAL B C 1
ATOM 5383 O O . VAL B 1 241 ? -28.313 12.590 -10.540 1.00 53.77 321 VAL B O 1
ATOM 5387 N N . TYR B 1 242 ? -26.997 13.814 -9.152 1.00 47.43 322 TYR B N 1
ATOM 5388 C CA . TYR B 1 242 ? -27.614 13.400 -7.900 1.00 45.28 322 TYR B CA 1
ATOM 5389 C C . TYR B 1 242 ? -29.094 13.729 -7.801 1.00 49.40 322 TYR B C 1
ATOM 5390 O O . TYR B 1 242 ? -29.861 12.864 -7.383 1.00 49.49 322 TYR B O 1
ATOM 5399 N N . TYR B 1 243 ? -29.502 14.962 -8.126 1.00 46.95 323 TYR B N 1
ATOM 5400 C CA . TYR B 1 243 ? -30.909 15.326 -8.025 1.00 47.25 323 TYR B CA 1
ATOM 5401 C C . TYR B 1 243 ? -31.741 14.468 -8.983 1.00 53.43 323 TYR B C 1
ATOM 5402 O O . TYR B 1 243 ? -32.771 13.959 -8.555 1.00 54.39 323 TYR B O 1
ATOM 5411 N N . ALA B 1 244 ? -31.283 14.280 -10.250 1.00 49.79 324 ALA B N 1
ATOM 5412 C CA . ALA B 1 244 ? -31.981 13.456 -11.249 1.00 50.01 324 ALA B CA 1
ATOM 5413 C C . ALA B 1 244 ? -32.047 11.978 -10.818 1.00 52.17 324 ALA B C 1
ATOM 5414 O O . ALA B 1 244 ? -33.086 11.327 -10.999 1.00 53.84 324 ALA B O 1
ATOM 5416 N N . LEU B 1 245 ? -30.955 11.467 -10.227 1.00 44.61 325 LEU B N 1
ATOM 5417 C CA . LEU B 1 245 ? -30.905 10.110 -9.718 1.00 44.46 325 LEU B CA 1
ATOM 5418 C C . LEU B 1 245 ? -31.970 9.901 -8.617 1.00 52.45 325 LEU B C 1
ATOM 5419 O O . LEU B 1 245 ? -32.812 9.002 -8.742 1.00 54.05 325 LEU B O 1
ATOM 5424 N N . MET B 1 246 ? -31.972 10.778 -7.594 1.00 49.56 326 MET B N 1
ATOM 5425 C CA . MET B 1 246 ? -32.913 10.728 -6.468 1.00 49.58 326 MET B CA 1
ATOM 5426 C C . MET B 1 246 ? -34.358 11.034 -6.892 1.00 52.87 326 MET B C 1
ATOM 5427 O O . MET B 1 246 ? -35.275 10.376 -6.400 1.00 52.76 326 MET B O 1
ATOM 5432 N N . ALA B 1 247 ? -34.565 11.967 -7.834 1.00 49.59 327 ALA B N 1
ATOM 5433 C CA . ALA B 1 247 ? -35.910 12.262 -8.343 1.00 50.71 327 ALA B CA 1
ATOM 5434 C C . ALA B 1 247 ? -36.437 11.051 -9.112 1.00 55.04 327 ALA B C 1
ATOM 5435 O O . ALA B 1 247 ? -37.608 10.703 -8.982 1.00 56.18 327 ALA B O 1
ATOM 5437 N N . GLY B 1 248 ? -35.535 10.369 -9.815 1.00 51.01 328 GLY B N 1
ATOM 5438 C CA . GLY B 1 248 ? -35.839 9.157 -10.562 1.00 51.64 328 GLY B CA 1
ATOM 5439 C C . GLY B 1 248 ? -36.317 7.985 -9.725 1.00 54.97 328 GLY B C 1
ATOM 5440 O O . GLY B 1 248 ? -37.230 7.280 -10.139 1.00 56.32 328 GLY B O 1
ATOM 5441 N N . VAL B 1 249 ? -35.709 7.754 -8.557 1.00 51.12 329 VAL B N 1
ATOM 5442 C CA . VAL B 1 249 ? -36.086 6.634 -7.681 1.00 50.37 329 VAL B CA 1
ATOM 5443 C C . VAL B 1 249 ? -37.395 6.972 -6.925 1.00 54.02 329 VAL B C 1
ATOM 5444 O O . VAL B 1 249 ? -38.148 6.055 -6.591 1.00 55.00 329 VAL B O 1
ATOM 5448 N N . VAL B 1 250 ? -37.688 8.276 -6.712 1.00 48.91 330 VAL B N 1
ATOM 5449 C CA . VAL B 1 250 ? -38.927 8.727 -6.067 1.00 48.90 330 VAL B CA 1
ATOM 5450 C C . VAL B 1 250 ? -40.104 8.566 -7.075 1.00 55.50 330 VAL B C 1
ATOM 5451 O O . VAL B 1 250 ? -41.155 8.033 -6.700 1.00 55.79 330 VAL B O 1
ATOM 5455 N N . TRP B 1 251 ? -39.913 8.967 -8.359 1.00 53.40 331 TRP B N 1
ATOM 5456 C CA . TRP B 1 251 ? -40.963 8.802 -9.373 1.00 54.81 331 TRP B CA 1
ATOM 5457 C C . TRP B 1 251 ? -41.221 7.331 -9.620 1.00 60.90 331 TRP B C 1
ATOM 5458 O O . TRP B 1 251 ? -42.343 6.975 -9.988 1.00 62.97 331 TRP B O 1
ATOM 5469 N N . PHE B 1 252 ? -40.209 6.471 -9.350 1.00 56.44 332 PHE B N 1
ATOM 5470 C CA . PHE B 1 252 ? -40.347 5.017 -9.419 1.00 56.55 332 PHE B CA 1
ATOM 5471 C C . PHE B 1 252 ? -41.364 4.545 -8.333 1.00 61.39 332 PHE B C 1
ATOM 5472 O O . PHE B 1 252 ? -42.190 3.686 -8.630 1.00 62.79 332 PHE B O 1
ATOM 5480 N N . VAL B 1 253 ? -41.307 5.099 -7.093 1.00 56.74 333 VAL B N 1
ATOM 5481 C CA . VAL B 1 253 ? -42.265 4.739 -6.018 1.00 57.00 333 VAL B CA 1
ATOM 5482 C C . VAL B 1 253 ? -43.693 5.102 -6.467 1.00 62.58 333 VAL B C 1
ATOM 5483 O O . VAL B 1 253 ? -44.607 4.298 -6.315 1.00 63.02 333 VAL B O 1
ATOM 5487 N N . VAL B 1 254 ? -43.857 6.296 -7.065 1.00 60.78 334 VAL B N 1
ATOM 5488 C CA . VAL B 1 254 ? -45.122 6.808 -7.602 1.00 62.48 334 VAL B CA 1
ATOM 5489 C C . VAL B 1 254 ? -45.648 5.804 -8.643 1.00 68.42 334 VAL B C 1
ATOM 5490 O O . VAL B 1 254 ? -46.832 5.463 -8.600 1.00 68.65 334 VAL B O 1
ATOM 5494 N N . LEU B 1 255 ? -44.749 5.290 -9.523 1.00 65.90 335 LEU B N 1
ATOM 5495 C CA . LEU B 1 255 ? -45.066 4.276 -10.533 1.00 67.98 335 LEU B CA 1
ATOM 5496 C C . LEU B 1 255 ? -45.654 3.016 -9.882 1.00 72.58 335 LEU B C 1
ATOM 5497 O O . LEU B 1 255 ? -46.701 2.541 -10.324 1.00 73.71 335 LEU B O 1
ATOM 5502 N N . THR B 1 256 ? -44.995 2.498 -8.814 1.00 67.64 336 THR B N 1
ATOM 5503 C CA . THR B 1 256 ? -45.450 1.310 -8.072 1.00 67.24 336 THR B CA 1
ATOM 5504 C C . THR B 1 256 ? -46.777 1.601 -7.352 1.00 72.29 336 THR B C 1
ATOM 5505 O O . THR B 1 256 ? -47.630 0.711 -7.276 1.00 72.31 336 THR B O 1
ATOM 5509 N N . TYR B 1 257 ? -46.944 2.843 -6.831 1.00 69.52 337 TYR B N 1
ATOM 5510 C CA . TYR B 1 257 ? -48.164 3.266 -6.145 1.00 71.02 337 TYR B CA 1
ATOM 5511 C C . TYR B 1 257 ? -49.332 3.333 -7.137 1.00 76.64 337 TYR B C 1
ATOM 5512 O O . TYR B 1 257 ? -50.426 2.864 -6.817 1.00 77.04 337 TYR B O 1
ATOM 5521 N N . ALA B 1 258 ? -49.087 3.910 -8.336 1.00 73.66 338 ALA B N 1
ATOM 5522 C CA . ALA B 1 258 ? -50.067 4.036 -9.416 1.00 74.76 338 ALA B CA 1
ATOM 5523 C C . ALA B 1 258 ? -50.533 2.675 -9.875 1.00 80.33 338 ALA B C 1
ATOM 5524 O O . ALA B 1 258 ? -51.720 2.515 -10.179 1.00 81.98 338 ALA B O 1
ATOM 5526 N N . TRP B 1 259 ? -49.614 1.683 -9.899 1.00 75.61 339 TRP B N 1
ATOM 5527 C CA . TRP B 1 259 ? -49.974 0.326 -10.279 1.00 76.51 339 TRP B CA 1
ATOM 5528 C C . TRP B 1 259 ? -50.810 -0.351 -9.186 1.00 80.80 339 TRP B C 1
ATOM 5529 O O . TRP B 1 259 ? -51.754 -1.066 -9.513 1.00 81.72 339 TRP B O 1
ATOM 5540 N N . HIS B 1 260 ? -50.476 -0.103 -7.909 1.00 76.75 340 HIS B N 1
ATOM 5541 C CA . HIS B 1 260 ? -51.160 -0.636 -6.732 1.00 77.76 340 HIS B CA 1
ATOM 5542 C C . HIS B 1 260 ? -52.610 -0.073 -6.610 1.00 84.09 340 HIS B C 1
ATOM 5543 O O . HIS B 1 260 ? -53.503 -0.809 -6.178 1.00 84.39 340 HIS B O 1
ATOM 5550 N N . THR B 1 261 ? -52.837 1.203 -7.012 1.00 81.67 341 THR B N 1
ATOM 5551 C CA . THR B 1 261 ? -54.150 1.860 -6.948 1.00 83.37 341 THR B CA 1
ATOM 5552 C C . THR B 1 261 ? -54.881 1.873 -8.312 1.00 91.37 341 THR B C 1
ATOM 5553 O O . THR B 1 261 ? -56.011 2.367 -8.375 1.00 93.28 341 THR B O 1
ATOM 5557 N N . SER B 1 262 ? -54.278 1.298 -9.382 1.00 88.85 342 SER B N 1
ATOM 5558 C CA . SER B 1 262 ? -54.914 1.230 -10.708 1.00 91.08 342 SER B CA 1
ATOM 5559 C C . SER B 1 262 ? -56.135 0.287 -10.701 1.00 99.15 342 SER B C 1
ATOM 5560 O O . SER B 1 262 ? -56.978 0.370 -11.600 1.00 100.47 342 SER B O 1
ATOM 5563 N N . PHE B 1 263 ? -56.223 -0.591 -9.676 1.00 97.10 343 PHE B N 1
ATOM 5564 C CA . PHE B 1 263 ? -57.295 -1.571 -9.509 1.00 99.57 343 PHE B CA 1
ATOM 5565 C C . PHE B 1 263 ? -58.504 -0.979 -8.761 1.00 108.81 343 PHE B C 1
ATOM 5566 O O . PHE B 1 263 ? -59.641 -1.194 -9.194 1.00 110.64 343 PHE B O 1
ATOM 5574 N N . LYS B 1 264 ? -58.261 -0.244 -7.641 1.00 106.68 344 LYS B N 1
ATOM 5575 C CA . LYS B 1 264 ? -59.308 0.389 -6.821 1.00 108.13 344 LYS B CA 1
ATOM 5576 C C . LYS B 1 264 ? -60.132 1.364 -7.659 1.00 115.90 344 LYS B C 1
ATOM 5577 O O . LYS B 1 264 ? -61.359 1.403 -7.533 1.00 117.59 344 LYS B O 1
ATOM 5579 N N . ALA B 1 265 ? -59.449 2.112 -8.545 1.00 113.38 345 ALA B N 1
ATOM 5580 C CA . ALA B 1 265 ? -60.047 3.079 -9.457 1.00 115.26 345 ALA B CA 1
ATOM 5581 C C . ALA B 1 265 ? -60.884 2.364 -10.530 1.00 121.21 345 ALA B C 1
ATOM 5582 O O . ALA B 1 265 ? -62.113 2.483 -10.517 1.00 123.03 345 ALA B O 1
ATOM 5584 N N . LEU B 1 266 ? -60.230 1.593 -11.422 1.00 116.96 346 LEU B N 1
ATOM 5585 C CA . LEU B 1 266 ? -60.901 0.865 -12.496 1.00 141.70 346 LEU B CA 1
ATOM 5586 C C . LEU B 1 266 ? -61.046 -0.609 -12.149 1.00 139.51 346 LEU B C 1
ATOM 5587 O O . LEU B 1 266 ? -62.161 -1.112 -12.084 1.00 94.90 346 LEU B O 1
ATOM 5589 N N . GLY B 1 275 ? -57.215 15.608 -15.548 1.00 136.02 355 GLY B N 1
ATOM 5590 C CA . GLY B 1 275 ? -57.610 14.878 -14.352 1.00 134.66 355 GLY B CA 1
ATOM 5591 C C . GLY B 1 275 ? -56.439 14.378 -13.533 1.00 135.83 355 GLY B C 1
ATOM 5592 O O . GLY B 1 275 ? -55.403 14.002 -14.092 1.00 134.11 355 GLY B O 1
ATOM 5593 N N . LYS B 1 276 ? -56.604 14.395 -12.187 1.00 131.59 356 LYS B N 1
ATOM 5594 C CA . LYS B 1 276 ? -55.654 13.955 -11.148 1.00 128.84 356 LYS B CA 1
ATOM 5595 C C . LYS B 1 276 ? -54.288 14.710 -11.178 1.00 131.55 356 LYS B C 1
ATOM 5596 O O . LYS B 1 276 ? -53.368 14.328 -10.442 1.00 128.84 356 LYS B O 1
ATOM 5598 N N . THR B 1 277 ? -54.171 15.790 -11.987 1.00 129.67 357 THR B N 1
ATOM 5599 C CA . THR B 1 277 ? -52.946 16.592 -12.075 1.00 128.41 357 THR B CA 1
ATOM 5600 C C . THR B 1 277 ? -53.088 17.776 -11.092 1.00 131.90 357 THR B C 1
ATOM 5601 O O . THR B 1 277 ? -53.659 18.820 -11.431 1.00 133.68 357 THR B O 1
ATOM 5605 N N . SER B 1 278 ? -52.599 17.567 -9.855 1.00 125.43 358 SER B N 1
ATOM 5606 C CA . SER B 1 278 ? -52.622 18.536 -8.757 1.00 124.39 358 SER B CA 1
ATOM 5607 C C . SER B 1 278 ? -51.185 18.766 -8.248 1.00 124.00 358 SER B C 1
ATOM 5608 O O . SER B 1 278 ? -50.248 18.703 -9.053 1.00 123.09 358 SER B O 1
ATOM 5611 N N . TYR B 1 279 ? -50.999 19.022 -6.931 1.00 117.25 359 TYR B N 1
ATOM 5612 C CA . TYR B 1 279 ? -49.674 19.246 -6.344 1.00 113.61 359 TYR B CA 1
ATOM 5613 C C . TYR B 1 279 ? -48.983 17.907 -6.005 1.00 111.68 359 TYR B C 1
ATOM 5614 O O . TYR B 1 279 ? -48.364 17.783 -4.946 1.00 109.88 359 TYR B O 1
ATOM 5623 N N . PHE B 1 280 ? -49.067 16.919 -6.929 1.00 105.58 360 PHE B N 1
ATOM 5624 C CA . PHE B 1 280 ? -48.428 15.597 -6.826 1.00 102.51 360 PHE B CA 1
ATOM 5625 C C . PHE B 1 280 ? -46.901 15.752 -6.848 1.00 101.45 360 PHE B C 1
ATOM 5626 O O . PHE B 1 280 ? -46.167 14.941 -6.279 1.00 98.53 360 PHE B O 1
ATOM 5634 N N . HIS B 1 281 ? -46.453 16.823 -7.519 1.00 96.87 361 HIS B N 1
ATOM 5635 C CA . HIS B 1 281 ? -45.083 17.260 -7.712 1.00 95.09 361 HIS B CA 1
ATOM 5636 C C . HIS B 1 281 ? -44.392 17.578 -6.386 1.00 96.55 361 HIS B C 1
ATOM 5637 O O . HIS B 1 281 ? -43.196 17.325 -6.241 1.00 94.44 361 HIS B O 1
ATOM 5644 N N . LEU B 1 282 ? -45.147 18.109 -5.411 1.00 92.63 362 LEU B N 1
ATOM 5645 C CA . LEU B 1 282 ? -44.631 18.430 -4.084 1.00 90.92 362 LEU B CA 1
ATOM 5646 C C . LEU B 1 282 ? -44.147 17.172 -3.371 1.00 88.99 362 LEU B C 1
ATOM 5647 O O . LEU B 1 282 ? -43.154 17.216 -2.658 1.00 86.76 362 LEU B O 1
ATOM 5652 N N . LEU B 1 283 ? -44.847 16.052 -3.583 1.00 83.43 363 LEU B N 1
ATOM 5653 C CA . LEU B 1 283 ? -44.520 14.756 -2.989 1.00 80.65 363 LEU B CA 1
ATOM 5654 C C . LEU B 1 283 ? -43.288 14.114 -3.638 1.00 77.00 363 LEU B C 1
ATOM 5655 O O . LEU B 1 283 ? -42.656 13.266 -3.015 1.00 74.92 363 LEU B O 1
ATOM 5660 N N . THR B 1 284 ? -42.966 14.494 -4.891 1.00 69.78 364 THR B N 1
ATOM 5661 C CA . THR B 1 284 ? -41.888 13.891 -5.670 1.00 66.62 364 THR B CA 1
ATOM 5662 C C . THR B 1 284 ? -40.590 14.698 -5.711 1.00 65.96 364 THR B C 1
ATOM 5663 O O . THR B 1 284 ? -39.523 14.100 -5.621 1.00 64.69 364 THR B O 1
ATOM 5667 N N . TRP B 1 285 ? -40.666 16.022 -5.888 1.00 60.09 365 TRP B N 1
ATOM 5668 C CA . TRP B 1 285 ? -39.482 16.871 -6.042 1.00 57.46 365 TRP B CA 1
ATOM 5669 C C . TRP B 1 285 ? -38.874 17.356 -4.696 1.00 59.49 365 TRP B C 1
ATOM 5670 O O . TRP B 1 285 ? -37.751 17.861 -4.709 1.00 57.93 365 TRP B O 1
ATOM 5681 N N . SER B 1 286 ? -39.583 17.175 -3.556 1.00 55.30 366 SER B N 1
ATOM 5682 C CA . SER B 1 286 ? -39.138 17.642 -2.234 1.00 54.07 366 SER B CA 1
ATOM 5683 C C . SER B 1 286 ? -37.986 16.858 -1.617 1.00 56.20 366 SER B C 1
ATOM 5684 O O . SER B 1 286 ? -37.045 17.470 -1.110 1.00 55.27 366 SER B O 1
ATOM 5687 N N . LEU B 1 287 ? -38.105 15.521 -1.573 1.00 52.27 367 LEU B N 1
ATOM 5688 C CA . LEU B 1 287 ? -37.132 14.632 -0.958 1.00 51.24 367 LEU B CA 1
ATOM 5689 C C . LEU B 1 287 ? -35.749 14.774 -1.650 1.00 53.32 367 LEU B C 1
ATOM 5690 O O . LEU B 1 287 ? -34.787 15.003 -0.915 1.00 52.27 367 LEU B O 1
ATOM 5695 N N . PRO B 1 288 ? -35.607 14.727 -3.011 1.00 49.37 368 PRO B N 1
ATOM 5696 C CA . PRO B 1 288 ? -34.271 14.929 -3.612 1.00 48.29 368 PRO B CA 1
ATOM 5697 C C . PRO B 1 288 ? -33.727 16.335 -3.357 1.00 52.62 368 PRO B C 1
ATOM 5698 O O . PRO B 1 288 ? -32.514 16.489 -3.285 1.00 51.08 368 PRO B O 1
ATOM 5702 N N . PHE B 1 289 ? -34.615 17.343 -3.181 1.00 50.53 369 PHE B N 1
ATOM 5703 C CA . PHE B 1 289 ? -34.212 18.729 -2.927 1.00 51.19 369 PHE B CA 1
ATOM 5704 C C . PHE B 1 289 ? -33.517 18.869 -1.570 1.00 53.10 369 PHE B C 1
ATOM 5705 O O . PHE B 1 289 ? -32.424 19.412 -1.507 1.00 52.76 369 PHE B O 1
ATOM 5713 N N . VAL B 1 290 ? -34.135 18.351 -0.509 1.00 48.89 370 VAL B N 1
ATOM 5714 C CA . VAL B 1 290 ? -33.652 18.413 0.870 1.00 48.16 370 VAL B CA 1
ATOM 5715 C C . VAL B 1 290 ? -32.308 17.679 0.978 1.00 50.79 370 VAL B C 1
ATOM 5716 O O . VAL B 1 290 ? -31.357 18.237 1.528 1.00 50.48 370 VAL B O 1
ATOM 5720 N N . LEU B 1 291 ? -32.215 16.464 0.401 1.00 46.68 371 LEU B N 1
ATOM 5721 C CA . LEU B 1 291 ? -31.002 15.655 0.397 1.00 44.80 371 LEU B CA 1
ATOM 5722 C C . LEU B 1 291 ? -29.854 16.364 -0.365 1.00 49.24 371 LEU B C 1
ATOM 5723 O O . LEU B 1 291 ? -28.741 16.441 0.157 1.00 49.97 371 LEU B O 1
ATOM 5728 N N . THR B 1 292 ? -30.132 16.910 -1.565 1.00 44.62 372 THR B N 1
ATOM 5729 C CA . THR B 1 292 ? -29.147 17.643 -2.380 1.00 43.93 372 THR B CA 1
ATOM 5730 C C . THR B 1 292 ? -28.597 18.833 -1.584 1.00 45.82 372 THR B C 1
ATOM 5731 O O . THR B 1 292 ? -27.378 18.973 -1.481 1.00 43.27 372 THR B O 1
ATOM 5735 N N . VAL B 1 293 ? -29.512 19.649 -0.997 1.00 42.78 373 VAL B N 1
ATOM 5736 C CA . VAL B 1 293 ? -29.203 20.814 -0.164 1.00 42.84 373 VAL B CA 1
ATOM 5737 C C . VAL B 1 293 ? -28.350 20.382 1.054 1.00 46.30 373 VAL B C 1
ATOM 5738 O O . VAL B 1 293 ? -27.384 21.078 1.374 1.00 46.06 373 VAL B O 1
ATOM 5742 N N . ALA B 1 294 ? -28.656 19.208 1.667 1.00 43.26 374 ALA B N 1
ATOM 5743 C CA . ALA B 1 294 ? -27.939 18.675 2.828 1.00 43.01 374 ALA B CA 1
ATOM 5744 C C . ALA B 1 294 ? -26.495 18.327 2.466 1.00 47.76 374 ALA B C 1
ATOM 5745 O O . ALA B 1 294 ? -25.587 18.652 3.230 1.00 48.07 374 ALA B O 1
ATOM 5747 N N . ILE B 1 295 ? -26.273 17.753 1.271 1.00 44.00 375 ILE B N 1
ATOM 5748 C CA . ILE B 1 295 ? -24.934 17.413 0.789 1.00 43.54 375 ILE B CA 1
ATOM 5749 C C . ILE B 1 295 ? -24.133 18.690 0.544 1.00 48.91 375 ILE B C 1
ATOM 5750 O O . ILE B 1 295 ? -22.949 18.745 0.896 1.00 50.26 375 ILE B O 1
ATOM 5755 N N . LEU B 1 296 ? -24.776 19.708 -0.036 1.00 45.47 376 LEU B N 1
ATOM 5756 C CA . LEU B 1 296 ? -24.132 20.993 -0.300 1.00 45.62 376 LEU B CA 1
ATOM 5757 C C . LEU B 1 296 ? -23.755 21.700 1.002 1.00 48.77 376 LEU B C 1
ATOM 5758 O O . LEU B 1 296 ? -22.684 22.286 1.064 1.00 50.19 376 LEU B O 1
ATOM 5763 N N . ALA B 1 297 ? -24.586 21.610 2.043 1.00 44.11 377 ALA B N 1
ATOM 5764 C CA . ALA B 1 297 ? -24.273 22.261 3.314 1.00 44.63 377 ALA B CA 1
ATOM 5765 C C . ALA B 1 297 ? -23.117 21.576 4.029 1.00 48.64 377 ALA B C 1
ATOM 5766 O O . ALA B 1 297 ? -22.285 22.258 4.593 1.00 49.11 377 ALA B O 1
ATOM 5768 N N . VAL B 1 298 ? -23.028 20.240 3.955 1.00 45.18 378 VAL B N 1
ATOM 5769 C CA . VAL B 1 298 ? -21.976 19.468 4.621 1.00 43.92 378 VAL B CA 1
ATOM 5770 C C . VAL B 1 298 ? -20.716 19.375 3.724 1.00 47.69 378 VAL B C 1
ATOM 5771 O O . VAL B 1 298 ? -19.658 18.949 4.186 1.00 46.18 378 VAL B O 1
ATOM 5775 N N . ALA B 1 299 ? -20.827 19.859 2.472 1.00 45.61 379 ALA B N 1
ATOM 5776 C CA . ALA B 1 299 ? -19.753 19.968 1.489 1.00 45.06 379 ALA B CA 1
ATOM 5777 C C . ALA B 1 299 ? -19.026 18.611 1.253 1.00 49.40 379 ALA B C 1
ATOM 5778 O O . ALA B 1 299 ? -17.810 18.504 1.381 1.00 49.60 379 ALA B O 1
ATOM 5780 N N . GLN B 1 300 ? -19.778 17.588 0.869 1.00 45.51 380 GLN B N 1
ATOM 5781 C CA . GLN B 1 300 ? -19.155 16.287 0.626 1.00 44.03 380 GLN B CA 1
ATOM 5782 C C . GLN B 1 300 ? -19.260 15.881 -0.851 1.00 46.15 380 GLN B C 1
ATOM 5783 O O . GLN B 1 300 ? -19.386 14.702 -1.186 1.00 45.13 380 GLN B O 1
ATOM 5789 N N . VAL B 1 301 ? -19.122 16.895 -1.727 1.00 42.84 381 VAL B N 1
ATOM 5790 C CA . VAL B 1 301 ? -19.141 16.764 -3.184 1.00 42.85 381 VAL B CA 1
ATOM 5791 C C . VAL B 1 301 ? -17.689 16.693 -3.642 1.00 46.83 381 VAL B C 1
ATOM 5792 O O . VAL B 1 301 ? -16.892 17.581 -3.321 1.00 46.17 381 VAL B O 1
ATOM 5796 N N . ASP B 1 302 ? -17.342 15.594 -4.325 1.00 43.38 382 ASP B N 1
ATOM 5797 C CA . ASP B 1 302 ? -15.987 15.324 -4.805 1.00 43.56 382 ASP B CA 1
ATOM 5798 C C . ASP B 1 302 ? -16.019 15.009 -6.290 1.00 48.40 382 ASP B C 1
ATOM 5799 O O . ASP B 1 302 ? -17.024 14.509 -6.796 1.00 47.69 382 ASP B O 1
ATOM 5804 N N . GLY B 1 303 ? -14.917 15.303 -6.974 1.00 45.17 383 GLY B N 1
ATOM 5805 C CA . GLY B 1 303 ? -14.769 15.003 -8.389 1.00 44.10 383 GLY B CA 1
ATOM 5806 C C . GLY B 1 303 ? -14.104 13.660 -8.562 1.00 46.62 383 GLY B C 1
ATOM 5807 O O . GLY B 1 303 ? -13.451 13.163 -7.634 1.00 45.73 383 GLY B O 1
ATOM 5808 N N . ASP B 1 304 ? -14.257 13.058 -9.750 1.00 44.05 384 ASP B N 1
ATOM 5809 C CA . ASP B 1 304 ? -13.609 11.792 -10.071 1.00 44.31 384 ASP B CA 1
ATOM 5810 C C . ASP B 1 304 ? -13.335 11.700 -11.563 1.00 50.27 384 ASP B C 1
ATOM 5811 O O . ASP B 1 304 ? -14.259 11.785 -12.365 1.00 50.28 384 ASP B O 1
ATOM 5816 N N . SER B 1 305 ? -12.056 11.497 -11.924 1.00 47.39 385 SER B N 1
ATOM 5817 C CA . SER B 1 305 ? -11.590 11.420 -13.294 1.00 48.14 385 SER B CA 1
ATOM 5818 C C . SER B 1 305 ? -12.106 10.178 -14.059 1.00 53.72 385 SER B C 1
ATOM 5819 O O . SER B 1 305 ? -12.358 10.286 -15.266 1.00 53.65 385 SER B O 1
ATOM 5822 N N . VAL B 1 306 ? -12.256 9.015 -13.391 1.00 51.36 386 VAL B N 1
ATOM 5823 C CA . VAL B 1 306 ? -12.698 7.801 -14.095 1.00 52.55 386 VAL B CA 1
ATOM 5824 C C . VAL B 1 306 ? -14.214 7.891 -14.415 1.00 56.98 386 VAL B C 1
ATOM 5825 O O . VAL B 1 306 ? -14.580 7.566 -15.546 1.00 59.41 386 VAL B O 1
ATOM 5829 N N . SER B 1 307 ? -15.069 8.393 -13.497 1.00 51.52 387 SER B N 1
ATOM 5830 C CA . SER B 1 307 ? -16.505 8.550 -13.804 1.00 50.71 387 SER B CA 1
ATOM 5831 C C . SER B 1 307 ? -16.780 9.845 -14.616 1.00 53.03 387 SER B C 1
ATOM 5832 O O . SER B 1 307 ? -17.803 9.938 -15.286 1.00 53.57 387 SER B O 1
ATOM 5835 N N . GLY B 1 308 ? -15.870 10.817 -14.527 1.00 48.06 388 GLY B N 1
ATOM 5836 C CA . GLY B 1 308 ? -15.956 12.114 -15.196 1.00 47.73 388 GLY B CA 1
ATOM 5837 C C . GLY B 1 308 ? -17.060 13.010 -14.679 1.00 50.31 388 GLY B C 1
ATOM 5838 O O . GLY B 1 308 ? -17.551 13.879 -15.402 1.00 49.73 388 GLY B O 1
ATOM 5839 N N . ILE B 1 309 ? -17.484 12.785 -13.430 1.00 46.24 389 ILE B N 1
ATOM 5840 C CA . ILE B 1 309 ? -18.532 13.579 -12.789 1.00 45.45 389 ILE B CA 1
ATOM 5841 C C . ILE B 1 309 ? -18.127 13.976 -11.397 1.00 48.11 389 ILE B C 1
ATOM 5842 O O . ILE B 1 309 ? -17.130 13.500 -10.869 1.00 45.65 389 ILE B O 1
ATOM 5847 N N . CYS B 1 310 ? -18.972 14.801 -10.785 1.00 47.05 390 CYS B N 1
ATOM 5848 C CA . CYS B 1 310 ? -18.890 15.170 -9.392 1.00 47.11 390 CYS B CA 1
ATOM 5849 C C . CYS B 1 310 ? -20.065 14.489 -8.707 1.00 50.19 390 CYS B C 1
ATOM 5850 O O . CYS B 1 310 ? -21.166 14.409 -9.272 1.00 49.48 390 CYS B O 1
ATOM 5853 N N . PHE B 1 311 ? -19.784 13.854 -7.572 1.00 45.40 391 PHE B N 1
ATOM 5854 C CA . PHE B 1 311 ? -20.764 13.076 -6.848 1.00 44.28 391 PHE B CA 1
ATOM 5855 C C . PHE B 1 311 ? -20.518 13.173 -5.351 1.00 47.76 391 PHE B C 1
ATOM 5856 O O . PHE B 1 311 ? -19.610 13.872 -4.913 1.00 48.08 391 PHE B O 1
ATOM 5864 N N . VAL B 1 312 ? -21.391 12.544 -4.569 1.00 43.52 392 VAL B N 1
ATOM 5865 C CA . VAL B 1 312 ? -21.342 12.562 -3.129 1.00 42.95 392 VAL B CA 1
ATOM 5866 C C . VAL B 1 312 ? -20.673 11.291 -2.630 1.00 49.05 392 VAL B C 1
ATOM 5867 O O . VAL B 1 312 ? -20.978 10.189 -3.101 1.00 49.45 392 VAL B O 1
ATOM 5871 N N . GLY B 1 313 ? -19.779 11.469 -1.666 1.00 45.90 393 GLY B N 1
ATOM 5872 C CA . GLY B 1 313 ? -19.146 10.363 -0.971 1.00 45.96 393 GLY B CA 1
ATOM 5873 C C . GLY B 1 313 ? -18.100 9.598 -1.728 1.00 50.32 393 GLY B C 1
ATOM 5874 O O . GLY B 1 313 ? -17.907 8.401 -1.481 1.00 50.78 393 GLY B O 1
ATOM 5875 N N . TYR B 1 314 ? -17.401 10.284 -2.629 1.00 46.24 394 TYR B N 1
ATOM 5876 C CA . TYR B 1 314 ? -16.282 9.679 -3.336 1.00 46.20 394 TYR B CA 1
ATOM 5877 C C . TYR B 1 314 ? -15.077 9.592 -2.383 1.00 49.70 394 TYR B C 1
ATOM 5878 O O . TYR B 1 314 ? -14.440 8.542 -2.296 1.00 50.11 394 TYR B O 1
ATOM 5887 N N . LYS B 1 315 ? -14.834 10.662 -1.605 1.00 44.77 395 LYS B N 1
ATOM 5888 C CA . LYS B 1 315 ? -13.750 10.741 -0.626 1.00 44.31 395 LYS B CA 1
ATOM 5889 C C . LYS B 1 315 ? -14.097 9.969 0.632 1.00 47.36 395 LYS B C 1
ATOM 5890 O O . LYS B 1 315 ? -13.253 9.257 1.155 1.00 47.55 395 LYS B O 1
ATOM 5896 N N . ASN B 1 316 ? -15.308 10.178 1.155 1.00 43.41 396 ASN B N 1
ATOM 5897 C CA . ASN B 1 316 ? -15.802 9.607 2.402 1.00 42.97 396 ASN B CA 1
ATOM 5898 C C . ASN B 1 316 ? -17.043 8.772 2.103 1.00 44.98 396 ASN B C 1
ATOM 5899 O O . ASN B 1 316 ? -18.108 9.324 1.851 1.00 44.95 396 ASN B O 1
ATOM 5904 N N . TYR B 1 317 ? -16.881 7.436 2.077 1.00 40.87 397 TYR B N 1
ATOM 5905 C CA . TYR B 1 317 ? -17.899 6.463 1.668 1.00 39.94 397 TYR B CA 1
ATOM 5906 C C . TYR B 1 317 ? -19.252 6.578 2.431 1.00 45.53 397 TYR B C 1
ATOM 5907 O O . TYR B 1 317 ? -20.305 6.284 1.844 1.00 46.60 397 TYR B O 1
ATOM 5916 N N . ARG B 1 318 ? -19.225 7.029 3.703 1.00 41.18 398 ARG B N 1
ATOM 5917 C CA . ARG B 1 318 ? -20.408 7.167 4.557 1.00 40.40 398 ARG B CA 1
ATOM 5918 C C . ARG B 1 318 ? -21.440 8.094 3.946 1.00 43.91 398 ARG B C 1
ATOM 5919 O O . ARG B 1 318 ? -22.636 7.859 4.111 1.00 44.39 398 ARG B O 1
ATOM 5927 N N . TYR B 1 319 ? -20.983 9.139 3.235 1.00 40.08 399 TYR B N 1
ATOM 5928 C CA . TYR B 1 319 ? -21.856 10.114 2.573 1.00 39.50 399 TYR B CA 1
ATOM 5929 C C . TYR B 1 319 ? -22.525 9.466 1.375 1.00 43.63 399 TYR B C 1
ATOM 5930 O O . TYR B 1 319 ? -23.690 9.744 1.125 1.00 42.95 399 TYR B O 1
ATOM 5939 N N . ARG B 1 320 ? -21.842 8.527 0.700 1.00 41.38 400 ARG B N 1
ATOM 5940 C CA . ARG B 1 320 ? -22.477 7.784 -0.394 1.00 41.97 400 ARG B CA 1
ATOM 5941 C C . ARG B 1 320 ? -23.490 6.795 0.199 1.00 46.43 400 ARG B C 1
ATOM 5942 O O . ARG B 1 320 ? -24.545 6.588 -0.387 1.00 47.50 400 ARG B O 1
ATOM 5950 N N . ALA B 1 321 ? -23.190 6.236 1.382 1.00 42.03 401 ALA B N 1
ATOM 5951 C CA . ALA B 1 321 ? -24.052 5.289 2.087 1.00 42.18 401 ALA B CA 1
ATOM 5952 C C . ALA B 1 321 ? -25.314 5.970 2.609 1.00 48.16 401 ALA B C 1
ATOM 5953 O O . ALA B 1 321 ? -26.415 5.411 2.505 1.00 48.86 401 ALA B O 1
ATOM 5955 N N . GLY B 1 322 ? -25.140 7.162 3.188 1.00 43.65 402 GLY B N 1
ATOM 5956 C CA . GLY B 1 322 ? -26.235 7.923 3.761 1.00 42.37 402 GLY B CA 1
ATOM 5957 C C . GLY B 1 322 ? -27.152 8.560 2.751 1.00 45.19 402 GLY B C 1
ATOM 5958 O O . GLY B 1 322 ? -28.375 8.560 2.944 1.00 44.82 402 GLY B O 1
ATOM 5959 N N . PHE B 1 323 ? -26.569 9.121 1.675 1.00 40.92 403 PHE B N 1
ATOM 5960 C CA . PHE B 1 323 ? -27.342 9.867 0.683 1.00 41.52 403 PHE B CA 1
ATOM 5961 C C . PHE B 1 323 ? -27.663 9.117 -0.616 1.00 48.00 403 PHE B C 1
ATOM 5962 O O . PHE B 1 323 ? -28.466 9.620 -1.414 1.00 47.56 403 PHE B O 1
ATOM 5970 N N . VAL B 1 324 ? -27.058 7.947 -0.850 1.00 45.84 404 VAL B N 1
ATOM 5971 C CA . VAL B 1 324 ? -27.336 7.226 -2.094 1.00 46.45 404 VAL B CA 1
ATOM 5972 C C . VAL B 1 324 ? -27.825 5.833 -1.759 1.00 51.62 404 VAL B C 1
ATOM 5973 O O . VAL B 1 324 ? -28.923 5.491 -2.164 1.00 52.76 404 VAL B O 1
ATOM 5977 N N . LEU B 1 325 ? -27.042 5.044 -1.011 1.00 47.52 405 LEU B N 1
ATOM 5978 C CA . LEU B 1 325 ? -27.406 3.671 -0.684 1.00 46.96 405 LEU B CA 1
ATOM 5979 C C . LEU B 1 325 ? -28.723 3.579 0.112 1.00 51.15 405 LEU B C 1
ATOM 5980 O O . LEU B 1 325 ? -29.651 2.878 -0.327 1.00 51.21 405 LEU B O 1
ATOM 5985 N N . ALA B 1 326 ? -28.801 4.280 1.260 1.00 47.02 406 ALA B N 1
ATOM 5986 C CA . ALA B 1 326 ? -29.962 4.236 2.147 1.00 46.69 406 ALA B CA 1
ATOM 5987 C C . ALA B 1 326 ? -31.261 4.744 1.463 1.00 50.46 406 ALA B C 1
ATOM 5988 O O . ALA B 1 326 ? -32.237 4.002 1.536 1.00 50.77 406 ALA B O 1
ATOM 5990 N N . PRO B 1 327 ? -31.325 5.919 0.763 1.00 46.88 407 PRO B N 1
ATOM 5991 C CA . PRO B 1 327 ? -32.581 6.305 0.095 1.00 47.09 407 PRO B CA 1
ATOM 5992 C C . PRO B 1 327 ? -33.024 5.313 -0.992 1.00 49.05 407 PRO B C 1
ATOM 5993 O O . PRO B 1 327 ? -34.211 5.068 -1.120 1.00 49.39 407 PRO B O 1
ATOM 5997 N N . ILE B 1 328 ? -32.089 4.730 -1.748 1.00 45.00 408 ILE B N 1
ATOM 5998 C CA . ILE B 1 328 ? -32.397 3.728 -2.784 1.00 45.56 408 ILE B CA 1
ATOM 5999 C C . ILE B 1 328 ? -32.931 2.426 -2.098 1.00 51.84 408 ILE B C 1
ATOM 6000 O O . ILE B 1 328 ? -33.886 1.826 -2.593 1.00 52.89 408 ILE B O 1
ATOM 6005 N N . GLY B 1 329 ? -32.361 2.061 -0.942 1.00 47.54 409 GLY B N 1
ATOM 6006 C CA . GLY B 1 329 ? -32.799 0.911 -0.160 1.00 47.81 409 GLY B CA 1
ATOM 6007 C C . GLY B 1 329 ? -34.214 1.093 0.364 1.00 54.36 409 GLY B C 1
ATOM 6008 O O . GLY B 1 329 ? -34.990 0.130 0.422 1.00 53.94 409 GLY B O 1
ATOM 6009 N N . LEU B 1 330 ? -34.567 2.345 0.731 1.00 51.37 410 LEU B N 1
ATOM 6010 C CA . LEU B 1 330 ? -35.902 2.669 1.218 1.00 52.48 410 LEU B CA 1
ATOM 6011 C C . LEU B 1 330 ? -36.907 2.676 0.046 1.00 56.32 410 LEU B C 1
ATOM 6012 O O . LEU B 1 330 ? -38.022 2.186 0.227 1.00 55.98 410 LEU B O 1
ATOM 6017 N N . VAL B 1 331 ? -36.517 3.187 -1.160 1.00 52.61 411 VAL B N 1
ATOM 6018 C CA . VAL B 1 331 ? -37.444 3.172 -2.303 1.00 52.31 411 VAL B CA 1
ATOM 6019 C C . VAL B 1 331 ? -37.697 1.714 -2.740 1.00 56.54 411 VAL B C 1
ATOM 6020 O O . VAL B 1 331 ? -38.791 1.406 -3.209 1.00 56.78 411 VAL B O 1
ATOM 6024 N N . LEU B 1 332 ? -36.706 0.828 -2.555 1.00 52.81 412 LEU B N 1
ATOM 6025 C CA . LEU B 1 332 ? -36.849 -0.589 -2.881 1.00 53.79 412 LEU B CA 1
ATOM 6026 C C . LEU B 1 332 ? -37.855 -1.275 -1.977 1.00 59.15 412 LEU B C 1
ATOM 6027 O O . LEU B 1 332 ? -38.675 -2.046 -2.476 1.00 60.47 412 LEU B O 1
ATOM 6032 N N . ILE B 1 333 ? -37.817 -0.985 -0.656 1.00 55.84 413 ILE B N 1
ATOM 6033 C CA . ILE B 1 333 ? -38.735 -1.622 0.279 1.00 56.89 413 ILE B CA 1
ATOM 6034 C C . ILE B 1 333 ? -40.156 -1.002 0.146 1.00 60.99 413 ILE B C 1
ATOM 6035 O O . ILE B 1 333 ? -41.120 -1.735 0.312 1.00 62.71 413 ILE B O 1
ATOM 6040 N N . VAL B 1 334 ? -40.282 0.305 -0.178 1.00 55.76 414 VAL B N 1
ATOM 6041 C CA . VAL B 1 334 ? -41.578 0.986 -0.318 1.00 55.52 414 VAL B CA 1
ATOM 6042 C C . VAL B 1 334 ? -42.205 0.620 -1.679 1.00 60.24 414 VAL B C 1
ATOM 6043 O O . VAL B 1 334 ? -43.390 0.293 -1.728 1.00 60.39 414 VAL B O 1
ATOM 6047 N N . GLY B 1 335 ? -41.398 0.649 -2.740 1.00 56.75 415 GLY B N 1
ATOM 6048 C CA . GLY B 1 335 ? -41.800 0.254 -4.088 1.00 57.88 415 GLY B CA 1
ATOM 6049 C C . GLY B 1 335 ? -42.101 -1.233 -4.172 1.00 63.07 415 GLY B C 1
ATOM 6050 O O . GLY B 1 335 ? -43.060 -1.638 -4.837 1.00 63.58 415 GLY B O 1
ATOM 6051 N N . GLY B 1 336 ? -41.290 -2.038 -3.478 1.00 59.81 416 GLY B N 1
ATOM 6052 C CA . GLY B 1 336 ? -41.484 -3.479 -3.361 1.00 60.84 416 GLY B CA 1
ATOM 6053 C C . GLY B 1 336 ? -42.789 -3.794 -2.658 1.00 66.63 416 GLY B C 1
ATOM 6054 O O . GLY B 1 336 ? -43.503 -4.712 -3.065 1.00 68.51 416 GLY B O 1
ATOM 6055 N N . TYR B 1 337 ? -43.141 -2.993 -1.624 1.00 62.53 417 TYR B N 1
ATOM 6056 C CA . TYR B 1 337 ? -44.387 -3.139 -0.869 1.00 62.91 417 TYR B CA 1
ATOM 6057 C C . TYR B 1 337 ? -45.595 -2.941 -1.802 1.00 65.88 417 TYR B C 1
ATOM 6058 O O . TYR B 1 337 ? -46.471 -3.798 -1.838 1.00 66.15 417 TYR B O 1
ATOM 6067 N N . PHE B 1 338 ? -45.612 -1.829 -2.569 1.00 61.61 418 PHE B N 1
ATOM 6068 C CA . PHE B 1 338 ? -46.696 -1.486 -3.483 1.00 62.77 418 PHE B CA 1
ATOM 6069 C C . PHE B 1 338 ? -46.797 -2.465 -4.640 1.00 68.25 418 PHE B C 1
ATOM 6070 O O . PHE B 1 338 ? -47.909 -2.724 -5.101 1.00 69.61 418 PHE B O 1
ATOM 6078 N N . LEU B 1 339 ? -45.669 -3.051 -5.075 1.00 64.23 419 LEU B N 1
ATOM 6079 C CA . LEU B 1 339 ? -45.705 -4.069 -6.123 1.00 65.37 419 LEU B CA 1
ATOM 6080 C C . LEU B 1 339 ? -46.335 -5.357 -5.561 1.00 70.61 419 LEU B C 1
ATOM 6081 O O . LEU B 1 339 ? -47.269 -5.856 -6.175 1.00 72.27 419 LEU B O 1
ATOM 6086 N N . ILE B 1 340 ? -45.891 -5.842 -4.369 1.00 66.83 420 ILE B N 1
ATOM 6087 C CA . ILE B 1 340 ? -46.432 -7.049 -3.703 1.00 68.08 420 ILE B CA 1
ATOM 6088 C C . ILE B 1 340 ? -47.932 -6.871 -3.428 1.00 73.51 420 ILE B C 1
ATOM 6089 O O . ILE B 1 340 ? -48.715 -7.771 -3.737 1.00 75.68 420 ILE B O 1
ATOM 6094 N N . ARG B 1 341 ? -48.330 -5.710 -2.861 1.00 67.92 421 ARG B N 1
ATOM 6095 C CA . ARG B 1 341 ? -49.730 -5.390 -2.566 1.00 67.84 421 ARG B CA 1
ATOM 6096 C C . ARG B 1 341 ? -50.549 -5.337 -3.852 1.00 73.09 421 ARG B C 1
ATOM 6097 O O . ARG B 1 341 ? -51.712 -5.734 -3.856 1.00 74.06 421 ARG B O 1
ATOM 6105 N N . GLY B 1 342 ? -49.917 -4.871 -4.928 1.00 70.05 422 GLY B N 1
ATOM 6106 C CA . GLY B 1 342 ? -50.515 -4.800 -6.253 1.00 71.21 422 GLY B CA 1
ATOM 6107 C C . GLY B 1 342 ? -50.794 -6.177 -6.822 1.00 76.36 422 GLY B C 1
ATOM 6108 O O . GLY B 1 342 ? -51.871 -6.387 -7.384 1.00 77.84 422 GLY B O 1
ATOM 6109 N N . VAL B 1 343 ? -49.844 -7.143 -6.646 1.00 72.18 423 VAL B N 1
ATOM 6110 C CA . VAL B 1 343 ? -50.014 -8.527 -7.129 1.00 73.45 423 VAL B CA 1
ATOM 6111 C C . VAL B 1 343 ? -51.070 -9.249 -6.271 1.00 78.02 423 VAL B C 1
ATOM 6112 O O . VAL B 1 343 ? -51.837 -10.036 -6.820 1.00 79.20 423 VAL B O 1
ATOM 6116 N N . MET B 1 344 ? -51.127 -8.957 -4.955 1.00 74.91 424 MET B N 1
ATOM 6117 C CA . MET B 1 344 ? -52.107 -9.536 -4.028 1.00 76.98 424 MET B CA 1
ATOM 6118 C C . MET B 1 344 ? -53.534 -9.098 -4.406 1.00 81.60 424 MET B C 1
ATOM 6119 O O . MET B 1 344 ? -54.457 -9.916 -4.380 1.00 82.38 424 MET B O 1
ATOM 6124 N N . THR B 1 345 ? -53.694 -7.813 -4.792 1.00 77.59 425 THR B N 1
ATOM 6125 C CA . THR B 1 345 ? -54.960 -7.228 -5.247 1.00 78.43 425 THR B CA 1
ATOM 6126 C C . THR B 1 345 ? -55.341 -7.890 -6.591 1.00 84.62 425 THR B C 1
ATOM 6127 O O . THR B 1 345 ? -56.505 -8.249 -6.778 1.00 86.57 425 THR B O 1
ATOM 6131 N N . LEU B 1 346 ? -54.352 -8.093 -7.492 1.00 80.54 426 LEU B N 1
ATOM 6132 C CA . LEU B 1 346 ? -54.549 -8.766 -8.779 1.00 81.77 426 LEU B CA 1
ATOM 6133 C C . LEU B 1 346 ? -54.999 -10.221 -8.529 1.00 88.12 426 LEU B C 1
ATOM 6134 O O . LEU B 1 346 ? -55.942 -10.668 -9.171 1.00 89.05 426 LEU B O 1
ATOM 6139 N N . PHE B 1 347 ? -54.387 -10.910 -7.536 1.00 85.99 427 PHE B N 1
ATOM 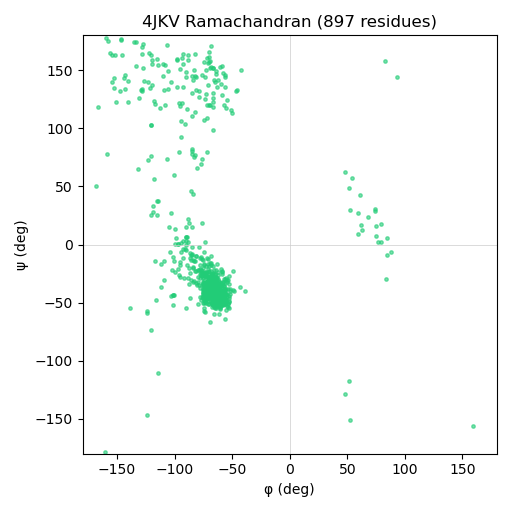6140 C CA . PHE B 1 347 ? -54.733 -12.271 -7.098 1.00 88.27 427 PHE B CA 1
ATOM 6141 C C . PHE B 1 347 ? -56.160 -12.314 -6.568 1.00 94.12 427 PHE B C 1
ATOM 6142 O O . PHE B 1 347 ? -56.896 -13.259 -6.854 1.00 95.77 427 PHE B O 1
ATOM 6150 N N . SER B 1 348 ? -56.537 -11.280 -5.783 1.00 90.26 428 SER B N 1
ATOM 6151 C CA . SER B 1 348 ? -57.846 -11.117 -5.154 1.00 91.24 428 SER B CA 1
ATOM 6152 C C . SER B 1 348 ? -58.933 -10.888 -6.195 1.00 96.24 428 SER B C 1
ATOM 6153 O O . SER B 1 348 ? -59.924 -11.622 -6.191 1.00 96.54 428 SER B O 1
ATOM 6156 N N . ILE B 1 349 ? -58.731 -9.909 -7.113 1.00 93.12 429 ILE B N 1
ATOM 6157 C CA . ILE B 1 349 ? -59.705 -9.588 -8.162 1.00 95.20 429 ILE B CA 1
ATOM 6158 C C . ILE B 1 349 ? -59.869 -10.770 -9.141 1.00 101.70 429 ILE B C 1
ATOM 6159 O O . ILE B 1 349 ? -60.976 -10.979 -9.613 1.00 103.49 429 ILE B O 1
ATOM 6164 N N . LYS B 1 350 ? -58.800 -11.559 -9.400 1.00 98.12 430 LYS B N 1
ATOM 6165 C CA . LYS B 1 350 ? -58.837 -12.731 -10.287 1.00 99.60 430 LYS B CA 1
ATOM 6166 C C . LYS B 1 350 ? -59.618 -13.909 -9.680 1.00 106.10 430 LYS B C 1
ATOM 6167 O O . LYS B 1 350 ? -60.199 -14.694 -10.431 1.00 107.11 430 LYS B O 1
ATOM 6173 N N . SER B 1 351 ? -59.595 -14.050 -8.334 1.00 103.63 431 SER B N 1
ATOM 6174 C CA . SER B 1 351 ? -60.251 -15.139 -7.602 1.00 105.89 431 SER B CA 1
ATOM 6175 C C . SER B 1 351 ? -61.691 -14.795 -7.202 1.00 113.99 431 SER B C 1
ATOM 6176 O O . SER B 1 351 ? -62.602 -15.557 -7.528 1.00 115.76 431 SER B O 1
ATOM 6179 N N . ASN B 1 352 ? -61.887 -13.661 -6.489 1.00 111.75 432 ASN B N 1
ATOM 6180 C CA . ASN B 1 352 ? -63.178 -13.172 -5.994 1.00 113.70 432 ASN B CA 1
ATOM 6181 C C . ASN B 1 352 ? -64.112 -12.795 -7.153 1.00 122.28 432 ASN B C 1
ATOM 6182 O O . ASN B 1 352 ? -65.260 -13.245 -7.174 1.00 123.77 432 ASN B O 1
ATOM 6187 N N . HIS B 1 353 ? -63.613 -12.006 -8.124 1.00 120.75 433 HIS B N 1
ATOM 6188 C CA . HIS B 1 353 ? -64.391 -11.581 -9.287 1.00 123.50 433 HIS B CA 1
ATOM 6189 C C . HIS B 1 353 ? -63.720 -12.057 -10.596 1.00 130.03 433 HIS B C 1
ATOM 6190 O O . HIS B 1 353 ? -63.131 -11.236 -11.303 1.00 127.84 433 HIS B O 1
ATOM 6197 N N . PRO B 1 354 ? -63.819 -13.364 -10.962 1.00 131.42 434 PRO B N 1
ATOM 6198 C CA . PRO B 1 354 ? -63.179 -13.840 -12.208 1.00 133.02 434 PRO B CA 1
ATOM 6199 C C . PRO B 1 354 ? -63.599 -13.082 -13.477 1.00 141.32 434 PRO B C 1
ATOM 6200 O O . PRO B 1 354 ? -62.806 -12.978 -14.414 1.00 140.22 434 PRO B O 1
ATOM 6204 N N . GLY B 1 355 ? -64.829 -12.558 -13.480 1.00 142.17 435 GLY B N 1
ATOM 6205 C CA . GLY B 1 355 ? -65.408 -11.809 -14.592 1.00 144.40 435 GLY B CA 1
ATOM 6206 C C . GLY B 1 355 ? -65.102 -10.321 -14.632 1.00 148.38 435 GLY B C 1
ATOM 6207 O O . GLY B 1 355 ? -66.013 -9.519 -14.865 1.00 149.42 435 GLY B O 1
ATOM 6208 N N . LEU B 1 356 ? -63.819 -9.937 -14.425 1.00 142.85 436 LEU B N 1
ATOM 6209 C CA . LEU B 1 356 ? -63.368 -8.543 -14.501 1.00 141.63 436 LEU B CA 1
ATOM 6210 C C . LEU B 1 356 ? -62.366 -8.388 -15.649 1.00 146.66 436 LEU B C 1
ATOM 6211 O O . LEU B 1 356 ? -62.505 -7.478 -16.467 1.00 146.76 436 LEU B O 1
ATOM 6216 N N . LEU B 1 357 ? -61.371 -9.295 -15.713 1.00 143.75 437 LEU B N 1
ATOM 6217 C CA . LEU B 1 357 ? -60.362 -9.367 -16.778 1.00 144.07 437 LEU B CA 1
ATOM 6218 C C . LEU B 1 357 ? -60.948 -10.150 -17.964 1.00 151.78 437 LEU B C 1
ATOM 6219 O O . LEU B 1 357 ? -60.397 -10.133 -19.068 1.00 151.76 437 LEU B O 1
ATOM 6224 N N . SER B 1 358 ? -62.076 -10.840 -17.701 1.00 151.07 438 SER B N 1
ATOM 6225 C CA . SER B 1 358 ? -62.846 -11.656 -18.635 1.00 154.49 438 SER B CA 1
ATOM 6226 C C . SER B 1 358 ? -63.935 -10.811 -19.339 1.00 161.41 438 SER B C 1
ATOM 6227 O O . SER B 1 358 ? -64.765 -11.359 -20.076 1.00 163.93 438 SER B O 1
ATOM 6230 N N . GLU B 1 359 ? -63.926 -9.477 -19.109 1.00 156.89 439 GLU B N 1
ATOM 6231 C CA . GLU B 1 359 ? -64.870 -8.535 -19.712 1.00 158.37 439 GLU B CA 1
ATOM 6232 C C . GLU B 1 359 ? -64.110 -7.520 -20.577 1.00 161.95 439 GLU B C 1
ATOM 6233 O O . GLU B 1 359 ? -63.185 -6.856 -20.100 1.00 158.89 439 GLU B O 1
ATOM 6239 N N . LYS B 1 360 ? -64.494 -7.441 -21.865 1.00 161.33 440 LYS B N 1
ATOM 6240 C CA . LYS B 1 360 ? -63.902 -6.571 -22.891 1.00 161.36 440 LYS B CA 1
ATOM 6241 C C . LYS B 1 360 ? -64.367 -5.102 -22.772 1.00 164.58 440 LYS B C 1
ATOM 6242 O O . LYS B 1 360 ? -63.772 -4.232 -23.416 1.00 164.23 440 LYS B O 1
ATOM 6248 N N . ALA B 1 361 ? -65.400 -4.830 -21.935 1.00 160.30 441 ALA B N 1
ATOM 6249 C CA . ALA B 1 361 ? -65.981 -3.501 -21.690 1.00 159.60 441 ALA B CA 1
ATOM 6250 C C . ALA B 1 361 ? -64.938 -2.481 -21.192 1.00 158.74 441 ALA B C 1
ATOM 6251 O O . ALA B 1 361 ? -65.015 -1.304 -21.555 1.00 158.63 441 ALA B O 1
ATOM 6253 N N . ALA B 1 362 ? -63.968 -2.935 -20.380 1.00 151.10 442 ALA B N 1
ATOM 6254 C CA . ALA B 1 362 ? -62.908 -2.087 -19.845 1.00 147.53 442 ALA B CA 1
ATOM 6255 C C . ALA B 1 362 ? -61.525 -2.572 -20.331 1.00 148.22 442 ALA B C 1
ATOM 6256 O O . ALA B 1 362 ? -60.636 -2.856 -19.522 1.00 145.28 442 ALA B O 1
ATOM 6258 N N . SER B 1 363 ? -61.353 -2.652 -21.670 1.00 145.04 443 SER B N 1
ATOM 6259 C CA . SER B 1 363 ? -60.108 -3.076 -22.322 1.00 143.16 443 SER B CA 1
ATOM 6260 C C . SER B 1 363 ? -59.000 -2.028 -22.145 1.00 142.87 443 SER B C 1
ATOM 6261 O O . SER B 1 363 ? -57.825 -2.395 -22.090 1.00 140.54 443 SER B O 1
ATOM 6264 N N . LYS B 1 364 ? -59.381 -0.731 -22.049 1.00 138.09 444 LYS B N 1
ATOM 6265 C CA . LYS B 1 364 ? -58.464 0.395 -21.838 1.00 135.12 444 LYS B CA 1
ATOM 6266 C C . LYS B 1 364 ? -57.886 0.353 -20.425 1.00 133.99 444 LYS B C 1
ATOM 6267 O O . LYS B 1 364 ? -56.750 0.783 -20.217 1.00 131.75 444 LYS B O 1
ATOM 6269 N N . ILE B 1 365 ? -58.672 -0.172 -19.462 1.00 128.77 445 ILE B N 1
ATOM 6270 C CA . ILE B 1 365 ? -58.270 -0.344 -18.067 1.00 125.34 445 ILE B CA 1
ATOM 6271 C C . ILE B 1 365 ? -57.243 -1.478 -17.974 1.00 126.29 445 ILE B C 1
ATOM 6272 O O . ILE B 1 365 ? -56.223 -1.319 -17.301 1.00 123.64 445 ILE B O 1
ATOM 6274 N N . ASN B 1 366 ? -57.501 -2.601 -18.686 1.00 122.89 446 ASN B N 1
ATOM 6275 C CA . ASN B 1 366 ? -56.639 -3.788 -18.736 1.00 121.28 446 ASN B CA 1
ATOM 6276 C C . ASN B 1 366 ? -55.275 -3.494 -19.383 1.00 121.01 446 ASN B C 1
ATOM 6277 O O . ASN B 1 366 ? -54.275 -4.080 -18.969 1.00 118.77 446 ASN B O 1
ATOM 6282 N N . GLU B 1 367 ? -55.241 -2.602 -20.393 1.00 116.48 447 GLU B N 1
ATOM 6283 C CA . GLU B 1 367 ? -54.022 -2.229 -21.114 1.00 114.65 447 GLU B CA 1
ATOM 6284 C C . GLU B 1 367 ? -53.081 -1.385 -20.242 1.00 112.89 447 GLU B C 1
ATOM 6285 O O . GLU B 1 367 ? -51.909 -1.730 -20.125 1.00 110.25 447 GLU B O 1
ATOM 6291 N N . THR B 1 368 ? -53.603 -0.305 -19.620 1.00 107.53 448 THR B N 1
ATOM 6292 C CA . THR B 1 368 ? -52.847 0.630 -18.782 1.00 104.24 448 THR B CA 1
ATOM 6293 C C . THR B 1 368 ? -52.351 -0.038 -17.487 1.00 103.38 448 THR B C 1
ATOM 6294 O O . THR B 1 368 ? -51.220 0.231 -17.089 1.00 101.10 448 THR B O 1
ATOM 6298 N N . MET B 1 369 ? -53.167 -0.905 -16.850 1.00 97.95 449 MET B N 1
ATOM 6299 C CA . MET B 1 369 ? -52.783 -1.613 -15.627 1.00 95.01 449 MET B CA 1
ATOM 6300 C C . MET B 1 369 ? -51.663 -2.632 -15.890 1.00 97.44 449 MET B C 1
ATOM 6301 O O . MET B 1 369 ? -50.723 -2.693 -15.104 1.00 95.37 449 MET B O 1
ATOM 6303 N N . LEU B 1 370 ? -51.744 -3.408 -16.990 1.00 95.29 450 LEU B N 1
ATOM 6304 C CA . LEU B 1 370 ? -50.728 -4.410 -17.345 1.00 94.77 450 LEU B CA 1
ATOM 6305 C C . LEU B 1 370 ? -49.387 -3.744 -17.716 1.00 97.40 450 LEU B C 1
ATOM 6306 O O . LEU B 1 370 ? -48.324 -4.235 -17.319 1.00 96.25 450 LEU B O 1
ATOM 6311 N N . ARG B 1 371 ? -49.449 -2.621 -18.457 1.00 92.99 451 ARG B N 1
ATOM 6312 C CA . ARG B 1 371 ? -48.290 -1.852 -18.901 1.00 90.92 451 ARG B CA 1
ATOM 6313 C C . ARG B 1 371 ? -47.572 -1.200 -17.693 1.00 89.40 451 ARG B C 1
ATOM 6314 O O . ARG B 1 371 ? -46.344 -1.237 -17.618 1.00 86.88 451 ARG B O 1
ATOM 6322 N N . LEU B 1 372 ? -48.351 -0.660 -16.737 1.00 83.58 452 LEU B N 1
ATOM 6323 C CA . LEU B 1 372 ? -47.872 -0.042 -15.497 1.00 80.02 452 LEU B CA 1
ATOM 6324 C C . LEU B 1 372 ? -47.075 -1.050 -14.660 1.00 80.37 452 LEU B C 1
ATOM 6325 O O . LEU B 1 372 ? -45.963 -0.742 -14.230 1.00 78.32 452 LEU B O 1
ATOM 6330 N N . GLY B 1 373 ? -47.638 -2.249 -14.491 1.00 76.00 453 GLY B N 1
ATOM 6331 C CA . GLY B 1 373 ? -47.034 -3.347 -13.749 1.00 74.12 453 GLY B CA 1
ATOM 6332 C C . GLY B 1 373 ? -45.727 -3.822 -14.340 1.00 76.40 453 GLY B C 1
ATOM 6333 O O . GLY B 1 373 ? -44.786 -4.091 -13.597 1.00 75.17 453 GLY B O 1
ATOM 6334 N N . ILE B 1 374 ? -45.658 -3.904 -15.686 1.00 73.81 454 ILE B N 1
ATOM 6335 C CA . ILE B 1 374 ? -44.478 -4.337 -16.448 1.00 73.01 454 ILE B CA 1
ATOM 6336 C C . ILE B 1 374 ? -43.347 -3.352 -16.183 1.00 73.30 454 ILE B C 1
ATOM 6337 O O . ILE B 1 374 ? -42.271 -3.772 -15.763 1.00 71.72 454 ILE B O 1
ATOM 6342 N N . PHE B 1 375 ? -43.626 -2.044 -16.360 1.00 68.75 455 PHE B N 1
ATOM 6343 C CA . PHE B 1 375 ? -42.676 -0.952 -16.153 1.00 66.22 455 PHE B CA 1
ATOM 6344 C C . PHE B 1 375 ? -42.276 -0.835 -14.688 1.00 67.29 455 PHE B C 1
ATOM 6345 O O . PHE B 1 375 ? -41.103 -0.622 -14.413 1.00 66.33 455 PHE B O 1
ATOM 6353 N N . GLY B 1 376 ? -43.222 -1.049 -13.782 1.00 62.60 456 GLY B N 1
ATOM 6354 C CA . GLY B 1 376 ? -42.983 -1.026 -12.346 1.00 61.11 456 GLY B CA 1
ATOM 6355 C C . GLY B 1 376 ? -41.998 -2.080 -11.892 1.00 65.36 456 GLY B C 1
ATOM 6356 O O . GLY B 1 376 ? -41.028 -1.752 -11.206 1.00 63.67 456 GLY B O 1
ATOM 6357 N N . PHE B 1 377 ? -42.221 -3.347 -12.308 1.00 64.24 457 PHE B N 1
ATOM 6358 C CA . PHE B 1 377 ? -41.362 -4.482 -11.959 1.00 64.68 457 PHE B CA 1
ATOM 6359 C C . PHE B 1 377 ? -39.995 -4.384 -12.635 1.00 70.10 457 PHE B C 1
ATOM 6360 O O . PHE B 1 377 ? -38.976 -4.693 -12.002 1.00 68.66 457 PHE B O 1
ATOM 6368 N N . LEU B 1 378 ? -39.974 -3.925 -13.904 1.00 68.88 458 LEU B N 1
ATOM 6369 C CA . LEU B 1 378 ? -38.754 -3.752 -14.696 1.00 69.04 458 LEU B CA 1
ATOM 6370 C C . LEU B 1 378 ? -37.839 -2.738 -14.020 1.00 69.04 458 LEU B C 1
ATOM 6371 O O . LEU B 1 378 ? -36.655 -3.027 -13.817 1.00 67.24 458 LEU B O 1
ATOM 6376 N N . ALA B 1 379 ? -38.413 -1.582 -13.609 1.00 63.78 459 ALA B N 1
ATOM 6377 C CA . ALA B 1 379 ? -37.699 -0.525 -12.904 1.00 61.29 459 ALA B CA 1
ATOM 6378 C C . ALA B 1 379 ? -37.135 -1.060 -11.574 1.00 62.95 459 ALA B C 1
ATOM 6379 O O . ALA B 1 379 ? -35.943 -0.872 -11.310 1.00 61.13 459 ALA B O 1
ATOM 6381 N N . PHE B 1 380 ? -37.962 -1.810 -10.802 1.00 58.92 460 PHE B N 1
ATOM 6382 C CA . PHE B 1 380 ? -37.580 -2.426 -9.524 1.00 57.49 460 PHE B CA 1
ATOM 6383 C C . PHE B 1 380 ? -36.305 -3.259 -9.650 1.00 62.24 460 PHE B C 1
ATOM 6384 O O . PHE B 1 380 ? -35.432 -3.134 -8.791 1.00 60.70 460 PHE B O 1
ATOM 6392 N N . GLY B 1 381 ? -36.255 -4.133 -10.667 1.00 60.31 461 GLY B N 1
ATOM 6393 C CA . GLY B 1 381 ? -35.124 -5.010 -10.950 1.00 60.46 461 GLY B CA 1
ATOM 6394 C C . GLY B 1 381 ? -33.842 -4.240 -11.191 1.00 63.67 461 GLY B C 1
ATOM 6395 O O . GLY B 1 381 ? -32.810 -4.546 -10.585 1.00 62.30 461 GLY B O 1
ATOM 6396 N N . PHE B 1 382 ? -33.916 -3.202 -12.043 1.00 60.50 462 PHE B N 1
ATOM 6397 C CA . PHE B 1 382 ? -32.774 -2.341 -12.340 1.00 59.49 462 PHE B CA 1
ATOM 6398 C C . PHE B 1 382 ? -32.346 -1.563 -11.090 1.00 62.29 462 PHE B C 1
ATOM 6399 O O . PHE B 1 382 ? -31.145 -1.505 -10.808 1.00 61.64 462 PHE B O 1
ATOM 6407 N N . VAL B 1 383 ? -33.317 -1.021 -10.319 1.00 57.01 463 VAL B N 1
ATOM 6408 C CA . VAL B 1 383 ? -33.040 -0.278 -9.084 1.00 55.25 463 VAL B CA 1
ATOM 6409 C C . VAL B 1 383 ? -32.352 -1.220 -8.073 1.00 59.44 463 VAL B C 1
ATOM 6410 O O . VAL B 1 383 ? -31.372 -0.813 -7.445 1.00 60.70 463 VAL B O 1
ATOM 6414 N N . LEU B 1 384 ? -32.775 -2.495 -8.012 1.00 54.56 464 LEU B N 1
ATOM 6415 C CA . LEU B 1 384 ? -32.172 -3.496 -7.138 1.00 54.03 464 LEU B CA 1
ATOM 6416 C C . LEU B 1 384 ? -30.710 -3.763 -7.543 1.00 59.66 464 LEU B C 1
ATOM 6417 O O . LEU B 1 384 ? -29.873 -3.936 -6.656 1.00 59.75 464 LEU B O 1
ATOM 6422 N N . ILE B 1 385 ? -30.392 -3.751 -8.860 1.00 56.98 465 ILE B N 1
ATOM 6423 C CA . ILE B 1 385 ? -29.014 -3.947 -9.335 1.00 56.64 465 ILE B CA 1
ATOM 6424 C C . ILE B 1 385 ? -28.174 -2.727 -8.923 1.00 59.34 465 ILE B C 1
ATOM 6425 O O . ILE B 1 385 ? -27.054 -2.867 -8.416 1.00 58.21 465 ILE B O 1
ATOM 6430 N N . THR B 1 386 ? -28.741 -1.537 -9.148 1.00 55.71 466 THR B N 1
ATOM 6431 C CA . THR B 1 386 ? -28.173 -0.235 -8.799 1.00 54.75 466 THR B CA 1
ATOM 6432 C C . THR B 1 386 ? -27.848 -0.261 -7.268 1.00 57.85 466 THR B C 1
ATOM 6433 O O . THR B 1 386 ? -26.706 0.021 -6.883 1.00 58.57 466 THR B O 1
ATOM 6437 N N . PHE B 1 387 ? -28.808 -0.709 -6.434 1.00 51.24 467 PHE B N 1
ATOM 6438 C CA . PHE B 1 387 ? -28.635 -0.830 -4.986 1.00 48.68 467 PHE B CA 1
ATOM 6439 C C . PHE B 1 387 ? -27.461 -1.737 -4.593 1.00 52.88 467 PHE B C 1
ATOM 6440 O O . PHE B 1 387 ? -26.727 -1.379 -3.675 1.00 52.49 467 PHE B O 1
ATOM 6448 N N . SER B 1 388 ? -27.337 -2.927 -5.236 1.00 50.88 468 SER B N 1
ATOM 6449 C CA . SER B 1 388 ? -26.331 -3.975 -4.973 1.00 51.67 468 SER B CA 1
ATOM 6450 C C . SER B 1 388 ? -24.923 -3.483 -5.196 1.00 55.52 468 SER B C 1
ATOM 6451 O O . SER B 1 388 ? -24.037 -3.801 -4.408 1.00 55.76 468 SER B O 1
ATOM 6454 N N . CYS B 1 389 ? -24.720 -2.721 -6.281 1.00 52.73 469 CYS B N 1
ATOM 6455 C CA . CYS B 1 389 ? -23.451 -2.116 -6.670 1.00 52.55 469 CYS B CA 1
ATOM 6456 C C . CYS B 1 389 ? -23.040 -1.024 -5.689 1.00 55.34 469 CYS B C 1
ATOM 6457 O O . CYS B 1 389 ? -21.854 -0.947 -5.354 1.00 55.26 469 CYS B O 1
ATOM 6460 N N . HIS B 1 390 ? -24.007 -0.204 -5.204 1.00 50.54 470 HIS B N 1
ATOM 6461 C CA . HIS B 1 390 ? -23.700 0.827 -4.211 1.00 49.17 470 HIS B CA 1
ATOM 6462 C C . HIS B 1 390 ? -23.408 0.136 -2.888 1.00 54.11 470 HIS B C 1
ATOM 6463 O O . HIS B 1 390 ? -22.535 0.597 -2.144 1.00 53.89 470 HIS B O 1
ATOM 6470 N N . PHE B 1 391 ? -24.067 -1.027 -2.640 1.00 51.52 471 PHE B N 1
ATOM 6471 C CA . PHE B 1 391 ? -23.843 -1.822 -1.431 1.00 52.29 471 PHE B CA 1
ATOM 6472 C C . PHE B 1 391 ? -22.422 -2.427 -1.404 1.00 54.96 471 PHE B C 1
ATOM 6473 O O . PHE B 1 391 ? -21.746 -2.325 -0.374 1.00 54.45 471 PHE B O 1
ATOM 6481 N N . TYR B 1 392 ? -21.969 -3.036 -2.517 1.00 50.50 472 TYR B N 1
ATOM 6482 C CA . TYR B 1 392 ? -20.608 -3.576 -2.608 1.00 51.82 472 TYR B CA 1
ATOM 6483 C C . TYR B 1 392 ? -19.605 -2.432 -2.297 1.00 55.62 472 TYR B C 1
ATOM 6484 O O . TYR B 1 392 ? -18.728 -2.592 -1.450 1.00 56.03 472 TYR B O 1
ATOM 6493 N N . ASP B 1 393 ? -19.810 -1.262 -2.919 1.00 52.02 473 ASP B N 1
ATOM 6494 C CA . ASP B 1 393 ? -19.010 -0.053 -2.715 1.00 51.02 473 ASP B CA 1
ATOM 6495 C C . ASP B 1 393 ? -19.019 0.418 -1.247 1.00 52.30 473 ASP B C 1
ATOM 6496 O O . ASP B 1 393 ? -17.951 0.699 -0.710 1.00 51.05 473 ASP B O 1
ATOM 6501 N N . PHE B 1 394 ? -20.189 0.432 -0.587 1.00 48.17 474 PHE B N 1
ATOM 6502 C CA . PHE B 1 394 ? -20.287 0.800 0.832 1.00 48.41 474 PHE B CA 1
ATOM 6503 C C . PHE B 1 394 ? -19.489 -0.166 1.734 1.00 54.67 474 PHE B C 1
ATOM 6504 O O . PHE B 1 394 ? -18.775 0.280 2.633 1.00 53.85 474 PHE B O 1
ATOM 6512 N N . PHE B 1 395 ? -19.645 -1.478 1.500 1.00 53.66 475 PHE B N 1
ATOM 6513 C CA . PHE B 1 395 ? -19.018 -2.548 2.263 1.00 55.28 475 PHE B CA 1
ATOM 6514 C C . PHE B 1 395 ? -17.471 -2.573 2.155 1.00 59.57 475 PHE B C 1
ATOM 6515 O O . PHE B 1 395 ? -16.804 -3.018 3.096 1.00 59.66 475 PHE B O 1
ATOM 6523 N N . ASN B 1 396 ? -16.918 -2.105 1.013 1.00 54.31 476 ASN B N 1
ATOM 6524 C CA . ASN B 1 396 ? -15.494 -2.164 0.720 1.00 54.38 476 ASN B CA 1
ATOM 6525 C C . ASN B 1 396 ? -14.748 -0.818 0.668 1.00 56.98 476 ASN B C 1
ATOM 6526 O O . ASN B 1 396 ? -13.520 -0.845 0.741 1.00 57.14 476 ASN B O 1
ATOM 6531 N N . GLN B 1 397 ? -15.436 0.341 0.547 1.00 52.20 477 GLN B N 1
ATOM 6532 C CA . GLN B 1 397 ? -14.716 1.614 0.416 1.00 50.11 477 GLN B CA 1
ATOM 6533 C C . GLN B 1 397 ? -13.895 2.031 1.658 1.00 53.44 477 GLN B C 1
ATOM 6534 O O . GLN B 1 397 ? -12.926 2.776 1.471 1.00 53.63 477 GLN B O 1
ATOM 6540 N N . ALA B 1 398 ? -14.198 1.532 2.884 1.00 49.20 478 ALA B N 1
ATOM 6541 C CA . ALA B 1 398 ? -13.355 1.907 4.034 1.00 49.32 478 ALA B CA 1
ATOM 6542 C C . ALA B 1 398 ? -11.917 1.416 3.807 1.00 56.00 478 ALA B C 1
ATOM 6543 O O . ALA B 1 398 ? -10.978 2.193 3.970 1.00 56.86 478 ALA B O 1
ATOM 6545 N N . GLU B 1 399 ? -11.771 0.157 3.355 1.00 54.51 479 GLU B N 1
ATOM 6546 C CA . GLU B 1 399 ? -10.505 -0.488 3.025 1.00 55.91 479 GLU B CA 1
ATOM 6547 C C . GLU B 1 399 ? -9.839 0.195 1.826 1.00 58.27 479 GLU B C 1
ATOM 6548 O O . GLU B 1 399 ? -8.635 0.455 1.879 1.00 57.83 479 GLU B O 1
ATOM 6554 N N . TRP B 1 400 ? -10.618 0.502 0.759 1.00 54.21 480 TRP B N 1
ATOM 6555 C CA . TRP B 1 400 ? -10.115 1.189 -0.435 1.00 54.25 480 TRP B CA 1
ATOM 6556 C C . TRP B 1 400 ? -9.522 2.563 -0.088 1.00 56.43 480 TRP B C 1
ATOM 6557 O O . TRP B 1 400 ? -8.455 2.906 -0.615 1.00 56.50 480 TRP B O 1
ATOM 6568 N N . GLU B 1 401 ? -10.191 3.323 0.826 1.00 49.76 481 GLU B N 1
ATOM 6569 C CA . GLU B 1 401 ? -9.720 4.627 1.311 1.00 47.98 481 GLU B CA 1
ATOM 6570 C C . GLU B 1 401 ? -8.378 4.488 2.019 1.00 50.54 481 GLU B C 1
ATOM 6571 O O . GLU B 1 401 ? -7.503 5.325 1.830 1.00 49.57 481 GLU B O 1
ATOM 6577 N N . ARG B 1 402 ? -8.224 3.440 2.830 1.00 47.81 482 ARG B N 1
ATOM 6578 C CA . ARG B 1 402 ? -6.993 3.141 3.559 1.00 48.82 482 ARG B CA 1
ATOM 6579 C C . ARG B 1 402 ? -5.878 2.756 2.547 1.00 52.91 482 ARG B C 1
ATOM 6580 O O . ARG B 1 402 ? -4.773 3.277 2.654 1.00 52.33 482 ARG B O 1
ATOM 6588 N N . SER B 1 403 ? -6.196 1.930 1.521 1.00 50.49 483 SER B N 1
ATOM 6589 C CA . SER B 1 403 ? -5.239 1.546 0.471 1.00 51.46 483 SER B CA 1
ATOM 6590 C C . SER B 1 403 ? -4.861 2.747 -0.397 1.00 56.57 483 SER B C 1
ATOM 6591 O O . SER B 1 403 ? -3.712 2.844 -0.802 1.00 58.92 483 SER B O 1
ATOM 6594 N N . PHE B 1 404 ? -5.785 3.691 -0.611 1.00 52.82 484 PHE B N 1
ATOM 6595 C CA . PHE B 1 404 ? -5.534 4.932 -1.345 1.00 52.52 484 PHE B CA 1
ATOM 6596 C C . PHE B 1 404 ? -4.535 5.761 -0.557 1.00 56.46 484 PHE B C 1
ATOM 6597 O O . PHE B 1 404 ? -3.481 6.092 -1.091 1.00 56.92 484 PHE B O 1
ATOM 6605 N N . ARG B 1 405 ? -4.829 6.034 0.728 1.00 52.48 485 ARG B N 1
ATOM 6606 C CA . ARG B 1 405 ? -3.964 6.819 1.608 1.00 52.54 485 ARG B CA 1
ATOM 6607 C C . ARG B 1 405 ? -2.567 6.170 1.778 1.00 58.62 485 ARG B C 1
ATOM 6608 O O . ARG B 1 405 ? -1.571 6.880 1.709 1.00 58.63 485 ARG B O 1
ATOM 6616 N N . ASP B 1 406 ? -2.496 4.846 1.966 1.00 57.35 486 ASP B N 1
ATOM 6617 C CA . ASP B 1 406 ? -1.229 4.134 2.151 1.00 59.12 486 ASP B CA 1
ATOM 6618 C C . ASP B 1 406 ? -0.348 4.197 0.899 1.00 64.65 486 ASP B C 1
ATOM 6619 O O . ASP B 1 406 ? 0.856 4.414 1.025 1.00 63.90 486 ASP B O 1
ATOM 6624 N N . TYR B 1 407 ? -0.951 4.060 -0.301 1.00 63.43 487 TYR B N 1
ATOM 6625 C CA . TYR B 1 407 ? -0.213 4.141 -1.561 1.00 64.32 487 TYR B CA 1
ATOM 6626 C C . TYR B 1 407 ? 0.328 5.556 -1.768 1.00 68.66 487 TYR B C 1
ATOM 6627 O O . TYR B 1 407 ? 1.514 5.702 -2.061 1.00 69.27 487 TYR B O 1
ATOM 6636 N N . VAL B 1 408 ? -0.532 6.587 -1.603 1.00 64.69 488 VAL B N 1
ATOM 6637 C CA . VAL B 1 408 ? -0.166 8.002 -1.771 1.00 64.27 488 VAL B CA 1
ATOM 6638 C C . VAL B 1 408 ? 0.971 8.386 -0.799 1.00 69.03 488 VAL B C 1
ATOM 6639 O O . VAL B 1 408 ? 1.893 9.088 -1.205 1.00 68.32 488 VAL B O 1
ATOM 6643 N N . LEU B 1 409 ? 0.920 7.899 0.453 1.00 67.37 489 LEU B N 1
ATOM 6644 C CA . LEU B 1 409 ? 1.905 8.246 1.471 1.00 69.10 489 LEU B CA 1
ATOM 6645 C C . LEU B 1 409 ? 3.276 7.556 1.311 1.00 78.31 489 LEU B C 1
ATOM 6646 O O . LEU B 1 409 ? 4.270 8.268 1.491 1.00 78.60 489 LEU B O 1
ATOM 6651 N N . CYS B 1 410 ? 3.380 6.233 0.965 1.00 78.17 490 CYS B N 1
ATOM 6652 C CA . CYS B 1 410 ? 4.748 5.698 0.822 1.00 81.36 490 CYS B CA 1
ATOM 6653 C C . CYS B 1 410 ? 5.403 6.154 -0.492 1.00 88.76 490 CYS B C 1
ATOM 6654 O O . CYS B 1 410 ? 6.626 6.060 -0.602 1.00 90.00 490 CYS B O 1
ATOM 6657 N N . GLN B 1 411 ? 4.624 6.733 -1.434 1.00 86.82 491 GLN B N 1
ATOM 6658 C CA . GLN B 1 411 ? 5.175 7.313 -2.661 1.00 88.30 491 GLN B CA 1
ATOM 6659 C C . GLN B 1 411 ? 5.931 8.621 -2.331 1.00 96.63 491 GLN B C 1
ATOM 6660 O O . GLN B 1 411 ? 6.672 9.126 -3.172 1.00 97.96 491 GLN B O 1
ATOM 6666 N N . ALA B 1 412 ? 5.761 9.138 -1.092 1.00 94.68 492 ALA B N 1
ATOM 6667 C CA . ALA B 1 412 ? 6.444 10.311 -0.534 1.00 95.46 492 ALA B CA 1
ATOM 6668 C C . ALA B 1 412 ? 7.597 9.860 0.404 1.00 101.87 492 ALA B C 1
ATOM 6669 O O . ALA B 1 412 ? 8.699 10.407 0.330 1.00 103.00 492 ALA B O 1
ATOM 6671 N N . ASN B 1 413 ? 7.334 8.847 1.263 1.00 98.95 493 ASN B N 1
ATOM 6672 C CA . ASN B 1 413 ? 8.282 8.248 2.212 1.00 132.98 493 ASN B CA 1
ATOM 6673 C C . ASN B 1 413 ? 7.817 6.848 2.623 1.00 150.68 493 ASN B C 1
ATOM 6674 O O . ASN B 1 413 ? 8.501 5.857 2.368 1.00 109.32 493 ASN B O 1
ATOM 6676 N N . ASP B 1 426 ? 9.363 -0.328 -3.740 1.00 94.22 506 ASP B N 1
ATOM 6677 C CA . ASP B 1 426 ? 8.128 -0.205 -4.505 1.00 92.07 506 ASP B CA 1
ATOM 6678 C C . ASP B 1 426 ? 6.924 0.017 -3.590 1.00 92.79 506 ASP B C 1
ATOM 6679 O O . ASP B 1 426 ? 6.905 -0.455 -2.450 1.00 92.43 506 ASP B O 1
ATOM 6684 N N . CYS B 1 427 ? 5.915 0.725 -4.106 1.00 86.68 507 CYS B N 1
ATOM 6685 C CA . CYS B 1 427 ? 4.678 1.020 -3.387 1.00 84.16 507 CYS B CA 1
ATOM 6686 C C . CYS B 1 427 ? 3.519 0.367 -4.114 1.00 84.47 507 CYS B C 1
ATOM 6687 O O . CYS B 1 427 ? 3.323 0.603 -5.307 1.00 83.45 507 CYS B O 1
ATOM 6690 N N . GLU B 1 428 ? 2.799 -0.515 -3.413 1.00 79.98 508 GLU B N 1
ATOM 6691 C CA . GLU B 1 428 ? 1.693 -1.281 -3.993 1.00 79.59 508 GLU B CA 1
ATOM 6692 C C . GLU B 1 428 ? 0.324 -0.777 -3.551 1.00 79.38 508 GLU B C 1
ATOM 6693 O O . GLU B 1 428 ? 0.164 -0.271 -2.435 1.00 78.82 508 GLU B O 1
ATOM 6699 N N . ILE B 1 429 ? -0.666 -0.937 -4.441 1.00 72.72 509 ILE B N 1
ATOM 6700 C CA . ILE B 1 429 ? -2.076 -0.646 -4.192 1.00 69.17 509 ILE B CA 1
ATOM 6701 C C . ILE B 1 429 ? -2.633 -1.969 -3.687 1.00 69.76 509 ILE B C 1
ATOM 6702 O O . ILE B 1 429 ? -2.739 -2.906 -4.475 1.00 69.66 509 ILE B O 1
ATOM 6707 N N . LYS B 1 430 ? -2.860 -2.088 -2.363 1.00 65.40 510 LYS B N 1
ATOM 6708 C CA . LYS B 1 430 ? -3.349 -3.321 -1.719 1.00 66.34 510 LYS B CA 1
ATOM 6709 C C . LYS B 1 430 ? -4.657 -3.791 -2.375 1.00 70.28 510 LYS B C 1
ATOM 6710 O O . LYS B 1 430 ? -4.728 -4.916 -2.874 1.00 72.34 510 LYS B O 1
ATOM 6716 N N . ASN B 1 431 ? -5.664 -2.913 -2.398 1.00 64.05 511 ASN B N 1
ATOM 6717 C CA . ASN B 1 431 ? -6.977 -3.149 -2.995 1.00 62.98 511 ASN B CA 1
ATOM 6718 C C . ASN B 1 431 ? -7.481 -1.841 -3.588 1.00 65.75 511 ASN B C 1
ATOM 6719 O O . ASN B 1 431 ? -6.938 -0.777 -3.281 1.00 65.28 511 ASN B O 1
ATOM 6724 N N . ARG B 1 432 ? -8.478 -1.919 -4.471 1.00 60.75 512 ARG B N 1
ATOM 6725 C CA . ARG B 1 432 ? -9.013 -0.751 -5.155 1.00 58.51 512 ARG B CA 1
ATOM 6726 C C . ARG B 1 432 ? -10.510 -0.950 -5.546 1.00 61.37 512 ARG B C 1
ATOM 6727 O O . ARG B 1 432 ? -10.977 -2.096 -5.617 1.00 61.61 512 ARG B O 1
ATOM 6735 N N . PRO B 1 433 ? -11.265 0.133 -5.865 1.00 55.82 513 PRO B N 1
ATOM 6736 C CA . PRO B 1 433 ? -12.644 -0.063 -6.342 1.00 54.59 513 PRO B CA 1
ATOM 6737 C C . PRO B 1 433 ? -12.690 -0.895 -7.632 1.00 59.28 513 PRO B C 1
ATOM 6738 O O . PRO B 1 433 ? -11.731 -0.918 -8.394 1.00 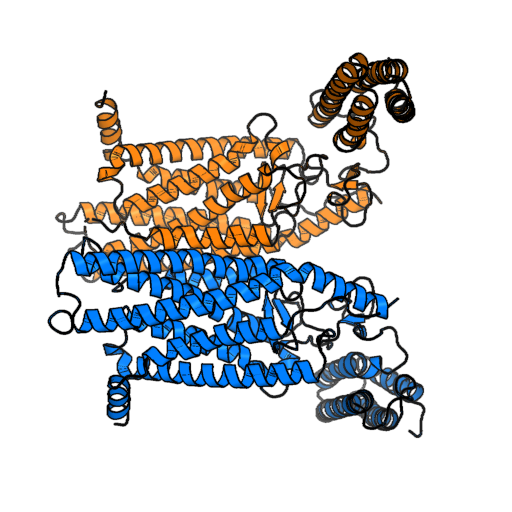59.16 513 PRO B O 1
ATOM 6742 N N . SER B 1 434 ? -13.799 -1.596 -7.853 1.00 56.77 514 SER B N 1
ATOM 6743 C CA . SER B 1 434 ? -14.025 -2.429 -9.026 1.00 57.35 514 SER B CA 1
ATOM 6744 C C . SER B 1 434 ? -14.786 -1.627 -10.073 1.00 61.69 514 SER B C 1
ATOM 6745 O O . SER B 1 434 ? -15.919 -1.192 -9.820 1.00 61.87 514 SER B O 1
ATOM 6748 N N . LEU B 1 435 ? -14.167 -1.445 -11.252 1.00 58.23 515 LEU B N 1
ATOM 6749 C CA . LEU B 1 435 ? -14.764 -0.729 -12.385 1.00 57.80 515 LEU B CA 1
ATOM 6750 C C . LEU B 1 435 ? -15.861 -1.554 -13.038 1.00 63.03 515 LEU B C 1
ATOM 6751 O O . LEU B 1 435 ? -16.759 -0.973 -13.645 1.00 64.11 515 LEU B O 1
ATOM 6756 N N . LEU B 1 436 ? -15.816 -2.898 -12.880 1.00 59.33 516 LEU B N 1
ATOM 6757 C CA . LEU B 1 436 ? -16.849 -3.810 -13.369 1.00 59.46 516 LEU B CA 1
ATOM 6758 C C . LEU B 1 436 ? -18.159 -3.536 -12.611 1.00 59.76 516 LEU B C 1
ATOM 6759 O O . LEU B 1 436 ? -19.197 -3.342 -13.245 1.00 58.92 516 LEU B O 1
ATOM 6764 N N . VAL B 1 437 ? -18.087 -3.464 -11.265 1.00 54.55 517 VAL B N 1
ATOM 6765 C CA . VAL B 1 437 ? -19.223 -3.170 -10.386 1.00 53.33 517 VAL B CA 1
ATOM 6766 C C . VAL B 1 437 ? -19.848 -1.819 -10.817 1.00 56.70 517 VAL B C 1
ATOM 6767 O O . VAL B 1 437 ? -21.074 -1.716 -10.932 1.00 56.53 517 VAL B O 1
ATOM 6771 N N . GLU B 1 438 ? -18.993 -0.831 -11.143 1.00 52.76 518 GLU B N 1
ATOM 6772 C CA . GLU B 1 438 ? -19.418 0.486 -11.613 1.00 51.35 518 GLU B CA 1
ATOM 6773 C C . GLU B 1 438 ? -20.116 0.378 -12.958 1.00 57.23 518 GLU B C 1
ATOM 6774 O O . GLU B 1 438 ? -21.177 0.977 -13.136 1.00 58.14 518 GLU B O 1
ATOM 6780 N N . LYS B 1 439 ? -19.562 -0.416 -13.883 1.00 53.95 519 LYS B N 1
ATOM 6781 C CA . LYS B 1 439 ? -20.183 -0.629 -15.182 1.00 54.73 519 LYS B CA 1
ATOM 6782 C C . LYS B 1 439 ? -21.558 -1.308 -15.046 1.00 58.95 519 LYS B C 1
ATOM 6783 O O . LYS B 1 439 ? -22.474 -0.952 -15.792 1.00 58.77 519 LYS B O 1
ATOM 6789 N N . ILE B 1 440 ? -21.705 -2.269 -14.092 1.00 55.90 520 ILE B N 1
ATOM 6790 C CA . ILE B 1 440 ? -22.978 -2.976 -13.846 1.00 56.74 520 ILE B CA 1
ATOM 6791 C C . ILE B 1 440 ? -24.008 -1.957 -13.324 1.00 58.60 520 ILE B C 1
ATOM 6792 O O . ILE B 1 440 ? -25.127 -1.904 -13.828 1.00 57.69 520 ILE B O 1
ATOM 6797 N N . ASN B 1 441 ? -23.595 -1.123 -12.357 1.00 54.80 521 ASN B N 1
ATOM 6798 C CA . ASN B 1 441 ? -24.418 -0.066 -11.778 1.00 53.78 521 ASN B CA 1
ATOM 6799 C C . ASN B 1 441 ? -24.906 0.874 -12.882 1.00 58.80 521 ASN B C 1
ATOM 6800 O O . ASN B 1 441 ? -26.092 1.204 -12.902 1.00 59.23 521 ASN B O 1
ATOM 6805 N N . LEU B 1 442 ? -23.999 1.288 -13.796 1.00 55.16 522 LEU B N 1
ATOM 6806 C CA . LEU B 1 442 ? -24.320 2.181 -14.913 1.00 56.22 522 LEU B CA 1
ATOM 6807 C C . LEU B 1 442 ? -25.217 1.489 -15.941 1.00 62.51 522 LEU B C 1
ATOM 6808 O O . LEU B 1 442 ? -26.073 2.149 -16.528 1.00 62.13 522 LEU B O 1
ATOM 6813 N N . PHE B 1 443 ? -25.032 0.168 -16.152 1.00 61.33 523 PHE B N 1
ATOM 6814 C CA . PHE B 1 443 ? -25.889 -0.604 -17.052 1.00 63.53 523 PHE B CA 1
ATOM 6815 C C . PHE B 1 443 ? -27.328 -0.551 -16.519 1.00 67.02 523 PHE B C 1
ATOM 6816 O O . PHE B 1 443 ? -28.252 -0.234 -17.262 1.00 67.75 523 PHE B O 1
ATOM 6824 N N . ALA B 1 444 ? -27.494 -0.842 -15.222 1.00 61.66 524 ALA B N 1
ATOM 6825 C CA . ALA B 1 444 ? -28.775 -0.837 -14.538 1.00 60.74 524 ALA B CA 1
ATOM 6826 C C . ALA B 1 444 ? -29.343 0.579 -14.411 1.00 62.35 524 ALA B C 1
ATOM 6827 O O . ALA B 1 444 ? -30.560 0.747 -14.506 1.00 61.69 524 ALA B O 1
ATOM 6829 N N . MET B 1 445 ? -28.477 1.591 -14.209 1.00 57.33 525 MET B N 1
ATOM 6830 C CA . MET B 1 445 ? -28.945 2.964 -14.038 1.00 56.58 525 MET B CA 1
ATOM 6831 C C . MET B 1 445 ? -29.407 3.510 -15.404 1.00 61.66 525 MET B C 1
ATOM 6832 O O . MET B 1 445 ? -30.593 3.834 -15.547 1.00 62.56 525 MET B O 1
ATOM 6837 N N . PHE B 1 446 ? -28.522 3.532 -16.410 1.00 57.60 526 PHE B N 1
ATOM 6838 C CA . PHE B 1 446 ? -28.892 3.996 -17.758 1.00 58.33 526 PHE B CA 1
ATOM 6839 C C . PHE B 1 446 ? -29.972 3.102 -18.420 1.00 65.64 526 PHE B C 1
ATOM 6840 O O . PHE B 1 446 ? -30.826 3.621 -19.146 1.00 66.27 526 PHE B O 1
ATOM 6848 N N . GLY B 1 447 ? -29.941 1.797 -18.116 1.00 63.25 527 GLY B N 1
ATOM 6849 C CA . GLY B 1 447 ? -30.896 0.797 -18.596 1.00 64.37 527 GLY B CA 1
ATOM 6850 C C . GLY B 1 447 ? -32.320 1.066 -18.148 1.00 68.17 527 GLY B C 1
ATOM 6851 O O . GLY B 1 447 ? -33.254 0.800 -18.905 1.00 68.85 527 GLY B O 1
ATOM 6852 N N . THR B 1 448 ? -32.502 1.604 -16.914 1.00 64.04 528 THR B N 1
ATOM 6853 C CA . THR B 1 448 ? -33.818 2.002 -16.393 1.00 64.13 528 THR B CA 1
ATOM 6854 C C . THR B 1 448 ? -34.337 3.083 -17.330 1.00 70.88 528 THR B C 1
ATOM 6855 O O . THR B 1 448 ? -35.422 2.933 -17.870 1.00 72.84 528 THR B O 1
ATOM 6859 N N . GLY B 1 449 ? -33.495 4.086 -17.598 1.00 67.43 529 GLY B N 1
ATOM 6860 C CA . GLY B 1 449 ? -33.784 5.196 -18.497 1.00 68.47 529 GLY B CA 1
ATOM 6861 C C . GLY B 1 449 ? -34.192 4.761 -19.887 1.00 74.79 529 GLY B C 1
ATOM 6862 O O . GLY B 1 449 ? -35.155 5.301 -20.432 1.00 76.35 529 GLY B O 1
ATOM 6863 N N . ILE B 1 450 ? -33.479 3.759 -20.454 1.00 71.06 530 ILE B N 1
ATOM 6864 C CA . ILE B 1 450 ? -33.763 3.186 -21.773 1.00 72.12 530 ILE B CA 1
ATOM 6865 C C . ILE B 1 450 ? -35.056 2.348 -21.693 1.00 74.92 530 ILE B C 1
ATOM 6866 O O . ILE B 1 450 ? -35.908 2.498 -22.566 1.00 76.26 530 ILE B O 1
ATOM 6871 N N . ALA B 1 451 ? -35.217 1.504 -20.645 1.00 68.71 531 ALA B N 1
ATOM 6872 C CA . ALA B 1 451 ? -36.416 0.669 -20.469 1.00 68.54 531 ALA B CA 1
ATOM 6873 C C . ALA B 1 451 ? -37.677 1.523 -20.286 1.00 71.49 531 ALA B C 1
ATOM 6874 O O . ALA B 1 451 ? -38.682 1.264 -20.947 1.00 71.83 531 ALA B O 1
ATOM 6876 N N . MET B 1 452 ? -37.601 2.564 -19.426 1.00 66.41 532 MET B N 1
ATOM 6877 C CA . MET B 1 452 ? -38.714 3.474 -19.137 1.00 66.41 532 MET B CA 1
ATOM 6878 C C . MET B 1 452 ? -39.118 4.294 -20.362 1.00 72.49 532 MET B C 1
ATOM 6879 O O . MET B 1 452 ? -40.298 4.632 -20.496 1.00 72.88 532 MET B O 1
ATOM 6884 N N . SER B 1 453 ? -38.154 4.572 -21.268 1.00 69.53 533 SER B N 1
ATOM 6885 C CA . SER B 1 453 ? -38.388 5.298 -22.518 1.00 71.13 533 SER B CA 1
ATOM 6886 C C . SER B 1 453 ? -39.232 4.473 -23.501 1.00 77.02 533 SER B C 1
ATOM 6887 O O . SER B 1 453 ? -39.885 5.068 -24.354 1.00 79.06 533 SER B O 1
ATOM 6890 N N . THR B 1 454 ? -39.252 3.121 -23.369 1.00 73.50 534 THR B N 1
ATOM 6891 C CA . THR B 1 454 ? -40.032 2.245 -24.258 1.00 76.11 534 THR B CA 1
ATOM 6892 C C . THR B 1 454 ? -41.546 2.320 -23.959 1.00 83.36 534 THR B C 1
ATOM 6893 O O . THR B 1 454 ? -42.326 1.623 -24.620 1.00 86.89 534 THR B O 1
ATOM 6897 N N . TRP B 1 455 ? -41.965 3.176 -23.001 1.00 78.82 535 TRP B N 1
ATOM 6898 C CA . TRP B 1 455 ? -43.378 3.389 -22.641 1.00 80.03 535 TRP B CA 1
ATOM 6899 C C . TRP B 1 455 ? -44.144 3.983 -23.816 1.00 84.73 535 TRP B C 1
ATOM 6900 O O . TRP B 1 455 ? -45.310 3.666 -24.026 1.00 84.77 535 TRP B O 1
ATOM 6911 N N . VAL B 1 456 ? -43.456 4.835 -24.575 1.00 81.76 536 VAL B N 1
ATOM 6912 C CA . VAL B 1 456 ? -43.950 5.567 -25.720 1.00 83.82 536 VAL B CA 1
ATOM 6913 C C . VAL B 1 456 ? -43.738 4.728 -27.023 1.00 91.11 536 VAL B C 1
ATOM 6914 O O . VAL B 1 456 ? -44.243 5.108 -28.073 1.00 91.99 536 VAL B O 1
ATOM 6918 N N . TRP B 1 457 ? -43.070 3.557 -26.940 1.00 89.19 537 TRP B N 1
ATOM 6919 C CA . TRP B 1 457 ? -42.832 2.710 -28.119 1.00 91.90 537 TRP B CA 1
ATOM 6920 C C . TRP B 1 457 ? -44.083 1.868 -28.435 1.00 100.31 537 TRP B C 1
ATOM 6921 O O . TRP B 1 457 ? -44.071 0.636 -28.325 1.00 101.27 537 TRP B O 1
ATOM 6932 N N . THR B 1 458 ? -45.169 2.555 -28.818 1.00 98.48 538 THR B N 1
ATOM 6933 C CA . THR B 1 458 ? -46.461 1.962 -29.165 1.00 100.11 538 THR B CA 1
ATOM 6934 C C . THR B 1 458 ? -46.924 2.486 -30.515 1.00 107.53 538 THR B C 1
ATOM 6935 O O . THR B 1 458 ? -46.401 3.502 -30.987 1.00 107.00 538 THR B O 1
ATOM 6939 N N . LYS B 1 459 ? -47.922 1.804 -31.131 1.00 107.10 539 LYS B N 1
ATOM 6940 C CA . LYS B 1 459 ? -48.512 2.192 -32.413 1.00 110.30 539 LYS B CA 1
ATOM 6941 C C . LYS B 1 459 ? -49.165 3.570 -32.302 1.00 114.41 539 LYS B C 1
ATOM 6942 O O . LYS B 1 459 ? -49.151 4.332 -33.266 1.00 115.69 539 LYS B O 1
ATOM 6944 N N . ALA B 1 460 ? -49.681 3.899 -31.099 1.00 109.68 540 ALA B N 1
ATOM 6945 C CA . ALA B 1 460 ? -50.345 5.162 -30.769 1.00 109.88 540 ALA B CA 1
ATOM 6946 C C . ALA B 1 460 ? -49.426 6.382 -30.941 1.00 113.20 540 ALA B C 1
ATOM 6947 O O . ALA B 1 460 ? -49.913 7.449 -31.303 1.00 113.88 540 ALA B O 1
ATOM 6949 N N . THR B 1 461 ? -48.115 6.230 -30.695 1.00 108.48 541 THR B N 1
ATOM 6950 C CA . THR B 1 461 ? -47.173 7.348 -30.810 1.00 107.80 541 THR B CA 1
ATOM 6951 C C . THR B 1 461 ? -46.697 7.544 -32.260 1.00 113.10 541 THR B C 1
ATOM 6952 O O . THR B 1 461 ? -46.243 8.642 -32.599 1.00 111.91 541 THR B O 1
ATOM 6956 N N . LEU B 1 462 ? -46.844 6.510 -33.123 1.00 112.35 542 LEU B N 1
ATOM 6957 C CA . LEU B 1 462 ? -46.526 6.616 -34.555 1.00 115.51 542 LEU B CA 1
ATOM 6958 C C . LEU B 1 462 ? -47.506 7.605 -35.190 1.00 122.99 542 LEU B C 1
ATOM 6959 O O . LEU B 1 462 ? -47.129 8.362 -36.084 1.00 123.94 542 LEU B O 1
ATOM 6964 N N . LEU B 1 463 ? -48.754 7.625 -34.655 1.00 120.82 543 LEU B N 1
ATOM 6965 C CA . LEU B 1 463 ? -49.862 8.512 -35.012 1.00 123.65 543 LEU B CA 1
ATOM 6966 C C . LEU B 1 463 ? -49.595 9.946 -34.525 1.00 128.55 543 LEU B C 1
ATOM 6967 O O . LEU B 1 463 ? -49.960 10.900 -35.213 1.00 130.63 543 LEU B O 1
ATOM 6972 N N . ILE B 1 464 ? -48.978 10.087 -33.329 1.00 123.58 544 ILE B N 1
ATOM 6973 C CA . ILE B 1 464 ? -48.634 11.367 -32.688 1.00 122.96 544 ILE B CA 1
ATOM 6974 C C . ILE B 1 464 ? -47.577 12.106 -33.527 1.00 129.86 544 ILE B C 1
ATOM 6975 O O . ILE B 1 464 ? -47.676 13.324 -33.697 1.00 129.79 544 ILE B O 1
ATOM 6980 N N . TRP B 1 465 ? -46.587 11.368 -34.055 1.00 128.72 545 TRP B N 1
ATOM 6981 C CA . TRP B 1 465 ? -45.540 11.956 -34.883 1.00 130.92 545 TRP B CA 1
ATOM 6982 C C . TRP B 1 465 ? -46.048 12.212 -36.304 1.00 144.80 545 TRP B C 1
ATOM 6983 O O . TRP B 1 465 ? -45.545 13.122 -36.967 1.00 145.68 545 TRP B O 1
ATOM 6994 N N . ARG B 1 466 ? -47.074 11.455 -36.748 1.00 147.75 546 ARG B N 1
ATOM 6995 C CA . ARG B 1 466 ? -47.716 11.660 -38.049 1.00 153.65 546 ARG B CA 1
ATOM 6996 C C . ARG B 1 466 ? -48.572 12.927 -37.984 1.00 163.03 546 ARG B C 1
ATOM 6997 O O . ARG B 1 466 ? -48.566 13.714 -38.931 1.00 165.80 546 ARG B O 1
ATOM 7005 N N . ARG B 1 467 ? -49.262 13.147 -36.839 1.00 160.68 547 ARG B N 1
ATOM 7006 C CA . ARG B 1 467 ? -50.087 14.330 -36.579 1.00 162.80 547 ARG B CA 1
ATOM 7007 C C . ARG B 1 467 ? -49.210 15.578 -36.413 1.00 168.89 547 ARG B C 1
ATOM 7008 O O . ARG B 1 467 ? -49.652 16.680 -36.742 1.00 170.28 547 ARG B O 1
ATOM 7010 N N . THR B 1 468 ? -47.967 15.397 -35.908 1.00 164.83 548 THR B N 1
ATOM 7011 C CA . THR B 1 468 ? -46.981 16.465 -35.711 1.00 164.06 548 THR B CA 1
ATOM 7012 C C . THR B 1 468 ? -46.384 16.887 -37.059 1.00 173.54 548 THR B C 1
ATOM 7013 O O . THR B 1 468 ? -46.113 18.073 -37.265 1.00 174.46 548 THR B O 1
ATOM 7015 N N . TRP B 1 469 ? -46.190 15.912 -37.973 1.00 173.12 549 TRP B N 1
ATOM 7016 C CA . TRP B 1 469 ? -45.657 16.116 -39.322 1.00 177.03 549 TRP B CA 1
ATOM 7017 C C . TRP B 1 469 ? -46.673 16.859 -40.197 1.00 185.96 549 TRP B C 1
ATOM 7018 O O . TRP B 1 469 ? -46.272 17.648 -41.054 1.00 186.29 549 TRP B O 1
ATOM 7029 N N . CYS B 1 470 ? -47.983 16.617 -39.965 1.00 185.38 550 CYS B N 1
ATOM 7030 C CA . CYS B 1 470 ? -49.093 17.233 -40.699 1.00 186.19 550 CYS B CA 1
ATOM 7031 C C . CYS B 1 470 ? -49.527 18.573 -40.050 1.00 188.41 550 CYS B C 1
ATOM 7032 O O . CYS B 1 470 ? -50.647 19.038 -40.283 1.00 188.89 550 CYS B O 1
ATOM 7034 N N . ARG B 1 471 ? -48.625 19.200 -39.265 1.00 186.35 551 ARG B N 1
ATOM 7035 C CA . ARG B 1 471 ? -48.859 20.480 -38.593 1.00 186.34 551 ARG B CA 1
ATOM 7036 C C . ARG B 1 471 ? -47.926 21.574 -39.164 1.00 188.09 551 ARG B C 1
ATOM 7037 O O . ARG B 1 471 ? -47.449 22.440 -38.422 1.00 187.57 551 ARG B O 1
ATOM 7039 N N . LEU B 1 472 ? -47.689 21.534 -40.495 1.00 187.14 552 LEU B N 1
ATOM 7040 C CA . LEU B 1 472 ? -46.842 22.483 -41.223 1.00 219.11 552 LEU B CA 1
ATOM 7041 C C . LEU B 1 472 ? -47.356 22.696 -42.644 1.00 249.59 552 LEU B C 1
ATOM 7042 O O . LEU B 1 472 ? -48.532 22.993 -42.841 1.00 224.37 552 LEU B O 1
#

Solvent-accessible surface area: 41129 Å² total; per-residue (Å²): 63,142,45,98,15,78,51,12,8,90,54,0,46,88,19,6,44,76,2,87,164,18,129,66,52,76,68,1,96,76,4,0,74,97,0,81,63,8,0,68,21,0,31,139,14,78,0,98,98,10,129,118,83,64,85,98,15,106,60,13,112,61,0,69,109,2,0,79,73,0,17,28,13,0,62,65,0,28,120,34,11,87,116,50,82,52,181,91,0,44,70,22,4,92,101,0,59,20,1,20,8,3,85,0,22,37,20,4,91,50,103,12,39,60,0,2,3,55,2,78,44,86,132,10,84,18,88,148,34,113,0,1,0,5,26,15,64,22,22,12,11,79,110,69,49,3,106,73,2,24,74,51,0,33,61,46,0,41,72,0,8,125,22,0,86,82,0,22,31,1,8,90,49,39,88,109,112,20,66,130,40,18,24,0,0,0,28,40,3,0,24,7,26,48,64,9,1,80,0,25,49,19,4,74,140,158,62,18,54,58,81,7,1,21,15,78,18,5,3,21,1,35,22,3,61,12,88,151,34,59,121,27,0,13,94,12,0,51,45,5,0,51,5,25,0,0,4,10,9,0,7,13,11,1,0,43,2,10,0,2,19,4,46,32,51,38,80,138,37,111,76,10,44,126,48,137,19,36,58,22,0,80,20,9,0,93,6,1,6,43,0,0,48,29,5,18,29,0,0,0,17,9,8,12,0,0,0,11,0,0,52,84,50,31,114,17,26,8,0,0,0,12,27,3,0,14,33,3,16,124,16,0,8,96,0,3,115,74,0,43,122,8,43,140,50,4,105,87,105,63,115,44,54,7,33,97,180,46,22,39,169,74,40,97,45,7,101,59,0,4,98,14,0,90,82,2,54,28,30,8,79,66,6,48,59,8,10,84,90,4,78,153,38,17,33,86,14,50,124,3,33,107,54,35,0,50,43,67,49,127,103,79,59,157,49,90,30,30,28,121,24,33,47,73,11,13,95,0,21,2,9,8,0,39,14,1,0,36,24,11,143,55,76,60,7,129,124,34,86,64,83,49,224,156,176,51,74,8,101,81,7,34,89,46,0,54,80,9,9,108,43,0,100,139,9,128,65,20,69,67,0,102,74,0,0,73,91,0,84,62,6,0,61,16,0,31,159,23,72,0,88,73,8,147,112,75,61,89,104,16,65,62,10,114,20,0,70,95,0,0,81,55,0,16,31,22,0,52,66,0,27,125,35,3,88,108,50,86,28,179,91,0,42,64,19,2,90,109,0,60,86,8,19,43,23,65,0,22,16,19,32,39,71,127,4,46,82,0,5,22,44,1,66,47,91,144,10,76,12,98,139,43,130,5,2,0,5,35,8,69,21,21,9,11,81,73,71,52,2,108,76,3,23,77,48,0,32,57,47,0,43,77,0,8,127,24,0,84,87,0,23,32,3,4,91,56,31,124,112,74,24,31,43,39,35,24,1,3,0,25,30,4,0,22,5,27,43,64,9,2,81,0,22,50,20,4,75,141,157,63,16,55,103,79,8,1,7,17,61,6,8,1,21,2,44,26,4,58,55,50,152,32,59,126,25,0,14,89,10,0,54,43,5,0,50,7,26,0,1,5,9,15,0,6,12,15,0,0,50,14,10,31,43,24,31,96,94,95,92,61,67,32,52,61,54,43,53,0,68,14,15,0,100,5,1,6,43,0,0,50,30,7,16,30,0,0,0,18,6,8,14,0,0,0,11,0,0,46,77,52,29,110,16,26,6,0,0,0,14,27,2,0,14,31,8,14,120,21,0,9,107,13,2,107,92,0,55,110,40,53,153,60,38,98,82,105,96,80,37,88,86,87,98,189,94,50,63,81,34,57,122,50,17,126,57,0,5,96,6,0,90,76,2,50,30,34,8,81,62,5,47,58,8,13,82,95,3,74,155,41,14,37,69,16,49,132,4,32,110,72,32,0,53,55,64,62,120,173,32,138,60,163,42,90,30,29,27,124,20,33,47,70,11,14,97,0,20,2,9,8,0,40,13,1,0,35,24,8,143,50,73,65,18,109,107,40,91,163,66,44,222,89,81,144

Secondary structure (DSSP, 8-state):
--S-HHHHHHHHHHHHHHHHS---HHHHHHHHHHHHHHHHHHHHS--GGGSSS-TTSHHHHHHHHHHHHHHHHHHHHHHHHHTT-HHHHHHHHHHHHHHIIIIITTSSSSS--TTEEE-S-GGGEETTEEEEEEBSS-TTS-HHHHHHHHHHHHHHHHHHHHHHHHHHHHHHHTHHHHS-TTTTHHHHHHHHHHHHHHHHHGGGSTTHHHHHHB-TTSBBP-SBSPTTS-SHHHHHHHHHHHHHHHHHHHHHHHHHHHHHHHHHHHSS-----S--THHHHHHHHHHHHHHHHHHT-EEEETTTTEEEESSS-HHHHIIIIIHHHHHHHHHHHHHHHHHHHHHHHHHHHSTTSSSSSSSHHHHHHHHHHHHHHHHHHHHHHHHHHHHHHHHHHHHHHHHHHHHHHHHHH----S----HHHHHHHHHHHHHHHHHHGGGG-SHHHHHHHHHH--/---HHHHHHHHHHHHHHHHT-SSHHHHHHHHHHHHHHHHHHHHS--GGGTTS-TTSHHHHHHHHHHHHHHHHHHHHHHHHTTT-HHHHHHHHHHHHHHIIIIIGGGS-SSS-TTEEE-S-GGG--TT-TTEEEBSS-TTS-HHHHHHHHHHHHHHHHHHHHHHHHHHHHHHHTHHHH--TTHHHHHHHHHHHHHHHHHHHGGGSTTHHHHHHB-TTSBBP-SBS-TT--SHHHHHHHHHHHHHHHHHHHHHHHHHHHHHHHHH----STHHHHHHHHHHHHHHHHHHHT-EEEETTTTEEEESSSSHHHHIIIIIHHHHHHHHHHHHHHHHHHHHHHHHHHH-TTTTT-GGGHHHHHHHHHHHHHHHHHHHHHHHHHHHHHHHHHHHHHHHHHHHHHHHHTT----------HHHHHHHHHHHHHHHHHHHGGG-SHHHHHHHHHHHT--

Nearest PDB structures (foldseek):
  4jkv-assembly1_B  TM=1.002E+00  e=9.493E-62  Escherichia coli
  4jkv-assembly1_A  TM=9.085E-01  e=9.770E-55  Escherichia coli
  6ot0-assembly1_R  TM=8.723E-01  e=2.760E-32  Homo sapiens
  8fdo-assembly1_C  TM=9.857E-01  e=1.294E-09  Escherichia coli
  4or2-assembly1_A  TM=4.733E-01  e=5.085E-14  Escherichia coli

InterPro domains:
  IPR000539 Frizzled/Smoothened, 7TM [PF01534] (221-551)
  IPR000539 Frizzled/Smoothened, 7TM [PR00489] (233-255)
  IPR000539 Frizzled/Smoothened, 7TM [PR00489] (262-284)
  IPR000539 Frizzled/Smoothened, 7TM [PR00489] (316-340)
  IPR000539 Frizzled/Smoothened, 7TM [PR00489] (360-383)
  IPR000539 Frizzled/Smoothened, 7TM [PR00489] (405-427)
  IPR000539 Frizzled/Smoothened, 7TM [PR00489] (448-469)
  IPR000539 Frizzled/Smoothened, 7TM [PR00489] (517-537)
  IPR000539 Frizzled/Smoothened, 7TM [SM01330] (220-555)
  IPR015526 Frizzled/secreted frizzled-related protein [PTHR11309] (53-547)
  IPR017981 GPCR, family 2-like, 7TM [PS50261] (231-493)
  IPR020067 Frizzled domain [PF01392] (70-170)
  IPR020067 Frizzled domain [PS50038] (65-181)
  IPR020067 Frizzled domain [SM00063] (69-183)
  IPR035683 Smoothened, 7TM [cd15030] (220-550)
  IPR036790 Frizzled cysteine-rich domain superfamily [G3DSA:1.10.2000.10] (58-191)
  IPR036790 Frizzled cysteine-rich domain superfamily [SSF63501] (69-189)
  IPR041771 Smoothened, cysteine-rich domain [cd07451] (66-196)

Sequence (904 aa):
GTADLEDNWETLNDNLKVIEKADNAAQVKDALTKMRAAALDAQKATPPKLEDKSPDSPEMKDFRHGFDILVGQIDDALKLANEGKVKEAQAAAEQLKTTRNAYIQKYLSGQCEVPLVRTDNPKSWYEDVEGCGIQCQNPLFTEAEHQDMHSYIAAFGAVTGLCTLFTLATFVADWRNSNRYPAVILFYVNACFFVGSIGWLAQFMDGARREIVCRADGTMRLGEPTSNETLSCVIIFVIVYYALMAGVVWFVVLTYAWHTSFKALGTTYQPGKTSYFHLLTWSLPFVLTVAILAVAQVDGDSVSGICFVGYKNYRYRAGFVLAPIGLVLIVGGYFLIRGVMTLFSIKSNHPGLLSEKAASKINETMLRLGIFGFLAFGFVLITFSCHFYDFFNQAEWERSFRDYVLCQANCEIKNRPSLLVEKINLFAMFGTGIAMSTWVWTKATLLIWRRTWCTADLEDNWETLNDNLKVIEKADNAAQVKDALTKMRAAALDAQKATPPKLEDKSPDSPEMKDFRHGFDILVGQIDDALKLANEGKVKEAQAAAEQLKTTRNAYIQKYLSGQCEVPLVRTDNPKSWYEDVEGCGIQCQNPLFTEAEHQDMHSYIAAFGAVTGLCTLFTLATFVADWRNSNRYPAVILFYVNACFFVGSIGWLAQFMDGARREIVCRRADGTMRLGEPTSNETLSCVIIFVIVYYALMAGVVWFVVLTYAWHTSFKALGKTSYFHLLTWSLPFVLTVAILAVAQVDGDSVSGICFVGYKNYRYRAGFVLAPIGLVLIVGGYFLIRGVMTLFSIKSNHPGLLSEKAASKINETMLRLGIFGFLAFGFVLITFSCHFYDFFNQAEWERSFRDYVLCQANDCEIKNRPSLLVEKINLFAMFGTGIAMSTWVWTKATLLIWRRTWCRL

CATH classification: 1.20.120.10 (+1 more: 1.20.1070.10)

B-factor: mean 74.42, std 26.33, range [34.75, 249.59]